Protein 8IBZ (pdb70)

Nearest PDB structures (foldseek):
  8ibz-assembly1_C  TM=1.001E+00  e=0.000E+00  Bombyx mori
  8ibx-assembly1_C  TM=8.774E-01  e=0.000E+00  Bombyx mori
  8gh6-assembly1_A  TM=8.646E-01  e=0.000E+00  Bombyx mori
  8c8j-assembly1_A  TM=5.726E-01  e=3.321E-18  Homo sapiens
  8sxu-assembly1_A  TM=6.542E-01  e=1.489E-16  Homo sapiens

Sequence (817 aa):
SPDAARVLSELLEGAGRRRACRAMTSRQKRRAEYARVQELYKKCRSRAAAEVIDGACGGVGHSLEEMETYWRPILERVSDAPGPTPEALHALGRTQLWKPISVEEIKASRFDWRTSPGPDGIRSGQWRAVPVHLKAEMFNAWMARGEIPEILRQCRTVFVPKVERPGGPGEYRPISIASIPLRHFHSILARRLLACCPPDARQRGFICADGTLENSAVLDAVLGDSRKKLRECHVAVLDFAKAFDTVSHEALVELLRLRGMPEQFCGYIAHLYDTASTTLAVNNEMSSPVKVGRGVRQGDPLSPILFNVVMDLILASLPERVGYRLEMELVSALAYAYDLVLLAGSKVGMQESISAVDCVGRQMGLRLNCRKSAVLSMIPDGHRKKHHYLTERTFNIGGKPLRQVSCVERWRYLGVDFEASGCVTLEHSISSALNNISRAPLKPQQRLEILRAHLIPRFQHGFVLGNISDDRLRMLDVQIRKAVGQWLRLPADVPKAYYHAAVQDGGLAIPSVRATIPDLIVRRFGGLDSSPWSVARAAAKSDKIRKKLRWAWKQLRRFSRVDSTTQRPSVRLFWREHLHASVDGRELRESTRTPTSTKWIRERCAQITGRDFVQFVHTHINALPSRIRGSRGRRGGGESSLTCRAGCKVRETTAHILQQCHRTHGGRILRHNKIVSFVAKAMEENKWTVELEPRLRTSVGLRKPAIIASRDGVGVIVDVQVVSGQRSLDELHREKRNKYGNHGELVELVAGRLGLPKAECVRATSCTISWRGVWSLTSYKELRSIIGLREPTLQIVPILALRGSHMNWTRFNQMTS

Foldseek 3Di:
DVVLVVLVVVLLVVLVVVLCVLVCDPVVLQVVLLVVLVVLCVQPVQVSLVCLLQQQFSFDDQPCPQQCVVCQVLQPDAFPFQFDDVLLVVLLVCECPLDQDDLVVLVVQPDDLSDQAFSSDPGRPSVVVDDSVSLSVVLRVCLVVLHDPLSQQEKEWGWGARDNDDDHSVRTDTAIGGHPSQLSSVSSNLVVLCVPDNFDPLEQAPHPDDRCQLVLLLLAQLVVVCQVVVAKKKKKKWFQDCPARWFFQVNLLVLVVSVPDDPSVSSSSSVSQQSHWYWHQGPNDTDDTGRGGHHQHHPRSCRLVSVSSLVSSLVSQQDDPFADCQPNDGDAWHHFSGMIMGMGRDPVNVLRSLASNLVSCRNRGGDIDLQQMEMWIWHGDPPPSGIDTDQDFDHDRVPHTRGYDHDPQQLQSQDPLDGRRPPDHSPVSLVSSLVSLVPHSDFLLSSLVSQQPPSCVRSLVSQSSYDDDLVVLVVVLVVVVVSNCVSLVFDDPFQSLQQCADLQLHHSNRHRSSQVSLVSLLVSLVCQCVDPDDSSVSSSPGDSSVVSNVVSVVSQVVQFDQDPVPRHTDNNVSSSVSQCPDDLSVLSRLSNLPSLLRCCSRPVPVVAHRVLNSLLSCVLSVSDDKLVNVQVPPPPDDCVSQQDLLRPSGGIGLCCLQPPDPLLPVLQVVLQVVLLVLVQVQLVVVVWAKDAQDFDCDPVHGDTFGMKTDDPAAIETEHEDAHTRPDAQVVVFVVVQCVQQPVPVNLCVSCVVHPHHDSVRYGYAYFYAYLSSRGHPVRVVCCVPVGPGDSVSSSCSNSSSPVSSSVSNVSSVVDND

Structure (mmCIF, N/CA/C/O backbone):
data_8IBZ
#
_entry.id   8IBZ
#
_cell.length_a   1.00
_cell.length_b   1.00
_cell.length_c   1.00
_cell.angle_alpha   90.00
_cell.angle_beta   90.00
_cell.angle_gamma   90.00
#
_symmetry.space_group_name_H-M   'P 1'
#
loop_
_entity.id
_entity.type
_entity.pdbx_description
1 polymer 'Reverse transcriptase-like protein'
2 polymer 5ORF-linker-3UTR
3 non-polymer 'ZINC ION'
#
loop_
_atom_site.group_PDB
_atom_site.id
_atom_site.type_symbol
_atom_site.label_atom_id
_atom_site.label_alt_id
_atom_site.label_comp_id
_atom_site.label_asym_id
_atom_site.label_entity_id
_atom_site.label_seq_id
_atom_site.pdbx_PDB_ins_code
_atom_site.Cartn_x
_atom_site.Cartn_y
_atom_site.Cartn_z
_atom_site.occupancy
_atom_site.B_iso_or_equiv
_atom_site.auth_seq_id
_atom_site.auth_comp_id
_atom_site.auth_asym_id
_atom_site.auth_atom_id
_atom_site.pdbx_PDB_model_num
ATOM 1 N N . SER A 1 260 ? 172.397 155.087 158.906 1.00 29.25 260 SER C N 1
ATOM 2 C CA . SER A 1 260 ? 171.884 155.867 160.025 1.00 29.25 260 SER C CA 1
ATOM 3 C C . SER A 1 260 ? 170.860 155.066 160.824 1.00 29.25 260 SER C C 1
ATOM 4 O O . SER A 1 260 ? 170.093 154.289 160.255 1.00 29.25 260 SER C O 1
ATOM 7 N N . PRO A 1 261 ? 170.858 155.250 162.147 1.00 32.47 261 PRO C N 1
ATOM 8 C CA . PRO A 1 261 ? 169.877 154.535 162.980 1.00 32.47 261 PRO C CA 1
ATOM 9 C C . PRO A 1 261 ? 168.436 154.870 162.642 1.00 32.47 261 PRO C C 1
ATOM 10 O O . PRO A 1 261 ? 167.544 154.057 162.911 1.00 32.47 261 PRO C O 1
ATOM 14 N N . ASP A 1 262 ? 168.176 156.049 162.071 1.00 30.26 262 ASP C N 1
ATOM 15 C CA . ASP A 1 262 ? 166.814 156.393 161.671 1.00 30.26 262 ASP C CA 1
ATOM 16 C C . ASP A 1 262 ? 166.304 155.451 160.588 1.00 30.26 262 ASP C C 1
ATOM 17 O O . ASP A 1 262 ? 165.148 155.010 160.629 1.00 30.26 262 ASP C O 1
ATOM 20 N N . ALA A 1 263 ? 167.151 155.140 159.603 1.00 29.21 263 ALA C N 1
ATOM 21 C CA . ALA A 1 263 ? 166.753 154.212 158.550 1.00 29.21 263 ALA C CA 1
ATOM 22 C C . ALA A 1 263 ? 166.475 152.827 159.115 1.00 29.21 263 ALA C C 1
ATOM 23 O O . ALA A 1 263 ? 165.495 152.178 158.733 1.00 29.21 263 ALA C O 1
ATOM 25 N N . ALA A 1 264 ? 167.325 152.357 160.030 1.00 31.08 264 ALA C N 1
ATOM 26 C CA . ALA A 1 264 ? 167.089 151.060 160.653 1.00 31.08 264 ALA C CA 1
ATOM 27 C C . ALA A 1 264 ? 165.787 151.061 161.441 1.00 31.08 264 ALA C C 1
ATOM 28 O O . ALA A 1 264 ? 165.026 150.089 161.398 1.00 31.08 264 ALA C O 1
ATOM 30 N N . ARG A 1 265 ? 165.513 152.149 162.163 1.00 35.34 265 ARG C N 1
ATOM 31 C CA . ARG A 1 265 ? 164.281 152.234 162.940 1.00 35.34 265 ARG C CA 1
ATOM 32 C C . ARG A 1 265 ? 163.053 152.209 162.038 1.00 35.34 265 ARG C C 1
ATOM 33 O O . ARG A 1 265 ? 162.082 151.500 162.324 1.00 35.34 265 ARG C O 1
ATOM 37 N N . VAL A 1 266 ? 163.076 152.972 160.943 1.00 32.11 266 VAL C N 1
ATOM 38 C CA . VAL A 1 266 ? 161.913 153.005 160.060 1.00 32.11 266 VAL C CA 1
ATOM 39 C C . VAL A 1 266 ? 161.745 151.667 159.344 1.00 32.11 266 VAL C C 1
ATOM 40 O O . VAL A 1 266 ? 160.617 151.209 159.114 1.00 32.11 266 VAL C O 1
ATOM 44 N N . LEU A 1 267 ? 162.854 151.006 158.997 1.00 32.39 267 LEU C N 1
ATOM 45 C CA . LEU A 1 267 ? 162.763 149.681 158.394 1.00 32.39 267 LEU C CA 1
ATOM 46 C C . LEU A 1 267 ? 162.172 148.674 159.371 1.00 32.39 267 LEU C C 1
ATOM 47 O O . LEU A 1 267 ? 161.341 147.842 158.990 1.00 32.39 267 LEU C O 1
ATOM 52 N N . SER A 1 268 ? 162.589 148.734 160.638 1.00 33.84 268 SER C N 1
ATOM 53 C CA . SER A 1 268 ? 162.017 147.849 161.646 1.00 33.84 268 SER C CA 1
ATOM 54 C C . SER A 1 268 ? 160.534 148.130 161.841 1.00 33.84 268 SER C C 1
ATOM 55 O O . SER A 1 268 ? 159.736 147.202 162.011 1.00 33.84 268 SER C O 1
ATOM 58 N N . GLU A 1 269 ? 160.147 149.407 161.820 1.00 30.89 269 GLU C N 1
ATOM 59 C CA . GLU A 1 269 ? 158.737 149.758 161.950 1.00 30.89 269 GLU C CA 1
ATOM 60 C C . GLU A 1 269 ? 157.922 149.205 160.788 1.00 30.89 269 GLU C C 1
ATOM 61 O O . GLU A 1 269 ? 156.822 148.674 160.985 1.00 30.89 269 GLU C O 1
ATOM 65 N N . LEU A 1 270 ? 158.449 149.317 159.566 1.00 28.34 270 LEU C N 1
ATOM 66 C CA . LEU A 1 270 ? 157.735 148.790 158.407 1.00 28.34 270 LEU C CA 1
ATOM 67 C C . LEU A 1 270 ? 157.655 147.268 158.448 1.00 28.34 270 LEU C C 1
ATOM 68 O O . LEU A 1 270 ? 156.630 146.684 158.077 1.00 28.34 270 LEU C O 1
ATOM 73 N N . LEU A 1 271 ? 158.727 146.608 158.893 1.00 29.96 271 LEU C N 1
ATOM 74 C CA . LEU A 1 271 ? 158.693 145.157 159.047 1.00 29.96 271 LEU C CA 1
ATOM 75 C C . LEU A 1 271 ? 157.659 144.740 160.085 1.00 29.96 271 LEU C C 1
ATOM 76 O O . LEU A 1 271 ? 156.940 143.753 159.895 1.00 29.96 271 LEU C O 1
ATOM 81 N N . GLU A 1 272 ? 157.577 145.479 161.194 1.00 32.98 272 GLU C N 1
ATOM 82 C CA . GLU A 1 272 ? 156.572 145.189 162.211 1.00 32.98 272 GLU C CA 1
ATOM 83 C C . GLU A 1 272 ? 155.166 145.386 161.664 1.00 32.98 272 GLU C C 1
ATOM 84 O O . GLU A 1 272 ? 154.263 144.592 161.952 1.00 32.98 272 GLU C O 1
ATOM 88 N N . GLY A 1 273 ? 154.959 146.444 160.878 1.00 27.98 273 GLY C N 1
ATOM 89 C CA . GLY A 1 273 ? 153.659 146.645 160.257 1.00 27.98 273 GLY C CA 1
ATOM 90 C C . GLY A 1 273 ? 153.289 145.522 159.307 1.00 27.98 273 GLY C C 1
ATOM 91 O O . GLY A 1 273 ? 152.148 145.055 159.294 1.00 27.98 273 GLY C O 1
ATOM 92 N N . ALA A 1 274 ? 154.253 145.070 158.502 1.00 26.66 274 ALA C N 1
ATOM 93 C CA . ALA A 1 274 ? 154.003 143.952 157.598 1.00 26.66 274 ALA C CA 1
ATOM 94 C C . ALA A 1 274 ? 153.681 142.676 158.368 1.00 26.66 274 ALA C C 1
ATOM 95 O O . ALA A 1 274 ? 152.782 141.919 157.983 1.00 26.66 274 ALA C O 1
ATOM 97 N N . GLY A 1 275 ? 154.411 142.419 159.455 1.00 26.72 275 GLY C N 1
ATOM 98 C CA . GLY A 1 275 ? 154.118 141.250 160.269 1.00 26.72 275 GLY C CA 1
ATOM 99 C C . GLY A 1 275 ? 152.744 141.315 160.906 1.00 26.72 275 GLY C C 1
ATOM 100 O O . GLY A 1 275 ? 152.028 140.312 160.966 1.00 26.72 275 GLY C O 1
ATOM 101 N N . ARG A 1 276 ? 152.358 142.497 161.392 1.00 28.91 276 ARG C N 1
ATOM 102 C CA . ARG A 1 276 ? 151.023 142.670 161.955 1.00 28.91 276 ARG C CA 1
ATOM 103 C C . ARG A 1 276 ? 149.949 142.452 160.897 1.00 28.91 276 ARG C C 1
ATOM 104 O O . ARG A 1 276 ? 148.914 141.836 161.173 1.00 28.91 276 ARG C O 1
ATOM 108 N N . ARG A 1 277 ? 150.173 142.960 159.682 1.00 28.55 277 ARG C N 1
ATOM 109 C CA . ARG A 1 277 ? 149.214 142.747 158.602 1.00 28.55 277 ARG C CA 1
ATOM 110 C C . ARG A 1 277 ? 149.093 141.267 158.258 1.00 28.55 277 ARG C C 1
ATOM 111 O O . ARG A 1 277 ? 147.987 140.761 158.031 1.00 28.55 277 ARG C O 1
ATOM 115 N N . ARG A 1 278 ? 150.224 140.558 158.215 1.00 30.89 278 ARG C N 1
ATOM 116 C CA . ARG A 1 278 ? 150.191 139.123 157.954 1.00 30.89 278 ARG C CA 1
ATOM 117 C C . ARG A 1 278 ? 149.440 138.379 159.051 1.00 30.89 278 ARG C C 1
ATOM 118 O O . ARG A 1 278 ? 148.656 137.466 158.768 1.00 30.89 278 ARG C O 1
ATOM 122 N N . ALA A 1 279 ? 149.672 138.754 160.312 1.00 37.35 279 ALA C N 1
ATOM 123 C CA . ALA A 1 279 ? 148.966 138.114 161.418 1.00 37.35 279 ALA C CA 1
ATOM 124 C C . ALA A 1 279 ? 147.469 138.384 161.348 1.00 37.35 279 ALA C C 1
ATOM 125 O O . ALA A 1 279 ? 146.656 137.491 161.616 1.00 37.35 279 ALA C O 1
ATOM 127 N N . CYS A 1 280 ? 147.086 139.614 160.998 1.00 37.95 280 CYS C N 1
ATOM 128 C CA . CYS A 1 280 ? 145.671 139.944 160.865 1.00 37.95 280 CYS C CA 1
ATOM 129 C C . CYS A 1 280 ? 145.024 139.149 159.738 1.00 37.95 280 CYS C C 1
ATOM 130 O O . CYS A 1 280 ? 143.895 138.663 159.880 1.00 37.95 280 CYS C O 1
ATOM 133 N N . ARG A 1 281 ? 145.721 139.012 158.607 1.00 38.85 281 ARG C N 1
ATOM 134 C CA . ARG A 1 281 ? 145.184 138.224 157.502 1.00 38.85 281 ARG C CA 1
ATOM 135 C C . ARG A 1 281 ? 145.052 136.754 157.884 1.00 38.85 281 ARG C C 1
ATOM 136 O O . ARG A 1 281 ? 144.045 136.110 157.565 1.00 38.85 281 ARG C O 1
ATOM 140 N N . ALA A 1 282 ? 146.059 136.206 158.566 1.00 42.75 282 ALA C N 1
ATOM 141 C CA . ALA A 1 282 ? 146.004 134.803 158.966 1.00 42.75 282 ALA C CA 1
ATOM 142 C C . ALA A 1 282 ? 144.982 134.580 160.074 1.00 42.75 282 ALA C C 1
ATOM 143 O O . ALA A 1 282 ? 144.218 133.608 160.035 1.00 42.75 282 ALA C O 1
ATOM 145 N N . MET A 1 283 ? 144.950 135.464 161.066 1.00 39.66 283 MET C N 1
ATOM 146 C CA . MET A 1 283 ? 144.021 135.328 162.182 1.00 39.66 283 MET C CA 1
ATOM 147 C C . MET A 1 283 ? 142.758 136.152 161.949 1.00 39.66 283 MET C C 1
ATOM 148 O O . MET A 1 283 ? 141.988 136.404 162.877 1.00 39.66 283 MET C O 1
ATOM 151 N N . THR A 1 305 ? 131.180 128.817 146.649 1.00 14.16 305 THR C N 1
ATOM 152 C CA . THR A 1 305 ? 130.094 128.817 145.678 1.00 14.16 305 THR C CA 1
ATOM 153 C C . THR A 1 305 ? 130.367 129.802 144.551 1.00 14.16 305 THR C C 1
ATOM 154 O O . THR A 1 305 ? 131.217 130.680 144.678 1.00 14.16 305 THR C O 1
ATOM 158 N N . SER A 1 306 ? 129.635 129.645 143.445 1.00 6.11 306 SER C N 1
ATOM 159 C CA . SER A 1 306 ? 129.850 130.492 142.275 1.00 6.11 306 SER C CA 1
ATOM 160 C C . SER A 1 306 ? 129.515 131.950 142.563 1.00 6.11 306 SER C C 1
ATOM 161 O O . SER A 1 306 ? 130.251 132.857 142.154 1.00 6.11 306 SER C O 1
ATOM 164 N N . ARG A 1 307 ? 128.406 132.194 143.261 1.00 14.04 307 ARG C N 1
ATOM 165 C CA . ARG A 1 307 ? 127.964 133.561 143.512 1.00 14.04 307 ARG C CA 1
ATOM 166 C C . ARG A 1 307 ? 128.985 134.333 144.338 1.00 14.04 307 ARG C C 1
ATOM 167 O O . ARG A 1 307 ? 129.329 135.477 144.013 1.00 14.04 307 ARG C O 1
ATOM 175 N N . GLN A 1 308 ? 129.483 133.722 145.414 1.00 14.04 308 GLN C N 1
ATOM 176 C CA . GLN A 1 308 ? 130.374 134.442 146.314 1.00 14.04 308 GLN C CA 1
ATOM 177 C C . GLN A 1 308 ? 131.728 134.697 145.664 1.00 14.04 308 GLN C C 1
ATOM 178 O O . GLN A 1 308 ? 132.326 135.763 145.858 1.00 14.04 308 GLN C O 1
ATOM 184 N N . LYS A 1 309 ? 132.216 133.749 144.862 1.00 14.04 309 LYS C N 1
ATOM 185 C CA . LYS A 1 309 ? 133.479 133.980 144.174 1.00 14.04 309 LYS C CA 1
ATOM 186 C C . LYS A 1 309 ? 133.322 135.010 143.067 1.00 14.04 309 LYS C C 1
ATOM 187 O O . LYS A 1 309 ? 134.243 135.796 142.823 1.00 14.04 309 LYS C O 1
ATOM 193 N N . ARG A 1 310 ? 132.158 135.052 142.415 1.00 14.04 310 ARG C N 1
ATOM 194 C CA . ARG A 1 310 ? 131.901 136.110 141.444 1.00 14.04 310 ARG C CA 1
ATOM 195 C C . ARG A 1 310 ? 131.880 137.477 142.113 1.00 14.04 310 ARG C C 1
ATOM 196 O O . ARG A 1 310 ? 132.423 138.446 141.575 1.00 14.04 310 ARG C O 1
ATOM 204 N N . ARG A 1 311 ? 131.253 137.576 143.287 1.00 14.04 311 ARG C N 1
ATOM 205 C CA . ARG A 1 311 ? 131.220 138.853 143.997 1.00 14.04 311 ARG C CA 1
ATOM 206 C C . ARG A 1 311 ? 132.615 139.282 144.438 1.00 14.04 311 ARG C C 1
ATOM 207 O O . ARG A 1 311 ? 132.975 140.463 144.333 1.00 14.04 311 ARG C O 1
ATOM 215 N N . ALA A 1 312 ? 133.417 138.340 144.937 1.00 14.04 312 ALA C N 1
ATOM 216 C CA . ALA A 1 312 ? 134.787 138.672 145.313 1.00 14.04 312 ALA C CA 1
ATOM 217 C C . ALA A 1 312 ? 135.594 139.123 144.103 1.00 14.04 312 ALA C C 1
ATOM 218 O O . ALA A 1 312 ? 136.380 140.076 144.188 1.00 14.04 312 ALA C O 1
ATOM 220 N N . GLU A 1 313 ? 135.411 138.450 142.965 1.00 14.04 313 GLU C N 1
ATOM 221 C CA . GLU A 1 313 ? 136.098 138.851 141.743 1.00 14.04 313 GLU C CA 1
ATOM 222 C C . GLU A 1 313 ? 135.669 140.243 141.301 1.00 14.04 313 GLU C C 1
ATOM 223 O O . GLU A 1 313 ? 136.498 141.039 140.848 1.00 14.04 313 GLU C O 1
ATOM 229 N N . TYR A 1 314 ? 134.376 140.550 141.415 1.00 14.04 314 TYR C N 1
ATOM 230 C CA . TYR A 1 314 ? 133.898 141.883 141.066 1.00 14.04 314 TYR C CA 1
ATOM 231 C C . TYR A 1 314 ? 134.548 142.941 141.942 1.00 14.04 314 TYR C C 1
ATOM 232 O O . TYR A 1 314 ? 135.009 143.974 141.448 1.00 14.04 314 TYR C O 1
ATOM 241 N N . ALA A 1 315 ? 134.586 142.704 143.254 1.00 14.04 315 ALA C N 1
ATOM 242 C CA . ALA A 1 315 ? 135.201 143.676 144.153 1.00 14.04 315 ALA C CA 1
ATOM 243 C C . ALA A 1 315 ? 136.675 143.876 143.824 1.00 14.04 315 ALA C C 1
ATOM 244 O O . ALA A 1 315 ? 137.163 145.014 143.768 1.00 14.04 315 ALA C O 1
ATOM 246 N N . ARG A 1 316 ? 137.397 142.778 143.587 1.00 14.04 316 ARG C N 1
ATOM 247 C CA . ARG A 1 316 ? 138.820 142.877 143.283 1.00 14.04 316 ARG C CA 1
ATOM 248 C C . ARG A 1 316 ? 139.061 143.625 141.979 1.00 14.04 316 ARG C C 1
ATOM 249 O O . ARG A 1 316 ? 139.930 144.504 141.911 1.00 14.04 316 ARG C O 1
ATOM 257 N N . VAL A 1 317 ? 138.299 143.297 140.933 1.00 14.04 317 VAL C N 1
ATOM 258 C CA . VAL A 1 317 ? 138.515 143.944 139.645 1.00 14.04 317 VAL C CA 1
ATOM 259 C C . VAL A 1 317 ? 138.120 145.411 139.705 1.00 14.04 317 VAL C C 1
ATOM 260 O O . VAL A 1 317 ? 138.760 146.250 139.070 1.00 14.04 317 VAL C O 1
ATOM 264 N N . GLN A 1 318 ? 137.081 145.759 140.469 1.00 14.04 318 GLN C N 1
ATOM 265 C CA . GLN A 1 318 ? 136.711 147.164 140.592 1.00 14.04 318 GLN C CA 1
ATOM 266 C C . GLN A 1 318 ? 137.786 147.957 141.319 1.00 14.04 318 GLN C C 1
ATOM 267 O O . GLN A 1 318 ? 138.144 149.060 140.891 1.00 14.04 318 GLN C O 1
ATOM 273 N N . GLU A 1 319 ? 138.317 147.416 142.417 1.00 14.04 319 GLU C N 1
ATOM 274 C CA . GLU A 1 319 ? 139.398 148.111 143.106 1.00 14.04 319 GLU C CA 1
ATOM 275 C C . GLU A 1 319 ? 140.611 148.268 142.197 1.00 14.04 319 GLU C C 1
ATOM 276 O O . GLU A 1 319 ? 141.226 149.341 142.148 1.00 14.04 319 GLU C O 1
ATOM 282 N N . LEU A 1 320 ? 140.959 147.214 141.453 1.00 14.04 320 LEU C N 1
ATOM 283 C CA . LEU A 1 320 ? 142.109 147.285 140.557 1.00 14.04 320 LEU C CA 1
ATOM 284 C C . LEU A 1 320 ? 141.888 148.305 139.446 1.00 14.04 320 LEU C C 1
ATOM 285 O O . LEU A 1 320 ? 142.795 149.075 139.110 1.00 14.04 320 LEU C O 1
ATOM 290 N N . TYR A 1 321 ? 140.689 148.321 138.860 1.00 14.04 321 TYR C N 1
ATOM 291 C CA . TYR A 1 321 ? 140.381 149.267 137.794 1.00 14.04 321 TYR C CA 1
ATOM 292 C C . TYR A 1 321 ? 140.432 150.702 138.296 1.00 14.04 321 TYR C C 1
ATOM 293 O O . TYR A 1 321 ? 140.974 151.584 137.621 1.00 14.04 321 TYR C O 1
ATOM 302 N N . LYS A 1 322 ? 139.869 150.959 139.476 1.00 14.04 322 LYS C N 1
ATOM 303 C CA . LYS A 1 322 ? 139.930 152.302 140.035 1.00 14.04 322 LYS C CA 1
ATOM 304 C C . LYS A 1 322 ? 141.338 152.674 140.478 1.00 14.04 322 LYS C C 1
ATOM 305 O O . LYS A 1 322 ? 141.634 153.864 140.617 1.00 14.04 322 LYS C O 1
ATOM 311 N N . LYS A 1 323 ? 142.209 151.691 140.704 1.00 17.31 323 LYS C N 1
ATOM 312 C CA . LYS A 1 323 ? 143.581 151.978 141.109 1.00 17.31 323 LYS C CA 1
ATOM 313 C C . LYS A 1 323 ? 144.509 152.100 139.904 1.00 17.31 323 LYS C C 1
ATOM 314 O O . LYS A 1 323 ? 145.125 153.148 139.696 1.00 17.31 323 LYS C O 1
ATOM 320 N N . CYS A 1 324 ? 144.614 151.042 139.099 1.00 15.68 324 CYS C N 1
ATOM 321 C CA . CYS A 1 324 ? 145.471 151.034 137.915 1.00 15.68 324 CYS C CA 1
ATOM 322 C C . CYS A 1 324 ? 144.676 150.479 136.743 1.00 15.68 324 CYS C C 1
ATOM 323 O O . CYS A 1 324 ? 144.339 149.292 136.724 1.00 15.68 324 CYS C O 1
ATOM 326 N N . ARG A 1 325 ? 144.387 151.336 135.764 1.00 14.04 325 ARG C N 1
ATOM 327 C CA . ARG A 1 325 ? 143.503 150.945 134.672 1.00 14.04 325 ARG C CA 1
ATOM 328 C C . ARG A 1 325 ? 144.201 150.024 133.679 1.00 14.04 325 ARG C C 1
ATOM 329 O O . ARG A 1 325 ? 143.594 149.070 133.179 1.00 14.04 325 ARG C O 1
ATOM 337 N N . SER A 1 326 ? 145.472 150.296 133.370 1.00 14.57 326 SER C N 1
ATOM 338 C CA . SER A 1 326 ? 146.172 149.498 132.367 1.00 14.57 326 SER C CA 1
ATOM 339 C C . SER A 1 326 ? 146.351 148.056 132.825 1.00 14.57 326 SER C C 1
ATOM 340 O O . SER A 1 326 ? 146.100 147.117 132.060 1.00 14.57 326 SER C O 1
ATOM 343 N N . ARG A 1 327 ? 146.782 147.859 134.072 1.00 18.02 327 ARG C N 1
ATOM 344 C CA . ARG A 1 327 ? 146.945 146.505 134.587 1.00 18.02 327 ARG C CA 1
ATOM 345 C C . ARG A 1 327 ? 145.610 145.789 134.727 1.00 18.02 327 ARG C C 1
ATOM 346 O O . ARG A 1 327 ? 145.527 144.579 134.495 1.00 18.02 327 ARG C O 1
ATOM 354 N N . ALA A 1 328 ? 144.559 146.511 135.118 1.00 12.81 328 ALA C N 1
ATOM 355 C CA . ALA A 1 328 ? 143.238 145.897 135.187 1.00 12.81 328 ALA C CA 1
ATOM 356 C C . ALA A 1 328 ? 142.778 145.430 133.813 1.00 12.81 328 ALA C C 1
ATOM 357 O O . ALA A 1 328 ? 142.207 144.341 133.677 1.00 12.81 328 ALA C O 1
ATOM 359 N N . ALA A 1 329 ? 143.018 146.242 132.781 1.00 14.04 329 ALA C N 1
ATOM 360 C CA . ALA A 1 329 ? 142.671 145.838 131.424 1.00 14.04 329 ALA C CA 1
ATOM 361 C C . ALA A 1 329 ? 143.483 144.630 130.980 1.00 14.04 329 ALA C C 1
ATOM 362 O O . ALA A 1 329 ? 142.948 143.707 130.354 1.00 14.04 329 ALA C O 1
ATOM 364 N N . ALA A 1 330 ? 144.780 144.618 131.288 1.00 14.04 330 ALA C N 1
ATOM 365 C CA . ALA A 1 330 ? 145.599 143.464 130.933 1.00 14.04 330 ALA C CA 1
ATOM 366 C C . ALA A 1 330 ? 145.094 142.202 131.618 1.00 14.04 330 ALA C C 1
ATOM 367 O O . ALA A 1 330 ? 144.999 141.142 130.992 1.00 14.04 330 ALA C O 1
ATOM 369 N N . GLU A 1 331 ? 144.749 142.301 132.902 1.00 14.12 331 GLU C N 1
ATOM 370 C CA . GLU A 1 331 ? 144.268 141.139 133.639 1.00 14.12 331 GLU C CA 1
ATOM 371 C C . GLU A 1 331 ? 142.929 140.647 133.105 1.00 14.12 331 GLU C C 1
ATOM 372 O O . GLU A 1 331 ? 142.703 139.436 133.014 1.00 14.12 331 GLU C O 1
ATOM 378 N N . VAL A 1 332 ? 142.019 141.562 132.764 1.00 14.04 332 VAL C N 1
ATOM 379 C CA . VAL A 1 332 ? 140.713 141.126 132.277 1.00 14.04 332 VAL C CA 1
ATOM 380 C C . VAL A 1 332 ? 140.830 140.510 130.888 1.00 14.04 332 VAL C C 1
ATOM 381 O O . VAL A 1 332 ? 140.151 139.524 130.578 1.00 14.04 332 VAL C O 1
ATOM 385 N N . ILE A 1 333 ? 141.689 141.065 130.030 1.00 14.04 333 ILE C N 1
ATOM 386 C CA . ILE A 1 333 ? 141.841 140.497 128.693 1.00 14.04 333 ILE C CA 1
ATOM 387 C C . ILE A 1 333 ? 142.544 139.148 128.765 1.00 14.04 333 ILE C C 1
ATOM 388 O O . ILE A 1 333 ? 142.196 138.211 128.036 1.00 14.04 333 ILE C O 1
ATOM 393 N N . ASP A 1 334 ? 143.534 139.020 129.653 1.00 14.68 334 ASP C N 1
ATOM 394 C CA . ASP A 1 334 ? 144.267 137.766 129.796 1.00 14.68 334 ASP C CA 1
ATOM 395 C C . ASP A 1 334 ? 143.386 136.621 130.276 1.00 14.68 334 ASP C C 1
ATOM 396 O O . ASP A 1 334 ? 143.790 135.459 130.168 1.00 14.68 334 ASP C O 1
ATOM 401 N N . GLY A 1 335 ? 142.204 136.914 130.801 1.00 15.27 335 GLY C N 1
ATOM 402 C CA . GLY A 1 335 ? 141.295 135.889 131.260 1.00 15.27 335 GLY C CA 1
ATOM 403 C C . GLY A 1 335 ? 141.280 135.640 132.750 1.00 15.27 335 GLY C C 1
ATOM 404 O O . GLY A 1 335 ? 140.707 134.634 133.180 1.00 15.27 335 GLY C O 1
ATOM 405 N N . ALA A 1 336 ? 141.878 136.522 133.550 1.00 14.04 336 ALA C N 1
ATOM 406 C CA . ALA A 1 336 ? 141.923 136.332 134.994 1.00 14.04 336 ALA C CA 1
ATOM 407 C C . ALA A 1 336 ? 140.619 136.766 135.648 1.00 14.04 336 ALA C C 1
ATOM 408 O O . ALA A 1 336 ? 140.624 137.579 136.576 1.00 14.04 336 ALA C O 1
ATOM 410 N N . CYS A 1 337 ? 139.499 136.230 135.172 1.00 16.60 337 CYS C N 1
ATOM 411 C CA . CYS A 1 337 ? 138.181 136.510 135.726 1.00 16.60 337 CYS C CA 1
ATOM 412 C C . CYS A 1 337 ? 137.515 135.287 136.329 1.00 16.60 337 CYS C C 1
ATOM 413 O O . CYS A 1 337 ? 136.911 135.385 137.398 1.00 16.60 337 CYS C O 1
ATOM 416 N N . GLY A 1 338 ? 137.605 134.135 135.670 1.00 16.50 338 GLY C N 1
ATOM 417 C CA . GLY A 1 338 ? 137.078 132.915 136.245 1.00 16.50 338 GLY C CA 1
ATOM 418 C C . GLY A 1 338 ? 137.902 132.345 137.374 1.00 16.50 338 GLY C C 1
ATOM 419 O O . GLY A 1 338 ? 137.451 131.411 138.042 1.00 16.50 338 GLY C O 1
ATOM 420 N N . GLY A 1 339 ? 139.093 132.893 137.604 1.00 16.05 339 GLY C N 1
ATOM 421 C CA . GLY A 1 339 ? 139.947 132.389 138.665 1.00 16.05 339 GLY C CA 1
ATOM 422 C C . GLY A 1 339 ? 140.296 130.938 138.423 1.00 16.05 339 GLY C C 1
ATOM 423 O O . GLY A 1 339 ? 140.629 130.533 137.305 1.00 16.05 339 GLY C O 1
ATOM 424 N N . VAL A 1 340 ? 140.212 130.137 139.478 1.00 12.75 340 VAL C N 1
ATOM 425 C CA . VAL A 1 340 ? 140.424 128.704 139.387 1.00 12.75 340 VAL C CA 1
ATOM 426 C C . VAL A 1 340 ? 139.110 127.998 139.706 1.00 12.75 340 VAL C C 1
ATOM 427 O O . VAL A 1 340 ? 138.102 128.624 140.033 1.00 12.75 340 VAL C O 1
ATOM 431 N N . GLY A 1 341 ? 139.127 126.673 139.600 1.00 14.44 341 GLY C N 1
ATOM 432 C CA . GLY A 1 341 ? 137.960 125.887 139.939 1.00 14.44 341 GLY C CA 1
ATOM 433 C C . GLY A 1 341 ? 138.303 124.590 140.640 1.00 14.44 341 GLY C C 1
ATOM 434 O O . GLY A 1 341 ? 137.436 123.733 140.830 1.00 14.44 341 GLY C O 1
ATOM 435 N N . HIS A 1 342 ? 139.567 124.433 141.033 1.00 15.65 342 HIS C N 1
ATOM 436 C CA . HIS A 1 342 ? 140.045 123.180 141.597 1.00 15.65 342 HIS C CA 1
ATOM 437 C C . HIS A 1 342 ? 140.474 123.279 143.056 1.00 15.65 342 HIS C C 1
ATOM 438 O O . HIS A 1 342 ? 140.751 122.241 143.667 1.00 15.65 342 HIS C O 1
ATOM 445 N N . SER A 1 343 ? 140.541 124.485 143.625 1.00 15.91 343 SER C N 1
ATOM 446 C CA . SER A 1 343 ? 140.971 124.700 145.006 1.00 15.91 343 SER C CA 1
ATOM 447 C C . SER A 1 343 ? 142.411 124.248 145.223 1.00 15.91 343 SER C C 1
ATOM 448 O O . SER A 1 343 ? 143.107 123.899 144.266 1.00 15.91 343 SER C O 1
ATOM 451 N N . LEU A 1 344 ? 142.867 124.254 146.480 1.00 17.49 344 LEU C N 1
ATOM 452 C CA . LEU A 1 344 ? 144.219 123.791 146.776 1.00 17.49 344 LEU C CA 1
ATOM 453 C C . LEU A 1 344 ? 144.382 122.312 146.463 1.00 17.49 344 LEU C C 1
ATOM 454 O O . LEU A 1 344 ? 145.493 121.858 146.172 1.00 17.49 344 LEU C O 1
ATOM 459 N N . GLU A 1 345 ? 143.298 121.547 146.536 1.00 18.71 345 GLU C N 1
ATOM 460 C CA . GLU A 1 345 ? 143.342 120.147 146.147 1.00 18.71 345 GLU C CA 1
ATOM 461 C C . GLU A 1 345 ? 143.591 120.029 144.650 1.00 18.71 345 GLU C C 1
ATOM 462 O O . GLU A 1 345 ? 143.095 120.835 143.861 1.00 18.71 345 GLU C O 1
ATOM 468 N N . GLU A 1 346 ? 144.403 119.041 144.272 1.00 17.65 346 GLU C N 1
ATOM 469 C CA . GLU A 1 346 ? 144.764 118.735 142.889 1.00 17.65 346 GLU C CA 1
ATOM 470 C C . GLU A 1 346 ? 145.354 119.936 142.153 1.00 17.65 346 GLU C C 1
ATOM 471 O O . GLU A 1 346 ? 145.516 119.898 140.930 1.00 17.65 346 GLU C O 1
ATOM 477 N N . MET A 1 347 ? 145.716 120.988 142.883 1.00 14.04 347 MET C N 1
ATOM 478 C CA . MET A 1 347 ? 146.453 122.106 142.308 1.00 14.04 347 MET C CA 1
ATOM 479 C C . MET A 1 347 ? 147.818 122.277 142.950 1.00 14.04 347 MET C C 1
ATOM 480 O O . MET A 1 347 ? 148.804 122.518 142.244 1.00 14.04 347 MET C O 1
ATOM 485 N N . GLU A 1 348 ? 147.907 122.165 144.276 1.00 14.01 348 GLU C N 1
ATOM 486 C CA . GLU A 1 348 ? 149.218 122.121 144.912 1.00 14.01 348 GLU C CA 1
ATOM 487 C C . GLU A 1 348 ? 149.937 120.820 144.584 1.00 14.01 348 GLU C C 1
ATOM 488 O O . GLU A 1 348 ? 151.151 120.816 144.358 1.00 14.01 348 GLU C O 1
ATOM 494 N N . THR A 1 349 ? 149.203 119.706 144.539 1.00 14.20 349 THR C N 1
ATOM 495 C CA . THR A 1 349 ? 149.820 118.430 144.191 1.00 14.20 349 THR C CA 1
ATOM 496 C C . THR A 1 349 ? 150.302 118.413 142.748 1.00 14.20 349 THR C C 1
ATOM 497 O O . THR A 1 349 ? 151.303 117.759 142.438 1.00 14.20 349 THR C O 1
ATOM 501 N N . TYR A 1 350 ? 149.599 119.105 141.852 1.00 14.04 350 TYR C N 1
ATOM 502 C CA . TYR A 1 350 ? 150.009 119.153 140.454 1.00 14.04 350 TYR C CA 1
ATOM 503 C C . TYR A 1 350 ? 151.218 120.058 140.252 1.00 14.04 350 TYR C C 1
ATOM 504 O O . TYR A 1 350 ? 152.119 119.728 139.474 1.00 14.04 350 TYR C O 1
ATOM 513 N N . TRP A 1 351 ? 151.254 121.200 140.937 1.00 14.04 351 TRP C N 1
ATOM 514 C CA . TRP A 1 351 ? 152.224 122.244 140.636 1.00 14.04 351 TRP C CA 1
ATOM 515 C C . TRP A 1 351 ? 153.461 122.213 141.517 1.00 14.04 351 TRP C C 1
ATOM 516 O O . TRP A 1 351 ? 154.527 122.644 141.070 1.00 14.04 351 TRP C O 1
ATOM 527 N N . ARG A 1 352 ? 153.355 121.726 142.752 1.00 14.04 352 ARG C N 1
ATOM 528 C CA . ARG A 1 352 ? 154.522 121.691 143.632 1.00 14.04 352 ARG C CA 1
ATOM 529 C C . ARG A 1 352 ? 155.658 120.842 143.072 1.00 14.04 352 ARG C C 1
ATOM 530 O O . ARG A 1 352 ? 156.814 121.295 143.124 1.00 14.04 352 ARG C O 1
ATOM 538 N N . PRO A 1 353 ? 155.430 119.628 142.556 1.00 14.04 353 PRO C N 1
ATOM 539 C CA . PRO A 1 353 ? 156.532 118.918 141.887 1.00 14.04 353 PRO C CA 1
ATOM 540 C C . PRO A 1 353 ? 157.081 119.655 140.680 1.00 14.04 353 PRO C C 1
ATOM 541 O O . PRO A 1 353 ? 158.289 119.587 140.424 1.00 14.04 353 PRO C O 1
ATOM 545 N N . ILE A 1 354 ? 156.232 120.352 139.924 1.00 14.04 354 ILE C N 1
ATOM 546 C CA . ILE A 1 354 ? 156.715 121.097 138.765 1.00 14.04 354 ILE C CA 1
ATOM 547 C C . ILE A 1 354 ? 157.609 122.246 139.209 1.00 14.04 354 ILE C C 1
ATOM 548 O O . ILE A 1 354 ? 158.688 122.468 138.649 1.00 14.04 354 ILE C O 1
ATOM 553 N N . LEU A 1 355 ? 157.176 122.992 140.227 1.00 14.04 355 LEU C N 1
ATOM 554 C CA . LEU A 1 355 ? 157.976 124.103 140.725 1.00 14.04 355 LEU C CA 1
ATOM 555 C C . LEU A 1 355 ? 159.191 123.633 141.508 1.00 14.04 355 LEU C C 1
ATOM 556 O O . LEU A 1 355 ? 160.144 124.402 141.665 1.00 14.04 355 LEU C O 1
ATOM 561 N N . GLU A 1 356 ? 159.183 122.398 142.000 1.00 14.04 356 GLU C N 1
ATOM 562 C CA . GLU A 1 356 ? 160.315 121.821 142.717 1.00 14.04 356 GLU C CA 1
ATOM 563 C C . GLU A 1 356 ? 160.963 120.781 141.809 1.00 14.04 356 GLU C C 1
ATOM 564 O O . GLU A 1 356 ? 160.665 119.589 141.885 1.00 14.04 356 GLU C O 1
ATOM 570 N N . ARG A 1 357 ? 161.866 121.241 140.947 1.00 14.04 357 ARG C N 1
ATOM 571 C CA . ARG A 1 357 ? 162.635 120.329 140.105 1.00 14.04 357 ARG C CA 1
ATOM 572 C C . ARG A 1 357 ? 163.885 121.050 139.636 1.00 14.04 357 ARG C C 1
ATOM 573 O O . ARG A 1 357 ? 163.793 121.990 138.843 1.00 14.04 357 ARG C O 1
ATOM 581 N N . VAL A 1 358 ? 165.042 120.610 140.116 1.00 13.57 358 VAL C N 1
ATOM 582 C CA . VAL A 1 358 ? 166.307 121.240 139.761 1.00 13.57 358 VAL C CA 1
ATOM 583 C C . VAL A 1 358 ? 166.736 120.755 138.383 1.00 13.57 358 VAL C C 1
ATOM 584 O O . VAL A 1 358 ? 166.770 119.548 138.118 1.00 13.57 358 VAL C O 1
ATOM 588 N N . SER A 1 359 ? 167.059 121.694 137.501 1.00 14.04 359 SER C N 1
ATOM 589 C CA . SER A 1 359 ? 167.519 121.340 136.167 1.00 14.04 359 SER C CA 1
ATOM 590 C C . SER A 1 359 ? 168.909 120.719 136.226 1.00 14.04 359 SER C C 1
ATOM 591 O O . SER A 1 359 ? 169.795 121.204 136.935 1.00 14.04 359 SER C O 1
ATOM 594 N N . ASP A 1 360 ? 169.096 119.637 135.477 1.00 14.45 360 ASP C N 1
ATOM 595 C CA . ASP A 1 360 ? 170.402 118.992 135.347 1.00 14.45 360 ASP C CA 1
ATOM 596 C C . ASP A 1 360 ? 171.167 119.525 134.140 1.00 14.45 360 ASP C C 1
ATOM 597 O O . ASP A 1 360 ? 171.630 118.773 133.286 1.00 14.45 360 ASP C O 1
ATOM 602 N N . ALA A 1 361 ? 171.301 120.839 134.064 1.00 14.06 361 ALA C N 1
ATOM 603 C CA . ALA A 1 361 ? 172.007 121.449 132.949 1.00 14.06 361 ALA C CA 1
ATOM 604 C C . ALA A 1 361 ? 173.512 121.329 133.156 1.00 14.06 361 ALA C C 1
ATOM 605 O O . ALA A 1 361 ? 174.015 121.692 134.225 1.00 14.06 361 ALA C O 1
ATOM 607 N N . PRO A 1 362 ? 174.259 120.826 132.172 1.00 14.26 362 PRO C N 1
ATOM 608 C CA . PRO A 1 362 ? 175.719 120.723 132.335 1.00 14.26 362 PRO C CA 1
ATOM 609 C C . PRO A 1 362 ? 176.417 122.061 132.504 1.00 14.26 362 PRO C C 1
ATOM 610 O O . PRO A 1 362 ? 177.532 122.093 133.037 1.00 14.26 362 PRO C O 1
ATOM 614 N N . GLY A 1 363 ? 175.806 123.160 132.075 1.00 16.28 363 GLY C N 1
ATOM 615 C CA . GLY A 1 363 ? 176.427 124.458 132.175 1.00 16.28 363 GLY C CA 1
ATOM 616 C C . GLY A 1 363 ? 177.144 124.846 130.899 1.00 16.28 363 GLY C C 1
ATOM 617 O O . GLY A 1 363 ? 177.150 124.101 129.915 1.00 16.28 363 GLY C O 1
ATOM 618 N N . PRO A 1 364 ? 177.746 126.033 130.885 1.00 20.63 364 PRO C N 1
ATOM 619 C CA . PRO A 1 364 ? 178.487 126.470 129.695 1.00 20.63 364 PRO C CA 1
ATOM 620 C C . PRO A 1 364 ? 179.655 125.545 129.380 1.00 20.63 364 PRO C C 1
ATOM 621 O O . PRO A 1 364 ? 180.327 125.031 130.276 1.00 20.63 364 PRO C O 1
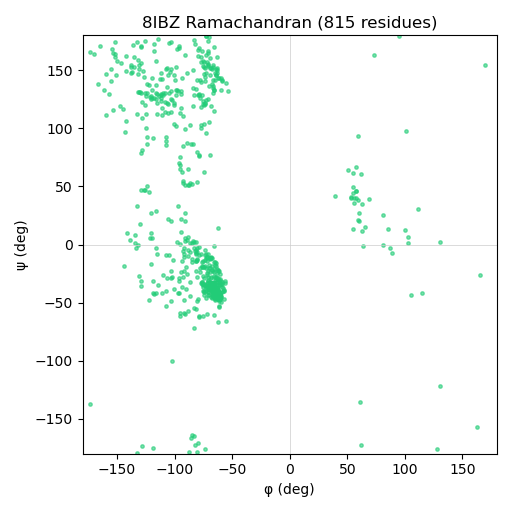ATOM 625 N N . THR A 1 365 ? 179.900 125.342 128.059 1.00 32.19 365 THR C N 1
ATOM 626 C CA . THR A 1 365 ? 180.966 124.571 127.438 1.00 32.19 365 THR C CA 1
ATOM 627 C C . THR A 1 365 ? 181.990 125.508 126.802 1.00 32.19 365 THR C C 1
ATOM 628 O O . THR A 1 365 ? 181.646 126.622 126.393 1.00 32.19 365 THR C O 1
ATOM 632 N N . PRO A 1 366 ? 183.260 125.098 126.716 1.00 38.82 366 PRO C N 1
ATOM 633 C CA . PRO A 1 366 ? 184.281 125.999 126.151 1.00 38.82 366 PRO C CA 1
ATOM 634 C C . PRO A 1 366 ? 183.972 126.491 124.746 1.00 38.82 366 PRO C C 1
ATOM 635 O O . PRO A 1 366 ? 184.344 127.622 124.407 1.00 38.82 366 PRO C O 1
ATOM 639 N N . GLU A 1 367 ? 183.311 125.681 123.914 1.00 43.82 367 GLU C N 1
ATOM 640 C CA . GLU A 1 367 ? 182.936 126.156 122.585 1.00 43.82 367 GLU C CA 1
ATOM 641 C C . GLU A 1 367 ? 181.984 127.342 122.677 1.00 43.82 367 GLU C C 1
ATOM 642 O O . GLU A 1 367 ? 182.147 128.337 121.962 1.00 43.82 367 GLU C O 1
ATOM 648 N N . ALA A 1 368 ? 180.995 127.264 123.570 1.00 33.30 368 ALA C N 1
ATOM 649 C CA . ALA A 1 368 ? 180.100 128.397 123.774 1.00 33.30 368 ALA C CA 1
ATOM 650 C C . ALA A 1 368 ? 180.831 129.583 124.390 1.00 33.30 368 ALA C C 1
ATOM 651 O O . ALA A 1 368 ? 180.489 130.736 124.104 1.00 33.30 368 ALA C O 1
ATOM 653 N N . LEU A 1 369 ? 181.829 129.323 125.239 1.00 34.58 369 LEU C N 1
ATOM 654 C CA . LEU A 1 369 ? 182.618 130.413 125.802 1.00 34.58 369 LEU C CA 1
ATOM 655 C C . LEU A 1 369 ? 183.365 131.167 124.711 1.00 34.58 369 LEU C C 1
ATOM 656 O O . LEU A 1 369 ? 183.402 132.402 124.712 1.00 34.58 369 LEU C O 1
ATOM 661 N N . HIS A 1 370 ? 183.966 130.438 123.770 1.00 35.98 370 HIS C N 1
ATOM 662 C CA . HIS A 1 370 ? 184.649 131.092 122.659 1.00 35.98 370 HIS C CA 1
ATOM 663 C C . HIS A 1 370 ? 183.655 131.778 121.729 1.00 35.98 370 HIS C C 1
ATOM 664 O O . HIS A 1 370 ? 183.957 132.832 121.158 1.00 35.98 370 HIS C O 1
ATOM 671 N N . ALA A 1 371 ? 182.467 131.190 121.562 1.00 32.49 371 ALA C N 1
ATOM 672 C CA . ALA A 1 371 ? 181.437 131.814 120.738 1.00 32.49 371 ALA C CA 1
ATOM 673 C C . ALA A 1 371 ? 180.996 133.151 121.320 1.00 32.49 371 ALA C C 1
ATOM 674 O O . ALA A 1 371 ? 180.782 134.118 120.580 1.00 32.49 371 ALA C O 1
ATOM 676 N N . LEU A 1 372 ? 180.844 133.223 122.645 1.00 28.29 372 LEU C N 1
ATOM 677 C CA . LEU A 1 372 ? 180.483 134.489 123.274 1.00 28.29 372 LEU C CA 1
ATOM 678 C C . LEU A 1 372 ? 181.620 135.499 123.195 1.00 28.29 372 LEU C C 1
ATOM 679 O O . LEU A 1 372 ? 181.369 136.706 123.096 1.00 28.29 372 LEU C O 1
ATOM 684 N N . GLY A 1 373 ? 182.867 135.032 123.234 1.00 30.72 373 GLY C N 1
ATOM 685 C CA . GLY A 1 373 ? 184.009 135.922 123.123 1.00 30.72 373 GLY C CA 1
ATOM 686 C C . GLY A 1 373 ? 184.184 136.551 121.757 1.00 30.72 373 GLY C C 1
ATOM 687 O O . GLY A 1 373 ? 184.988 137.481 121.624 1.00 30.72 373 GLY C O 1
ATOM 688 N N . ARG A 1 374 ? 183.464 136.068 120.750 1.00 33.06 374 ARG C N 1
ATOM 689 C CA . ARG A 1 374 ? 183.531 136.630 119.406 1.00 33.06 374 ARG C CA 1
ATOM 690 C C . ARG A 1 374 ? 183.068 138.083 119.391 1.00 33.06 374 ARG C C 1
ATOM 691 O O . ARG A 1 374 ? 183.881 139.003 119.299 1.00 33.06 374 ARG C O 1
ATOM 699 N N . THR A 1 385 ? 181.694 146.354 134.596 1.00 21.61 385 THR C N 1
ATOM 700 C CA . THR A 1 385 ? 182.760 146.554 135.571 1.00 21.61 385 THR C CA 1
ATOM 701 C C . THR A 1 385 ? 182.375 147.616 136.594 1.00 21.61 385 THR C C 1
ATOM 702 O O . THR A 1 385 ? 182.859 147.607 137.725 1.00 21.61 385 THR C O 1
ATOM 706 N N . GLN A 1 386 ? 181.499 148.531 136.187 1.00 25.08 386 GLN C N 1
ATOM 707 C CA . GLN A 1 386 ? 181.033 149.605 137.053 1.00 25.08 386 GLN C CA 1
ATOM 708 C C . GLN A 1 386 ? 179.805 149.219 137.865 1.00 25.08 386 GLN C C 1
ATOM 709 O O . GLN A 1 386 ? 179.262 150.066 138.580 1.00 25.08 386 GLN C O 1
ATOM 715 N N . LEU A 1 387 ? 179.353 147.972 137.766 1.00 23.84 387 LEU C N 1
ATOM 716 C CA . LEU A 1 387 ? 178.175 147.534 138.493 1.00 23.84 387 LEU C CA 1
ATOM 717 C C . LEU A 1 387 ? 178.480 147.423 139.986 1.00 23.84 387 LEU C C 1
ATOM 718 O O . LEU A 1 387 ? 179.634 147.451 140.422 1.00 23.84 387 LEU C O 1
ATOM 723 N N . TRP A 1 388 ? 177.411 147.307 140.775 1.00 20.63 388 TRP C N 1
ATOM 724 C CA . TRP A 1 388 ? 177.474 147.169 142.229 1.00 20.63 388 TRP C CA 1
ATOM 725 C C . TRP A 1 388 ? 178.150 148.358 142.902 1.00 20.63 388 TRP C C 1
ATOM 726 O O . TRP A 1 388 ? 178.627 148.246 144.035 1.00 20.63 388 TRP C O 1
ATOM 737 N N . LYS A 1 389 ? 178.208 149.498 142.222 1.00 26.02 389 LYS C N 1
ATOM 738 C CA . LYS A 1 389 ? 178.650 150.720 142.865 1.00 26.02 389 LYS C CA 1
ATOM 739 C C . LYS A 1 389 ? 177.580 151.199 143.844 1.00 26.02 389 LYS C C 1
ATOM 740 O O . LYS A 1 389 ? 176.403 150.856 143.700 1.00 26.02 389 LYS C O 1
ATOM 746 N N . PRO A 1 390 ? 177.963 151.973 144.861 1.00 26.97 390 PRO C N 1
ATOM 747 C CA . PRO A 1 390 ? 176.971 152.445 145.834 1.00 26.97 390 PRO C CA 1
ATOM 748 C C . PRO A 1 390 ? 175.870 153.249 145.160 1.00 26.97 390 PRO C C 1
ATOM 749 O O . PRO A 1 390 ? 176.118 154.031 144.241 1.00 26.97 390 PRO C O 1
ATOM 753 N N . ILE A 1 391 ? 174.644 153.042 145.626 1.00 23.25 391 ILE C N 1
ATOM 754 C CA . ILE A 1 391 ? 173.481 153.690 145.031 1.00 23.25 391 ILE C CA 1
ATOM 755 C C . ILE A 1 391 ? 173.435 155.143 145.481 1.00 23.25 391 ILE C C 1
ATOM 756 O O . ILE A 1 391 ? 173.521 155.440 146.678 1.00 23.25 391 ILE C O 1
ATOM 761 N N . SER A 1 392 ? 173.304 156.050 144.522 1.00 25.56 392 SER C N 1
ATOM 762 C CA . SER A 1 392 ? 173.169 157.466 144.815 1.00 25.56 392 SER C CA 1
ATOM 763 C C . SER A 1 392 ? 171.694 157.793 145.039 1.00 25.56 392 SER C C 1
ATOM 764 O O . SER A 1 392 ? 170.824 156.921 144.979 1.00 25.56 392 SER C O 1
ATOM 767 N N . VAL A 1 393 ? 171.396 159.064 145.298 1.00 27.36 393 VAL C N 1
ATOM 768 C CA . VAL A 1 393 ? 170.016 159.499 145.456 1.00 27.36 393 VAL C CA 1
ATOM 769 C C . VAL A 1 393 ? 169.393 159.939 144.136 1.00 27.36 393 VAL C C 1
ATOM 770 O O . VAL A 1 393 ? 168.158 159.989 144.036 1.00 27.36 393 VAL C O 1
ATOM 774 N N . GLU A 1 394 ? 170.205 160.256 143.125 1.00 31.11 394 GLU C N 1
ATOM 775 C CA . GLU A 1 394 ? 169.659 160.728 141.858 1.00 31.11 394 GLU C CA 1
ATOM 776 C C . GLU A 1 394 ? 168.946 159.611 141.105 1.00 31.11 394 GLU C C 1
ATOM 777 O O . GLU A 1 394 ? 167.855 159.821 140.564 1.00 31.11 394 GLU C O 1
ATOM 783 N N . GLU A 1 395 ? 169.541 158.417 141.062 1.00 28.26 395 GLU C N 1
ATOM 784 C CA . GLU A 1 395 ? 168.961 157.339 140.268 1.00 28.26 395 GLU C CA 1
ATOM 785 C C . GLU A 1 395 ? 167.684 156.793 140.891 1.00 28.26 395 GLU C C 1
ATOM 786 O O . GLU A 1 395 ? 166.835 156.249 140.177 1.00 28.26 395 GLU C O 1
ATOM 792 N N . ILE A 1 396 ? 167.529 156.915 142.211 1.00 25.91 396 ILE C N 1
ATOM 793 C CA . ILE A 1 396 ? 166.316 156.424 142.860 1.00 25.91 396 ILE C CA 1
ATOM 794 C C . ILE A 1 396 ? 165.105 157.215 142.388 1.00 25.91 396 ILE C C 1
ATOM 795 O O . ILE A 1 396 ? 164.062 156.644 142.048 1.00 25.91 396 ILE C O 1
ATOM 800 N N . LYS A 1 397 ? 165.221 158.544 142.365 1.00 29.71 397 LYS C N 1
ATOM 801 C CA . LYS A 1 397 ? 164.128 159.357 141.846 1.00 29.71 397 LYS C CA 1
ATOM 802 C C . LYS A 1 397 ? 164.072 159.310 140.326 1.00 29.71 397 LYS C C 1
ATOM 803 O O . LYS A 1 397 ? 162.997 159.484 139.741 1.00 29.71 397 LYS C O 1
ATOM 809 N N . ALA A 1 398 ? 165.211 159.075 139.670 1.00 28.64 398 ALA C N 1
ATOM 810 C CA . ALA A 1 398 ? 165.234 159.008 138.215 1.00 28.64 398 ALA C CA 1
ATOM 811 C C . ALA A 1 398 ? 164.659 157.704 137.683 1.00 28.64 398 ALA C C 1
ATOM 812 O O . ALA A 1 398 ? 164.280 157.643 136.509 1.00 28.64 398 ALA C O 1
ATOM 814 N N . SER A 1 399 ? 164.589 156.664 138.509 1.00 28.99 399 SER C N 1
ATOM 815 C CA . SER A 1 399 ? 164.040 155.393 138.059 1.00 28.99 399 SER C CA 1
ATOM 816 C C . SER A 1 399 ? 162.526 155.491 137.939 1.00 28.99 399 SER C C 1
ATOM 817 O O . SER A 1 399 ? 161.833 155.772 138.921 1.00 28.99 399 SER C O 1
ATOM 820 N N . ARG A 1 400 ? 162.011 155.241 136.738 1.00 34.49 400 ARG C N 1
ATOM 821 C CA . ARG A 1 400 ? 160.577 155.337 136.478 1.00 34.49 400 ARG C CA 1
ATOM 822 C C . ARG A 1 400 ? 159.924 154.057 136.979 1.00 34.49 400 ARG C C 1
ATOM 823 O O . ARG A 1 400 ? 159.615 153.146 136.209 1.00 34.49 400 ARG C O 1
ATOM 831 N N . PHE A 1 401 ? 159.705 153.989 138.287 1.00 29.35 401 PHE C N 1
ATOM 832 C CA . PHE A 1 401 ? 159.065 152.841 138.914 1.00 29.35 401 PHE C CA 1
ATOM 833 C C . PHE A 1 401 ? 157.581 153.160 139.019 1.00 29.35 401 PHE C C 1
ATOM 834 O O . PHE A 1 401 ? 157.197 154.135 139.676 1.00 29.35 401 PHE C O 1
ATOM 842 N N . ASP A 1 402 ? 156.756 152.361 138.350 1.00 33.22 402 ASP C N 1
ATOM 843 C CA . ASP A 1 402 ? 155.315 152.569 138.388 1.00 33.22 402 ASP C CA 1
ATOM 844 C C . ASP A 1 402 ? 154.811 152.324 139.803 1.00 33.22 402 ASP C C 1
ATOM 845 O O . ASP A 1 402 ? 154.886 151.202 140.313 1.00 33.22 402 ASP C O 1
ATOM 850 N N . TRP A 1 403 ? 154.301 153.372 140.440 1.00 33.15 403 TRP C N 1
ATOM 851 C CA . TRP A 1 403 ? 153.758 153.263 141.784 1.00 33.15 403 TRP C CA 1
ATOM 852 C C . TRP A 1 403 ? 152.332 152.736 141.787 1.00 33.15 403 TRP C C 1
ATOM 853 O O . TRP A 1 403 ? 151.770 152.509 142.862 1.00 33.15 403 TRP C O 1
ATOM 864 N N . ARG A 1 404 ? 151.742 152.533 140.612 1.00 34.47 404 ARG C N 1
ATOM 865 C CA . ARG A 1 404 ? 150.354 152.096 140.496 1.00 34.47 404 ARG C CA 1
ATOM 866 C C . ARG A 1 404 ? 150.304 150.573 140.379 1.00 34.47 404 ARG C C 1
ATOM 867 O O . ARG A 1 404 ? 149.840 150.001 139.394 1.00 34.47 404 ARG C O 1
ATOM 875 N N . THR A 1 405 ? 150.785 149.918 141.430 1.00 29.22 405 THR C N 1
ATOM 876 C CA . THR A 1 405 ? 150.886 148.465 141.501 1.00 29.22 405 THR C CA 1
ATOM 877 C C . THR A 1 405 ? 150.036 147.926 142.648 1.00 29.22 405 THR C C 1
ATOM 878 O O . THR A 1 405 ? 149.302 148.661 143.314 1.00 29.22 405 THR C O 1
ATOM 882 N N . SER A 1 406 ? 150.147 146.600 142.871 1.00 25.48 406 SER C N 1
ATOM 883 C CA . SER A 1 406 ? 149.493 145.814 143.902 1.00 25.48 406 SER C CA 1
ATOM 884 C C . SER A 1 406 ? 150.471 145.482 145.025 1.00 25.48 406 SER C C 1
ATOM 885 O O . SER A 1 406 ? 151.679 145.385 144.795 1.00 25.48 406 SER C O 1
ATOM 888 N N . PRO A 1 407 ? 149.981 145.313 146.250 1.00 24.59 407 PRO C N 1
ATOM 889 C CA . PRO A 1 407 ? 150.880 145.029 147.372 1.00 24.59 407 PRO C CA 1
ATOM 890 C C . PRO A 1 407 ? 151.508 143.648 147.273 1.00 24.59 407 PRO C C 1
ATOM 891 O O . PRO A 1 407 ? 150.947 142.711 146.702 1.00 24.59 407 PRO C O 1
ATOM 895 N N . GLY A 1 408 ? 152.702 143.537 147.852 1.00 23.56 408 GLY C N 1
ATOM 896 C CA . GLY A 1 408 ? 153.370 142.266 147.975 1.00 23.56 408 GLY C CA 1
ATOM 897 C C . GLY A 1 408 ? 152.844 141.465 149.146 1.00 23.56 408 GLY C C 1
ATOM 898 O O . GLY A 1 408 ? 151.921 141.872 149.863 1.00 23.56 408 GLY C O 1
ATOM 899 N N . PRO A 1 409 ? 153.435 140.286 149.349 1.00 24.07 409 PRO C N 1
ATOM 900 C CA . PRO A 1 409 ? 152.992 139.429 150.459 1.00 24.07 409 PRO C CA 1
ATOM 901 C C . PRO A 1 409 ? 153.165 140.056 151.831 1.00 24.07 409 PRO C C 1
ATOM 902 O O . PRO A 1 409 ? 152.362 139.768 152.727 1.00 24.07 409 PRO C O 1
ATOM 906 N N . ASP A 1 410 ? 154.188 140.889 152.032 1.00 28.51 410 ASP C N 1
ATOM 907 C CA . ASP A 1 410 ? 154.399 141.496 153.343 1.00 28.51 410 ASP C CA 1
ATOM 908 C C . ASP A 1 410 ? 153.255 142.434 153.710 1.00 28.51 410 ASP C C 1
ATOM 909 O O . ASP A 1 410 ? 152.754 142.403 154.840 1.00 28.51 410 ASP C O 1
ATOM 914 N N . GLY A 1 411 ? 152.824 143.274 152.770 1.00 30.05 411 GLY C N 1
ATOM 915 C CA . GLY A 1 411 ? 151.669 144.117 153.010 1.00 30.05 411 GLY C CA 1
ATOM 916 C C . GLY A 1 411 ? 151.841 145.589 152.690 1.00 30.05 411 GLY C C 1
ATOM 917 O O . GLY A 1 411 ? 150.916 146.377 152.902 1.00 30.05 411 GLY C O 1
ATOM 918 N N . ILE A 1 412 ? 153.010 145.979 152.185 1.00 27.07 412 ILE C N 1
ATOM 919 C CA . ILE A 1 412 ? 153.258 147.367 151.810 1.00 27.07 412 ILE C CA 1
ATOM 920 C C . ILE A 1 412 ? 152.436 147.691 150.571 1.00 27.07 412 ILE C C 1
ATOM 921 O O . ILE A 1 412 ? 152.773 147.255 149.466 1.00 27.07 412 ILE C O 1
ATOM 926 N N . ARG A 1 413 ? 151.345 148.445 150.734 1.00 31.84 413 ARG C N 1
ATOM 927 C CA . ARG A 1 413 ? 150.402 148.586 149.624 1.00 31.84 413 ARG C CA 1
ATOM 928 C C . ARG A 1 413 ? 150.823 149.668 148.632 1.00 31.84 413 ARG C C 1
ATOM 929 O O . ARG A 1 413 ? 151.244 149.366 147.511 1.00 31.84 413 ARG C O 1
ATOM 937 N N . SER A 1 414 ? 150.715 150.938 149.024 1.00 39.46 414 SER C N 1
ATOM 938 C CA . SER A 1 414 ? 151.154 152.024 148.150 1.00 39.46 414 SER C CA 1
ATOM 939 C C . SER A 1 414 ? 151.783 153.209 148.864 1.00 39.46 414 SER C C 1
ATOM 940 O O . SER A 1 414 ? 152.475 153.994 148.206 1.00 39.46 414 SER C O 1
ATOM 943 N N . GLY A 1 415 ? 151.583 153.380 150.167 1.00 30.81 415 GLY C N 1
ATOM 944 C CA . GLY A 1 415 ? 152.005 154.597 150.828 1.00 30.81 415 GLY C CA 1
ATOM 945 C C . GLY A 1 415 ? 153.215 154.435 151.719 1.00 30.81 415 GLY C C 1
ATOM 946 O O . GLY A 1 415 ? 154.094 155.302 151.746 1.00 30.81 415 GLY C O 1
ATOM 947 N N . GLN A 1 416 ? 153.272 153.324 152.455 1.00 28.52 416 GLN C N 1
ATOM 948 C CA . GLN A 1 416 ? 154.354 153.125 153.410 1.00 28.52 416 GLN C CA 1
ATOM 949 C C . GLN A 1 416 ? 155.712 153.029 152.730 1.00 28.52 416 GLN C C 1
ATOM 950 O O . GLN A 1 416 ? 156.738 153.214 153.394 1.00 28.52 416 GLN C O 1
ATOM 956 N N . TRP A 1 417 ? 155.746 152.750 151.427 1.00 24.38 417 TRP C N 1
ATOM 957 C CA . TRP A 1 417 ? 156.978 152.875 150.660 1.00 24.38 417 TRP C CA 1
ATOM 958 C C . TRP A 1 417 ? 157.104 154.223 149.963 1.00 24.38 417 TRP C C 1
ATOM 959 O O . TRP A 1 417 ? 158.225 154.653 149.674 1.00 24.38 417 TRP C O 1
ATOM 970 N N . ARG A 1 418 ? 155.986 154.902 149.702 1.00 30.92 418 ARG C N 1
ATOM 971 C CA . ARG A 1 418 ? 156.046 156.243 149.135 1.00 30.92 418 ARG C CA 1
ATOM 972 C C . ARG A 1 418 ? 156.437 157.283 150.175 1.00 30.92 418 ARG C C 1
ATOM 973 O O . ARG A 1 418 ? 157.095 158.273 149.840 1.00 30.92 418 ARG C O 1
ATOM 981 N N . ALA A 1 419 ? 156.051 157.074 151.434 1.00 27.86 419 ALA C N 1
ATOM 982 C CA . ALA A 1 419 ? 156.351 158.055 152.470 1.00 27.86 419 ALA C CA 1
ATOM 983 C C . ALA A 1 419 ? 157.839 158.106 152.789 1.00 27.86 419 ALA C C 1
ATOM 984 O O . ALA A 1 419 ? 158.327 159.124 153.289 1.00 27.86 419 ALA C O 1
ATOM 986 N N . VAL A 1 420 ? 158.569 157.030 152.514 1.00 22.61 420 VAL C N 1
ATOM 987 C CA . VAL A 1 420 ? 159.993 157.001 152.862 1.00 22.61 420 VAL C CA 1
ATOM 988 C C . VAL A 1 420 ? 160.740 158.024 152.016 1.00 22.61 420 VAL C C 1
ATOM 989 O O . VAL A 1 420 ? 160.561 158.058 150.782 1.00 22.61 420 VAL C O 1
ATOM 993 N N . PRO A 1 421 ? 161.566 158.881 152.609 1.00 21.33 421 PRO C N 1
ATOM 994 C CA . PRO A 1 421 ? 162.374 159.808 151.809 1.00 21.33 421 PRO C CA 1
ATOM 995 C C . PRO A 1 421 ? 163.453 159.067 151.033 1.00 21.33 421 PRO C C 1
ATOM 996 O O . PRO A 1 421 ? 163.833 157.939 151.349 1.00 21.33 421 PRO C O 1
ATOM 1000 N N . VAL A 1 422 ? 163.949 159.740 149.993 1.00 21.29 422 VAL C N 1
ATOM 1001 C CA . VAL A 1 422 ? 164.904 159.119 149.078 1.00 21.29 422 VAL C CA 1
ATOM 1002 C C . VAL A 1 422 ? 166.188 158.743 149.807 1.00 21.29 422 VAL C C 1
ATOM 1003 O O . VAL A 1 422 ? 166.792 157.700 149.531 1.00 21.29 422 VAL C O 1
ATOM 1007 N N . HIS A 1 423 ? 166.627 159.584 150.746 1.00 24.31 423 HIS C N 1
ATOM 1008 C CA . HIS A 1 423 ? 167.877 159.320 151.454 1.00 24.31 423 HIS C CA 1
ATOM 1009 C C . HIS A 1 423 ? 167.793 158.036 152.273 1.00 24.31 423 HIS C C 1
ATOM 1010 O O . HIS A 1 423 ? 168.741 157.240 152.294 1.00 24.31 423 HIS C O 1
ATOM 1017 N N . LEU A 1 424 ? 166.668 157.816 152.957 1.00 23.82 424 LEU C N 1
ATOM 1018 C CA . LEU A 1 424 ? 166.514 156.597 153.747 1.00 23.82 424 LEU C CA 1
ATOM 1019 C C . LEU A 1 424 ? 166.491 155.357 152.861 1.00 23.82 424 LEU C C 1
ATOM 1020 O O . LEU A 1 424 ? 167.103 154.336 153.197 1.00 23.82 424 LEU C O 1
ATOM 1025 N N . LYS A 1 425 ? 165.783 155.423 151.730 1.00 21.32 425 LYS C N 1
ATOM 1026 C CA . LYS A 1 425 ? 165.779 154.300 150.799 1.00 21.32 425 LYS C CA 1
ATOM 1027 C C . LYS A 1 425 ? 167.180 154.025 150.275 1.00 21.32 425 LYS C C 1
ATOM 1028 O O . LYS A 1 425 ? 167.581 152.864 150.142 1.00 21.32 425 LYS C O 1
ATOM 1034 N N . ALA A 1 426 ? 167.939 155.081 149.974 1.00 20.47 426 ALA C N 1
ATOM 1035 C CA . ALA A 1 426 ? 169.312 154.900 149.517 1.00 20.47 426 ALA C CA 1
ATOM 1036 C C . ALA A 1 426 ? 170.161 154.223 150.581 1.00 20.47 426 ALA C C 1
ATOM 1037 O O . ALA A 1 426 ? 170.952 153.324 150.275 1.00 20.47 426 ALA C O 1
ATOM 1039 N N . GLU A 1 427 ? 170.013 154.643 151.839 1.00 22.02 427 GLU C N 1
ATOM 1040 C CA . GLU A 1 427 ? 170.785 154.027 152.913 1.00 22.02 427 GLU C CA 1
ATOM 1041 C C . GLU A 1 427 ? 170.425 152.556 153.080 1.00 22.02 427 GLU C C 1
ATOM 1042 O O . GLU A 1 427 ? 171.311 151.707 153.238 1.00 22.02 427 GLU C O 1
ATOM 1048 N N . MET A 1 428 ? 169.128 152.233 153.041 1.00 21.30 428 MET C N 1
ATOM 1049 C CA . MET A 1 428 ? 168.714 150.840 153.189 1.00 21.30 428 MET C CA 1
ATOM 1050 C C . MET A 1 428 ? 169.199 149.988 152.023 1.00 21.30 428 MET C C 1
ATOM 1051 O O . MET A 1 428 ? 169.660 148.858 152.221 1.00 21.30 428 MET C O 1
ATOM 1056 N N . PHE A 1 429 ? 169.106 150.510 150.798 1.00 18.05 429 PHE C N 1
ATOM 1057 C CA . PHE A 1 429 ? 169.602 149.771 149.643 1.00 18.05 429 PHE C CA 1
ATOM 1058 C C . PHE A 1 429 ? 171.105 149.551 149.739 1.00 18.05 429 PHE C C 1
ATOM 1059 O O . PHE A 1 429 ? 171.599 148.460 149.437 1.00 18.05 429 PHE C O 1
ATOM 1067 N N . ASN A 1 430 ? 171.849 150.577 150.158 1.00 18.79 430 ASN C N 1
ATOM 1068 C CA . ASN A 1 430 ? 173.291 150.431 150.303 1.00 18.79 430 ASN C CA 1
ATOM 1069 C C . ASN A 1 430 ? 173.634 149.388 151.357 1.00 18.79 430 ASN C C 1
ATOM 1070 O O . ASN A 1 430 ? 174.557 148.587 151.171 1.00 18.79 430 ASN C O 1
ATOM 1075 N N . ALA A 1 431 ? 172.902 149.381 152.472 1.00 18.12 431 ALA C N 1
ATOM 1076 C CA . ALA A 1 431 ? 173.126 148.360 153.490 1.00 18.12 431 ALA C CA 1
ATOM 1077 C C . ALA A 1 431 ? 172.817 146.970 152.951 1.00 18.12 431 ALA C C 1
ATOM 1078 O O . ALA A 1 431 ? 173.535 146.007 153.248 1.00 18.12 431 ALA C O 1
ATOM 1080 N N . TRP A 1 432 ? 171.746 146.843 152.164 1.00 19.69 432 TRP C N 1
ATOM 1081 C CA . TRP A 1 432 ? 171.395 145.547 151.593 1.00 19.69 432 TRP C CA 1
ATOM 1082 C C . TRP A 1 432 ? 172.483 145.042 150.653 1.00 19.69 432 TRP C C 1
ATOM 1083 O O . TRP A 1 432 ? 172.840 143.859 150.684 1.00 19.69 432 TRP C O 1
ATOM 1094 N N . MET A 1 433 ? 173.020 145.924 149.806 1.00 17.66 433 MET C N 1
ATOM 1095 C CA . MET A 1 433 ? 174.110 145.516 148.922 1.00 17.66 433 MET C CA 1
ATOM 1096 C C . MET A 1 433 ? 175.373 145.182 149.707 1.00 17.66 433 MET C C 1
ATOM 1097 O O . MET A 1 433 ? 176.089 144.236 149.361 1.00 17.66 433 MET C O 1
ATOM 1102 N N . ALA A 1 434 ? 175.673 145.953 150.755 1.00 18.89 434 ALA C N 1
ATOM 1103 C CA . ALA A 1 434 ? 176.859 145.674 151.557 1.00 18.89 434 ALA C CA 1
ATOM 1104 C C . ALA A 1 434 ? 176.755 144.319 152.240 1.00 18.89 434 ALA C C 1
ATOM 1105 O O . ALA A 1 434 ? 177.731 143.561 152.284 1.00 18.89 434 ALA C O 1
ATOM 1107 N N . ARG A 1 435 ? 175.581 143.998 152.783 1.00 25.18 435 ARG C N 1
ATOM 1108 C CA . ARG A 1 435 ? 175.384 142.689 153.391 1.00 25.18 435 ARG C CA 1
ATOM 1109 C C . ARG A 1 435 ? 175.198 141.603 152.339 1.00 25.18 435 ARG C C 1
ATOM 1110 O O . ARG A 1 435 ? 175.626 140.462 152.547 1.00 25.18 435 ARG C O 1
ATOM 1118 N N . GLY A 1 436 ? 174.594 141.940 151.203 1.00 21.54 436 GLY C N 1
ATOM 1119 C CA . GLY A 1 436 ? 174.343 140.966 150.163 1.00 21.54 436 GLY C CA 1
ATOM 1120 C C . GLY A 1 436 ? 173.073 140.171 150.333 1.00 21.54 436 GLY C C 1
ATOM 1121 O O . GLY A 1 436 ? 172.895 139.162 149.643 1.00 21.54 436 GLY C O 1
ATOM 1122 N N . GLU A 1 437 ? 172.184 140.591 151.228 1.00 27.14 437 GLU C N 1
ATOM 1123 C CA . GLU A 1 437 ? 170.962 139.865 151.530 1.00 27.14 437 GLU C CA 1
ATOM 1124 C C . GLU A 1 437 ? 169.804 140.845 151.647 1.00 27.14 437 GLU C C 1
ATOM 1125 O O . GLU A 1 437 ? 169.993 141.997 152.048 1.00 27.14 437 GLU C O 1
ATOM 1131 N N . ILE A 1 438 ? 168.613 140.388 151.280 1.00 24.14 438 ILE C N 1
ATOM 1132 C CA . ILE A 1 438 ? 167.380 141.141 151.493 1.00 24.14 438 ILE C CA 1
ATOM 1133 C C . ILE A 1 438 ? 166.673 140.495 152.679 1.00 24.14 438 ILE C C 1
ATOM 1134 O O . ILE A 1 438 ? 166.835 139.285 152.895 1.00 24.14 438 ILE C O 1
ATOM 1139 N N . PRO A 1 439 ? 165.929 141.243 153.496 1.00 21.63 439 PRO C N 1
ATOM 1140 C CA . PRO A 1 439 ? 165.190 140.608 154.594 1.00 21.63 439 PRO C CA 1
ATOM 1141 C C . PRO A 1 439 ? 164.269 139.509 154.085 1.00 21.63 439 PRO C C 1
ATOM 1142 O O . PRO A 1 439 ? 163.615 139.650 153.050 1.00 21.63 439 PRO C O 1
ATOM 1146 N N . GLU A 1 440 ? 164.224 138.406 154.837 1.00 20.64 440 GLU C N 1
ATOM 1147 C CA . GLU A 1 440 ? 163.531 137.208 154.373 1.00 20.64 440 GLU C CA 1
ATOM 1148 C C . GLU A 1 440 ? 162.039 137.446 154.185 1.00 20.64 440 GLU C C 1
ATOM 1149 O O . GLU A 1 440 ? 161.393 136.737 153.406 1.00 20.64 440 GLU C O 1
ATOM 1155 N N . ILE A 1 441 ? 161.473 138.425 154.889 1.00 20.63 441 ILE C N 1
ATOM 1156 C CA . ILE A 1 441 ? 160.062 138.746 154.698 1.00 20.63 441 ILE C CA 1
ATOM 1157 C C . ILE A 1 441 ? 159.830 139.299 153.298 1.00 20.63 441 ILE C C 1
ATOM 1158 O O . ILE A 1 441 ? 158.791 139.046 152.678 1.00 20.63 441 ILE C O 1
ATOM 1163 N N . LEU A 1 442 ? 160.798 140.056 152.776 1.00 20.43 442 LEU C N 1
ATOM 1164 C CA . LEU A 1 442 ? 160.642 140.674 151.464 1.00 20.43 442 LEU C CA 1
ATOM 1165 C C . LEU A 1 442 ? 160.802 139.665 150.332 1.00 20.43 442 LEU C C 1
ATOM 1166 O O . LEU A 1 442 ? 160.131 139.784 149.301 1.00 20.43 442 LEU C O 1
ATOM 1171 N N . ARG A 1 443 ? 161.682 138.673 150.497 1.00 21.28 443 ARG C N 1
ATOM 1172 C CA . ARG A 1 443 ? 161.923 137.705 149.433 1.00 21.28 443 ARG C CA 1
ATOM 1173 C C . ARG A 1 443 ? 160.721 136.813 149.162 1.00 21.28 443 ARG C C 1
ATOM 1174 O O . ARG A 1 443 ? 160.631 136.238 148.073 1.00 21.28 443 ARG C O 1
ATOM 1182 N N . GLN A 1 444 ? 159.810 136.674 150.119 1.00 19.33 444 GLN C N 1
ATOM 1183 C CA . GLN A 1 444 ? 158.618 135.871 149.895 1.00 19.33 444 GLN C CA 1
ATOM 1184 C C . GLN A 1 444 ? 157.823 136.443 148.731 1.00 19.33 444 GLN C C 1
ATOM 1185 O O . GLN A 1 444 ? 157.777 137.660 148.534 1.00 19.33 444 GLN C O 1
ATOM 1191 N N . CYS A 1 445 ? 157.233 135.561 147.932 1.00 17.03 445 CYS C N 1
ATOM 1192 C CA . CYS A 1 445 ? 156.385 135.964 146.824 1.00 17.03 445 CYS C CA 1
ATOM 1193 C C . CYS A 1 445 ? 155.157 135.068 146.786 1.00 17.03 445 CYS C C 1
ATOM 1194 O O . CYS A 1 445 ? 155.194 133.922 147.236 1.00 17.03 445 CYS C O 1
ATOM 1197 N N . ARG A 1 446 ? 154.067 135.601 146.248 1.00 14.04 446 ARG C N 1
ATOM 1198 C CA . ARG A 1 446 ? 152.794 134.896 146.209 1.00 14.04 446 ARG C CA 1
ATOM 1199 C C . ARG A 1 446 ? 152.450 134.554 144.769 1.00 14.04 446 ARG C C 1
ATOM 1200 O O . ARG A 1 446 ? 152.463 135.431 143.902 1.00 14.04 446 ARG C O 1
ATOM 1208 N N . THR A 1 447 ? 152.135 133.289 144.519 1.00 14.04 447 THR C N 1
ATOM 1209 C CA . THR A 1 447 ? 151.834 132.804 143.180 1.00 14.04 447 THR C CA 1
ATOM 1210 C C . THR A 1 447 ? 150.354 132.475 143.067 1.00 14.04 447 THR C C 1
ATOM 1211 O O . THR A 1 447 ? 149.810 131.745 143.900 1.00 14.04 447 THR C O 1
ATOM 1215 N N . VAL A 1 448 ? 149.711 133.013 142.034 1.00 14.04 448 VAL C N 1
ATOM 1216 C CA . VAL A 1 448 ? 148.296 132.790 141.767 1.00 14.04 448 VAL C CA 1
ATOM 1217 C C . VAL A 1 448 ? 148.166 132.292 140.335 1.00 14.04 448 VAL C C 1
ATOM 1218 O O . VAL A 1 448 ? 148.931 132.701 139.456 1.00 14.04 448 VAL C O 1
ATOM 1222 N N . PHE A 1 449 ? 147.217 131.394 140.101 1.00 14.04 449 PHE C N 1
ATOM 1223 C CA . PHE A 1 449 ? 147.088 130.721 138.817 1.00 14.04 449 PHE C CA 1
ATOM 1224 C C . PHE A 1 449 ? 145.954 131.330 138.006 1.00 14.04 449 PHE C C 1
ATOM 1225 O O . PHE A 1 449 ? 144.813 131.396 138.472 1.00 14.04 449 PHE C O 1
ATOM 1233 N N . VAL A 1 450 ? 146.273 131.764 136.797 1.00 14.04 450 VAL C N 1
ATOM 1234 C CA . VAL A 1 450 ? 145.310 132.362 135.873 1.00 14.04 450 VAL C CA 1
ATOM 1235 C C . VAL A 1 450 ? 145.049 131.371 134.745 1.00 14.04 450 VAL C C 1
ATOM 1236 O O . VAL A 1 450 ? 146.004 130.832 134.180 1.00 14.04 450 VAL C O 1
ATOM 1240 N N . PRO A 1 451 ? 143.795 131.080 134.411 1.00 14.04 451 PRO C N 1
ATOM 1241 C CA . PRO A 1 451 ? 143.525 130.073 133.380 1.00 14.04 451 PRO C CA 1
ATOM 1242 C C . PRO A 1 451 ? 143.970 130.522 131.998 1.00 14.04 451 PRO C C 1
ATOM 1243 O O . PRO A 1 451 ? 143.998 131.712 131.681 1.00 14.04 451 PRO C O 1
ATOM 1247 N N . LYS A 1 452 ? 144.325 129.538 131.171 1.00 14.04 452 LYS C N 1
ATOM 1248 C CA . LYS A 1 452 ? 144.603 129.776 129.757 1.00 14.04 452 LYS C CA 1
ATOM 1249 C C . LYS A 1 452 ? 143.343 129.578 128.920 1.00 14.04 452 LYS C C 1
ATOM 1250 O O . LYS A 1 452 ? 142.894 130.496 128.227 1.00 14.04 452 LYS C O 1
ATOM 1256 N N . VAL A 1 453 ? 142.771 128.386 128.974 1.00 17.06 453 VAL C N 1
ATOM 1257 C CA . VAL A 1 453 ? 141.505 128.108 128.312 1.00 17.06 453 VAL C CA 1
ATOM 1258 C C . VAL A 1 453 ? 140.379 128.708 129.139 1.00 17.06 453 VAL C C 1
ATOM 1259 O O . VAL A 1 453 ? 140.400 128.655 130.374 1.00 17.06 453 VAL C O 1
ATOM 1263 N N . GLU A 1 454 ? 139.392 129.297 128.461 1.00 19.94 454 GLU C N 1
ATOM 1264 C CA . GLU A 1 454 ? 138.278 129.917 129.167 1.00 19.94 454 GLU C CA 1
ATOM 1265 C C . GLU A 1 454 ? 137.476 128.909 129.979 1.00 19.94 454 GLU C C 1
ATOM 1266 O O . GLU A 1 454 ? 136.783 129.301 130.923 1.00 19.94 454 GLU C O 1
ATOM 1272 N N . ARG A 1 455 ? 137.558 127.624 129.639 1.00 19.40 455 ARG C N 1
ATOM 1273 C CA . ARG A 1 455 ? 136.868 126.557 130.362 1.00 19.40 455 ARG C CA 1
ATOM 1274 C C . ARG A 1 455 ? 137.888 125.478 130.696 1.00 19.40 455 ARG C C 1
ATOM 1275 O O . ARG A 1 455 ? 137.967 124.450 130.010 1.00 19.40 455 ARG C O 1
ATOM 1283 N N . PRO A 1 456 ? 138.701 125.687 131.731 1.00 16.97 456 PRO C N 1
ATOM 1284 C CA . PRO A 1 456 ? 139.731 124.698 132.068 1.00 16.97 456 PRO C CA 1
ATOM 1285 C C . PRO A 1 456 ? 139.119 123.369 132.480 1.00 16.97 456 PRO C C 1
ATOM 1286 O O . PRO A 1 456 ? 138.055 123.311 133.099 1.00 16.97 456 PRO C O 1
ATOM 1290 N N . GLY A 1 457 ? 139.813 122.291 132.128 1.00 16.91 457 GLY C N 1
ATOM 1291 C CA . GLY A 1 457 ? 139.372 120.957 132.480 1.00 16.91 457 GLY C CA 1
ATOM 1292 C C . GLY A 1 457 ? 140.391 120.218 133.320 1.00 16.91 457 GLY C C 1
ATOM 1293 O O . GLY A 1 457 ? 140.263 119.014 133.555 1.00 16.91 457 GLY C O 1
ATOM 1294 N N . GLY A 1 458 ? 141.411 120.937 133.777 1.00 15.11 458 GLY C N 1
ATOM 1295 C CA . GLY A 1 458 ? 142.441 120.359 134.603 1.00 15.11 458 GLY C CA 1
ATOM 1296 C C . GLY A 1 458 ? 143.350 121.415 135.194 1.00 15.11 458 GLY C C 1
ATOM 1297 O O . GLY A 1 458 ? 143.373 122.568 134.756 1.00 15.11 458 GLY C O 1
ATOM 1298 N N . PRO A 1 459 ? 144.114 121.041 136.222 1.00 14.04 459 PRO C N 1
ATOM 1299 C CA . PRO A 1 459 ? 145.076 121.989 136.802 1.00 14.04 459 PRO C CA 1
ATOM 1300 C C . PRO A 1 459 ? 146.197 122.376 135.857 1.00 14.04 459 PRO C C 1
ATOM 1301 O O . PRO A 1 459 ? 146.898 123.358 136.130 1.00 14.04 459 PRO C O 1
ATOM 1305 N N . GLY A 1 460 ? 146.401 121.639 134.765 1.00 14.04 460 GLY C N 1
ATOM 1306 C CA . GLY A 1 460 ? 147.538 121.890 133.899 1.00 14.04 460 GLY C CA 1
ATOM 1307 C C . GLY A 1 460 ? 147.398 123.103 133.006 1.00 14.04 460 GLY C C 1
ATOM 1308 O O . GLY A 1 460 ? 148.409 123.601 132.500 1.00 14.04 460 GLY C O 1
ATOM 1309 N N . GLU A 1 461 ? 146.175 123.589 132.796 1.00 14.04 461 GLU C N 1
ATOM 1310 C CA . GLU A 1 461 ? 145.930 124.729 131.921 1.00 14.04 461 GLU C CA 1
ATOM 1311 C C . GLU A 1 461 ? 145.819 126.040 132.689 1.00 14.04 461 GLU C C 1
ATOM 1312 O O . GLU A 1 461 ? 145.056 126.927 132.299 1.00 14.04 461 GLU C O 1
ATOM 1318 N N . TYR A 1 462 ? 146.565 126.173 133.778 1.00 9.78 462 TYR C N 1
ATOM 1319 C CA . TYR A 1 462 ? 146.681 127.410 134.529 1.00 9.78 462 TYR C CA 1
ATOM 1320 C C . TYR A 1 462 ? 148.119 127.905 134.455 1.00 9.78 462 TYR C C 1
ATOM 1321 O O . TYR A 1 462 ? 149.047 127.142 134.179 1.00 9.78 462 TYR C O 1
ATOM 1330 N N . ARG A 1 463 ? 148.300 129.200 134.687 1.00 14.04 463 ARG C N 1
ATOM 1331 C CA . ARG A 1 463 ? 149.611 129.823 134.604 1.00 14.04 463 ARG C CA 1
ATOM 1332 C C . ARG A 1 463 ? 149.958 130.446 135.948 1.00 14.04 463 ARG C C 1
ATOM 1333 O O . ARG A 1 463 ? 149.145 131.208 136.500 1.00 14.04 463 ARG C O 1
ATOM 1341 N N . PRO A 1 464 ? 151.123 130.132 136.514 1.00 14.04 464 PRO C N 1
ATOM 1342 C CA . PRO A 1 464 ? 151.493 130.653 137.835 1.00 14.04 464 PRO C CA 1
ATOM 1343 C C . PRO A 1 464 ? 152.116 132.041 137.806 1.00 14.04 464 PRO C C 1
ATOM 1344 O O . PRO A 1 464 ? 153.343 132.158 137.757 1.00 14.04 464 PRO C O 1
ATOM 1348 N N . ILE A 1 465 ? 151.309 133.096 137.824 1.00 14.04 465 ILE C N 1
ATOM 1349 C CA . ILE A 1 465 ? 151.861 134.444 137.878 1.00 14.04 465 ILE C CA 1
ATOM 1350 C C . ILE A 1 465 ? 152.218 134.784 139.319 1.00 14.04 465 ILE C C 1
ATOM 1351 O O . ILE A 1 465 ? 151.436 134.545 140.247 1.00 14.04 465 ILE C O 1
ATOM 1356 N N . SER A 1 466 ? 153.412 135.338 139.509 1.00 14.04 466 SER C N 1
ATOM 1357 C CA . SER A 1 466 ? 153.958 135.620 140.827 1.00 14.04 466 SER C CA 1
ATOM 1358 C C . SER A 1 466 ? 153.934 137.115 141.116 1.00 14.04 466 SER C C 1
ATOM 1359 O O . SER A 1 466 ? 153.996 137.946 140.206 1.00 14.04 466 SER C O 1
ATOM 1362 N N . ILE A 1 467 ? 153.837 137.446 142.403 1.00 14.14 467 ILE C N 1
ATOM 1363 C CA . ILE A 1 467 ? 153.863 138.819 142.889 1.00 14.14 467 ILE C CA 1
ATOM 1364 C C . ILE A 1 467 ? 154.902 138.909 143.997 1.00 14.14 467 ILE C C 1
ATOM 1365 O O . ILE A 1 467 ? 154.901 138.087 144.921 1.00 14.14 467 ILE C O 1
ATOM 1370 N N . ALA A 1 468 ? 155.780 139.904 143.906 1.00 14.95 468 ALA C N 1
ATOM 1371 C CA . ALA A 1 468 ? 156.850 140.123 144.868 1.00 14.95 468 ALA C CA 1
ATOM 1372 C C . ALA A 1 468 ? 156.667 141.471 145.555 1.00 14.95 468 ALA C C 1
ATOM 1373 O O . ALA A 1 468 ? 155.809 142.276 145.184 1.00 14.95 468 ALA C O 1
ATOM 1375 N N . SER A 1 469 ? 157.499 141.715 146.564 1.00 17.34 469 SER C N 1
ATOM 1376 C CA . SER A 1 469 ? 157.360 142.907 147.389 1.00 17.34 469 SER C CA 1
ATOM 1377 C C . SER A 1 469 ? 157.787 144.163 146.637 1.00 17.34 469 SER C C 1
ATOM 1378 O O . SER A 1 469 ? 158.690 144.139 145.797 1.00 17.34 469 SER C O 1
ATOM 1381 N N . ILE A 1 470 ? 157.117 145.275 146.956 1.00 15.79 470 ILE C N 1
ATOM 1382 C CA . ILE A 1 470 ? 157.437 146.552 146.312 1.00 15.79 470 ILE C CA 1
ATOM 1383 C C . ILE A 1 470 ? 158.857 147.020 146.612 1.00 15.79 470 ILE C C 1
ATOM 1384 O O . ILE A 1 470 ? 159.534 147.493 145.685 1.00 15.79 470 ILE C O 1
ATOM 1389 N N . PRO A 1 471 ? 159.356 146.969 147.856 1.00 16.43 471 PRO C N 1
ATOM 1390 C CA . PRO A 1 471 ? 160.759 147.363 148.072 1.00 16.43 471 PRO C CA 1
ATOM 1391 C C . PRO A 1 471 ? 161.747 146.559 147.247 1.00 16.43 471 PRO C C 1
ATOM 1392 O O . PRO A 1 471 ? 162.706 147.126 146.709 1.00 16.43 471 PRO C O 1
ATOM 1396 N N . LEU A 1 472 ? 161.528 145.249 147.116 1.00 14.04 472 LEU C N 1
ATOM 1397 C CA . LEU A 1 472 ? 162.415 144.430 146.297 1.00 14.04 472 LEU C CA 1
ATOM 1398 C C . LEU A 1 472 ? 162.334 144.827 144.831 1.00 14.04 472 LEU C C 1
ATOM 1399 O O . LEU A 1 472 ? 163.359 144.915 144.147 1.00 14.04 472 LEU C O 1
ATOM 1404 N N . ARG A 1 473 ? 161.121 145.061 144.329 1.00 15.20 473 ARG C N 1
ATOM 1405 C CA . ARG A 1 473 ? 160.963 145.476 142.940 1.00 15.20 473 ARG C CA 1
ATOM 1406 C C . ARG A 1 473 ? 161.668 146.799 142.682 1.00 15.20 473 ARG C C 1
ATOM 1407 O O . ARG A 1 473 ? 162.332 146.968 141.653 1.00 15.20 473 ARG C O 1
ATOM 1415 N N . HIS A 1 474 ? 161.535 147.749 143.607 1.00 17.82 474 HIS C N 1
ATOM 1416 C CA . HIS A 1 474 ? 162.187 149.042 143.443 1.00 17.82 474 HIS C CA 1
ATOM 1417 C C . HIS A 1 474 ? 163.702 148.910 143.506 1.00 17.82 474 HIS C C 1
ATOM 1418 O O . HIS A 1 474 ? 164.421 149.597 142.772 1.00 17.82 474 HIS C O 1
ATOM 1425 N N . PHE A 1 475 ? 164.207 148.042 144.384 1.00 14.04 475 PHE C N 1
ATOM 1426 C CA . PHE A 1 475 ? 165.646 147.820 144.453 1.00 14.04 475 PHE C CA 1
ATOM 1427 C C . PHE A 1 475 ? 166.170 147.195 143.167 1.00 14.04 475 PHE C C 1
ATOM 1428 O O . PHE A 1 475 ? 167.237 147.576 142.673 1.00 14.04 475 PHE C O 1
ATOM 1436 N N . HIS A 1 476 ? 165.434 146.233 142.611 1.00 14.04 476 HIS C N 1
ATOM 1437 C CA . HIS A 1 476 ? 165.886 145.521 141.424 1.00 14.04 476 HIS C CA 1
ATOM 1438 C C . HIS A 1 476 ? 165.707 146.324 140.145 1.00 14.04 476 HIS C C 1
ATOM 1439 O O . HIS A 1 476 ? 166.410 146.060 139.164 1.00 14.04 476 HIS C O 1
ATOM 1446 N N . SER A 1 477 ? 164.787 147.290 140.126 1.00 14.04 477 SER C N 1
ATOM 1447 C CA . SER A 1 477 ? 164.648 148.145 138.953 1.00 14.04 477 SER C CA 1
ATOM 1448 C C . SER A 1 477 ? 165.917 148.953 138.713 1.00 14.04 477 SER C C 1
ATOM 1449 O O . SER A 1 477 ? 166.347 149.130 137.566 1.00 14.04 477 SER C O 1
ATOM 1452 N N . ILE A 1 478 ? 166.539 149.439 139.789 1.00 14.04 478 ILE C N 1
ATOM 1453 C CA . ILE A 1 478 ? 167.798 150.169 139.669 1.00 14.04 478 ILE C CA 1
ATOM 1454 C C . ILE A 1 478 ? 168.883 149.272 139.089 1.00 14.04 478 ILE C C 1
ATOM 1455 O O . ILE A 1 478 ? 169.656 149.689 138.218 1.00 14.04 478 ILE C O 1
ATOM 1460 N N . LEU A 1 479 ? 168.964 148.029 139.568 1.00 14.04 479 LEU C N 1
ATOM 1461 C CA . LEU A 1 479 ? 169.981 147.110 139.067 1.00 14.04 479 LEU C CA 1
ATOM 1462 C C . LEU A 1 479 ? 169.746 146.765 137.600 1.00 14.04 479 LEU C C 1
ATOM 1463 O O . LEU A 1 479 ? 170.699 146.648 136.825 1.00 14.04 479 LEU C O 1
ATOM 1468 N N . ALA A 1 480 ? 168.483 146.593 137.201 1.00 14.04 480 ALA C N 1
ATOM 1469 C CA . ALA A 1 480 ? 168.181 146.339 135.794 1.00 14.04 480 ALA C CA 1
ATOM 1470 C C . ALA A 1 480 ? 168.568 147.527 134.917 1.00 14.04 480 ALA C C 1
ATOM 1471 O O . ALA A 1 480 ? 169.120 147.353 133.820 1.00 14.04 480 ALA C O 1
ATOM 1473 N N . ARG A 1 481 ? 168.280 148.746 135.380 1.00 18.14 481 ARG C N 1
ATOM 1474 C CA . ARG A 1 481 ? 168.688 149.925 134.624 1.00 18.14 481 ARG C CA 1
ATOM 1475 C C . ARG A 1 481 ? 170.205 150.012 134.524 1.00 18.14 481 ARG C C 1
ATOM 1476 O O . ARG A 1 481 ? 170.745 150.405 133.483 1.00 18.14 481 ARG C O 1
ATOM 1484 N N . ARG A 1 482 ? 170.910 149.657 135.599 1.00 20.50 482 ARG C N 1
ATOM 1485 C CA . ARG A 1 482 ? 172.368 149.622 135.547 1.00 20.50 482 ARG C CA 1
ATOM 1486 C C . ARG A 1 482 ? 172.857 148.580 134.552 1.00 20.50 482 ARG C C 1
ATOM 1487 O O . ARG A 1 482 ? 173.860 148.791 133.862 1.00 20.50 482 ARG C O 1
ATOM 1495 N N . LEU A 1 483 ? 172.176 147.437 134.486 1.00 19.03 483 LEU C N 1
ATOM 1496 C CA . LEU A 1 483 ? 172.528 146.412 133.511 1.00 19.03 483 LEU C CA 1
ATOM 1497 C C . LEU A 1 483 ? 172.400 146.937 132.089 1.00 19.03 483 LEU C C 1
ATOM 1498 O O . LEU A 1 483 ? 173.287 146.722 131.255 1.00 19.03 483 LEU C O 1
ATOM 1503 N N . LEU A 1 484 ? 171.300 147.631 131.795 1.00 20.31 484 LEU C N 1
ATOM 1504 C CA . LEU A 1 484 ? 171.158 148.239 130.474 1.00 20.31 484 LEU C CA 1
ATOM 1505 C C . LEU A 1 484 ? 172.243 149.278 130.215 1.00 20.31 484 LEU C C 1
ATOM 1506 O O . LEU A 1 484 ? 172.835 149.310 129.130 1.00 20.31 484 LEU C O 1
ATOM 1511 N N . ALA A 1 485 ? 172.538 150.123 131.204 1.00 22.69 485 ALA C N 1
ATOM 1512 C CA . ALA A 1 485 ? 173.557 151.148 131.010 1.00 22.69 485 ALA C CA 1
ATOM 1513 C C . ALA A 1 485 ? 174.964 150.569 130.922 1.00 22.69 485 ALA C C 1
ATOM 1514 O O . ALA A 1 485 ? 175.871 151.254 130.438 1.00 22.69 485 ALA C O 1
ATOM 1516 N N . CYS A 1 486 ? 175.170 149.333 131.379 1.00 28.90 486 CYS C N 1
ATOM 1517 C CA . CYS A 1 486 ? 176.506 148.745 131.384 1.00 28.90 486 CYS C CA 1
ATOM 1518 C C . CYS A 1 486 ? 176.899 148.233 130.003 1.00 28.90 486 CYS C C 1
ATOM 1519 O O . CYS A 1 486 ? 177.866 148.713 129.402 1.00 28.90 486 CYS C O 1
ATOM 1522 N N . CYS A 1 487 ? 176.163 147.256 129.487 1.00 42.53 487 CYS C N 1
ATOM 1523 C CA . CYS A 1 487 ? 176.449 146.657 128.183 1.00 42.53 487 CYS C CA 1
ATOM 1524 C C . CYS A 1 487 ? 175.137 146.351 127.475 1.00 42.53 487 CYS C C 1
ATOM 1525 O O . CYS A 1 487 ? 174.443 145.385 127.857 1.00 42.53 487 CYS C O 1
ATOM 1528 N N . PRO A 1 488 ? 174.762 147.118 126.456 1.00 38.82 488 PRO C N 1
ATOM 1529 C CA . PRO A 1 488 ? 173.486 146.881 125.777 1.00 38.82 488 PRO C CA 1
ATOM 1530 C C . PRO A 1 488 ? 173.545 145.617 124.940 1.00 38.82 488 PRO C C 1
ATOM 1531 O O . PRO A 1 488 ? 174.634 145.168 124.553 1.00 38.82 488 PRO C O 1
ATOM 1535 N N . PRO A 1 489 ? 172.394 145.007 124.643 1.00 37.11 489 PRO C N 1
ATOM 1536 C CA . PRO A 1 489 ? 172.399 143.787 123.823 1.00 37.11 489 PRO C CA 1
ATOM 1537 C C . PRO A 1 489 ? 172.761 144.061 122.372 1.00 37.11 489 PRO C C 1
ATOM 1538 O O . PRO A 1 489 ? 172.988 145.211 121.983 1.00 37.11 489 PRO C O 1
ATOM 1542 N N . ASP A 1 490 ? 172.813 143.005 121.564 1.00 28.60 490 ASP C N 1
ATOM 1543 C CA . ASP A 1 490 ? 173.217 143.134 120.174 1.00 28.60 490 ASP C CA 1
ATOM 1544 C C . ASP A 1 490 ? 172.125 143.811 119.348 1.00 28.60 490 ASP C C 1
ATOM 1545 O O . ASP A 1 490 ? 170.966 143.913 119.757 1.00 28.60 490 ASP C O 1
ATOM 1550 N N . ALA A 1 491 ? 172.519 144.283 118.162 1.00 20.27 491 ALA C N 1
ATOM 1551 C CA . ALA A 1 491 ? 171.561 144.909 117.258 1.00 20.27 491 ALA C CA 1
ATOM 1552 C C . ALA A 1 491 ? 170.505 143.919 116.787 1.00 20.27 491 ALA C C 1
ATOM 1553 O O . ALA A 1 491 ? 169.367 144.313 116.508 1.00 20.27 491 ALA C O 1
ATOM 1555 N N . ARG A 1 492 ? 170.863 142.636 116.682 1.00 17.66 492 ARG C N 1
ATOM 1556 C CA . ARG A 1 492 ? 169.874 141.620 116.333 1.00 17.66 492 ARG C CA 1
ATOM 1557 C C . ARG A 1 492 ? 168.786 141.532 117.393 1.00 17.66 492 ARG C C 1
ATOM 1558 O O . ARG A 1 492 ? 167.595 141.455 117.068 1.00 17.66 492 ARG C O 1
ATOM 1566 N N . GLN A 1 493 ? 169.174 141.551 118.665 1.00 19.38 493 GLN C N 1
ATOM 1567 C CA . GLN A 1 493 ? 168.209 141.526 119.759 1.00 19.38 493 GLN C CA 1
ATOM 1568 C C . GLN A 1 493 ? 167.556 142.896 119.874 1.00 19.38 493 GLN C C 1
ATOM 1569 O O . GLN A 1 493 ? 168.163 143.844 120.381 1.00 19.38 493 GLN C O 1
ATOM 1575 N N . ARG A 1 494 ? 166.323 143.002 119.392 1.00 22.29 494 ARG C N 1
ATOM 1576 C CA . ARG A 1 494 ? 165.540 144.230 119.455 1.00 22.29 494 ARG C CA 1
ATOM 1577 C C . ARG A 1 494 ? 164.220 143.959 120.154 1.00 22.29 494 ARG C C 1
ATOM 1578 O O . ARG A 1 494 ? 163.138 144.260 119.650 1.00 22.29 494 ARG C O 1
ATOM 1586 N N . GLY A 1 495 ? 164.306 143.331 121.321 1.00 25.07 495 GLY C N 1
ATOM 1587 C CA . GLY A 1 495 ? 163.167 143.159 122.198 1.00 25.07 495 GLY C CA 1
ATOM 1588 C C . GLY A 1 495 ? 163.241 144.156 123.334 1.00 25.07 495 GLY C C 1
ATOM 1589 O O . GLY A 1 495 ? 162.901 145.331 123.161 1.00 25.07 495 GLY C O 1
ATOM 1590 N N . PHE A 1 496 ? 163.698 143.704 124.502 1.00 30.61 496 PHE C N 1
ATOM 1591 C CA . PHE A 1 496 ? 163.896 144.586 125.652 1.00 30.61 496 PHE C CA 1
ATOM 1592 C C . PHE A 1 496 ? 165.070 145.522 125.363 1.00 30.61 496 PHE C C 1
ATOM 1593 O O . PHE A 1 496 ? 166.193 145.350 125.843 1.00 30.61 496 PHE C O 1
ATOM 1601 N N . ILE A 1 497 ? 164.785 146.531 124.544 1.00 40.46 497 ILE C N 1
ATOM 1602 C CA . ILE A 1 497 ? 165.749 147.541 124.143 1.00 40.46 497 ILE C CA 1
ATOM 1603 C C . ILE A 1 497 ? 165.135 148.917 124.382 1.00 40.46 497 ILE C C 1
ATOM 1604 O O . ILE A 1 497 ? 163.943 149.046 124.661 1.00 40.46 497 ILE C O 1
ATOM 1609 N N . CYS A 1 498 ? 165.968 149.952 124.265 1.00 55.44 498 CYS C N 1
ATOM 1610 C CA . CYS A 1 498 ? 165.537 151.326 124.521 1.00 55.44 498 CYS C CA 1
ATOM 1611 C C . CYS A 1 498 ? 164.944 151.951 123.254 1.00 55.44 498 CYS C C 1
ATOM 1612 O O . CYS A 1 498 ? 165.309 153.048 122.828 1.00 55.44 498 CYS C O 1
ATOM 1615 N N . ALA A 1 499 ? 163.997 151.225 122.665 1.00 50.01 499 ALA C N 1
ATOM 1616 C CA . ALA A 1 499 ? 163.294 151.646 121.459 1.00 50.01 499 ALA C CA 1
ATOM 1617 C C . ALA A 1 499 ? 162.188 150.635 121.192 1.00 50.01 499 ALA C C 1
ATOM 1618 O O . ALA A 1 499 ? 162.169 149.544 121.769 1.00 50.01 499 ALA C O 1
ATOM 1620 N N . ASP A 1 500 ? 161.261 151.015 120.313 1.00 37.38 500 ASP C N 1
ATOM 1621 C CA . ASP A 1 500 ? 160.240 150.077 119.869 1.00 37.38 500 ASP C CA 1
ATOM 1622 C C . ASP A 1 500 ? 160.898 148.878 119.200 1.00 37.38 500 ASP C C 1
ATOM 1623 O O . ASP A 1 500 ? 161.779 149.021 118.348 1.00 37.38 500 ASP C O 1
ATOM 1628 N N . GLY A 1 501 ? 160.459 147.685 119.590 1.00 25.82 501 GLY C N 1
ATOM 1629 C CA . GLY A 1 501 ? 161.136 146.480 119.158 1.00 25.82 501 GLY C CA 1
ATOM 1630 C C . GLY A 1 501 ? 160.668 145.896 117.842 1.00 25.82 501 GLY C C 1
ATOM 1631 O O . GLY A 1 501 ? 161.464 145.739 116.912 1.00 25.82 501 GLY C O 1
ATOM 1632 N N . THR A 1 502 ? 159.379 145.582 117.739 1.00 19.50 502 THR C N 1
ATOM 1633 C CA . THR A 1 502 ? 158.870 144.942 116.534 1.00 19.50 502 THR C CA 1
ATOM 1634 C C . THR A 1 502 ? 158.454 145.994 115.520 1.00 19.50 502 THR C C 1
ATOM 1635 O O . THR A 1 502 ? 157.341 145.951 114.988 1.00 19.50 502 THR C O 1
ATOM 1639 N N . LEU A 1 503 ? 159.350 146.939 115.242 1.00 20.32 503 LEU C N 1
ATOM 1640 C CA . LEU A 1 503 ? 159.102 147.994 114.267 1.00 20.32 503 LEU C CA 1
ATOM 1641 C C . LEU A 1 503 ? 159.662 147.624 112.898 1.00 20.32 503 LEU C C 1
ATOM 1642 O O . LEU A 1 503 ? 158.914 147.494 111.926 1.00 20.32 503 LEU C O 1
ATOM 1647 N N . GLU A 1 504 ? 160.974 147.430 112.814 1.00 14.07 504 GLU C N 1
ATOM 1648 C CA . GLU A 1 504 ? 161.610 147.075 111.559 1.00 14.07 504 GLU C CA 1
ATOM 1649 C C . GLU A 1 504 ? 161.731 145.574 111.355 1.00 14.07 504 GLU C C 1
ATOM 1650 O O . GLU A 1 504 ? 162.072 145.145 110.249 1.00 14.07 504 GLU C O 1
ATOM 1656 N N . ASN A 1 505 ? 161.465 144.767 112.384 1.00 14.04 505 ASN C N 1
ATOM 1657 C CA . ASN A 1 505 ? 161.554 143.320 112.221 1.00 14.04 505 ASN C CA 1
ATOM 1658 C C . ASN A 1 505 ? 160.539 142.816 111.204 1.00 14.04 505 ASN C C 1
ATOM 1659 O O . ASN A 1 505 ? 160.864 141.980 110.351 1.00 14.04 505 ASN C O 1
ATOM 1664 N N . SER A 1 506 ? 159.304 143.318 111.274 1.00 14.04 506 SER C N 1
ATOM 1665 C CA . SER A 1 506 ? 158.286 142.917 110.310 1.00 14.04 506 SER C CA 1
ATOM 1666 C C . SER A 1 506 ? 158.659 143.353 108.900 1.00 14.04 506 SER C C 1
ATOM 1667 O O . SER A 1 506 ? 158.473 142.596 107.939 1.00 14.04 506 SER C O 1
ATOM 1670 N N . ALA A 1 507 ? 159.194 144.568 108.758 1.00 14.04 507 ALA C N 1
ATOM 1671 C CA . ALA A 1 507 ? 159.617 145.045 107.447 1.00 14.04 507 ALA C CA 1
ATOM 1672 C C . ALA A 1 507 ? 160.734 144.182 106.880 1.00 14.04 507 ALA C C 1
ATOM 1673 O O . ALA A 1 507 ? 160.728 143.854 105.690 1.00 14.04 507 ALA C O 1
ATOM 1675 N N . VAL A 1 508 ? 161.703 143.805 107.714 1.00 14.04 508 VAL C N 1
ATOM 1676 C CA . VAL A 1 508 ? 162.815 142.991 107.239 1.00 14.04 508 VAL C CA 1
ATOM 1677 C C . VAL A 1 508 ? 162.337 141.602 106.845 1.00 14.04 508 VAL C C 1
ATOM 1678 O O . VAL A 1 508 ? 162.754 141.059 105.815 1.00 14.04 508 VAL C O 1
ATOM 1682 N N . LEU A 1 509 ? 161.454 141.004 107.647 1.00 14.04 509 LEU C N 1
ATOM 1683 C CA . LEU A 1 509 ? 160.927 139.689 107.293 1.00 14.04 509 LEU C CA 1
ATOM 1684 C C . LEU A 1 509 ? 160.154 139.741 105.984 1.00 14.04 509 LEU C C 1
ATOM 1685 O O . LEU A 1 509 ? 160.320 138.870 105.119 1.00 14.04 509 LEU C O 1
ATOM 1690 N N . ASP A 1 510 ? 159.314 140.763 105.810 1.00 14.04 510 ASP C N 1
ATOM 1691 C CA . ASP A 1 510 ? 158.523 140.860 104.590 1.00 14.04 510 ASP C CA 1
ATOM 1692 C C . ASP A 1 510 ? 159.401 141.151 103.380 1.00 14.04 510 ASP C C 1
ATOM 1693 O O . ASP A 1 510 ? 159.145 140.637 102.288 1.00 14.04 510 ASP C O 1
ATOM 1698 N N . ALA A 1 511 ? 160.443 141.968 103.551 1.00 14.04 511 ALA C N 1
ATOM 1699 C CA . ALA A 1 511 ? 161.372 142.223 102.457 1.00 14.04 511 ALA C CA 1
ATOM 1700 C C . ALA A 1 511 ? 162.115 140.958 102.057 1.00 14.04 511 ALA C C 1
ATOM 1701 O O . ALA A 1 511 ? 162.305 140.694 100.865 1.00 14.04 511 ALA C O 1
ATOM 1703 N N . VAL A 1 512 ? 162.548 140.166 103.038 1.00 14.04 512 VAL C N 1
ATOM 1704 C CA . VAL A 1 512 ? 163.220 138.903 102.740 1.00 14.04 512 VAL C CA 1
ATOM 1705 C C . VAL A 1 512 ? 162.286 137.978 101.970 1.00 14.04 512 VAL C C 1
ATOM 1706 O O . VAL A 1 512 ? 162.665 137.383 100.952 1.00 14.04 512 VAL C O 1
ATOM 1710 N N . LEU A 1 513 ? 161.044 137.856 102.444 1.00 14.04 513 LEU C N 1
ATOM 1711 C CA . LEU A 1 513 ? 160.078 136.980 101.791 1.00 14.04 513 LEU C CA 1
ATOM 1712 C C . LEU A 1 513 ? 159.802 137.433 100.361 1.00 14.04 513 LEU C C 1
ATOM 1713 O O . LEU A 1 513 ? 159.779 136.618 99.431 1.00 14.04 513 LEU C O 1
ATOM 1718 N N . GLY A 1 514 ? 159.608 138.738 100.166 1.00 14.04 514 GLY C N 1
ATOM 1719 C CA . GLY A 1 514 ? 159.339 139.246 98.832 1.00 14.04 514 GLY C CA 1
ATOM 1720 C C . GLY A 1 514 ? 160.514 139.085 97.889 1.00 14.04 514 GLY C C 1
ATOM 1721 O O . GLY A 1 514 ? 160.336 138.721 96.728 1.00 14.04 514 GLY C O 1
ATOM 1722 N N . ASP A 1 515 ? 161.729 139.350 98.371 1.00 14.04 515 ASP C N 1
ATOM 1723 C CA . ASP A 1 515 ? 162.909 139.178 97.531 1.00 14.04 515 ASP C CA 1
ATOM 1724 C C . ASP A 1 515 ? 163.082 137.725 97.110 1.00 14.04 515 ASP C C 1
ATOM 1725 O O . ASP A 1 515 ? 163.340 137.435 95.933 1.00 14.04 515 ASP C O 1
ATOM 1730 N N . SER A 1 516 ? 162.933 136.793 98.058 1.00 14.04 516 SER C N 1
ATOM 1731 C CA . SER A 1 516 ? 163.065 135.380 97.722 1.00 14.04 516 SER C CA 1
ATOM 1732 C C . SER A 1 516 ? 161.988 134.945 96.740 1.00 14.04 516 SER C C 1
ATOM 1733 O O . SER A 1 516 ? 162.263 134.182 95.808 1.00 14.04 516 SER C O 1
ATOM 1736 N N . ARG A 1 517 ? 160.753 135.414 96.933 1.00 14.04 517 ARG C N 1
ATOM 1737 C CA . ARG A 1 517 ? 159.687 135.067 96.001 1.00 14.04 517 ARG C CA 1
ATOM 1738 C C . ARG A 1 517 ? 159.907 135.704 94.634 1.00 14.04 517 ARG C C 1
ATOM 1739 O O . ARG A 1 517 ? 159.463 135.159 93.618 1.00 14.04 517 ARG C O 1
ATOM 1747 N N . LYS A 1 518 ? 160.594 136.843 94.586 1.00 14.04 518 LYS C N 1
ATOM 1748 C CA . LYS A 1 518 ? 160.779 137.549 93.326 1.00 14.04 518 LYS C CA 1
ATOM 1749 C C . LYS A 1 518 ? 161.881 136.915 92.490 1.00 14.04 518 LYS C C 1
ATOM 1750 O O . LYS A 1 518 ? 161.631 136.442 91.376 1.00 14.04 518 LYS C O 1
ATOM 1756 N N . LYS A 1 519 ? 163.109 136.886 93.007 1.00 14.04 519 LYS C N 1
ATOM 1757 C CA . LYS A 1 519 ? 164.223 136.403 92.201 1.00 14.04 519 LYS C CA 1
ATOM 1758 C C . LYS A 1 519 ? 164.460 134.906 92.355 1.00 14.04 519 LYS C C 1
ATOM 1759 O O . LYS A 1 519 ? 165.555 134.428 92.042 1.00 14.04 519 LYS C O 1
ATOM 1765 N N . LEU A 1 520 ? 163.452 134.163 92.814 1.00 14.04 520 LEU C N 1
ATOM 1766 C CA . LEU A 1 520 ? 163.473 132.700 92.825 1.00 14.04 520 LEU C CA 1
ATOM 1767 C C . LEU A 1 520 ? 164.693 132.154 93.567 1.00 14.04 520 LEU C C 1
ATOM 1768 O O . LEU A 1 520 ? 165.417 131.288 93.073 1.00 14.04 520 LEU C O 1
ATOM 1773 N N . ARG A 1 521 ? 164.919 132.675 94.766 1.00 14.04 521 ARG C N 1
ATOM 1774 C CA . ARG A 1 521 ? 165.985 132.192 95.624 1.00 14.04 521 ARG C CA 1
ATOM 1775 C C . ARG A 1 521 ? 165.437 131.181 96.626 1.00 14.04 521 ARG C C 1
ATOM 1776 O O . ARG A 1 521 ? 164.228 130.984 96.755 1.00 14.04 521 ARG C O 1
ATOM 1784 N N . GLU A 1 522 ? 166.348 130.533 97.342 1.00 14.04 522 GLU C N 1
ATOM 1785 C CA . GLU A 1 522 ? 166.002 129.565 98.372 1.00 14.04 522 GLU C CA 1
ATOM 1786 C C . GLU A 1 522 ? 165.976 130.274 99.717 1.00 14.04 522 GLU C C 1
ATOM 1787 O O . GLU A 1 522 ? 166.927 130.982 100.061 1.00 14.04 522 GLU C O 1
ATOM 1793 N N . CYS A 1 523 ? 164.893 130.097 100.474 1.00 14.04 523 CYS C N 1
ATOM 1794 C CA . CYS A 1 523 ? 164.741 130.851 101.716 1.00 14.04 523 CYS C CA 1
ATOM 1795 C C . CYS A 1 523 ? 164.042 130.009 102.767 1.00 14.04 523 CYS C C 1
ATOM 1796 O O . CYS A 1 523 ? 162.878 129.645 102.596 1.00 14.04 523 CYS C O 1
ATOM 1799 N N . HIS A 1 524 ? 164.739 129.727 103.864 1.00 14.04 524 HIS C N 1
ATOM 1800 C CA . HIS A 1 524 ? 164.169 129.024 105.003 1.00 14.04 524 HIS C CA 1
ATOM 1801 C C . HIS A 1 524 ? 164.046 129.997 106.164 1.00 14.04 524 HIS C C 1
ATOM 1802 O O . HIS A 1 524 ? 165.012 130.691 106.499 1.00 14.04 524 HIS C O 1
ATOM 1809 N N . VAL A 1 525 ? 162.865 130.044 106.776 1.00 14.04 525 VAL C N 1
ATOM 1810 C CA . VAL A 1 525 ? 162.571 130.940 107.890 1.00 14.04 525 VAL C CA 1
ATOM 1811 C C . VAL A 1 525 ? 161.991 130.095 109.015 1.00 14.04 525 VAL C C 1
ATOM 1812 O O . VAL A 1 525 ? 160.849 129.633 108.918 1.00 14.04 525 VAL C O 1
ATOM 1816 N N . ALA A 1 526 ? 162.759 129.900 110.083 1.00 14.04 526 ALA C N 1
ATOM 1817 C CA . ALA A 1 526 ? 162.317 129.110 111.225 1.00 14.04 526 ALA C CA 1
ATOM 1818 C C . ALA A 1 526 ? 162.041 130.036 112.395 1.00 14.04 526 ALA C C 1
ATOM 1819 O O . ALA A 1 526 ? 162.929 130.775 112.825 1.00 14.04 526 ALA C O 1
ATOM 1821 N N . VAL A 1 527 ? 160.823 129.986 112.915 1.00 14.04 527 VAL C N 1
ATOM 1822 C CA . VAL A 1 527 ? 160.464 130.697 114.132 1.00 14.04 527 VAL C CA 1
ATOM 1823 C C . VAL A 1 527 ? 160.343 129.678 115.252 1.00 14.04 527 VAL C C 1
ATOM 1824 O O . VAL A 1 527 ? 159.559 128.727 115.156 1.00 14.04 527 VAL C O 1
ATOM 1828 N N . LEU A 1 528 ? 161.138 129.859 116.298 1.00 14.04 528 LEU C N 1
ATOM 1829 C CA . LEU A 1 528 ? 161.067 129.006 117.474 1.00 14.04 528 LEU C CA 1
ATOM 1830 C C . LEU A 1 528 ? 160.872 129.885 118.698 1.00 14.04 528 LEU C C 1
ATOM 1831 O O . LEU A 1 528 ? 161.689 130.769 118.974 1.00 14.04 528 LEU C O 1
ATOM 1836 N N . ASP A 1 529 ? 159.772 129.663 119.406 1.00 14.04 529 ASP C N 1
ATOM 1837 C CA . ASP A 1 529 ? 159.394 130.505 120.528 1.00 14.04 529 ASP C CA 1
ATOM 1838 C C . ASP A 1 529 ? 160.010 129.967 121.806 1.00 14.04 529 ASP C C 1
ATOM 1839 O O . ASP A 1 529 ? 160.194 128.757 121.961 1.00 14.04 529 ASP C O 1
ATOM 1844 N N . PHE A 1 530 ? 160.332 130.874 122.719 1.00 14.04 530 PHE C N 1
ATOM 1845 C CA . PHE A 1 530 ? 160.918 130.481 123.992 1.00 14.04 530 PHE C CA 1
ATOM 1846 C C . PHE A 1 530 ? 159.806 130.377 125.026 1.00 14.04 530 PHE C C 1
ATOM 1847 O O . PHE A 1 530 ? 159.642 131.249 125.881 1.00 14.04 530 PHE C O 1
ATOM 1855 N N . ALA A 1 531 ? 159.029 129.302 124.931 1.00 16.21 531 ALA C N 1
ATOM 1856 C CA . ALA A 1 531 ? 158.116 128.933 126.001 1.00 16.21 531 ALA C CA 1
ATOM 1857 C C . ALA A 1 531 ? 158.902 128.257 127.112 1.00 16.21 531 ALA C C 1
ATOM 1858 O O . ALA A 1 531 ? 159.825 127.480 126.854 1.00 16.21 531 ALA C O 1
ATOM 1860 N N . LYS A 1 532 ? 158.534 128.554 128.350 1.00 19.81 532 LYS C N 1
ATOM 1861 C CA . LYS A 1 532 ? 159.342 128.197 129.509 1.00 19.81 532 LYS C CA 1
ATOM 1862 C C . LYS A 1 532 ? 160.770 128.709 129.351 1.00 19.81 532 LYS C C 1
ATOM 1863 O O . LYS A 1 532 ? 161.749 128.027 129.658 1.00 19.81 532 LYS C O 1
ATOM 1869 N N . ALA A 1 533 ? 160.879 129.933 128.837 1.00 17.32 533 ALA C N 1
ATOM 1870 C CA . ALA A 1 533 ? 162.080 130.717 129.083 1.00 17.32 533 ALA C CA 1
ATOM 1871 C C . ALA A 1 533 ? 162.190 131.069 130.558 1.00 17.32 533 ALA C C 1
ATOM 1872 O O . ALA A 1 533 ? 163.295 131.258 131.077 1.00 17.32 533 ALA C O 1
ATOM 1874 N N . PHE A 1 534 ? 161.052 131.153 131.246 1.00 17.85 534 PHE C N 1
ATOM 1875 C CA . PHE A 1 534 ? 160.993 131.507 132.655 1.00 17.85 534 PHE C CA 1
ATOM 1876 C C . PHE A 1 534 ? 160.877 130.298 133.574 1.00 17.85 534 PHE C C 1
ATOM 1877 O O . PHE A 1 534 ? 160.764 130.479 134.789 1.00 17.85 534 PHE C O 1
ATOM 1885 N N . ASP A 1 535 ? 160.877 129.073 133.040 1.00 15.82 535 ASP C N 1
ATOM 1886 C CA . ASP A 1 535 ? 160.466 127.940 133.860 1.00 15.82 535 ASP C CA 1
ATOM 1887 C C . ASP A 1 535 ? 161.414 126.745 133.815 1.00 15.82 535 ASP C C 1
ATOM 1888 O O . ASP A 1 535 ? 161.147 125.741 134.481 1.00 15.82 535 ASP C O 1
ATOM 1893 N N . THR A 1 536 ? 162.503 126.802 133.050 1.00 14.04 536 THR C N 1
ATOM 1894 C CA . THR A 1 536 ? 163.480 125.719 133.101 1.00 14.04 536 THR C CA 1
ATOM 1895 C C . THR A 1 536 ? 164.927 126.173 133.183 1.00 14.04 536 THR C C 1
ATOM 1896 O O . THR A 1 536 ? 165.806 125.308 133.193 1.00 14.04 536 THR C O 1
ATOM 1900 N N . VAL A 1 537 ? 165.220 127.471 133.224 1.00 14.04 537 VAL C N 1
ATOM 1901 C CA . VAL A 1 537 ? 166.606 127.913 133.306 1.00 14.04 537 VAL C CA 1
ATOM 1902 C C . VAL A 1 537 ? 167.189 127.480 134.642 1.00 14.04 537 VAL C C 1
ATOM 1903 O O . VAL A 1 537 ? 166.568 127.659 135.696 1.00 14.04 537 VAL C O 1
ATOM 1907 N N . SER A 1 538 ? 168.385 126.902 134.604 1.00 14.04 538 SER C N 1
ATOM 1908 C CA . SER A 1 538 ? 169.026 126.417 135.816 1.00 14.04 538 SER C CA 1
ATOM 1909 C C . SER A 1 538 ? 169.766 127.542 136.524 1.00 14.04 538 SER C C 1
ATOM 1910 O O . SER A 1 538 ? 170.485 128.322 135.895 1.00 14.04 538 SER C O 1
ATOM 1913 N N . HIS A 1 539 ? 169.588 127.614 137.846 1.00 14.04 539 HIS C N 1
ATOM 1914 C CA . HIS A 1 539 ? 170.204 128.684 138.625 1.00 14.04 539 HIS C CA 1
ATOM 1915 C C . HIS A 1 539 ? 171.722 128.608 138.560 1.00 14.04 539 HIS C C 1
ATOM 1916 O O . HIS A 1 539 ? 172.397 129.630 138.394 1.00 14.04 539 HIS C O 1
ATOM 1923 N N . GLU A 1 540 ? 172.280 127.406 138.708 1.00 14.20 540 GLU C N 1
ATOM 1924 C CA . GLU A 1 540 ? 173.732 127.275 138.734 1.00 14.20 540 GLU C CA 1
ATOM 1925 C C . GLU A 1 540 ? 174.348 127.660 137.394 1.00 14.20 540 GLU C C 1
ATOM 1926 O O . GLU A 1 540 ? 175.354 128.376 137.353 1.00 14.20 540 GLU C O 1
ATOM 1932 N N . ALA A 1 541 ? 173.750 127.214 136.288 1.00 14.04 541 ALA C N 1
ATOM 1933 C CA . ALA A 1 541 ? 174.285 127.563 134.977 1.00 14.04 541 ALA C CA 1
ATOM 1934 C C . ALA A 1 541 ? 174.113 129.046 134.688 1.00 14.04 541 ALA C C 1
ATOM 1935 O O . ALA A 1 541 ? 174.985 129.666 134.073 1.00 14.04 541 ALA C O 1
ATOM 1937 N N . LEU A 1 542 ? 172.993 129.632 135.115 1.00 14.04 542 LEU C N 1
ATOM 1938 C CA . LEU A 1 542 ? 172.798 131.067 134.934 1.00 14.04 542 LEU C CA 1
ATOM 1939 C C . LEU A 1 542 ? 173.845 131.861 135.703 1.00 14.04 542 LEU C C 1
ATOM 1940 O O . LEU A 1 542 ? 174.429 132.814 135.173 1.00 14.04 542 LEU C O 1
ATOM 1945 N N . VAL A 1 543 ? 174.114 131.466 136.948 1.00 14.04 543 VAL C N 1
ATOM 1946 C CA . VAL A 1 543 ? 175.138 132.138 137.742 1.00 14.04 543 VAL C CA 1
ATOM 1947 C C . VAL A 1 543 ? 176.510 131.964 137.103 1.00 14.04 543 VAL C C 1
ATOM 1948 O O . VAL A 1 543 ? 177.311 132.905 137.054 1.00 14.04 543 VAL C O 1
ATOM 1952 N N . GLU A 1 544 ? 176.805 130.760 136.605 1.00 13.97 544 GLU C N 1
ATOM 1953 C CA . GLU A 1 544 ? 178.100 130.513 135.979 1.00 13.97 544 GLU C CA 1
ATOM 1954 C C . GLU A 1 544 ? 178.268 131.334 134.707 1.00 13.97 544 GLU C C 1
ATOM 1955 O O . GLU A 1 544 ? 179.356 131.853 134.431 1.00 13.97 544 GLU C O 1
ATOM 1961 N N . LEU A 1 545 ? 177.205 131.449 133.910 1.00 14.04 545 LEU C N 1
ATOM 1962 C CA . LEU A 1 545 ? 177.254 132.287 132.718 1.00 14.04 545 LEU C CA 1
ATOM 1963 C C . LEU A 1 545 ? 177.483 133.745 133.086 1.00 14.04 545 LEU C C 1
ATOM 1964 O O . LEU A 1 545 ? 178.305 134.427 132.465 1.00 14.04 545 LEU C O 1
ATOM 1969 N N . LEU A 1 546 ? 176.772 134.239 134.101 1.00 14.04 546 LEU C N 1
ATOM 1970 C CA . LEU A 1 546 ? 176.989 135.610 134.542 1.00 14.04 546 LEU C CA 1
ATOM 1971 C C . LEU A 1 546 ? 178.378 135.811 135.133 1.00 14.04 546 LEU C C 1
ATOM 1972 O O . LEU A 1 546 ? 178.877 136.940 135.141 1.00 14.04 546 LEU C O 1
ATOM 1977 N N . ARG A 1 547 ? 179.010 134.745 135.626 1.00 15.50 547 ARG C N 1
ATOM 1978 C CA . ARG A 1 547 ? 180.344 134.874 136.201 1.00 15.50 547 ARG C CA 1
ATOM 1979 C C . ARG A 1 547 ? 181.394 135.094 135.120 1.00 15.50 547 ARG C C 1
ATOM 1980 O O . ARG A 1 547 ? 182.260 135.967 135.248 1.00 15.50 547 ARG C O 1
ATOM 1988 N N . LEU A 1 548 ? 181.333 134.311 134.041 1.00 16.78 548 LEU C N 1
ATOM 1989 C CA . LEU A 1 548 ? 182.338 134.386 132.988 1.00 16.78 548 LEU C CA 1
ATOM 1990 C C . LEU A 1 548 ? 182.099 135.527 132.012 1.00 16.78 548 LEU C C 1
ATOM 1991 O O . LEU A 1 548 ? 182.959 135.782 131.164 1.00 16.78 548 LEU C O 1
ATOM 1996 N N . ARG A 1 549 ? 180.961 136.215 132.107 1.00 15.72 549 ARG C N 1
ATOM 1997 C CA . ARG A 1 549 ? 180.729 137.392 131.283 1.00 15.72 549 ARG C CA 1
ATOM 1998 C C . ARG A 1 549 ? 181.580 138.578 131.718 1.00 15.72 549 ARG C C 1
ATOM 1999 O O . ARG A 1 549 ? 181.650 139.573 130.990 1.00 15.72 549 ARG C O 1
ATOM 2007 N N . GLY A 1 550 ? 182.235 138.491 132.872 1.00 15.64 550 GLY C N 1
ATOM 2008 C CA . GLY A 1 550 ? 183.062 139.564 133.376 1.00 15.64 550 GLY C CA 1
ATOM 2009 C C . GLY A 1 550 ? 182.447 140.400 134.474 1.00 15.64 550 GLY C C 1
ATOM 2010 O O . GLY A 1 550 ? 183.050 141.403 134.872 1.00 15.64 550 GLY C O 1
ATOM 2011 N N . MET A 1 551 ? 181.279 140.024 134.977 1.00 16.25 551 MET C N 1
ATOM 2012 C CA . MET A 1 551 ? 180.597 140.809 135.989 1.00 16.25 551 MET C CA 1
ATOM 2013 C C . MET A 1 551 ? 181.283 140.657 137.344 1.00 16.25 551 MET C C 1
ATOM 2014 O O . MET A 1 551 ? 181.992 139.677 137.585 1.00 16.25 551 MET C O 1
ATOM 2019 N N . PRO A 1 552 ? 181.099 141.626 138.245 1.00 17.90 552 PRO C N 1
ATOM 2020 C CA . PRO A 1 552 ? 181.767 141.550 139.549 1.00 17.90 552 PRO C CA 1
ATOM 2021 C C . PRO A 1 552 ? 181.310 140.338 140.345 1.00 17.90 552 PRO C C 1
ATOM 2022 O O . PRO A 1 552 ? 180.182 139.860 140.203 1.00 17.90 552 PRO C O 1
ATOM 2026 N N . GLU A 1 553 ? 182.217 139.837 141.185 1.00 20.05 553 GLU C N 1
ATOM 2027 C CA . GLU A 1 553 ? 181.918 138.659 141.991 1.00 20.05 553 GLU C CA 1
ATOM 2028 C C . GLU A 1 553 ? 180.743 138.911 142.927 1.00 20.05 553 GLU C C 1
ATOM 2029 O O . GLU A 1 553 ? 179.947 138.003 143.198 1.00 20.05 553 GLU C O 1
ATOM 2035 N N . GLN A 1 554 ? 180.619 140.141 143.432 1.00 18.85 554 GLN C N 1
ATOM 2036 C CA . GLN A 1 554 ? 179.566 140.446 144.394 1.00 18.85 554 GLN C CA 1
ATOM 2037 C C . GLN A 1 554 ? 178.182 140.315 143.771 1.00 18.85 554 GLN C C 1
ATOM 2038 O O . GLN A 1 554 ? 177.259 139.795 144.405 1.00 18.85 554 GLN C O 1
ATOM 2044 N N . PHE A 1 555 ? 178.014 140.784 142.533 1.00 15.95 555 PHE C N 1
ATOM 2045 C CA . PHE A 1 555 ? 176.711 140.683 141.882 1.00 15.95 555 PHE C CA 1
ATOM 2046 C C . PHE A 1 555 ? 176.328 139.231 141.630 1.00 15.95 555 PHE C C 1
ATOM 2047 O O . PHE A 1 555 ? 175.174 138.839 141.848 1.00 15.95 555 PHE C O 1
ATOM 2055 N N . CYS A 1 556 ? 177.279 138.417 141.168 1.00 16.99 556 CYS C N 1
ATOM 2056 C CA . CYS A 1 556 ? 176.996 137.003 140.950 1.00 16.99 556 CYS C CA 1
ATOM 2057 C C . CYS A 1 556 ? 176.661 136.303 142.260 1.00 16.99 556 CYS C C 1
ATOM 2058 O O . CYS A 1 556 ? 175.741 135.479 142.314 1.00 16.99 556 CYS C O 1
ATOM 2061 N N . GLY A 1 557 ? 177.399 136.617 143.326 1.00 16.08 557 GLY C N 1
ATOM 2062 C CA . GLY A 1 557 ? 177.085 136.039 144.622 1.00 16.08 557 GLY C CA 1
ATOM 2063 C C . GLY A 1 557 ? 175.715 136.450 145.122 1.00 16.08 557 GLY C C 1
ATOM 2064 O O . GLY A 1 557 ? 174.985 135.642 145.701 1.00 16.08 557 GLY C O 1
ATOM 2065 N N . TYR A 1 558 ? 175.345 137.713 144.903 1.00 14.04 558 TYR C N 1
ATOM 2066 C CA . TYR A 1 558 ? 174.018 138.170 145.293 1.00 14.04 558 TYR C CA 1
ATOM 2067 C C . TYR A 1 558 ? 172.937 137.432 144.521 1.00 14.04 558 TYR C C 1
ATOM 2068 O O . TYR A 1 558 ? 171.913 137.047 145.093 1.00 14.04 558 TYR C O 1
ATOM 2077 N N . ILE A 1 559 ? 173.139 137.234 143.217 1.00 14.04 559 ILE C N 1
ATOM 2078 C CA . ILE A 1 559 ? 172.147 136.517 142.418 1.00 14.04 559 ILE C CA 1
ATOM 2079 C C . ILE A 1 559 ? 172.037 135.070 142.882 1.00 14.04 559 ILE C C 1
ATOM 2080 O O . ILE A 1 559 ? 170.934 134.511 142.977 1.00 14.04 559 ILE C O 1
ATOM 2085 N N . ALA A 1 560 ? 173.176 134.441 143.179 1.00 16.58 560 ALA C N 1
ATOM 2086 C CA . ALA A 1 560 ? 173.159 133.065 143.666 1.00 16.58 560 ALA C CA 1
ATOM 2087 C C . ALA A 1 560 ? 172.426 132.958 144.996 1.00 16.58 560 ALA C C 1
ATOM 2088 O O . ALA A 1 560 ? 171.636 132.031 145.204 1.00 16.58 560 ALA C O 1
ATOM 2090 N N . HIS A 1 561 ? 172.675 133.898 145.911 1.00 16.68 561 HIS C N 1
ATOM 2091 C CA . HIS A 1 561 ? 171.962 133.899 147.183 1.00 16.68 561 HIS C CA 1
ATOM 2092 C C . HIS A 1 561 ? 170.474 134.147 146.978 1.00 16.68 561 HIS C C 1
ATOM 2093 O O . HIS A 1 561 ? 169.636 133.544 147.658 1.00 16.68 561 HIS C O 1
ATOM 2100 N N . LEU A 1 562 ? 170.129 135.040 146.051 1.00 14.04 562 LEU C N 1
ATOM 2101 C CA . LEU A 1 562 ? 168.729 135.346 145.790 1.00 14.04 562 LEU C CA 1
ATOM 2102 C C . LEU A 1 562 ? 167.990 134.126 145.266 1.00 14.04 562 LEU C C 1
ATOM 2103 O O . LEU A 1 562 ? 166.836 133.883 145.637 1.00 14.04 562 LEU C O 1
ATOM 2108 N N . TYR A 1 563 ? 168.631 133.353 144.392 1.00 14.04 563 TYR C N 1
ATOM 2109 C CA . TYR A 1 563 ? 167.922 132.248 143.762 1.00 14.04 563 TYR C CA 1
ATOM 2110 C C . TYR A 1 563 ? 167.969 130.975 144.596 1.00 14.04 563 TYR C C 1
ATOM 2111 O O . TYR A 1 563 ? 167.012 130.194 144.573 1.00 14.04 563 TYR C O 1
ATOM 2120 N N . ASP A 1 564 ? 169.056 130.746 145.336 1.00 17.75 564 ASP C N 1
ATOM 2121 C CA . ASP A 1 564 ? 169.112 129.582 146.213 1.00 17.75 564 ASP C CA 1
ATOM 2122 C C . ASP A 1 564 ? 168.135 129.716 147.372 1.00 17.75 564 ASP C C 1
ATOM 2123 O O . ASP A 1 564 ? 167.414 128.766 147.697 1.00 17.75 564 ASP C O 1
ATOM 2128 N N . THR A 1 565 ? 168.094 130.888 148.006 1.00 18.24 565 THR C N 1
ATOM 2129 C CA . THR A 1 565 ? 167.159 131.148 149.099 1.00 18.24 565 THR C CA 1
ATOM 2130 C C . THR A 1 565 ? 165.900 131.771 148.507 1.00 18.24 565 THR C C 1
ATOM 2131 O O . THR A 1 565 ? 165.724 132.989 148.462 1.00 18.24 565 THR C O 1
ATOM 2135 N N . ALA A 1 566 ? 165.009 130.903 148.036 1.00 15.92 566 ALA C N 1
ATOM 2136 C CA . ALA A 1 566 ? 163.773 131.322 147.399 1.00 15.92 566 ALA C CA 1
ATOM 2137 C C . ALA A 1 566 ? 162.615 130.490 147.928 1.00 15.92 566 ALA C C 1
ATOM 2138 O O . ALA A 1 566 ? 162.794 129.349 148.361 1.00 15.92 566 ALA C O 1
ATOM 2140 N N . SER A 1 567 ? 161.421 131.076 147.891 1.00 14.04 567 SER C N 1
ATOM 2141 C CA . SER A 1 567 ? 160.218 130.420 148.376 1.00 14.04 567 SER C CA 1
ATOM 2142 C C . SER A 1 567 ? 159.017 130.959 147.616 1.00 14.04 567 SER C C 1
ATOM 2143 O O . SER A 1 567 ? 159.125 131.892 146.818 1.00 14.04 567 SER C O 1
ATOM 2146 N N . THR A 1 568 ? 157.858 130.359 147.877 1.00 14.04 568 THR C N 1
ATOM 2147 C CA . THR A 1 568 ? 156.629 130.710 147.181 1.00 14.04 568 THR C CA 1
ATOM 2148 C C . THR A 1 568 ? 155.449 130.108 147.929 1.00 14.04 568 THR C C 1
ATOM 2149 O O . THR A 1 568 ? 155.517 128.967 148.389 1.00 14.04 568 THR C O 1
ATOM 2153 N N . THR A 1 569 ? 154.377 130.884 148.052 1.00 14.04 569 THR C N 1
ATOM 2154 C CA . THR A 1 569 ? 153.135 130.428 148.662 1.00 14.04 569 THR C CA 1
ATOM 2155 C C . THR A 1 569 ? 152.066 130.350 147.583 1.00 14.04 569 THR C C 1
ATOM 2156 O O . THR A 1 569 ? 151.828 131.329 146.870 1.00 14.04 569 THR C O 1
ATOM 2160 N N . LEU A 1 570 ? 151.432 129.188 147.458 1.00 14.04 570 LEU C N 1
ATOM 2161 C CA . LEU A 1 570 ? 150.392 128.971 146.455 1.00 14.04 570 LEU C CA 1
ATOM 2162 C C . LEU A 1 570 ? 149.066 129.435 147.041 1.00 14.04 570 LEU C C 1
ATOM 2163 O O . LEU A 1 570 ? 148.457 128.741 147.857 1.00 14.04 570 LEU C O 1
ATOM 2168 N N . ALA A 1 571 ? 148.613 130.613 146.625 1.00 14.04 571 ALA C N 1
ATOM 2169 C CA . ALA A 1 571 ? 147.363 131.181 147.122 1.00 14.04 571 ALA C CA 1
ATOM 2170 C C . ALA A 1 571 ? 146.275 130.942 146.086 1.00 14.04 571 ALA C C 1
ATOM 2171 O O . ALA A 1 571 ? 146.209 131.629 145.066 1.00 14.04 571 ALA C O 1
ATOM 2173 N N . VAL A 1 572 ? 145.413 129.967 146.352 1.00 14.04 572 VAL C N 1
ATOM 2174 C CA . VAL A 1 572 ? 144.262 129.672 145.507 1.00 14.04 572 VAL C CA 1
ATOM 2175 C C . VAL A 1 572 ? 143.012 129.850 146.356 1.00 14.04 572 VAL C C 1
ATOM 2176 O O . VAL A 1 572 ? 142.901 129.257 147.436 1.00 14.04 572 VAL C O 1
ATOM 2180 N N . ASN A 1 573 ? 142.081 130.675 145.872 1.00 15.53 573 ASN C N 1
ATOM 2181 C CA . ASN A 1 573 ? 140.838 130.978 146.584 1.00 15.53 573 ASN C CA 1
ATOM 2182 C C . ASN A 1 573 ? 141.117 131.465 148.003 1.00 15.53 573 ASN C C 1
ATOM 2183 O O . ASN A 1 573 ? 140.416 131.108 148.952 1.00 15.53 573 ASN C O 1
ATOM 2188 N N . ASN A 1 574 ? 142.156 132.288 148.142 1.00 20.02 574 ASN C N 1
ATOM 2189 C CA . ASN A 1 574 ? 142.541 132.891 149.417 1.00 20.02 574 ASN C CA 1
ATOM 2190 C C . ASN A 1 574 ? 142.767 131.829 150.491 1.00 20.02 574 ASN C C 1
ATOM 2191 O O . ASN A 1 574 ? 142.322 131.952 151.634 1.00 20.02 574 ASN C O 1
ATOM 2196 N N . GLU A 1 575 ? 143.471 130.768 150.107 1.00 18.42 575 GLU C N 1
ATOM 2197 C CA . GLU A 1 575 ? 143.907 129.733 151.031 1.00 18.42 575 GLU C CA 1
ATOM 2198 C C . GLU A 1 575 ? 145.425 129.657 151.017 1.00 18.42 575 GLU C C 1
ATOM 2199 O O . GLU A 1 575 ? 146.058 129.837 149.973 1.00 18.42 575 GLU C O 1
ATOM 2205 N N . MET A 1 576 ? 146.003 129.397 152.184 1.00 23.35 576 MET C N 1
ATOM 2206 C CA . MET A 1 576 ? 147.449 129.354 152.319 1.00 23.35 576 MET C CA 1
ATOM 2207 C C . MET A 1 576 ? 148.007 128.032 151.803 1.00 23.35 576 MET C C 1
ATOM 2208 O O . MET A 1 576 ? 147.275 127.083 151.514 1.00 23.35 576 MET C O 1
ATOM 2213 N N . SER A 1 577 ? 149.331 127.988 151.680 1.00 18.21 577 SER C N 1
ATOM 2214 C CA . SER A 1 577 ? 150.035 126.767 151.323 1.00 18.21 577 SER C CA 1
ATOM 2215 C C . SER A 1 577 ? 151.418 126.804 151.952 1.00 18.21 577 SER C C 1
ATOM 2216 O O . SER A 1 577 ? 151.943 127.870 152.282 1.00 18.21 577 SER C O 1
ATOM 2219 N N . SER A 1 578 ? 152.005 125.623 152.115 1.00 16.04 578 SER C N 1
ATOM 2220 C CA . SER A 1 578 ? 153.346 125.534 152.661 1.00 16.04 578 SER C CA 1
ATOM 2221 C C . SER A 1 578 ? 154.351 126.149 151.686 1.00 16.04 578 SER C C 1
ATOM 2222 O O . SER A 1 578 ? 154.106 126.188 150.477 1.00 16.04 578 SER C O 1
ATOM 2225 N N . PRO A 1 579 ? 155.477 126.657 152.188 1.00 15.34 579 PRO C N 1
ATOM 2226 C CA . PRO A 1 579 ? 156.467 127.269 151.294 1.00 15.34 579 PRO C CA 1
ATOM 2227 C C . PRO A 1 579 ? 156.965 126.278 150.253 1.00 15.34 579 PRO C C 1
ATOM 2228 O O . PRO A 1 579 ? 157.164 125.096 150.539 1.00 15.34 579 PRO C O 1
ATOM 2232 N N . VAL A 1 580 ? 157.165 126.774 149.036 1.00 10.91 580 VAL C N 1
ATOM 2233 C CA . VAL A 1 580 ? 157.543 125.953 147.893 1.00 10.91 580 VAL C CA 1
ATOM 2234 C C . VAL A 1 580 ? 158.931 126.375 147.440 1.00 10.91 580 VAL C C 1
ATOM 2235 O O . VAL A 1 580 ? 159.151 127.546 147.109 1.00 10.91 580 VAL C O 1
ATOM 2239 N N . LYS A 1 581 ? 159.861 125.429 147.426 1.00 16.13 581 LYS C N 1
ATOM 2240 C CA . LYS A 1 581 ? 161.167 125.672 146.836 1.00 16.13 581 LYS C CA 1
ATOM 2241 C C . LYS A 1 581 ? 161.038 125.768 145.320 1.00 16.13 581 LYS C C 1
ATOM 2242 O O . LYS A 1 581 ? 160.113 125.219 144.719 1.00 16.13 581 LYS C O 1
ATOM 2248 N N . VAL A 1 582 ? 161.960 126.498 144.698 1.00 14.04 582 VAL C N 1
ATOM 2249 C CA . VAL A 1 582 ? 162.012 126.614 143.246 1.00 14.04 582 VAL C CA 1
ATOM 2250 C C . VAL A 1 582 ? 163.443 126.362 142.792 1.00 14.04 582 VAL C C 1
ATOM 2251 O O . VAL A 1 582 ? 164.386 126.933 143.350 1.00 14.04 582 VAL C O 1
ATOM 2255 N N . GLY A 1 583 ? 163.603 125.501 141.789 1.00 13.83 583 GLY C N 1
ATOM 2256 C CA . GLY A 1 583 ? 164.920 125.160 141.289 1.00 13.83 583 GLY C CA 1
ATOM 2257 C C . GLY A 1 583 ? 165.158 125.569 139.850 1.00 13.83 583 GLY C C 1
ATOM 2258 O O . GLY A 1 583 ? 166.255 125.378 139.318 1.00 13.83 583 GLY C O 1
ATOM 2259 N N . ARG A 1 584 ? 164.138 126.130 139.207 1.00 14.04 584 ARG C N 1
ATOM 2260 C CA . ARG A 1 584 ? 164.223 126.576 137.823 1.00 14.04 584 ARG C CA 1
ATOM 2261 C C . ARG A 1 584 ? 164.002 128.081 137.774 1.00 14.04 584 ARG C C 1
ATOM 2262 O O . ARG A 1 584 ? 162.982 128.579 138.262 1.00 14.04 584 ARG C O 1
ATOM 2270 N N . GLY A 1 585 ? 164.943 128.796 137.161 1.00 14.04 585 GLY C N 1
ATOM 2271 C CA . GLY A 1 585 ? 165.121 130.212 137.401 1.00 14.04 585 GLY C CA 1
ATOM 2272 C C . GLY A 1 585 ? 164.246 131.117 136.562 1.00 14.04 585 GLY C C 1
ATOM 2273 O O . GLY A 1 585 ? 163.278 130.699 135.926 1.00 14.04 585 GLY C O 1
ATOM 2274 N N . VAL A 1 586 ? 164.610 132.401 136.586 1.00 14.04 586 VAL C N 1
ATOM 2275 C CA . VAL A 1 586 ? 163.907 133.485 135.910 1.00 14.04 586 VAL C CA 1
ATOM 2276 C C . VAL A 1 586 ? 162.478 133.570 136.427 1.00 14.04 586 VAL C C 1
ATOM 2277 O O . VAL A 1 586 ? 161.577 132.887 135.930 1.00 14.04 586 VAL C O 1
ATOM 2281 N N . ARG A 1 587 ? 162.269 134.421 137.427 1.00 17.55 587 ARG C N 1
ATOM 2282 C CA . ARG A 1 587 ? 160.978 134.552 138.085 1.00 17.55 587 ARG C CA 1
ATOM 2283 C C . ARG A 1 587 ? 160.042 135.431 137.269 1.00 17.55 587 ARG C C 1
ATOM 2284 O O . ARG A 1 587 ? 160.458 136.437 136.688 1.00 17.55 587 ARG C O 1
ATOM 2292 N N . GLN A 1 588 ? 158.769 135.052 137.234 1.00 18.12 588 GLN C N 1
ATOM 2293 C CA . GLN A 1 588 ? 157.778 135.821 136.494 1.00 18.12 588 GLN C CA 1
ATOM 2294 C C . GLN A 1 588 ? 157.508 137.142 137.204 1.00 18.12 588 GLN C C 1
ATOM 2295 O O . GLN A 1 588 ? 157.175 137.160 138.393 1.00 18.12 588 GLN C O 1
ATOM 2301 N N . GLY A 1 589 ? 157.654 138.248 136.477 1.00 18.82 589 GLY C N 1
ATOM 2302 C CA . GLY A 1 589 ? 157.338 139.558 137.000 1.00 18.82 589 GLY C CA 1
ATOM 2303 C C . GLY A 1 589 ? 158.468 140.272 137.710 1.00 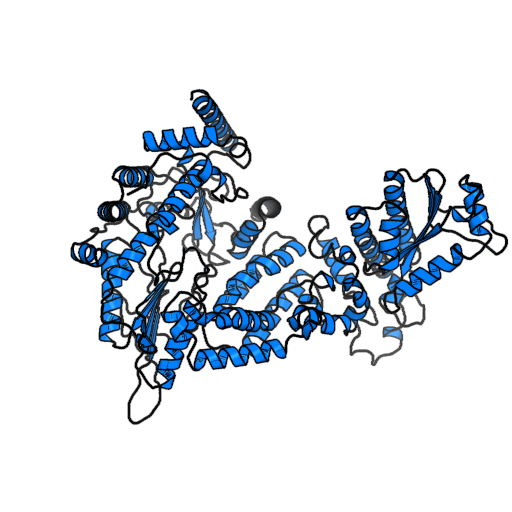18.82 589 GLY C C 1
ATOM 2304 O O . GLY A 1 589 ? 158.309 141.448 138.060 1.00 18.82 589 GLY C O 1
ATOM 2305 N N . ASP A 1 590 ? 159.595 139.612 137.941 1.00 14.51 590 ASP C N 1
ATOM 2306 C CA . ASP A 1 590 ? 160.721 140.288 138.564 1.00 14.51 590 ASP C CA 1
ATOM 2307 C C . ASP A 1 590 ? 161.369 141.244 137.565 1.00 14.51 590 ASP C C 1
ATOM 2308 O O . ASP A 1 590 ? 161.459 140.931 136.375 1.00 14.51 590 ASP C O 1
ATOM 2313 N N . PRO A 1 591 ? 161.800 142.426 138.009 1.00 14.04 591 PRO C N 1
ATOM 2314 C CA . PRO A 1 591 ? 162.463 143.357 137.081 1.00 14.04 591 PRO C CA 1
ATOM 2315 C C . PRO A 1 591 ? 163.726 142.802 136.448 1.00 14.04 591 PRO C C 1
ATOM 2316 O O . PRO A 1 591 ? 164.021 143.132 135.293 1.00 14.04 591 PRO C O 1
ATOM 2320 N N . LEU A 1 592 ? 164.491 141.978 137.166 1.00 14.04 592 LEU C N 1
ATOM 2321 C CA . LEU A 1 592 ? 165.745 141.463 136.628 1.00 14.04 592 LEU C CA 1
ATOM 2322 C C . LEU A 1 592 ? 165.550 140.329 135.631 1.00 14.04 592 LEU C C 1
ATOM 2323 O O . LEU A 1 592 ? 166.460 140.057 134.843 1.00 14.04 592 LEU C O 1
ATOM 2328 N N . SER A 1 593 ? 164.396 139.664 135.645 1.00 14.04 593 SER C N 1
ATOM 2329 C CA . SER A 1 593 ? 164.209 138.489 134.795 1.00 14.04 593 SER C CA 1
ATOM 2330 C C . SER A 1 593 ? 164.333 138.788 133.304 1.00 14.04 593 SER C C 1
ATOM 2331 O O . SER A 1 593 ? 165.145 138.124 132.633 1.00 14.04 593 SER C O 1
ATOM 2334 N N . PRO A 1 594 ? 163.606 139.752 132.722 1.00 14.04 594 PRO C N 1
ATOM 2335 C CA . PRO A 1 594 ? 163.790 140.023 131.289 1.00 14.04 594 PRO C CA 1
ATOM 2336 C C . PRO A 1 594 ? 165.133 140.638 130.970 1.00 14.04 594 PRO C C 1
ATOM 2337 O O . PRO A 1 594 ? 165.498 140.718 129.791 1.00 14.04 594 PRO C O 1
ATOM 2341 N N . ILE A 1 595 ? 165.876 141.070 131.980 1.00 14.04 595 ILE C N 1
ATOM 2342 C CA . ILE A 1 595 ? 167.225 141.570 131.772 1.00 14.04 595 ILE C CA 1
ATOM 2343 C C . ILE A 1 595 ? 168.242 140.441 131.879 1.00 14.04 595 ILE C C 1
ATOM 2344 O O . ILE A 1 595 ? 169.220 140.401 131.129 1.00 14.04 595 ILE C O 1
ATOM 2349 N N . LEU A 1 596 ? 168.020 139.506 132.806 1.00 14.04 596 LEU C N 1
ATOM 2350 C CA . LEU A 1 596 ? 168.889 138.338 132.907 1.00 14.04 596 LEU C CA 1
ATOM 2351 C C . LEU A 1 596 ? 168.781 137.460 131.668 1.00 14.04 596 LEU C C 1
ATOM 2352 O O . LEU A 1 596 ? 169.788 136.927 131.187 1.00 14.04 596 LEU C O 1
ATOM 2357 N N . PHE A 1 597 ? 167.569 137.295 131.131 1.00 14.04 597 PHE C N 1
ATOM 2358 C CA . PHE A 1 597 ? 167.424 136.466 129.941 1.00 14.04 597 PHE C CA 1
ATOM 2359 C C . PHE A 1 597 ? 168.084 137.079 128.714 1.00 14.04 597 PHE C C 1
ATOM 2360 O O . PHE A 1 597 ? 168.330 136.363 127.735 1.00 14.04 597 PHE C O 1
ATOM 2368 N N . ASN A 1 598 ? 168.369 138.381 128.734 1.00 14.78 598 ASN C N 1
ATOM 2369 C CA . ASN A 1 598 ? 169.066 138.988 127.608 1.00 14.78 598 ASN C CA 1
ATOM 2370 C C . ASN A 1 598 ? 170.490 138.470 127.484 1.00 14.78 598 ASN C C 1
ATOM 2371 O O . ASN A 1 598 ? 171.000 138.346 126.369 1.00 14.78 598 ASN C O 1
ATOM 2376 N N . VAL A 1 599 ? 171.142 138.149 128.604 1.00 14.04 599 VAL C N 1
ATOM 2377 C CA . VAL A 1 599 ? 172.476 137.553 128.542 1.00 14.04 599 VAL C CA 1
ATOM 2378 C C . VAL A 1 599 ? 172.417 136.180 127.883 1.00 14.04 599 VAL C C 1
ATOM 2379 O O . VAL A 1 599 ? 173.262 135.836 127.044 1.00 14.04 599 VAL C O 1
ATOM 2383 N N . VAL A 1 600 ? 171.417 135.376 128.249 1.00 14.04 600 VAL C N 1
ATOM 2384 C CA . VAL A 1 600 ? 171.255 134.057 127.647 1.00 14.04 600 VAL C CA 1
ATOM 2385 C C . VAL A 1 600 ? 170.976 134.181 126.155 1.00 14.04 600 VAL C C 1
ATOM 2386 O O . VAL A 1 600 ? 171.528 133.432 125.340 1.00 14.04 600 VAL C O 1
ATOM 2390 N N . MET A 1 601 ? 170.111 135.121 125.770 1.00 14.04 601 MET C N 1
ATOM 2391 C CA . MET A 1 601 ? 169.811 135.291 124.352 1.00 14.04 601 MET C CA 1
ATOM 2392 C C . MET A 1 601 ? 171.021 135.811 123.583 1.00 14.04 601 MET C C 1
ATOM 2393 O O . MET A 1 601 ? 171.228 135.439 122.423 1.00 14.04 601 MET C O 1
ATOM 2398 N N . ASP A 1 602 ? 171.826 136.673 124.203 1.00 14.04 602 ASP C N 1
ATOM 2399 C CA . ASP A 1 602 ? 173.049 137.137 123.560 1.00 14.04 602 ASP C CA 1
ATOM 2400 C C . ASP A 1 602 ? 174.002 135.970 123.338 1.00 14.04 602 ASP C C 1
ATOM 2401 O O . ASP A 1 602 ? 174.616 135.855 122.271 1.00 14.04 602 ASP C O 1
ATOM 2406 N N . LEU A 1 603 ? 174.126 135.084 124.327 1.00 14.04 603 LEU C N 1
ATOM 2407 C CA . LEU A 1 603 ? 174.937 133.884 124.145 1.00 14.04 603 LEU C CA 1
ATOM 2408 C C . LEU A 1 603 ? 174.400 133.023 123.007 1.00 14.04 603 LEU C C 1
ATOM 2409 O O . LEU A 1 603 ? 175.171 132.521 122.177 1.00 14.04 603 LEU C O 1
ATOM 2414 N N . ILE A 1 604 ? 173.077 132.860 122.942 1.00 14.04 604 ILE C N 1
ATOM 2415 C CA . ILE A 1 604 ? 172.467 132.058 121.882 1.00 14.04 604 ILE C CA 1
ATOM 2416 C C . ILE A 1 604 ? 172.797 132.642 120.517 1.00 14.04 604 ILE C C 1
ATOM 2417 O O . ILE A 1 604 ? 173.188 131.923 119.591 1.00 14.04 604 ILE C O 1
ATOM 2422 N N . LEU A 1 605 ? 172.641 133.959 120.374 1.00 14.04 605 LEU C N 1
ATOM 2423 C CA . LEU A 1 605 ? 172.940 134.613 119.106 1.00 14.04 605 LEU C CA 1
ATOM 2424 C C . LEU A 1 605 ? 174.413 134.477 118.748 1.00 14.04 605 LEU C C 1
ATOM 2425 O O . LEU A 1 605 ? 174.756 134.230 117.588 1.00 14.04 605 LEU C O 1
ATOM 2430 N N . ALA A 1 606 ? 175.301 134.638 119.730 1.00 14.04 606 ALA C N 1
ATOM 2431 C CA . ALA A 1 606 ? 176.727 134.521 119.453 1.00 14.04 606 ALA C CA 1
ATOM 2432 C C . ALA A 1 606 ? 177.111 133.098 119.075 1.00 14.04 606 ALA C C 1
ATOM 2433 O O . ALA A 1 606 ? 178.136 132.889 118.416 1.00 14.04 606 ALA C O 1
ATOM 2435 N N . SER A 1 607 ? 176.313 132.111 119.482 1.00 14.04 607 SER C N 1
ATOM 2436 C CA . SER A 1 607 ? 176.601 130.726 119.132 1.00 14.04 607 SER C CA 1
ATOM 2437 C C . SER A 1 607 ? 176.306 130.397 117.673 1.00 14.04 607 SER C C 1
ATOM 2438 O O . SER A 1 607 ? 176.733 129.339 117.202 1.00 14.04 607 SER C O 1
ATOM 2441 N N . LEU A 1 608 ? 175.593 131.261 116.955 1.00 14.04 608 LEU C N 1
ATOM 2442 C CA . LEU A 1 608 ? 175.175 130.942 115.599 1.00 14.04 608 LEU C CA 1
ATOM 2443 C C . LEU A 1 608 ? 176.375 130.898 114.652 1.00 14.04 608 LEU C C 1
ATOM 2444 O O . LEU A 1 608 ? 177.385 131.567 114.884 1.00 14.04 608 LEU C O 1
ATOM 2449 N N . PRO A 1 609 ? 176.292 130.106 113.584 1.00 14.16 609 PRO C N 1
ATOM 2450 C CA . PRO A 1 609 ? 177.388 130.057 112.612 1.00 14.16 609 PRO C CA 1
ATOM 2451 C C . PRO A 1 609 ? 177.534 131.374 111.867 1.00 14.16 609 PRO C C 1
ATOM 2452 O O . PRO A 1 609 ? 176.589 132.151 111.717 1.00 14.16 609 PRO C O 1
ATOM 2456 N N . GLU A 1 610 ? 178.756 131.617 111.391 1.00 18.80 610 GLU C N 1
ATOM 2457 C CA . GLU A 1 610 ? 179.082 132.909 110.796 1.00 18.80 610 GLU C CA 1
ATOM 2458 C C . GLU A 1 610 ? 178.482 133.049 109.402 1.00 18.80 610 GLU C C 1
ATOM 2459 O O . GLU A 1 610 ? 177.661 133.939 109.150 1.00 18.80 610 GLU C O 1
ATOM 2465 N N . ARG A 1 611 ? 178.879 132.175 108.480 1.00 17.42 611 ARG C N 1
ATOM 2466 C CA . ARG A 1 611 ? 178.525 132.322 107.068 1.00 17.42 611 ARG C CA 1
ATOM 2467 C C . ARG A 1 611 ? 177.167 131.680 106.767 1.00 17.42 611 ARG C C 1
ATOM 2468 O O . ARG A 1 611 ? 177.003 130.878 105.849 1.00 17.42 611 ARG C O 1
ATOM 2476 N N . VAL A 1 612 ? 176.170 132.077 107.550 1.00 13.85 612 VAL C N 1
ATOM 2477 C CA . VAL A 1 612 ? 174.805 131.610 107.360 1.00 13.85 612 VAL C CA 1
ATOM 2478 C C . VAL A 1 612 ? 173.879 132.816 107.367 1.00 13.85 612 VAL C C 1
ATOM 2479 O O . VAL A 1 612 ? 174.194 133.861 107.942 1.00 13.85 612 VAL C O 1
ATOM 2483 N N . GLY A 1 613 ? 172.738 132.672 106.705 1.00 14.04 613 GLY C N 1
ATOM 2484 C CA . GLY A 1 613 ? 171.740 133.711 106.634 1.00 14.04 613 GLY C CA 1
ATOM 2485 C C . GLY A 1 613 ? 171.348 133.984 105.205 1.00 14.04 613 GLY C C 1
ATOM 2486 O O . GLY A 1 613 ? 171.799 133.318 104.268 1.00 14.04 613 GLY C O 1
ATOM 2487 N N . TYR A 1 614 ? 170.496 134.989 105.031 1.00 14.04 614 TYR C N 1
ATOM 2488 C CA . TYR A 1 614 ? 169.973 135.375 103.729 1.00 14.04 614 TYR C CA 1
ATOM 2489 C C . TYR A 1 614 ? 170.630 136.676 103.291 1.00 14.04 614 TYR C C 1
ATOM 2490 O O . TYR A 1 614 ? 170.777 137.601 104.095 1.00 14.04 614 TYR C O 1
ATOM 2499 N N . ARG A 1 615 ? 171.039 136.740 102.024 1.00 17.53 615 ARG C N 1
ATOM 2500 C CA . ARG A 1 615 ? 171.689 137.932 101.480 1.00 17.53 615 ARG C CA 1
ATOM 2501 C C . ARG A 1 615 ? 170.618 138.860 100.917 1.00 17.53 615 ARG C C 1
ATOM 2502 O O . ARG A 1 615 ? 170.268 138.822 99.737 1.00 17.53 615 ARG C O 1
ATOM 2510 N N . LEU A 1 616 ? 170.087 139.712 101.790 1.00 17.44 616 LEU C N 1
ATOM 2511 C CA . LEU A 1 616 ? 169.079 140.695 101.401 1.00 17.44 616 LEU C CA 1
ATOM 2512 C C . LEU A 1 616 ? 169.793 141.979 100.999 1.00 17.44 616 LEU C C 1
ATOM 2513 O O . LEU A 1 616 ? 170.189 142.775 101.852 1.00 17.44 616 LEU C O 1
ATOM 2518 N N . GLU A 1 617 ? 169.958 142.177 99.692 1.00 18.37 617 GLU C N 1
ATOM 2519 C CA . GLU A 1 617 ? 170.581 143.375 99.132 1.00 18.37 617 GLU C CA 1
ATOM 2520 C C . GLU A 1 617 ? 171.965 143.609 99.736 1.00 18.37 617 GLU C C 1
ATOM 2521 O O . GLU A 1 617 ? 172.232 144.619 100.389 1.00 18.37 617 GLU C O 1
ATOM 2527 N N . MET A 1 618 ? 172.845 142.634 99.514 1.00 22.60 618 MET C N 1
ATOM 2528 C CA . MET A 1 618 ? 174.231 142.666 99.977 1.00 22.60 618 MET C CA 1
ATOM 2529 C C . MET A 1 618 ? 174.339 142.783 101.495 1.00 22.60 618 MET C C 1
ATOM 2530 O O . MET A 1 618 ? 175.378 143.198 102.016 1.00 22.60 618 MET C O 1
ATOM 2535 N N . GLU A 1 619 ? 173.284 142.417 102.218 1.00 19.60 619 GLU C N 1
ATOM 2536 C CA . GLU A 1 619 ? 173.275 142.439 103.673 1.00 19.60 619 GLU C CA 1
ATOM 2537 C C . GLU A 1 619 ? 172.914 141.053 104.184 1.00 19.60 619 GLU C C 1
ATOM 2538 O O . GLU A 1 619 ? 171.926 140.462 103.737 1.00 19.60 619 GLU C O 1
ATOM 2544 N N . LEU A 1 620 ? 173.711 140.541 105.116 1.00 17.40 620 LEU C N 1
ATOM 2545 C CA . LEU A 1 620 ? 173.515 139.201 105.661 1.00 17.40 620 LEU C CA 1
ATOM 2546 C C . LEU A 1 620 ? 172.657 139.301 106.916 1.00 17.40 620 LEU C C 1
ATOM 2547 O O . LEU A 1 620 ? 173.108 139.812 107.945 1.00 17.40 620 LEU C O 1
ATOM 2552 N N . VAL A 1 621 ? 171.424 138.809 106.835 1.00 14.39 621 VAL C N 1
ATOM 2553 C CA . VAL A 1 621 ? 170.508 138.792 107.969 1.00 14.39 621 VAL C CA 1
ATOM 2554 C C . VAL A 1 621 ? 170.465 137.370 108.513 1.00 14.39 621 VAL C C 1
ATOM 2555 O O . VAL A 1 621 ? 170.002 136.447 107.833 1.00 14.39 621 VAL C O 1
ATOM 2559 N N . SER A 1 622 ? 170.965 137.191 109.735 1.00 12.57 622 SER C N 1
ATOM 2560 C CA . SER A 1 622 ? 171.067 135.872 110.349 1.00 12.57 622 SER C CA 1
ATOM 2561 C C . SER A 1 622 ? 169.870 135.557 111.240 1.00 12.57 622 SER C C 1
ATOM 2562 O O . SER A 1 622 ? 169.163 134.574 111.007 1.00 12.57 622 SER C O 1
ATOM 2565 N N . ALA A 1 623 ? 169.626 136.381 112.257 1.00 14.04 623 ALA C N 1
ATOM 2566 C CA . ALA A 1 623 ? 168.582 136.107 113.231 1.00 14.04 623 ALA C CA 1
ATOM 2567 C C . ALA A 1 623 ? 167.882 137.394 113.637 1.00 14.04 623 ALA C C 1
ATOM 2568 O O . ALA A 1 623 ? 168.488 138.468 113.649 1.00 14.04 623 ALA C O 1
ATOM 2570 N N . LEU A 1 624 ? 166.602 137.269 113.971 1.00 14.04 624 LEU C N 1
ATOM 2571 C CA . LEU A 1 624 ? 165.765 138.355 114.472 1.00 14.04 624 LEU C CA 1
ATOM 2572 C C . LEU A 1 624 ? 165.193 137.878 115.800 1.00 14.04 624 LEU C C 1
ATOM 2573 O O . LEU A 1 624 ? 164.385 136.947 115.841 1.00 14.04 624 LEU C O 1
ATOM 2578 N N . ALA A 1 625 ? 165.622 138.507 116.887 1.00 14.04 625 ALA C N 1
ATOM 2579 C CA . ALA A 1 625 ? 165.152 138.127 118.211 1.00 14.04 625 ALA C CA 1
ATOM 2580 C C . ALA A 1 625 ? 163.992 139.024 118.613 1.00 14.04 625 ALA C C 1
ATOM 2581 O O . ALA A 1 625 ? 164.172 140.229 118.814 1.00 14.04 625 ALA C O 1
ATOM 2583 N N . TYR A 1 626 ? 162.803 138.444 118.718 1.00 14.04 626 TYR C N 1
ATOM 2584 C CA . TYR A 1 626 ? 161.656 139.165 119.245 1.00 14.04 626 TYR C CA 1
ATOM 2585 C C . TYR A 1 626 ? 161.710 139.093 120.767 1.00 14.04 626 TYR C C 1
ATOM 2586 O O . TYR A 1 626 ? 162.744 138.768 121.357 1.00 14.04 626 TYR C O 1
ATOM 2595 N N . ALA A 1 627 ? 160.596 139.410 121.427 1.00 15.41 627 ALA C N 1
ATOM 2596 C CA . ALA A 1 627 ? 160.559 139.340 122.883 1.00 15.41 627 ALA C CA 1
ATOM 2597 C C . ALA A 1 627 ? 160.966 137.956 123.369 1.00 15.41 627 ALA C C 1
ATOM 2598 O O . ALA A 1 627 ? 162.023 137.784 123.985 1.00 15.41 627 ALA C O 1
ATOM 2600 N N . TYR A 1 628 ? 160.158 136.947 123.057 1.00 14.04 628 TYR C N 1
ATOM 2601 C CA . TYR A 1 628 ? 160.370 135.565 123.473 1.00 14.04 628 TYR C CA 1
ATOM 2602 C C . TYR A 1 628 ? 160.287 134.639 122.269 1.00 14.04 628 TYR C C 1
ATOM 2603 O O . TYR A 1 628 ? 159.622 133.602 122.288 1.00 14.04 628 TYR C O 1
ATOM 2612 N N . ASP A 1 629 ? 160.969 135.020 121.190 1.00 14.04 629 ASP C N 1
ATOM 2613 C CA . ASP A 1 629 ? 160.955 134.270 119.945 1.00 14.04 629 ASP C CA 1
ATOM 2614 C C . ASP A 1 629 ? 162.269 134.494 119.215 1.00 14.04 629 ASP C C 1
ATOM 2615 O O . ASP A 1 629 ? 162.840 135.586 119.266 1.00 14.04 629 ASP C O 1
ATOM 2620 N N . LEU A 1 630 ? 162.736 133.461 118.522 1.00 14.04 630 LEU C N 1
ATOM 2621 C CA . LEU A 1 630 ? 163.876 133.571 117.625 1.00 14.04 630 LEU C CA 1
ATOM 2622 C C . LEU A 1 630 ? 163.405 133.277 116.213 1.00 14.04 630 LEU C C 1
ATOM 2623 O O . LEU A 1 630 ? 162.736 132.266 115.980 1.00 14.04 630 LEU C O 1
ATOM 2628 N N . VAL A 1 631 ? 163.745 134.153 115.272 1.00 14.04 631 VAL C N 1
ATOM 2629 C CA . VAL A 1 631 ? 163.459 133.935 113.861 1.00 14.04 631 VAL C CA 1
ATOM 2630 C C . VAL A 1 631 ? 164.797 133.814 113.149 1.00 14.04 631 VAL C C 1
ATOM 2631 O O . VAL A 1 631 ? 165.549 134.788 113.056 1.00 14.04 631 VAL C O 1
ATOM 2635 N N . LEU A 1 632 ? 165.102 132.626 112.646 1.00 14.04 632 LEU C N 1
ATOM 2636 C CA . LEU A 1 632 ? 166.349 132.366 111.945 1.00 14.04 632 LEU C CA 1
ATOM 2637 C C . LEU A 1 632 ? 166.070 132.270 110.453 1.00 14.04 632 LEU C C 1
ATOM 2638 O O . LEU A 1 632 ? 165.153 131.556 110.033 1.00 14.04 632 LEU C O 1
ATOM 2643 N N . LEU A 1 633 ? 166.851 132.998 109.661 1.00 14.04 633 LEU C N 1
ATOM 2644 C CA . LEU A 1 633 ? 166.752 132.976 108.210 1.00 14.04 633 LEU C CA 1
ATOM 2645 C C . LEU A 1 633 ? 167.992 132.311 107.634 1.00 14.04 633 LEU C C 1
ATOM 2646 O O . LEU A 1 633 ? 169.099 132.495 108.148 1.00 14.04 633 LEU C O 1
ATOM 2651 N N . ALA A 1 634 ? 167.805 131.530 106.575 1.00 14.04 634 ALA C N 1
ATOM 2652 C CA . ALA A 1 634 ? 168.933 130.869 105.938 1.00 14.04 634 ALA C CA 1
ATOM 2653 C C . ALA A 1 634 ? 168.626 130.638 104.468 1.00 14.04 634 ALA C C 1
ATOM 2654 O O . ALA A 1 634 ? 167.469 130.664 104.040 1.00 14.04 634 ALA C O 1
ATOM 2656 N N . GLY A 1 635 ? 169.685 130.415 103.697 1.00 14.20 635 GLY C N 1
ATOM 2657 C CA . GLY A 1 635 ? 169.543 130.128 102.284 1.00 14.20 635 GLY C CA 1
ATOM 2658 C C . GLY A 1 635 ? 169.666 128.652 101.974 1.00 14.20 635 GLY C C 1
ATOM 2659 O O . GLY A 1 635 ? 168.941 128.124 101.126 1.00 14.20 635 GLY C O 1
ATOM 2660 N N . SER A 1 636 ? 170.576 127.973 102.663 1.00 14.06 636 SER C N 1
ATOM 2661 C CA . SER A 1 636 ? 170.827 126.558 102.447 1.00 14.06 636 SER C CA 1
ATOM 2662 C C . SER A 1 636 ? 170.144 125.723 103.522 1.00 14.06 636 SER C C 1
ATOM 2663 O O . SER A 1 636 ? 170.036 126.137 104.678 1.00 14.06 636 SER C O 1
ATOM 2666 N N . LYS A 1 637 ? 169.683 124.534 103.130 1.00 14.04 637 LYS C N 1
ATOM 2667 C CA . LYS A 1 637 ? 169.115 123.613 104.108 1.00 14.04 637 LYS C CA 1
ATOM 2668 C C . LYS A 1 637 ? 170.149 123.225 105.154 1.00 14.04 637 LYS C C 1
ATOM 2669 O O . LYS A 1 637 ? 169.835 123.135 106.347 1.00 14.04 637 LYS C O 1
ATOM 2675 N N . VAL A 1 638 ? 171.390 122.987 104.726 1.00 15.35 638 VAL C N 1
ATOM 2676 C CA . VAL A 1 638 ? 172.444 122.643 105.672 1.00 15.35 638 VAL C CA 1
ATOM 2677 C C . VAL A 1 638 ? 172.729 123.813 106.606 1.00 15.35 638 VAL C C 1
ATOM 2678 O O . VAL A 1 638 ? 172.982 123.619 107.800 1.00 15.35 638 VAL C O 1
ATOM 2682 N N . GLY A 1 639 ? 172.680 125.042 106.089 1.00 12.82 639 GLY C N 1
ATOM 2683 C CA . GLY A 1 639 ? 172.887 126.199 106.945 1.00 12.82 639 GLY C CA 1
ATOM 2684 C C . GLY A 1 639 ? 171.793 126.361 107.982 1.00 12.82 639 GLY C C 1
ATOM 2685 O O . GLY A 1 639 ? 172.065 126.690 109.141 1.00 12.82 639 GLY C O 1
ATOM 2686 N N . MET A 1 640 ? 170.541 126.131 107.585 1.00 14.04 640 MET C N 1
ATOM 2687 C CA . MET A 1 640 ? 169.445 126.225 108.541 1.00 14.04 640 MET C CA 1
ATOM 2688 C C . MET A 1 640 ? 169.527 125.125 109.589 1.00 14.04 640 MET C C 1
ATOM 2689 O O . MET A 1 640 ? 169.292 125.373 110.779 1.00 14.04 640 MET C O 1
ATOM 2694 N N . GLN A 1 641 ? 169.868 123.905 109.171 1.00 14.04 641 GLN C N 1
ATOM 2695 C CA . GLN A 1 641 ? 170.058 122.836 110.144 1.00 14.04 641 GLN C CA 1
ATOM 2696 C C . GLN A 1 641 ? 171.194 123.164 111.099 1.00 14.04 641 GLN C C 1
ATOM 2697 O O . GLN A 1 641 ? 171.099 122.895 112.298 1.00 14.04 641 GLN C O 1
ATOM 2703 N N . GLU A 1 642 ? 172.275 123.757 110.588 1.00 14.04 642 GLU C N 1
ATOM 2704 C CA . GLU A 1 642 ? 173.392 124.135 111.445 1.00 14.04 642 GLU C CA 1
ATOM 2705 C C . GLU A 1 642 ? 172.979 125.183 112.470 1.00 14.04 642 GLU C C 1
ATOM 2706 O O . GLU A 1 642 ? 173.328 125.077 113.652 1.00 14.04 642 GLU C O 1
ATOM 2712 N N . SER A 1 643 ? 172.240 126.207 112.038 1.00 14.04 643 SER C N 1
ATOM 2713 C CA . SER A 1 643 ? 171.803 127.241 112.972 1.00 14.04 643 SER C CA 1
ATOM 2714 C C . SER A 1 643 ? 170.874 126.669 114.037 1.00 14.04 643 SER C C 1
ATOM 2715 O O . SER A 1 643 ? 171.024 126.965 115.232 1.00 14.04 643 SER C O 1
ATOM 2718 N N . ILE A 1 644 ? 169.915 125.837 113.625 1.00 14.04 644 ILE C N 1
ATOM 2719 C CA . ILE A 1 644 ? 168.997 125.232 114.585 1.00 14.04 644 ILE C CA 1
ATOM 2720 C C . ILE A 1 644 ? 169.755 124.328 115.550 1.00 14.04 644 ILE C C 1
ATOM 2721 O O . ILE A 1 644 ? 169.460 124.294 116.749 1.00 14.04 644 ILE C O 1
ATOM 2726 N N . SER A 1 645 ? 170.744 123.585 115.047 1.00 14.04 645 SER C N 1
ATOM 2727 C CA . SER A 1 645 ? 171.522 122.700 115.904 1.00 14.04 645 SER C CA 1
ATOM 2728 C C . SER A 1 645 ? 172.326 123.484 116.929 1.00 14.04 645 SER C C 1
ATOM 2729 O O . SER A 1 645 ? 172.420 123.078 118.092 1.00 14.04 645 SER C O 1
ATOM 2732 N N . ALA A 1 646 ? 172.928 124.601 116.518 1.00 14.04 646 ALA C N 1
ATOM 2733 C CA . ALA A 1 646 ? 173.664 125.425 117.472 1.00 14.04 646 ALA C CA 1
ATOM 2734 C C . ALA A 1 646 ? 172.737 125.978 118.546 1.00 14.04 646 ALA C C 1
ATOM 2735 O O . ALA A 1 646 ? 173.063 125.945 119.744 1.00 14.04 646 ALA C O 1
ATOM 2737 N N . VAL A 1 647 ? 171.566 126.477 118.136 1.00 14.04 647 VAL C N 1
ATOM 2738 C CA . VAL A 1 647 ? 170.607 126.995 119.108 1.00 14.04 647 VAL C CA 1
ATOM 2739 C C . VAL A 1 647 ? 170.196 125.900 120.082 1.00 14.04 647 VAL C C 1
ATOM 2740 O O . VAL A 1 647 ? 170.147 126.116 121.299 1.00 14.04 647 VAL C O 1
ATOM 2744 N N . ASP A 1 648 ? 169.911 124.705 119.563 1.00 14.04 648 ASP C N 1
ATOM 2745 C CA . ASP A 1 648 ? 169.475 123.605 120.414 1.00 14.04 648 ASP C CA 1
ATOM 2746 C C . ASP A 1 648 ? 170.570 123.174 121.377 1.00 14.04 648 ASP C C 1
ATOM 2747 O O . ASP A 1 648 ? 170.291 122.883 122.543 1.00 14.04 648 ASP C O 1
ATOM 2752 N N . CYS A 1 649 ? 171.818 123.111 120.912 1.00 14.04 649 CYS C N 1
ATOM 2753 C CA . CYS A 1 649 ? 172.902 122.691 121.792 1.00 14.04 649 CYS C CA 1
ATOM 2754 C C . CYS A 1 649 ? 173.107 123.692 122.920 1.00 14.04 649 CYS C C 1
ATOM 2755 O O . CYS A 1 649 ? 173.289 123.301 124.082 1.00 14.04 649 CYS C O 1
ATOM 2758 N N . VAL A 1 650 ? 173.073 124.990 122.604 1.00 14.04 650 VAL C N 1
ATOM 2759 C CA . VAL A 1 650 ? 173.236 125.986 123.659 1.00 14.04 650 VAL C CA 1
ATOM 2760 C C . VAL A 1 650 ? 172.060 125.938 124.628 1.00 14.04 650 VAL C C 1
ATOM 2761 O O . VAL A 1 650 ? 172.243 126.022 125.848 1.00 14.04 650 VAL C O 1
ATOM 2765 N N . GLY A 1 651 ? 170.841 125.787 124.111 1.00 14.04 651 GLY C N 1
ATOM 2766 C CA . GLY A 1 651 ? 169.690 125.677 124.991 1.00 14.04 651 GLY C CA 1
ATOM 2767 C C . GLY A 1 651 ? 169.747 124.452 125.881 1.00 14.04 651 GLY C C 1
ATOM 2768 O O . GLY A 1 651 ? 169.290 124.481 127.025 1.00 14.04 651 GLY C O 1
ATOM 2769 N N . ARG A 1 652 ? 170.300 123.354 125.367 1.00 14.04 652 ARG C N 1
ATOM 2770 C CA . ARG A 1 652 ? 170.421 122.138 126.160 1.00 14.04 652 ARG C CA 1
ATOM 2771 C C . ARG A 1 652 ? 171.502 122.250 127.222 1.00 14.04 652 ARG C C 1
ATOM 2772 O O . ARG A 1 652 ? 171.347 121.695 128.314 1.00 14.04 652 ARG C O 1
ATOM 2780 N N . GLN A 1 653 ? 172.592 122.955 126.935 1.00 14.04 653 GLN C N 1
ATOM 2781 C CA . GLN A 1 653 ? 173.657 123.077 127.922 1.00 14.04 653 GLN C CA 1
ATOM 2782 C C . GLN A 1 653 ? 173.348 124.098 129.008 1.00 14.04 653 GLN C C 1
ATOM 2783 O O . GLN A 1 653 ? 174.154 124.258 129.931 1.00 14.04 653 GLN C O 1
ATOM 2789 N N . MET A 1 654 ? 172.211 124.790 128.928 1.00 14.04 654 MET C N 1
ATOM 2790 C CA . MET A 1 654 ? 171.810 125.733 129.964 1.00 14.04 654 MET C CA 1
ATOM 2791 C C . MET A 1 654 ? 170.375 125.494 130.421 1.00 14.04 654 MET C C 1
ATOM 2792 O O . MET A 1 654 ? 169.765 126.379 131.023 1.00 14.04 654 MET C O 1
ATOM 2797 N N . GLY A 1 655 ? 169.819 124.323 130.134 1.00 14.04 655 GLY C N 1
ATOM 2798 C CA . GLY A 1 655 ? 168.557 123.924 130.712 1.00 14.04 655 GLY C CA 1
ATOM 2799 C C . GLY A 1 655 ? 167.319 124.487 130.057 1.00 14.04 655 GLY C C 1
ATOM 2800 O O . GLY A 1 655 ? 166.211 124.174 130.506 1.00 14.04 655 GLY C O 1
ATOM 2801 N N . LEU A 1 656 ? 167.456 125.304 129.019 1.00 14.04 656 LEU C N 1
ATOM 2802 C CA . LEU A 1 656 ? 166.282 125.854 128.357 1.00 14.04 656 LEU C CA 1
ATOM 2803 C C . LEU A 1 656 ? 165.541 124.758 127.604 1.00 14.04 656 LEU C C 1
ATOM 2804 O O . LEU A 1 656 ? 166.150 123.829 127.069 1.00 14.04 656 LEU C O 1
ATOM 2809 N N . ARG A 1 657 ? 164.219 124.868 127.565 1.00 16.92 657 ARG C N 1
ATOM 2810 C CA . ARG A 1 657 ? 163.397 124.000 126.738 1.00 16.92 657 ARG C CA 1
ATOM 2811 C C . ARG A 1 657 ? 162.763 124.824 125.626 1.00 16.92 657 ARG C C 1
ATOM 2812 O O . ARG A 1 657 ? 162.400 125.987 125.829 1.00 16.92 657 ARG C O 1
ATOM 2820 N N . LEU A 1 658 ? 162.662 124.229 124.443 1.00 14.04 658 LEU C N 1
ATOM 2821 C CA . LEU A 1 658 ? 162.128 124.901 123.268 1.00 14.04 658 LEU C CA 1
ATOM 2822 C C . LEU A 1 658 ? 160.856 124.193 122.830 1.00 14.04 658 LEU C C 1
ATOM 2823 O O . LEU A 1 658 ? 160.868 122.981 122.590 1.00 14.04 658 LEU C O 1
ATOM 2828 N N . ASN A 1 659 ? 159.769 124.948 122.716 1.00 14.04 659 ASN C N 1
ATOM 2829 C CA . ASN A 1 659 ? 158.462 124.372 122.411 1.00 14.04 659 ASN C CA 1
ATOM 2830 C C . ASN A 1 659 ? 158.398 124.028 120.930 1.00 14.04 659 ASN C C 1
ATOM 2831 O O . ASN A 1 659 ? 158.163 124.895 120.086 1.00 14.04 659 ASN C O 1
ATOM 2836 N N . CYS A 1 660 ? 158.597 122.750 120.610 1.00 14.17 660 CYS C N 1
ATOM 2837 C CA . CYS A 1 660 ? 158.394 122.291 119.244 1.00 14.17 660 CYS C CA 1
ATOM 2838 C C . CYS A 1 660 ? 156.929 122.308 118.839 1.00 14.17 660 CYS C C 1
ATOM 2839 O O . CYS A 1 660 ? 156.632 122.153 117.651 1.00 14.17 660 CYS C O 1
ATOM 2842 N N . ARG A 1 661 ? 156.012 122.476 119.792 1.00 20.78 661 ARG C N 1
ATOM 2843 C CA . ARG A 1 661 ? 154.601 122.590 119.453 1.00 20.78 661 ARG C CA 1
ATOM 2844 C C . ARG A 1 661 ? 154.214 124.018 119.093 1.00 20.78 661 ARG C C 1
ATOM 2845 O O . ARG A 1 661 ? 153.141 124.236 118.522 1.00 20.78 661 ARG C O 1
ATOM 2853 N N . LYS A 1 662 ? 155.061 124.996 119.424 1.00 14.04 662 LYS C N 1
ATOM 2854 C CA . LYS A 1 662 ? 154.827 126.394 119.083 1.00 14.04 662 LYS C CA 1
ATOM 2855 C C . LYS A 1 662 ? 155.935 126.970 118.211 1.00 14.04 662 LYS C C 1
ATOM 2856 O O . LYS A 1 662 ? 156.181 128.179 118.244 1.00 14.04 662 LYS C O 1
ATOM 2862 N N . SER A 1 663 ? 156.610 126.132 117.435 1.00 14.04 663 SER C N 1
ATOM 2863 C CA . SER A 1 663 ? 157.629 126.575 116.501 1.00 14.04 663 SER C CA 1
ATOM 2864 C C . SER A 1 663 ? 157.339 125.980 115.133 1.00 14.04 663 SER C C 1
ATOM 2865 O O . SER A 1 663 ? 156.658 124.959 115.016 1.00 14.04 663 SER C O 1
ATOM 2868 N N . ALA A 1 664 ? 157.848 126.636 114.094 1.00 14.04 664 ALA C N 1
ATOM 2869 C CA . ALA A 1 664 ? 157.584 126.201 112.733 1.00 14.04 664 ALA C CA 1
ATOM 2870 C C . ALA A 1 664 ? 158.722 126.649 111.833 1.00 14.04 664 ALA C C 1
ATOM 2871 O O . ALA A 1 664 ? 159.546 127.483 112.209 1.00 14.04 664 ALA C O 1
ATOM 2873 N N . VAL A 1 665 ? 158.774 126.053 110.645 1.00 14.04 665 VAL C N 1
ATOM 2874 C CA . VAL A 1 665 ? 159.702 126.451 109.595 1.00 14.04 665 VAL C CA 1
ATOM 2875 C C . VAL A 1 665 ? 158.911 126.616 108.307 1.00 14.04 665 VAL C C 1
ATOM 2876 O O . VAL A 1 665 ? 158.107 125.747 107.954 1.00 14.04 665 VAL C O 1
ATOM 2880 N N . LEU A 1 666 ? 159.120 127.735 107.623 1.00 14.04 666 LEU C N 1
ATOM 2881 C CA . LEU A 1 666 ? 158.569 127.978 106.297 1.00 14.04 666 LEU C CA 1
ATOM 2882 C C . LEU A 1 666 ? 159.728 127.981 105.313 1.00 14.04 666 LEU C C 1
ATOM 2883 O O . LEU A 1 666 ? 160.629 128.819 105.415 1.00 14.04 666 LEU C O 1
ATOM 2888 N N . SER A 1 667 ? 159.714 127.043 104.373 1.00 14.04 667 SER C N 1
ATOM 2889 C CA . SER A 1 667 ? 160.829 126.850 103.460 1.00 14.04 667 SER C CA 1
ATOM 2890 C C . SER A 1 667 ? 160.354 127.029 102.027 1.00 14.04 667 SER C C 1
ATOM 2891 O O . SER A 1 667 ? 159.401 126.372 101.596 1.00 14.04 667 SER C O 1
ATOM 2894 N N . MET A 1 668 ? 161.019 127.920 101.298 1.00 14.04 668 MET C N 1
ATOM 2895 C CA . MET A 1 668 ? 160.760 128.164 99.887 1.00 14.04 668 MET C CA 1
ATOM 2896 C C . MET A 1 668 ? 161.923 127.599 99.089 1.00 14.04 668 MET C C 1
ATOM 2897 O O . MET A 1 668 ? 163.054 128.097 99.195 1.00 14.04 668 MET C O 1
ATOM 2902 N N . ILE A 1 669 ? 161.637 126.566 98.302 1.00 14.04 669 ILE C N 1
ATOM 2903 C CA . ILE A 1 669 ? 162.610 125.898 97.444 1.00 14.04 669 ILE C CA 1
ATOM 2904 C C . ILE A 1 669 ? 162.268 126.197 95.990 1.00 14.04 669 ILE C C 1
ATOM 2905 O O . ILE A 1 669 ? 161.230 125.734 95.494 1.00 14.04 669 ILE C O 1
ATOM 2910 N N . PRO A 1 670 ? 163.084 126.961 95.275 1.00 19.13 670 PRO C N 1
ATOM 2911 C CA . PRO A 1 670 ? 162.857 127.143 93.842 1.00 19.13 670 PRO C CA 1
ATOM 2912 C C . PRO A 1 670 ? 163.372 125.953 93.050 1.00 19.13 670 PRO C C 1
ATOM 2913 O O . PRO A 1 670 ? 164.170 125.146 93.528 1.00 19.13 670 PRO C O 1
ATOM 2917 N N . ASP A 1 671 ? 162.888 125.850 91.817 1.00 33.52 671 ASP C N 1
ATOM 2918 C CA . ASP A 1 671 ? 163.380 124.860 90.873 1.00 33.52 671 ASP C CA 1
ATOM 2919 C C . ASP A 1 671 ? 163.528 125.501 89.502 1.00 33.52 671 ASP C C 1
ATOM 2920 O O . ASP A 1 671 ? 162.773 126.406 89.136 1.00 33.52 671 ASP C O 1
ATOM 2925 N N . GLY A 1 672 ? 164.515 125.026 88.748 1.00 41.32 672 GLY C N 1
ATOM 2926 C CA . GLY A 1 672 ? 164.762 125.557 87.427 1.00 41.32 672 GLY C CA 1
ATOM 2927 C C . GLY A 1 672 ? 163.767 125.060 86.397 1.00 41.32 672 GLY C C 1
ATOM 2928 O O . GLY A 1 672 ? 163.002 124.122 86.623 1.00 41.32 672 GLY C O 1
ATOM 2929 N N . HIS A 1 673 ? 163.782 125.726 85.245 1.00 61.56 673 HIS C N 1
ATOM 2930 C CA . HIS A 1 673 ? 162.972 125.396 84.075 1.00 61.56 673 HIS C CA 1
ATOM 2931 C C . HIS A 1 673 ? 161.474 125.511 84.330 1.00 61.56 673 HIS C C 1
ATOM 2932 O O . HIS A 1 673 ? 160.675 125.062 83.499 1.00 61.56 673 HIS C O 1
ATOM 2939 N N . ARG A 1 674 ? 161.065 126.097 85.454 1.00 39.36 674 ARG C N 1
ATOM 2940 C CA . ARG A 1 674 ? 159.654 126.352 85.715 1.00 39.36 674 ARG C CA 1
ATOM 2941 C C . ARG A 1 674 ? 159.356 127.771 86.171 1.00 39.36 674 ARG C C 1
ATOM 2942 O O . ARG A 1 674 ? 158.241 128.248 85.925 1.00 39.36 674 ARG C O 1
ATOM 2950 N N . LYS A 1 675 ? 160.305 128.462 86.805 1.00 37.02 675 LYS C N 1
ATOM 2951 C CA . LYS A 1 675 ? 160.130 129.847 87.243 1.00 37.02 675 LYS C CA 1
ATOM 2952 C C . LYS A 1 675 ? 158.937 129.992 88.189 1.00 37.02 675 LYS C C 1
ATOM 2953 O O . LYS A 1 675 ? 158.108 130.892 88.049 1.00 37.02 675 LYS C O 1
ATOM 2959 N N . LYS A 1 676 ? 158.851 129.084 89.161 1.00 31.75 676 LYS C N 1
ATOM 2960 C CA . LYS A 1 676 ? 157.835 129.154 90.200 1.00 31.75 676 LYS C CA 1
ATOM 2961 C C . LYS A 1 676 ? 158.480 128.852 91.545 1.00 31.75 676 LYS C C 1
ATOM 2962 O O . LYS A 1 676 ? 159.645 128.453 91.626 1.00 31.75 676 LYS C O 1
ATOM 2968 N N . HIS A 1 677 ? 157.709 129.056 92.609 1.00 18.99 677 HIS C N 1
ATOM 2969 C CA . HIS A 1 677 ? 158.141 128.774 93.970 1.00 18.99 677 HIS C CA 1
ATOM 2970 C C . HIS A 1 677 ? 157.271 127.673 94.557 1.00 18.99 677 HIS C C 1
ATOM 2971 O O . HIS A 1 677 ? 156.048 127.681 94.392 1.00 18.99 677 HIS C O 1
ATOM 2978 N N . HIS A 1 678 ? 157.905 126.729 95.247 1.00 15.68 678 HIS C N 1
ATOM 2979 C CA . HIS A 1 678 ? 157.215 125.583 95.820 1.00 15.68 678 HIS C CA 1
ATOM 2980 C C . HIS A 1 678 ? 157.493 125.514 97.313 1.00 15.68 678 HIS C C 1
ATOM 2981 O O . HIS A 1 678 ? 158.629 125.717 97.753 1.00 15.68 678 HIS C O 1
ATOM 2988 N N . TYR A 1 679 ? 156.453 125.221 98.087 1.00 14.04 679 TYR C N 1
ATOM 2989 C CA . TYR A 1 679 ? 156.542 125.151 99.539 1.00 14.04 679 TYR C CA 1
ATOM 2990 C C . TYR A 1 679 ? 156.799 123.716 99.971 1.00 14.04 679 TYR C C 1
ATOM 2991 O O . TYR A 1 679 ? 156.121 122.794 99.506 1.00 14.04 679 TYR C O 1
ATOM 3000 N N . LEU A 1 680 ? 157.769 123.529 100.862 1.00 14.04 680 LEU C N 1
ATOM 3001 C CA . LEU A 1 680 ? 157.973 122.219 101.460 1.00 14.04 680 LEU C CA 1
ATOM 3002 C C . LEU A 1 680 ? 156.784 121.852 102.336 1.00 14.04 680 LEU C C 1
ATOM 3003 O O . LEU A 1 680 ? 156.273 122.677 103.096 1.00 14.04 680 LEU C O 1
ATOM 3008 N N . THR A 1 681 ? 156.339 120.604 102.224 1.00 13.17 681 THR C N 1
ATOM 3009 C CA . THR A 1 681 ? 155.228 120.097 103.019 1.00 13.17 681 THR C CA 1
ATOM 3010 C C . THR A 1 681 ? 155.654 119.065 104.049 1.00 13.17 681 THR C C 1
ATOM 3011 O O . THR A 1 681 ? 155.171 119.097 105.183 1.00 13.17 681 THR C O 1
ATOM 3015 N N . GLU A 1 682 ? 156.546 118.149 103.688 1.00 16.25 682 GLU C N 1
ATOM 3016 C CA . GLU A 1 682 ? 157.046 117.180 104.649 1.00 16.25 682 GLU C CA 1
ATOM 3017 C C . GLU A 1 682 ? 158.037 117.839 105.600 1.00 16.25 682 GLU C C 1
ATOM 3018 O O . GLU A 1 682 ? 158.687 118.834 105.268 1.00 16.25 682 GLU C O 1
ATOM 3024 N N . ARG A 1 683 ? 158.144 117.274 106.799 1.00 13.17 683 ARG C N 1
ATOM 3025 C CA . ARG A 1 683 ? 159.012 117.830 107.828 1.00 13.17 683 ARG C CA 1
ATOM 3026 C C . ARG A 1 683 ? 160.459 117.436 107.564 1.00 13.17 683 ARG C C 1
ATOM 3027 O O . ARG A 1 683 ? 160.763 116.258 107.358 1.00 13.17 683 ARG C O 1
ATOM 3035 N N . THR A 1 684 ? 161.351 118.423 107.569 1.00 14.04 684 THR C N 1
ATOM 3036 C CA . THR A 1 684 ? 162.759 118.193 107.264 1.00 14.04 684 THR C CA 1
ATOM 3037 C C . THR A 1 684 ? 163.694 118.544 108.408 1.00 14.04 684 THR C C 1
ATOM 3038 O O . THR A 1 684 ? 164.650 117.807 108.661 1.00 14.04 684 THR C O 1
ATOM 3042 N N . PHE A 1 685 ? 163.457 119.652 109.103 1.00 14.04 685 PHE C N 1
ATOM 3043 C CA . PHE A 1 685 ? 164.313 120.068 110.204 1.00 14.04 685 PHE C CA 1
ATOM 3044 C C . PHE A 1 685 ? 163.804 119.498 111.523 1.00 14.04 685 PHE C C 1
ATOM 3045 O O . PHE A 1 685 ? 162.657 119.063 111.640 1.00 14.04 685 PHE C O 1
ATOM 3053 N N . ASN A 1 686 ? 164.681 119.505 112.525 1.00 14.04 686 ASN C N 1
ATOM 3054 C CA . ASN A 1 686 ? 164.341 118.958 113.828 1.00 14.04 686 ASN C CA 1
ATOM 3055 C C . ASN A 1 686 ? 165.208 119.605 114.898 1.00 14.04 686 ASN C C 1
ATOM 3056 O O . ASN A 1 686 ? 166.341 120.019 114.641 1.00 14.04 686 ASN C O 1
ATOM 3061 N N . ILE A 1 687 ? 164.658 119.685 116.109 1.00 14.04 687 ILE C N 1
ATOM 3062 C CA . ILE A 1 687 ? 165.401 120.183 117.260 1.00 14.04 687 ILE C CA 1
ATOM 3063 C C . ILE A 1 687 ? 165.723 119.014 118.178 1.00 14.04 687 ILE C C 1
ATOM 3064 O O . ILE A 1 687 ? 164.923 118.657 119.050 1.00 14.04 687 ILE C O 1
ATOM 3069 N N . GLY A 1 688 ? 166.895 118.415 117.994 1.00 16.39 688 GLY C N 1
ATOM 3070 C CA . GLY A 1 688 ? 167.293 117.287 118.820 1.00 16.39 688 GLY C CA 1
ATOM 3071 C C . GLY A 1 688 ? 166.397 116.076 118.686 1.00 16.39 688 GLY C C 1
ATOM 3072 O O . GLY A 1 688 ? 166.174 115.360 119.670 1.00 16.39 688 GLY C O 1
ATOM 3073 N N . GLY A 1 689 ? 165.873 115.829 117.488 1.00 20.60 689 GLY C N 1
ATOM 3074 C CA . GLY A 1 689 ? 165.059 114.654 117.252 1.00 20.60 689 GLY C CA 1
ATOM 3075 C C . GLY A 1 689 ? 163.615 114.952 116.907 1.00 20.60 689 GLY C C 1
ATOM 3076 O O . GLY A 1 689 ? 163.041 114.314 116.020 1.00 20.60 689 GLY C O 1
ATOM 3077 N N . LYS A 1 690 ? 163.017 115.914 117.594 1.00 20.51 690 LYS C N 1
ATOM 3078 C CA . LYS A 1 690 ? 161.616 116.245 117.362 1.00 20.51 690 LYS C CA 1
ATOM 3079 C C . LYS A 1 690 ? 161.463 116.983 116.038 1.00 20.51 690 LYS C C 1
ATOM 3080 O O . LYS A 1 690 ? 162.068 118.047 115.860 1.00 20.51 690 LYS C O 1
ATOM 3086 N N . PRO A 1 691 ? 160.665 116.476 115.096 1.00 15.78 691 PRO C N 1
ATOM 3087 C CA . PRO A 1 691 ? 160.554 117.114 113.775 1.00 15.78 691 PRO C CA 1
ATOM 3088 C C . PRO A 1 691 ? 159.713 118.381 113.843 1.00 15.78 691 PRO C C 1
ATOM 3089 O O . PRO A 1 691 ? 158.541 118.343 114.221 1.00 15.78 691 PRO C O 1
ATOM 3093 N N . LEU A 1 692 ? 160.317 119.506 113.465 1.00 14.04 692 LEU C N 1
ATOM 3094 C CA . LEU A 1 692 ? 159.594 120.768 113.400 1.00 14.04 692 LEU C CA 1
ATOM 3095 C C . LEU A 1 692 ? 158.549 120.726 112.296 1.00 14.04 692 LEU C C 1
ATOM 3096 O O . LEU A 1 692 ? 158.802 120.220 111.200 1.00 14.04 692 LEU C O 1
ATOM 3101 N N . ARG A 1 693 ? 157.370 121.268 112.584 1.00 11.96 693 ARG C N 1
ATOM 3102 C CA . ARG A 1 693 ? 156.311 121.293 111.587 1.00 11.96 693 ARG C CA 1
ATOM 3103 C C . ARG A 1 693 ? 156.620 122.323 110.511 1.00 11.96 693 ARG C C 1
ATOM 3104 O O . ARG A 1 693 ? 157.191 123.381 110.783 1.00 11.96 693 ARG C O 1
ATOM 3112 N N . GLN A 1 694 ? 156.251 122.002 109.277 1.00 14.04 694 GLN C N 1
ATOM 3113 C CA . GLN A 1 694 ? 156.475 122.880 108.138 1.00 14.04 694 GLN C CA 1
ATOM 3114 C C . GLN A 1 694 ? 155.175 123.600 107.809 1.00 14.04 694 GLN C C 1
ATOM 3115 O O . GLN A 1 694 ? 154.165 122.957 107.504 1.00 14.04 694 GLN C O 1
ATOM 3121 N N . VAL A 1 695 ? 155.203 124.922 107.868 1.00 14.04 695 VAL C N 1
ATOM 3122 C CA . VAL A 1 695 ? 154.050 125.741 107.526 1.00 14.04 695 VAL C CA 1
ATOM 3123 C C . VAL A 1 695 ? 154.301 126.388 106.173 1.00 14.04 695 VAL C C 1
ATOM 3124 O O . VAL A 1 695 ? 155.438 126.712 105.812 1.00 14.04 695 VAL C O 1
ATOM 3128 N N . SER A 1 696 ? 153.232 126.548 105.397 1.00 14.64 696 SER C N 1
ATOM 3129 C CA . SER A 1 696 ? 153.328 127.074 104.042 1.00 14.64 696 SER C CA 1
ATOM 3130 C C . SER A 1 696 ? 153.060 128.568 103.962 1.00 14.64 696 SER C C 1
ATOM 3131 O O . SER A 1 696 ? 153.618 129.245 103.096 1.00 14.64 696 SER C O 1
ATOM 3134 N N . CYS A 1 697 ? 152.215 129.096 104.837 1.00 14.04 697 CYS C N 1
ATOM 3135 C CA . CYS A 1 697 ? 151.885 130.512 104.855 1.00 14.04 697 CYS C CA 1
ATOM 3136 C C . CYS A 1 697 ? 152.577 131.205 106.019 1.00 14.04 697 CYS C C 1
ATOM 3137 O O . CYS A 1 697 ? 153.202 130.576 106.874 1.00 14.04 697 CYS C O 1
ATOM 3140 N N . VAL A 1 698 ? 152.456 132.528 106.045 1.00 14.04 698 VAL C N 1
ATOM 3141 C CA . VAL A 1 698 ? 152.919 133.292 107.193 1.00 14.04 698 VAL C CA 1
ATOM 3142 C C . VAL A 1 698 ? 151.685 133.779 107.935 1.00 14.04 698 VAL C C 1
ATOM 3143 O O . VAL A 1 698 ? 151.165 134.867 107.667 1.00 14.04 698 VAL C O 1
ATOM 3147 N N . GLU A 1 699 ? 151.204 132.959 108.865 1.00 14.04 699 GLU C N 1
ATOM 3148 C CA . GLU A 1 699 ? 150.129 133.336 109.761 1.00 14.04 699 GLU C CA 1
ATOM 3149 C C . GLU A 1 699 ? 150.579 133.285 111.205 1.00 14.04 699 GLU C C 1
ATOM 3150 O O . GLU A 1 699 ? 149.753 133.460 112.107 1.00 14.04 699 GLU C O 1
ATOM 3156 N N . ARG A 1 700 ? 151.860 133.035 111.446 1.00 14.04 700 ARG C N 1
ATOM 3157 C CA . ARG A 1 700 ? 152.448 133.177 112.770 1.00 14.04 700 ARG C CA 1
ATOM 3158 C C . ARG A 1 700 ? 153.033 134.581 112.923 1.00 14.04 700 ARG C C 1
ATOM 3159 O O . ARG A 1 700 ? 154.209 134.773 113.215 1.00 14.04 700 ARG C O 1
ATOM 3167 N N . TRP A 1 701 ? 152.180 135.577 112.674 1.00 14.04 701 TRP C N 1
ATOM 3168 C CA . TRP A 1 701 ? 152.466 136.953 113.065 1.00 14.04 701 TRP C CA 1
ATOM 3169 C C . TRP A 1 701 ? 151.957 137.162 114.488 1.00 14.04 701 TRP C C 1
ATOM 3170 O O . TRP A 1 701 ? 151.048 137.947 114.750 1.00 14.04 701 TRP C O 1
ATOM 3181 N N . ARG A 1 702 ? 152.568 136.440 115.425 1.00 18.55 702 ARG C N 1
ATOM 3182 C CA . ARG A 1 702 ? 152.290 136.630 116.841 1.00 18.55 702 ARG C CA 1
ATOM 3183 C C . ARG A 1 702 ? 153.525 137.117 117.586 1.00 18.55 702 ARG C C 1
ATOM 3184 O O . ARG A 1 702 ? 153.679 136.823 118.774 1.00 18.55 702 ARG C O 1
ATOM 3192 N N . TYR A 1 703 ? 154.416 137.841 116.910 1.00 14.04 703 TYR C N 1
ATOM 3193 C CA . TYR A 1 703 ? 155.589 138.413 117.566 1.00 14.04 703 TYR C CA 1
ATOM 3194 C C . TYR A 1 703 ? 155.275 139.819 118.080 1.00 14.04 703 TYR C C 1
ATOM 3195 O O . TYR A 1 703 ? 155.998 140.784 117.839 1.00 14.04 703 TYR C O 1
ATOM 3204 N N . LEU A 1 704 ? 154.171 139.918 118.814 1.00 14.04 704 LEU C N 1
ATOM 3205 C CA . LEU A 1 704 ? 153.700 141.213 119.285 1.00 14.04 704 LEU C CA 1
ATOM 3206 C C . LEU A 1 704 ? 153.639 141.251 120.804 1.00 14.04 704 LEU C C 1
ATOM 3207 O O . LEU A 1 704 ? 153.573 142.329 121.403 1.00 14.04 704 LEU C O 1
ATOM 3212 N N . GLY A 1 705 ? 153.664 140.083 121.435 1.00 21.42 705 GLY C N 1
ATOM 3213 C CA . GLY A 1 705 ? 153.612 140.031 122.881 1.00 21.42 705 GLY C CA 1
ATOM 3214 C C . GLY A 1 705 ? 152.565 139.068 123.391 1.00 21.42 705 GLY C C 1
ATOM 3215 O O . GLY A 1 705 ? 152.607 137.875 123.081 1.00 21.42 705 GLY C O 1
ATOM 3216 N N . VAL A 1 706 ? 151.620 139.574 124.181 1.00 21.69 706 VAL C N 1
ATOM 3217 C CA . VAL A 1 706 ? 150.581 138.730 124.754 1.00 21.69 706 VAL C CA 1
ATOM 3218 C C . VAL A 1 706 ? 149.625 138.360 123.626 1.00 21.69 706 VAL C C 1
ATOM 3219 O O . VAL A 1 706 ? 149.831 138.775 122.482 1.00 21.69 706 VAL C O 1
ATOM 3223 N N . ASP A 1 707 ? 148.593 137.568 123.926 1.00 22.52 707 ASP C N 1
ATOM 3224 C CA . ASP A 1 707 ? 147.823 136.844 122.914 1.00 22.52 707 ASP C CA 1
ATOM 3225 C C . ASP A 1 707 ? 148.751 135.874 122.184 1.00 22.52 707 ASP C C 1
ATOM 3226 O O . ASP A 1 707 ? 148.959 135.954 120.974 1.00 22.52 707 ASP C O 1
ATOM 3231 N N . PHE A 1 708 ? 149.318 134.954 122.962 1.00 29.82 708 PHE C N 1
ATOM 3232 C CA . PHE A 1 708 ? 150.481 134.184 122.541 1.00 29.82 708 PHE C CA 1
ATOM 3233 C C . PHE A 1 708 ? 150.106 133.170 121.460 1.00 29.82 708 PHE C C 1
ATOM 3234 O O . PHE A 1 708 ? 148.936 132.971 121.123 1.00 29.82 708 PHE C O 1
ATOM 3242 N N . GLU A 1 709 ? 151.122 132.488 120.939 1.00 17.98 709 GLU C N 1
ATOM 3243 C CA . GLU A 1 709 ? 151.094 131.913 119.602 1.00 17.98 709 GLU C CA 1
ATOM 3244 C C . GLU A 1 709 ? 150.426 130.545 119.582 1.00 17.98 709 GLU C C 1
ATOM 3245 O O . GLU A 1 709 ? 150.467 129.810 120.573 1.00 17.98 709 GLU C O 1
ATOM 3251 N N . ALA A 1 710 ? 149.803 130.217 118.449 1.00 20.06 710 ALA C N 1
ATOM 3252 C CA . ALA A 1 710 ? 149.115 128.949 118.250 1.00 20.06 710 ALA C CA 1
ATOM 3253 C C . ALA A 1 710 ? 149.852 128.002 117.311 1.00 20.06 710 ALA C C 1
ATOM 3254 O O . ALA A 1 710 ? 149.452 126.838 117.197 1.00 20.06 710 ALA C O 1
ATOM 3256 N N . SER A 1 711 ? 150.908 128.471 116.642 1.00 18.50 711 SER C N 1
ATOM 3257 C CA . SER A 1 711 ? 151.745 127.669 115.741 1.00 18.50 711 SER C CA 1
ATOM 3258 C C . SER A 1 711 ? 150.930 127.025 114.617 1.00 18.50 711 SER C C 1
ATOM 3259 O O . SER A 1 711 ? 150.783 125.805 114.533 1.00 18.50 711 SER C O 1
ATOM 3262 N N . GLY A 1 712 ? 150.398 127.878 113.748 1.00 27.29 712 GLY C N 1
ATOM 3263 C CA . GLY A 1 712 ? 149.754 127.404 112.536 1.00 27.29 712 GLY C CA 1
ATOM 3264 C C . GLY A 1 712 ? 148.499 126.598 112.769 1.00 27.29 712 GLY C C 1
ATOM 3265 O O . GLY A 1 712 ? 148.026 125.919 111.851 1.00 27.29 712 GLY C O 1
ATOM 3266 N N . CYS A 1 713 ? 147.939 126.655 113.973 1.00 27.69 713 CYS C N 1
ATOM 3267 C CA . CYS A 1 713 ? 146.674 125.998 114.263 1.00 27.69 713 CYS C CA 1
ATOM 3268 C C . CYS A 1 713 ? 145.489 126.923 114.044 1.00 27.69 713 CYS C C 1
ATOM 3269 O O . CYS A 1 713 ? 144.516 126.540 113.388 1.00 27.69 713 CYS C O 1
ATOM 3272 N N . VAL A 1 714 ? 145.550 128.143 114.574 1.00 20.57 714 VAL C N 1
ATOM 3273 C CA . VAL A 1 714 ? 144.544 129.161 114.318 1.00 20.57 714 VAL C CA 1
ATOM 3274 C C . VAL A 1 714 ? 145.251 130.477 114.030 1.00 20.57 714 VAL C C 1
ATOM 3275 O O . VAL A 1 714 ? 146.426 130.665 114.355 1.00 20.57 714 VAL C O 1
ATOM 3279 N N . THR A 1 715 ? 144.518 131.391 113.403 1.00 14.04 715 THR C N 1
ATOM 3280 C CA . THR A 1 715 ? 145.080 132.660 112.963 1.00 14.04 715 THR C CA 1
ATOM 3281 C C . THR A 1 715 ? 145.167 133.624 114.145 1.00 14.04 715 THR C C 1
ATOM 3282 O O . THR A 1 715 ? 144.970 133.246 115.302 1.00 14.04 715 THR C O 1
ATOM 3286 N N . LEU A 1 716 ? 145.492 134.889 113.866 1.00 14.04 716 LEU C N 1
ATOM 3287 C CA . LEU A 1 716 ? 145.480 135.897 114.920 1.00 14.04 716 LEU C CA 1
ATOM 3288 C C . LEU A 1 716 ? 144.065 136.154 115.417 1.00 14.04 716 LEU C C 1
ATOM 3289 O O . LEU A 1 716 ? 143.868 136.448 116.600 1.00 14.04 716 LEU C O 1
ATOM 3294 N N . GLU A 1 717 ? 143.073 136.051 114.538 1.00 14.04 717 GLU C N 1
ATOM 3295 C CA . GLU A 1 717 ? 141.699 135.963 114.995 1.00 14.04 717 GLU C CA 1
ATOM 3296 C C . GLU A 1 717 ? 141.502 134.657 115.761 1.00 14.04 717 GLU C C 1
ATOM 3297 O O . GLU A 1 717 ? 142.370 133.782 115.781 1.00 14.04 717 GLU C O 1
ATOM 3303 N N . HIS A 1 718 ? 140.351 134.538 116.416 1.00 14.04 718 HIS C N 1
ATOM 3304 C CA . HIS A 1 718 ? 140.071 133.495 117.401 1.00 14.04 718 HIS C CA 1
ATOM 3305 C C . HIS A 1 718 ? 140.979 133.607 118.617 1.00 14.04 718 HIS C C 1
ATOM 3306 O O . HIS A 1 718 ? 140.862 132.809 119.553 1.00 14.04 718 HIS C O 1
ATOM 3313 N N . SER A 1 719 ? 141.887 134.574 118.615 1.00 14.04 719 SER C N 1
ATOM 3314 C CA . SER A 1 719 ? 142.520 135.100 119.809 1.00 14.04 719 SER C CA 1
ATOM 3315 C C . SER A 1 719 ? 142.007 136.483 120.158 1.00 14.04 719 SER C C 1
ATOM 3316 O O . SER A 1 719 ? 142.007 136.853 121.331 1.00 14.04 719 SER C O 1
ATOM 3319 N N . ILE A 1 720 ? 141.584 137.257 119.159 1.00 14.04 720 ILE C N 1
ATOM 3320 C CA . ILE A 1 720 ? 140.806 138.465 119.397 1.00 14.04 720 ILE C CA 1
ATOM 3321 C C . ILE A 1 720 ? 139.401 138.111 119.861 1.00 14.04 720 ILE C C 1
ATOM 3322 O O . ILE A 1 720 ? 138.853 138.754 120.761 1.00 14.04 720 ILE C O 1
ATOM 3327 N N . SER A 1 721 ? 138.795 137.086 119.257 1.00 14.04 721 SER C N 1
ATOM 3328 C CA . SER A 1 721 ? 137.478 136.639 119.697 1.00 14.04 721 SER C CA 1
ATOM 3329 C C . SER A 1 721 ? 137.519 136.163 121.142 1.00 14.04 721 SER C C 1
ATOM 3330 O O . SER A 1 721 ? 136.597 136.432 121.921 1.00 14.04 721 SER C O 1
ATOM 3333 N N . SER A 1 722 ? 138.580 135.447 121.514 1.00 14.04 722 SER C N 1
ATOM 3334 C CA . SER A 1 722 ? 138.744 135.031 122.900 1.00 14.04 722 SER C CA 1
ATOM 3335 C C . SER A 1 722 ? 138.889 136.232 123.823 1.00 14.04 722 SER C C 1
ATOM 3336 O O . SER A 1 722 ? 138.316 136.253 124.916 1.00 14.04 722 SER C O 1
ATOM 3339 N N . ALA A 1 723 ? 139.654 137.243 123.405 1.00 14.04 723 ALA C N 1
ATOM 3340 C CA . ALA A 1 723 ? 139.789 138.448 124.216 1.00 14.04 723 ALA C CA 1
ATOM 3341 C C . ALA A 1 723 ? 138.462 139.187 124.331 1.00 14.04 723 ALA C C 1
ATOM 3342 O O . ALA A 1 723 ? 138.125 139.718 125.397 1.00 14.04 723 ALA C O 1
ATOM 3344 N N . LEU A 1 724 ? 137.696 139.240 123.241 1.00 14.04 724 LEU C N 1
ATOM 3345 C CA . LEU A 1 724 ? 136.384 139.870 123.299 1.00 14.04 724 LEU C CA 1
ATOM 3346 C C . LEU A 1 724 ? 135.473 139.137 124.272 1.00 14.04 724 LEU C C 1
ATOM 3347 O O . LEU A 1 724 ? 134.728 139.767 125.027 1.00 14.04 724 LEU C O 1
ATOM 3352 N N . ASN A 1 725 ? 135.519 137.803 124.272 1.00 14.04 725 ASN C N 1
ATOM 3353 C CA . ASN A 1 725 ? 134.729 137.043 125.236 1.00 14.04 725 ASN C CA 1
ATOM 3354 C C . ASN A 1 725 ? 135.209 137.289 126.660 1.00 14.04 725 ASN C C 1
ATOM 3355 O O . ASN A 1 725 ? 134.399 137.376 127.587 1.00 14.04 725 ASN C O 1
ATOM 3360 N N . ASN A 1 726 ? 136.523 137.398 126.854 1.00 14.04 726 ASN C N 1
ATOM 3361 C CA . ASN A 1 726 ? 137.046 137.691 128.183 1.00 14.04 726 ASN C CA 1
ATOM 3362 C C . ASN A 1 726 ? 136.523 139.026 128.691 1.00 14.04 726 ASN C C 1
ATOM 3363 O O . ASN A 1 726 ? 136.145 139.148 129.860 1.00 14.04 726 ASN C O 1
ATOM 3368 N N . ILE A 1 727 ? 136.497 140.039 127.825 1.00 14.04 727 ILE C N 1
ATOM 3369 C CA . ILE A 1 727 ? 135.950 141.335 128.217 1.00 14.04 727 ILE C CA 1
ATOM 3370 C C . ILE A 1 727 ? 134.445 141.238 128.447 1.00 14.04 727 ILE C C 1
ATOM 3371 O O . ILE A 1 727 ? 133.895 141.902 129.332 1.00 14.04 727 ILE C O 1
ATOM 3376 N N . SER A 1 728 ? 133.757 140.414 127.659 1.00 14.04 728 SER C N 1
ATOM 3377 C CA . SER A 1 728 ? 132.303 140.347 127.741 1.00 14.04 728 SER C CA 1
ATOM 3378 C C . SER A 1 728 ? 131.835 139.644 129.009 1.00 14.04 728 SER C C 1
ATOM 3379 O O . SER A 1 728 ? 130.791 139.997 129.568 1.00 14.04 728 SER C O 1
ATOM 3382 N N . ARG A 1 729 ? 132.573 138.637 129.468 1.00 14.04 729 ARG C N 1
ATOM 3383 C CA . ARG A 1 729 ? 132.154 137.841 130.616 1.00 14.04 729 ARG C CA 1
ATOM 3384 C C . ARG A 1 729 ? 132.686 138.361 131.943 1.00 14.04 729 ARG C C 1
ATOM 3385 O O . ARG A 1 729 ? 132.349 137.797 132.987 1.00 14.04 729 ARG C O 1
ATOM 3393 N N . ALA A 1 730 ? 133.497 139.407 131.937 1.00 14.04 730 ALA C N 1
ATOM 3394 C CA . ALA A 1 730 ? 134.087 139.903 133.165 1.00 14.04 730 ALA C CA 1
ATOM 3395 C C . ALA A 1 730 ? 133.079 140.707 133.978 1.00 14.04 730 ALA C C 1
ATOM 3396 O O . ALA A 1 730 ? 132.098 141.221 133.438 1.00 14.04 730 ALA C O 1
ATOM 3398 N N . PRO A 1 731 ? 133.297 140.827 135.291 1.00 14.04 731 PRO C N 1
ATOM 3399 C CA . PRO A 1 731 ? 132.425 141.679 136.123 1.00 14.04 731 PRO C CA 1
ATOM 3400 C C . PRO A 1 731 ? 132.774 143.156 135.988 1.00 14.04 731 PRO C C 1
ATOM 3401 O O . PRO A 1 731 ? 133.392 143.778 136.858 1.00 14.04 731 PRO C O 1
ATOM 3405 N N . LEU A 1 732 ? 132.371 143.742 134.866 1.00 14.04 732 LEU C N 1
ATOM 3406 C CA . LEU A 1 732 ? 132.652 145.132 134.546 1.00 14.04 732 LEU C CA 1
ATOM 3407 C C . LEU A 1 732 ? 131.354 145.861 134.230 1.00 14.04 732 LEU C C 1
ATOM 3408 O O . LEU A 1 732 ? 130.277 145.265 134.170 1.00 14.04 732 LEU C O 1
ATOM 3413 N N . LYS A 1 733 ? 131.473 147.170 134.025 1.00 14.04 733 LYS C N 1
ATOM 3414 C CA . LYS A 1 733 ? 130.433 148.073 133.559 1.00 14.04 733 LYS C CA 1
ATOM 3415 C C . LYS A 1 733 ? 130.589 148.316 132.063 1.00 14.04 733 LYS C C 1
ATOM 3416 O O . LYS A 1 733 ? 131.697 148.218 131.531 1.00 14.04 733 LYS C O 1
ATOM 3422 N N . PRO A 1 734 ? 129.502 148.633 131.352 1.00 14.04 734 PRO C N 1
ATOM 3423 C CA . PRO A 1 734 ? 129.616 148.820 129.894 1.00 14.04 734 PRO C CA 1
ATOM 3424 C C . PRO A 1 734 ? 130.628 149.874 129.481 1.00 14.04 734 PRO C C 1
ATOM 3425 O O . PRO A 1 734 ? 131.354 149.680 128.497 1.00 14.04 734 PRO C O 1
ATOM 3429 N N . GLN A 1 735 ? 130.711 150.984 130.215 1.00 14.04 735 GLN C N 1
ATOM 3430 C CA . GLN A 1 735 ? 131.721 151.990 129.910 1.00 14.04 735 GLN C CA 1
ATOM 3431 C C . GLN A 1 735 ? 133.124 151.461 130.172 1.00 14.04 735 GLN C C 1
ATOM 3432 O O . GLN A 1 735 ? 134.068 151.805 129.453 1.00 14.04 735 GLN C O 1
ATOM 3438 N N . GLN A 1 736 ? 133.280 150.623 131.197 1.00 14.04 736 GLN C N 1
ATOM 3439 C CA . GLN A 1 736 ? 134.578 150.016 131.465 1.00 14.04 736 GLN C CA 1
ATOM 3440 C C . GLN A 1 736 ? 135.001 149.098 130.328 1.00 14.04 736 GLN C C 1
ATOM 3441 O O . GLN A 1 736 ? 136.167 149.103 129.917 1.00 14.04 736 GLN C O 1
ATOM 3447 N N . ARG A 1 737 ? 134.067 148.302 129.807 1.00 14.04 737 ARG C N 1
ATOM 3448 C CA . ARG A 1 737 ? 134.366 147.462 128.654 1.00 14.04 737 ARG C CA 1
ATOM 3449 C C . ARG A 1 737 ? 134.750 148.303 127.447 1.00 14.04 737 ARG C C 1
ATOM 3450 O O . ARG A 1 737 ? 135.718 147.989 126.742 1.00 14.04 737 ARG C O 1
ATOM 3458 N N . LEU A 1 738 ? 133.994 149.374 127.189 1.00 14.04 738 LEU C N 1
ATOM 3459 C CA . LEU A 1 738 ? 134.323 150.259 126.078 1.00 14.04 738 LEU C CA 1
ATOM 3460 C C . LEU A 1 738 ? 135.734 150.808 126.220 1.00 14.04 738 LEU C C 1
ATOM 3461 O O . LEU A 1 738 ? 136.507 150.809 125.261 1.00 14.04 738 LEU C O 1
ATOM 3466 N N . GLU A 1 739 ? 136.088 151.282 127.416 1.00 14.04 739 GLU C N 1
ATOM 3467 C CA . GLU A 1 739 ? 137.409 151.868 127.615 1.00 14.04 739 GLU C CA 1
ATOM 3468 C C . GLU A 1 739 ? 138.512 150.831 127.458 1.00 14.04 739 GLU C C 1
ATOM 3469 O O . GLU A 1 739 ? 139.559 151.116 126.860 1.00 14.04 739 GLU C O 1
ATOM 3475 N N . ILE A 1 740 ? 138.304 149.627 127.994 1.00 14.04 740 ILE C N 1
ATOM 3476 C CA . ILE A 1 740 ? 139.321 148.583 127.892 1.00 14.04 740 ILE C CA 1
ATOM 3477 C C . ILE A 1 740 ? 139.563 148.228 126.433 1.00 14.04 740 ILE C C 1
ATOM 3478 O O . ILE A 1 740 ? 140.710 148.160 125.974 1.00 14.04 740 ILE C O 1
ATOM 3483 N N . LEU A 1 741 ? 138.485 148.027 125.673 1.00 14.04 741 LEU C N 1
ATOM 3484 C CA . LEU A 1 741 ? 138.636 147.712 124.257 1.00 14.04 741 LEU C CA 1
ATOM 3485 C C . LEU A 1 741 ? 139.265 148.872 123.492 1.00 14.04 741 LEU C C 1
ATOM 3486 O O . LEU A 1 741 ? 140.102 148.660 122.608 1.00 14.04 741 LEU C O 1
ATOM 3491 N N . ARG A 1 742 ? 138.882 150.106 123.823 1.00 14.04 742 ARG C N 1
ATOM 3492 C CA . ARG A 1 742 ? 139.424 151.275 123.139 1.00 14.04 742 ARG C CA 1
ATOM 3493 C C . ARG A 1 742 ? 140.930 151.374 123.315 1.00 14.04 742 ARG C C 1
ATOM 3494 O O . ARG A 1 742 ? 141.674 151.496 122.337 1.00 14.04 742 ARG C O 1
ATOM 3502 N N . ALA A 1 743 ? 141.399 151.325 124.558 1.00 14.04 743 ALA C N 1
ATOM 3503 C CA . ALA A 1 743 ? 142.756 151.751 124.853 1.00 14.04 743 ALA C CA 1
ATOM 3504 C C . ALA A 1 743 ? 143.730 150.611 125.110 1.00 14.04 743 ALA C C 1
ATOM 3505 O O . ALA A 1 743 ? 144.934 150.868 125.202 1.00 14.04 743 ALA C O 1
ATOM 3507 N N . HIS A 1 744 ? 143.266 149.367 125.226 1.00 12.69 744 HIS C N 1
ATOM 3508 C CA . HIS A 1 744 ? 144.195 148.314 125.610 1.00 12.69 744 HIS C CA 1
ATOM 3509 C C . HIS A 1 744 ? 144.144 147.101 124.690 1.00 12.69 744 HIS C C 1
ATOM 3510 O O . HIS A 1 744 ? 145.165 146.438 124.488 1.00 12.69 744 HIS C O 1
ATOM 3517 N N . LEU A 1 745 ? 142.981 146.800 124.120 1.00 14.04 745 LEU C N 1
ATOM 3518 C CA . LEU A 1 745 ? 142.873 145.639 123.243 1.00 14.04 745 LEU C CA 1
ATOM 3519 C C . LEU A 1 745 ? 143.373 145.947 121.834 1.00 14.04 745 LEU C C 1
ATOM 3520 O O . LEU A 1 745 ? 144.261 145.258 121.323 1.00 14.04 745 LEU C O 1
ATOM 3525 N N . ILE A 1 746 ? 142.813 146.979 121.197 1.00 14.04 746 ILE C N 1
ATOM 3526 C CA . ILE A 1 746 ? 143.183 147.288 119.813 1.00 14.04 746 ILE C CA 1
ATOM 3527 C C . ILE A 1 746 ? 144.670 147.599 119.662 1.00 14.04 746 ILE C C 1
ATOM 3528 O O . ILE A 1 746 ? 145.307 147.026 118.763 1.00 14.04 746 ILE C O 1
ATOM 3533 N N . PRO A 1 747 ? 145.281 148.473 120.471 1.00 14.04 747 PRO C N 1
ATOM 3534 C CA . PRO A 1 747 ? 146.704 148.785 120.265 1.00 14.04 747 PRO C CA 1
ATOM 3535 C C . PRO A 1 747 ? 147.651 147.624 120.519 1.00 14.04 747 PRO C C 1
ATOM 3536 O O . PRO A 1 747 ? 148.863 147.791 120.342 1.00 14.04 747 PRO C O 1
ATOM 3540 N N . ARG A 1 748 ? 147.152 146.456 120.915 1.00 14.04 748 ARG C N 1
ATOM 3541 C CA . ARG A 1 748 ? 148.004 145.348 121.315 1.00 14.04 748 ARG C CA 1
ATOM 3542 C C . ARG A 1 748 ? 148.004 144.183 120.338 1.00 14.04 748 ARG C C 1
ATOM 3543 O O . ARG A 1 748 ? 149.006 143.465 120.265 1.00 14.04 748 ARG C O 1
ATOM 3551 N N . PHE A 1 749 ? 146.935 143.993 119.564 1.00 14.13 749 PHE C N 1
ATOM 3552 C CA . PHE A 1 749 ? 146.951 143.020 118.482 1.00 14.13 749 PHE C CA 1
ATOM 3553 C C . PHE A 1 749 ? 147.148 143.641 117.109 1.00 14.13 749 PHE C C 1
ATOM 3554 O O . PHE A 1 749 ? 147.417 142.907 116.154 1.00 14.13 749 PHE C O 1
ATOM 3562 N N . GLN A 1 750 ? 147.008 144.959 116.977 1.00 14.04 750 GLN C N 1
ATOM 3563 C CA . GLN A 1 750 ? 147.008 145.581 115.659 1.00 14.04 750 GLN C CA 1
ATOM 3564 C C . GLN A 1 750 ? 148.344 145.467 114.942 1.00 14.04 750 GLN C C 1
ATOM 3565 O O . GLN A 1 750 ? 148.384 145.598 113.714 1.00 14.04 750 GLN C O 1
ATOM 3571 N N . HIS A 1 751 ? 149.433 145.232 115.672 1.00 14.77 751 HIS C N 1
ATOM 3572 C CA . HIS A 1 751 ? 150.737 145.123 115.030 1.00 14.77 751 HIS C CA 1
ATOM 3573 C C . HIS A 1 751 ? 150.816 143.896 114.136 1.00 14.77 751 HIS C C 1
ATOM 3574 O O . HIS A 1 751 ? 151.336 143.973 113.022 1.00 14.77 751 HIS C O 1
ATOM 3581 N N . GLY A 1 752 ? 150.274 142.766 114.595 1.00 14.04 752 GLY C N 1
ATOM 3582 C CA . GLY A 1 752 ? 150.444 141.511 113.883 1.00 14.04 752 GLY C CA 1
ATOM 3583 C C . GLY A 1 752 ? 149.883 141.523 112.478 1.00 14.04 752 GLY C C 1
ATOM 3584 O O . GLY A 1 752 ? 150.389 140.823 111.600 1.00 14.04 752 GLY C O 1
ATOM 3585 N N . PHE A 1 753 ? 148.846 142.321 112.237 1.00 14.04 753 PHE C N 1
ATOM 3586 C CA . PHE A 1 753 ? 148.244 142.374 110.912 1.00 14.04 753 PHE C CA 1
ATOM 3587 C C . PHE A 1 753 ? 149.106 143.116 109.900 1.00 14.04 753 PHE C C 1
ATOM 3588 O O . PHE A 1 753 ? 148.753 143.155 108.718 1.00 14.04 753 PHE C O 1
ATOM 3596 N N . VAL A 1 754 ? 150.220 143.697 110.337 1.00 14.04 754 VAL C N 1
ATOM 3597 C CA . VAL A 1 754 ? 151.184 144.311 109.433 1.00 14.04 754 VAL C CA 1
ATOM 3598 C C . VAL A 1 754 ? 152.288 143.333 109.013 1.00 14.04 754 VAL C C 1
ATOM 3599 O O . VAL A 1 754 ? 152.838 143.459 107.914 1.00 14.04 754 VAL C O 1
ATOM 3603 N N . LEU A 1 755 ? 152.609 142.340 109.850 1.00 14.04 755 LEU C N 1
ATOM 3604 C CA . LEU A 1 755 ? 153.709 141.406 109.591 1.00 14.04 755 LEU C CA 1
ATOM 3605 C C . LEU A 1 755 ? 153.331 140.397 108.502 1.00 14.04 755 LEU C C 1
ATOM 3606 O O . LEU A 1 755 ? 153.287 139.189 108.727 1.00 14.04 755 LEU C O 1
ATOM 3611 N N . GLY A 1 756 ? 153.069 140.912 107.305 1.00 14.33 756 GLY C N 1
ATOM 3612 C CA . GLY A 1 756 ? 152.795 140.053 106.165 1.00 14.33 756 GLY C CA 1
ATOM 3613 C C . GLY A 1 756 ? 152.116 140.829 105.048 1.00 14.33 756 GLY C C 1
ATOM 3614 O O . GLY A 1 756 ? 152.246 142.048 104.949 1.00 14.33 756 GLY C O 1
ATOM 3615 N N . ASN A 1 757 ? 151.418 140.082 104.202 1.00 14.04 757 ASN C N 1
ATOM 3616 C CA . ASN A 1 757 ? 150.597 140.641 103.139 1.00 14.04 757 ASN C CA 1
ATOM 3617 C C . ASN A 1 757 ? 149.143 140.555 103.578 1.00 14.04 757 ASN C C 1
ATOM 3618 O O . ASN A 1 757 ? 148.661 139.471 103.918 1.00 14.04 757 ASN C O 1
ATOM 3623 N N . ILE A 1 758 ? 148.448 141.690 103.574 1.00 14.38 758 ILE C N 1
ATOM 3624 C CA . ILE A 1 758 ? 147.094 141.751 104.100 1.00 14.38 758 ILE C CA 1
ATOM 3625 C C . ILE A 1 758 ? 146.179 142.468 103.117 1.00 14.38 758 ILE C C 1
ATOM 3626 O O . ILE A 1 758 ? 146.619 143.237 102.261 1.00 14.38 758 ILE C O 1
ATOM 3631 N N . SER A 1 759 ? 144.886 142.198 103.262 1.00 14.04 759 SER C N 1
ATOM 3632 C CA . SER A 1 759 ? 143.840 142.699 102.391 1.00 14.04 759 SER C CA 1
ATOM 3633 C C . SER A 1 759 ? 142.877 143.561 103.193 1.00 14.04 759 SER C C 1
ATOM 3634 O O . SER A 1 759 ? 142.885 143.561 104.424 1.00 14.04 759 SER C O 1
ATOM 3637 N N . ASP A 1 760 ? 142.036 144.302 102.473 1.00 14.04 760 ASP C N 1
ATOM 3638 C CA . ASP A 1 760 ? 141.052 145.157 103.124 1.00 14.04 760 ASP C CA 1
ATOM 3639 C C . ASP A 1 760 ? 139.894 144.359 103.705 1.00 14.04 760 ASP C C 1
ATOM 3640 O O . ASP A 1 760 ? 139.287 144.788 104.691 1.00 14.04 760 ASP C O 1
ATOM 3645 N N . ASP A 1 761 ? 139.573 143.209 103.110 1.00 13.86 761 ASP C N 1
ATOM 3646 C CA . ASP A 1 761 ? 138.426 142.428 103.562 1.00 13.86 761 ASP C CA 1
ATOM 3647 C C . ASP A 1 761 ? 138.648 141.856 104.955 1.00 13.86 761 ASP C C 1
ATOM 3648 O O . ASP A 1 761 ? 137.718 141.808 105.765 1.00 13.86 761 ASP C O 1
ATOM 3653 N N . ARG A 1 762 ? 139.867 141.408 105.250 1.00 14.04 762 ARG C N 1
ATOM 3654 C CA . ARG A 1 762 ? 140.154 140.892 106.582 1.00 14.04 762 ARG C CA 1
ATOM 3655 C C . ARG A 1 762 ? 139.986 141.976 107.639 1.00 14.04 762 ARG C C 1
ATOM 3656 O O . ARG A 1 762 ? 139.391 141.739 108.699 1.00 14.04 762 ARG C O 1
ATOM 3664 N N . LEU A 1 763 ? 140.496 143.178 107.362 1.00 14.04 763 LEU C N 1
ATOM 3665 C CA . LEU A 1 763 ? 140.358 144.285 108.301 1.00 14.04 763 LEU C CA 1
ATOM 3666 C C . LEU A 1 763 ? 138.901 144.691 108.466 1.00 14.04 763 LEU C C 1
ATOM 3667 O O . LEU A 1 763 ? 138.452 144.992 109.579 1.00 14.04 763 LEU C O 1
ATOM 3672 N N . ARG A 1 764 ? 138.146 144.710 107.369 1.00 14.04 764 ARG C N 1
ATOM 3673 C CA . ARG A 1 764 ? 136.734 145.054 107.461 1.00 14.04 764 ARG C CA 1
ATOM 3674 C C . ARG A 1 764 ? 135.965 144.017 108.267 1.00 14.04 764 ARG C C 1
ATOM 3675 O O . ARG A 1 764 ? 135.050 144.364 109.021 1.00 14.04 764 ARG C O 1
ATOM 3683 N N . MET A 1 765 ? 136.321 142.740 108.129 1.00 14.04 765 MET C N 1
ATOM 3684 C CA . MET A 1 765 ? 135.657 141.701 108.909 1.00 14.04 765 MET C CA 1
ATOM 3685 C C . MET A 1 765 ? 136.006 141.810 110.388 1.00 14.04 765 MET C C 1
ATOM 3686 O O . MET A 1 765 ? 135.147 141.599 111.255 1.00 14.04 765 MET C O 1
ATOM 3691 N N . LEU A 1 766 ? 137.261 142.140 110.698 1.00 14.04 766 LEU C N 1
ATOM 3692 C CA . LEU A 1 766 ? 137.629 142.393 112.087 1.00 14.04 766 LEU C CA 1
ATOM 3693 C C . LEU A 1 766 ? 136.829 143.555 112.661 1.00 14.04 766 LEU C C 1
ATOM 3694 O O . LEU A 1 766 ? 136.348 143.488 113.800 1.00 14.04 766 LEU C O 1
ATOM 3699 N N . ASP A 1 767 ? 136.675 144.628 111.882 1.00 14.04 767 ASP C N 1
ATOM 3700 C CA . ASP A 1 767 ? 135.853 145.755 112.315 1.00 14.04 767 ASP C CA 1
ATOM 3701 C C . ASP A 1 767 ? 134.414 145.332 112.561 1.00 14.04 767 ASP C C 1
ATOM 3702 O O . ASP A 1 767 ? 133.792 145.760 113.538 1.00 14.04 767 ASP C O 1
ATOM 3707 N N . VAL A 1 768 ? 133.862 144.507 111.672 1.00 14.04 768 VAL C N 1
ATOM 3708 C CA . VAL A 1 768 ? 132.488 144.043 111.835 1.00 14.04 768 VAL C CA 1
ATOM 3709 C C . VAL A 1 768 ? 132.342 143.273 113.139 1.00 14.04 768 VAL C C 1
ATOM 3710 O O . VAL A 1 768 ? 131.395 143.486 113.904 1.00 14.04 768 VAL C O 1
ATOM 3714 N N . GLN A 1 769 ? 133.287 142.371 113.416 1.00 14.04 769 GLN C N 1
ATOM 3715 C CA . GLN A 1 769 ? 133.215 141.576 114.640 1.00 14.04 769 GLN C CA 1
ATOM 3716 C C . GLN A 1 769 ? 133.317 142.454 115.883 1.00 14.04 769 GLN C C 1
ATOM 3717 O O . GLN A 1 769 ? 132.556 142.279 116.847 1.00 14.04 769 GLN C O 1
ATOM 3723 N N . ILE A 1 770 ? 134.247 143.410 115.878 1.00 14.04 770 ILE C N 1
ATOM 3724 C CA . ILE A 1 770 ? 134.410 144.297 117.027 1.00 14.04 770 ILE C CA 1
ATOM 3725 C C . ILE A 1 770 ? 133.154 145.132 117.246 1.00 14.04 770 ILE C C 1
ATOM 3726 O O . ILE A 1 770 ? 132.703 145.317 118.383 1.00 14.04 770 ILE C O 1
ATOM 3731 N N . ARG A 1 771 ? 132.571 145.652 116.166 1.00 14.04 771 ARG C N 1
ATOM 3732 C CA . ARG A 1 771 ? 131.357 146.447 116.292 1.00 14.04 771 ARG C CA 1
ATOM 3733 C C . ARG A 1 771 ? 130.192 145.608 116.800 1.00 14.04 771 ARG C C 1
ATOM 3734 O O . ARG A 1 771 ? 129.350 146.104 117.554 1.00 14.04 771 ARG C O 1
ATOM 3742 N N . LYS A 1 772 ? 130.111 144.343 116.384 1.00 14.04 772 LYS C N 1
ATOM 3743 C CA . LYS A 1 772 ? 129.073 143.467 116.919 1.00 14.04 772 LYS C CA 1
ATOM 3744 C C . LYS A 1 772 ? 129.256 143.256 118.415 1.00 14.04 772 LYS C C 1
ATOM 3745 O O . LYS A 1 772 ? 128.280 143.256 119.174 1.00 14.04 772 LYS C O 1
ATOM 3751 N N . ALA A 1 773 ? 130.503 143.082 118.860 1.00 14.04 773 ALA C N 1
ATOM 3752 C CA . ALA A 1 773 ? 130.754 142.956 120.295 1.00 14.04 773 ALA C CA 1
ATOM 3753 C C . ALA A 1 773 ? 130.330 144.213 121.048 1.00 14.04 773 ALA C C 1
ATOM 3754 O O . ALA A 1 773 ? 129.705 144.130 122.112 1.00 14.04 773 ALA C O 1
ATOM 3756 N N . VAL A 1 774 ? 130.659 145.387 120.507 1.00 14.04 774 VAL C N 1
ATOM 3757 C CA . VAL A 1 774 ? 130.299 146.641 121.169 1.00 14.04 774 VAL C CA 1
ATOM 3758 C C . VAL A 1 774 ? 128.786 146.807 121.227 1.00 14.04 774 VAL C C 1
ATOM 3759 O O . VAL A 1 774 ? 128.230 147.221 122.252 1.00 14.04 774 VAL C O 1
ATOM 3763 N N . GLY A 1 775 ? 128.096 146.504 120.128 1.00 14.04 775 GLY C N 1
ATOM 3764 C CA . GLY A 1 775 ? 126.647 146.572 120.131 1.00 14.04 775 GLY C CA 1
ATOM 3765 C C . GLY A 1 775 ? 126.015 145.591 121.095 1.00 14.04 775 GLY C C 1
ATOM 3766 O O . GLY A 1 775 ? 124.945 145.857 121.644 1.00 14.04 775 GLY C O 1
ATOM 3767 N N . GLN A 1 776 ? 126.650 144.435 121.292 1.00 14.04 776 GLN C N 1
ATOM 3768 C CA . GLN A 1 776 ? 126.200 143.507 122.323 1.00 14.04 776 GLN C CA 1
ATOM 3769 C C . GLN A 1 776 ? 126.364 144.106 123.715 1.00 14.04 776 GLN C C 1
ATOM 3770 O O . GLN A 1 776 ? 125.474 143.973 124.562 1.00 14.04 776 GLN C O 1
ATOM 3776 N N . TRP A 1 777 ? 127.497 144.764 123.969 1.00 14.04 777 TRP C N 1
ATOM 3777 C CA . TRP A 1 777 ? 127.724 145.363 125.283 1.00 14.04 777 TRP C CA 1
ATOM 3778 C C . TRP A 1 777 ? 126.731 146.482 125.569 1.00 14.04 777 TRP C C 1
ATOM 3779 O O . TRP A 1 777 ? 126.210 146.586 126.685 1.00 14.04 777 TRP C O 1
ATOM 3790 N N . LEU A 1 778 ? 126.463 147.334 124.581 1.00 14.04 778 LEU C N 1
ATOM 3791 C CA . LEU A 1 778 ? 125.626 148.512 124.773 1.00 14.04 778 LEU C CA 1
ATOM 3792 C C . LEU A 1 778 ? 124.171 148.295 124.386 1.00 14.04 778 LEU C C 1
ATOM 3793 O O . LEU A 1 778 ? 123.377 149.234 124.486 1.00 14.04 778 LEU C O 1
ATOM 3798 N N . ARG A 1 779 ? 123.806 147.093 123.939 1.00 14.04 779 ARG C N 1
ATOM 3799 C CA . ARG A 1 779 ? 122.437 146.769 123.529 1.00 14.04 779 ARG C CA 1
ATOM 3800 C C . ARG A 1 779 ? 121.963 147.641 122.371 1.00 14.04 779 ARG C C 1
ATOM 3801 O O . ARG A 1 779 ? 120.764 147.875 122.209 1.00 14.04 779 ARG C O 1
ATOM 3809 N N . LEU A 1 780 ? 122.896 148.122 121.555 1.00 14.04 780 LEU C N 1
ATOM 3810 C CA . LEU A 1 780 ? 122.532 148.949 120.419 1.00 14.04 780 LEU C CA 1
ATOM 3811 C C . LEU A 1 780 ? 121.922 148.092 119.311 1.00 14.04 780 LEU C C 1
ATOM 3812 O O . LEU A 1 780 ? 122.302 146.934 119.129 1.00 14.04 780 LEU C O 1
ATOM 3817 N N . PRO A 1 781 ? 120.971 148.638 118.555 1.00 14.04 781 PRO C N 1
ATOM 3818 C CA . PRO A 1 781 ? 120.412 147.888 117.424 1.00 14.04 781 PRO C CA 1
ATOM 3819 C C . PRO A 1 781 ? 121.387 147.782 116.263 1.00 14.04 781 PRO C C 1
ATOM 3820 O O . PRO A 1 781 ? 122.505 148.302 116.328 1.00 14.04 781 PRO C O 1
ATOM 3824 N N . ALA A 1 782 ? 120.973 147.100 115.193 1.00 14.06 782 ALA C N 1
ATOM 3825 C CA . ALA A 1 782 ? 121.859 146.913 114.050 1.00 14.06 782 ALA C CA 1
ATOM 3826 C C . ALA A 1 782 ? 121.998 148.190 113.232 1.00 14.06 782 ALA C C 1
ATOM 3827 O O . ALA A 1 782 ? 123.099 148.529 112.785 1.00 14.06 782 ALA C O 1
ATOM 3829 N N . ASP A 1 783 ? 120.898 148.912 113.026 1.00 14.04 783 ASP C N 1
ATOM 3830 C CA . ASP A 1 783 ? 120.912 150.079 112.152 1.00 14.04 783 ASP C CA 1
ATOM 3831 C C . ASP A 1 783 ? 121.364 151.339 112.879 1.00 14.04 783 ASP C C 1
ATOM 3832 O O . ASP A 1 783 ? 120.689 152.372 112.825 1.00 14.04 783 ASP C O 1
ATOM 3837 N N . VAL A 1 784 ? 122.510 151.268 113.545 1.00 14.04 784 VAL C N 1
ATOM 3838 C CA . VAL A 1 784 ? 123.140 152.432 114.160 1.00 14.04 784 VAL C CA 1
ATOM 3839 C C . VAL A 1 784 ? 124.236 152.880 113.203 1.00 14.04 784 VAL C C 1
ATOM 3840 O O . VAL A 1 784 ? 124.881 152.025 112.580 1.00 14.04 784 VAL C O 1
ATOM 3844 N N . PRO A 1 785 ? 124.460 154.181 113.022 1.00 14.04 785 PRO C N 1
ATOM 3845 C CA . PRO A 1 785 ? 125.512 154.626 112.102 1.00 14.04 785 PRO C CA 1
ATOM 3846 C C . PRO A 1 785 ? 126.856 153.990 112.421 1.00 14.04 785 PRO C C 1
ATOM 3847 O O . PRO A 1 785 ? 127.292 153.954 113.572 1.00 14.04 785 PRO C O 1
ATOM 3851 N N . LYS A 1 786 ? 127.509 153.477 111.380 1.00 14.04 786 LYS C N 1
ATOM 3852 C CA . LYS A 1 786 ? 128.814 152.852 111.550 1.00 14.04 786 LYS C CA 1
ATOM 3853 C C . LYS A 1 786 ? 129.859 153.860 112.005 1.00 14.04 786 LYS C C 1
ATOM 3854 O O . LYS A 1 786 ? 130.822 153.490 112.683 1.00 14.04 786 LYS C O 1
ATOM 3860 N N . ALA A 1 787 ? 129.688 155.133 111.647 1.00 14.04 787 ALA C N 1
ATOM 3861 C CA . ALA A 1 787 ? 130.633 156.158 112.069 1.00 14.04 787 ALA C CA 1
ATOM 3862 C C . ALA A 1 787 ? 130.482 156.514 113.538 1.00 14.04 787 ALA C C 1
ATOM 3863 O O . ALA A 1 787 ? 131.410 157.082 114.120 1.00 14.04 787 ALA C O 1
ATOM 3865 N N . TYR A 1 788 ? 129.339 156.195 114.150 1.00 14.04 788 TYR C N 1
ATOM 3866 C CA . TYR A 1 788 ? 129.138 156.526 115.556 1.00 14.04 788 TYR C CA 1
ATOM 3867 C C . TYR A 1 788 ? 130.109 155.767 116.445 1.00 14.04 788 TYR C C 1
ATOM 3868 O O . TYR A 1 788 ? 130.585 156.300 117.451 1.00 14.04 788 TYR C O 1
ATOM 3877 N N . TYR A 1 789 ? 130.405 154.515 116.097 1.00 14.04 789 TYR C N 1
ATOM 3878 C CA . TYR A 1 789 ? 131.340 153.729 116.891 1.00 14.04 789 TYR C CA 1
ATOM 3879 C C . TYR A 1 789 ? 132.749 154.296 116.812 1.00 14.04 789 TYR C C 1
ATOM 3880 O O . TYR A 1 789 ? 133.501 154.238 117.789 1.00 14.04 789 TYR C O 1
ATOM 3889 N N . HIS A 1 790 ? 133.132 154.837 115.655 1.00 14.04 790 HIS C N 1
ATOM 3890 C CA . HIS A 1 790 ? 134.521 155.193 115.405 1.00 14.04 790 HIS C CA 1
ATOM 3891 C C . HIS A 1 790 ? 134.812 156.682 115.519 1.00 14.04 790 HIS C C 1
ATOM 3892 O O . HIS A 1 790 ? 135.971 157.047 115.740 1.00 14.04 790 HIS C O 1
ATOM 3899 N N . ALA A 1 791 ? 133.810 157.543 115.366 1.00 14.04 791 ALA C N 1
ATOM 3900 C CA . ALA A 1 791 ? 134.052 158.979 115.411 1.00 14.04 791 ALA C CA 1
ATOM 3901 C C . ALA A 1 791 ? 134.578 159.387 116.779 1.00 14.04 791 ALA C C 1
ATOM 3902 O O . ALA A 1 791 ? 134.232 158.794 117.803 1.00 14.04 791 ALA C O 1
ATOM 3904 N N . ALA A 1 792 ? 135.426 160.412 116.790 1.00 14.04 792 ALA C N 1
ATOM 3905 C CA . ALA A 1 792 ? 136.093 160.820 118.017 1.00 14.04 792 ALA C CA 1
ATOM 3906 C C . ALA A 1 792 ? 135.081 161.292 119.055 1.00 14.04 792 ALA C C 1
ATOM 3907 O O . ALA A 1 792 ? 133.932 161.610 118.745 1.00 14.04 792 ALA C O 1
ATOM 3909 N N . VAL A 1 793 ? 135.526 161.320 120.312 1.00 14.04 793 VAL C N 1
ATOM 3910 C CA . VAL A 1 793 ? 134.639 161.713 121.403 1.00 14.04 793 VAL C CA 1
ATOM 3911 C C . VAL A 1 793 ? 134.219 163.167 121.254 1.00 14.04 793 VAL C C 1
ATOM 3912 O O . VAL A 1 793 ? 133.080 163.530 121.564 1.00 14.04 793 VAL C O 1
ATOM 3916 N N . GLN A 1 794 ? 135.128 164.022 120.782 1.00 14.04 794 GLN C N 1
ATOM 3917 C CA . GLN A 1 794 ? 134.810 165.438 120.637 1.00 14.04 794 GLN C CA 1
ATOM 3918 C C . GLN A 1 794 ? 133.647 165.652 119.677 1.00 14.04 794 GLN C C 1
ATOM 3919 O O . GLN A 1 794 ? 132.745 166.448 119.955 1.00 14.04 794 GLN C O 1
ATOM 3925 N N . ASP A 1 795 ? 133.649 164.955 118.541 1.00 14.04 795 ASP C N 1
ATOM 3926 C CA . ASP A 1 795 ? 132.557 165.064 117.583 1.00 14.04 795 ASP C CA 1
ATOM 3927 C C . ASP A 1 795 ? 131.306 164.328 118.032 1.00 14.04 795 ASP C C 1
ATOM 3928 O O . ASP A 1 795 ? 130.239 164.539 117.447 1.00 14.04 795 ASP C O 1
ATOM 3933 N N . GLY A 1 796 ? 131.418 163.465 119.034 1.00 14.04 796 GLY C N 1
ATOM 3934 C CA . GLY A 1 796 ? 130.299 162.689 119.521 1.00 14.04 796 GLY C CA 1
ATOM 3935 C C . GLY A 1 796 ? 130.359 161.287 118.967 1.00 14.04 796 GLY C C 1
ATOM 3936 O O . GLY A 1 796 ? 129.907 161.038 117.852 1.00 14.04 796 GLY C O 1
ATOM 3937 N N . GLY A 1 797 ? 130.888 160.355 119.743 1.00 14.04 797 GLY C N 1
ATOM 3938 C CA . GLY A 1 797 ? 131.092 159.013 119.251 1.00 14.04 797 GLY C CA 1
ATOM 3939 C C . GLY A 1 797 ? 131.937 158.212 120.212 1.00 14.04 797 GLY C C 1
ATOM 3940 O O . GLY A 1 797 ? 132.715 158.782 120.979 1.00 14.04 797 GLY C O 1
ATOM 3941 N N . LEU A 1 798 ? 131.792 156.891 120.186 1.00 14.04 798 LEU C N 1
ATOM 3942 C CA . LEU A 1 798 ? 132.486 156.057 121.153 1.00 14.04 798 LEU C CA 1
ATOM 3943 C C . LEU A 1 798 ? 133.983 155.977 120.896 1.00 14.04 798 LEU C C 1
ATOM 3944 O O . LEU A 1 798 ? 134.710 155.486 121.762 1.00 14.04 798 LEU C O 1
ATOM 3949 N N . ALA A 1 799 ? 134.454 156.453 119.745 1.00 14.04 799 ALA C N 1
ATOM 3950 C CA . ALA A 1 799 ? 135.882 156.519 119.435 1.00 14.04 799 ALA C CA 1
ATOM 3951 C C . ALA A 1 799 ? 136.552 155.150 119.518 1.00 14.04 799 ALA C C 1
ATOM 3952 O O . ALA A 1 799 ? 137.679 155.021 119.998 1.00 14.04 799 ALA C O 1
ATOM 3954 N N . ILE A 1 800 ? 135.856 154.121 119.046 1.00 14.04 800 ILE C N 1
ATOM 3955 C CA . ILE A 1 800 ? 136.454 152.797 118.904 1.00 14.04 800 ILE C CA 1
ATOM 3956 C C . ILE A 1 800 ? 137.327 152.834 117.657 1.00 14.04 800 ILE C C 1
ATOM 3957 O O . ILE A 1 800 ? 136.810 153.063 116.554 1.00 14.04 800 ILE C O 1
ATOM 3962 N N . PRO A 1 801 ? 138.638 152.629 117.770 1.00 14.04 801 PRO C N 1
ATOM 3963 C CA . PRO A 1 801 ? 139.489 152.698 116.579 1.00 14.04 801 PRO C CA 1
ATOM 3964 C C . PRO A 1 801 ? 139.138 151.600 115.589 1.00 14.04 801 PRO C C 1
ATOM 3965 O O . PRO A 1 801 ? 138.755 150.490 115.962 1.00 14.04 801 PRO C O 1
ATOM 3969 N N . SER A 1 802 ? 139.273 151.923 114.310 1.00 14.04 802 SER C N 1
ATOM 3970 C CA . SER A 1 802 ? 138.956 151.008 113.222 1.00 14.04 802 SER C CA 1
ATOM 3971 C C . SER A 1 802 ? 140.270 150.512 112.637 1.00 14.04 802 SER C C 1
ATOM 3972 O O . SER A 1 802 ? 141.018 151.290 112.040 1.00 14.04 802 SER C O 1
ATOM 3975 N N . VAL A 1 803 ? 140.553 149.217 112.806 1.00 14.04 803 VAL C N 1
ATOM 3976 C CA . VAL A 1 803 ? 141.810 148.666 112.311 1.00 14.04 803 VAL C CA 1
ATOM 3977 C C . VAL A 1 803 ? 141.896 148.811 110.805 1.00 14.04 803 VAL C C 1
ATOM 3978 O O . VAL A 1 803 ? 142.991 148.961 110.248 1.00 14.04 803 VAL C O 1
ATOM 3982 N N . ARG A 1 804 ? 140.747 148.778 110.128 1.00 14.04 804 ARG C N 1
ATOM 3983 C CA . ARG A 1 804 ? 140.707 149.015 108.691 1.00 14.04 804 ARG C CA 1
ATOM 3984 C C . ARG A 1 804 ? 141.326 150.356 108.327 1.00 14.04 804 ARG C C 1
ATOM 3985 O O . ARG A 1 804 ? 141.908 150.499 107.247 1.00 14.04 804 ARG C O 1
ATOM 3993 N N . ALA A 1 805 ? 141.228 151.343 109.213 1.00 14.04 805 ALA C N 1
ATOM 3994 C CA . ALA A 1 805 ? 141.771 152.664 108.937 1.00 14.04 805 ALA C CA 1
ATOM 3995 C C . ALA A 1 805 ? 143.083 152.944 109.649 1.00 14.04 805 ALA C C 1
ATOM 3996 O O . ALA A 1 805 ? 143.888 153.730 109.142 1.00 14.04 805 ALA C O 1
ATOM 3998 N N . THR A 1 806 ? 143.326 152.337 110.806 1.00 14.04 806 THR C N 1
ATOM 3999 C CA . THR A 1 806 ? 144.559 152.598 111.534 1.00 14.04 806 THR C CA 1
ATOM 4000 C C . THR A 1 806 ? 145.684 151.637 111.193 1.00 14.04 806 THR C C 1
ATOM 4001 O O . THR A 1 806 ? 146.809 151.846 111.655 1.00 14.04 806 THR C O 1
ATOM 4005 N N . ILE A 1 807 ? 145.421 150.589 110.420 1.00 14.04 807 ILE C N 1
ATOM 4006 C CA . ILE A 1 807 ? 146.504 149.728 109.956 1.00 14.04 807 ILE C CA 1
ATOM 4007 C C . ILE A 1 807 ? 147.201 150.383 108.765 1.00 14.04 807 ILE C C 1
ATOM 4008 O O . ILE A 1 807 ? 148.440 150.422 108.744 1.00 14.04 807 ILE C O 1
ATOM 4013 N N . PRO A 1 808 ? 146.486 150.906 107.757 1.00 12.31 808 PRO C N 1
ATOM 4014 C CA . PRO A 1 808 ? 147.194 151.697 106.735 1.00 12.31 808 PRO C CA 1
ATOM 4015 C C . PRO A 1 808 ? 147.938 152.891 107.306 1.00 12.31 808 PRO C C 1
ATOM 4016 O O . PRO A 1 808 ? 149.059 153.185 106.872 1.00 12.31 808 PRO C O 1
ATOM 4020 N N . ASP A 1 809 ? 147.346 153.583 108.281 1.00 28.75 809 ASP C N 1
ATOM 4021 C CA . ASP A 1 809 ? 148.020 154.715 108.905 1.00 28.75 809 ASP C CA 1
ATOM 4022 C C . ASP A 1 809 ? 149.272 154.258 109.640 1.00 28.75 809 ASP C C 1
ATOM 4023 O O . ASP A 1 809 ? 150.311 154.928 109.592 1.00 28.75 809 ASP C O 1
ATOM 4028 N N . LEU A 1 810 ? 149.188 153.118 110.329 1.00 14.04 810 LEU C N 1
ATOM 4029 C CA . LEU A 1 810 ? 150.353 152.568 111.009 1.00 14.04 810 LEU C CA 1
ATOM 4030 C C . LEU A 1 810 ? 151.458 152.233 110.019 1.00 14.04 810 LEU C C 1
ATOM 4031 O O . LEU A 1 810 ? 152.630 152.530 110.265 1.00 14.04 810 LEU C O 1
ATOM 4036 N N . ILE A 1 811 ? 151.101 151.612 108.893 1.00 14.04 811 ILE C N 1
ATOM 4037 C CA . ILE A 1 811 ? 152.096 151.274 107.878 1.00 14.04 811 ILE C CA 1
ATOM 4038 C C . ILE A 1 811 ? 152.758 152.534 107.339 1.00 14.04 811 ILE C C 1
ATOM 4039 O O . ILE A 1 811 ? 153.985 152.597 107.193 1.00 14.04 811 ILE C O 1
ATOM 4044 N N . VAL A 1 812 ? 151.956 153.559 107.041 1.00 14.04 812 VAL C N 1
ATOM 4045 C CA . VAL A 1 812 ? 152.498 154.796 106.482 1.00 14.04 812 VAL C CA 1
ATOM 4046 C C . VAL A 1 812 ? 153.451 155.455 107.470 1.00 14.04 812 VAL C C 1
ATOM 4047 O O . VAL A 1 812 ? 154.552 155.885 107.107 1.00 14.04 812 VAL C O 1
ATOM 4051 N N . ARG A 1 813 ? 153.048 155.535 108.738 1.00 14.04 813 ARG C N 1
ATOM 4052 C CA . ARG A 1 813 ? 153.875 156.210 109.730 1.00 14.04 813 ARG C CA 1
ATOM 4053 C C . ARG A 1 813 ? 155.125 155.407 110.070 1.00 14.04 813 ARG C C 1
ATOM 4054 O O . ARG A 1 813 ? 156.173 155.992 110.365 1.00 14.04 813 ARG C O 1
ATOM 4062 N N . ARG A 1 814 ? 155.046 154.079 110.008 1.00 14.04 814 ARG C N 1
ATOM 4063 C CA . ARG A 1 814 ? 156.124 153.206 110.453 1.00 14.04 814 ARG C CA 1
ATOM 4064 C C . ARG A 1 814 ? 157.166 152.948 109.372 1.00 14.04 814 ARG C C 1
ATOM 4065 O O . ARG A 1 814 ? 158.368 152.991 109.653 1.00 14.04 814 ARG C O 1
ATOM 4073 N N . PHE A 1 815 ? 156.738 152.679 108.139 1.00 14.04 815 PHE C N 1
ATOM 4074 C CA . PHE A 1 815 ? 157.664 152.391 107.053 1.00 14.04 815 PHE C CA 1
ATOM 4075 C C . PHE A 1 815 ? 158.135 153.637 106.318 1.00 14.04 815 PHE C C 1
ATOM 4076 O O . PHE A 1 815 ? 159.049 153.539 105.494 1.00 14.04 815 PHE C O 1
ATOM 4084 N N . GLY A 1 816 ? 157.538 154.797 106.586 1.00 15.30 816 GLY C N 1
ATOM 4085 C CA . GLY A 1 816 ? 158.016 156.018 105.960 1.00 15.30 816 GLY C CA 1
ATOM 4086 C C . GLY A 1 816 ? 159.407 156.398 106.427 1.00 15.30 816 GLY C C 1
ATOM 4087 O O . GLY A 1 816 ? 160.246 156.823 105.629 1.00 15.30 816 GLY C O 1
ATOM 4088 N N . GLY A 1 817 ? 159.673 156.244 107.721 1.00 18.09 817 GLY C N 1
ATOM 4089 C CA . GLY A 1 817 ? 160.966 156.577 108.283 1.00 18.09 817 GLY C CA 1
ATOM 4090 C C . GLY A 1 817 ? 161.881 155.375 108.354 1.00 18.09 817 GLY C C 1
ATOM 4091 O O . GLY A 1 817 ? 162.828 155.343 109.145 1.00 18.09 817 GLY C O 1
ATOM 4092 N N . LEU A 1 818 ? 161.593 154.369 107.527 1.00 17.41 818 LEU C N 1
ATOM 4093 C CA . LEU A 1 818 ? 162.376 153.139 107.553 1.00 17.41 818 LEU C CA 1
ATOM 4094 C C . LEU A 1 818 ? 163.834 153.400 107.198 1.00 17.41 818 LEU C C 1
ATOM 4095 O O . LEU A 1 818 ? 164.742 152.855 107.836 1.00 17.41 818 LEU C O 1
ATOM 4100 N N . ASP A 1 819 ? 164.079 154.238 106.192 1.00 19.68 819 ASP C N 1
ATOM 4101 C CA . ASP A 1 819 ? 165.443 154.541 105.775 1.00 19.68 819 ASP C CA 1
ATOM 4102 C C . ASP A 1 819 ? 166.155 155.517 106.701 1.00 19.68 819 ASP C C 1
ATOM 4103 O O . ASP A 1 819 ? 167.361 155.725 106.536 1.00 19.68 819 ASP C O 1
ATOM 4108 N N . SER A 1 820 ? 165.454 156.116 107.661 1.00 20.70 820 SER C N 1
ATOM 4109 C CA . SER A 1 820 ? 166.062 157.010 108.636 1.00 20.70 820 SER C CA 1
ATOM 4110 C C . SER A 1 820 ? 166.480 156.296 109.911 1.00 20.70 820 SER C C 1
ATOM 4111 O O . SER A 1 820 ? 167.120 156.913 110.768 1.00 20.70 820 SER C O 1
ATOM 4114 N N . SER A 1 821 ? 166.152 155.014 110.053 1.00 22.47 821 SER C N 1
ATOM 4115 C CA . SER A 1 821 ? 166.506 154.284 111.262 1.00 22.47 821 SER C CA 1
ATOM 4116 C C . SER A 1 821 ? 168.015 154.041 111.314 1.00 22.47 821 SER C C 1
ATOM 4117 O O . SER A 1 821 ? 168.681 154.000 110.273 1.00 22.47 821 SER C O 1
ATOM 4120 N N . PRO A 1 822 ? 168.587 153.865 112.516 1.00 26.58 822 PRO C N 1
ATOM 4121 C CA . PRO A 1 822 ? 170.027 153.633 112.585 1.00 26.58 822 PRO C CA 1
ATOM 4122 C C . PRO A 1 822 ? 170.410 152.172 112.468 1.00 26.58 822 PRO C C 1
ATOM 4123 O O . PRO A 1 822 ? 171.590 151.846 112.635 1.00 26.58 822 PRO C O 1
ATOM 4127 N N . TRP A 1 823 ? 169.455 151.291 112.190 1.00 18.69 823 TRP C N 1
ATOM 4128 C CA . TRP A 1 823 ? 169.766 149.934 111.783 1.00 18.69 823 TRP C CA 1
ATOM 4129 C C . TRP A 1 823 ? 170.273 149.928 110.347 1.00 18.69 823 TRP C C 1
ATOM 4130 O O . TRP A 1 823 ? 169.936 150.794 109.540 1.00 18.69 823 TRP C O 1
ATOM 4141 N N . SER A 1 824 ? 171.093 148.931 110.033 1.00 17.68 824 SER C N 1
ATOM 4142 C CA . SER A 1 824 ? 171.613 148.781 108.685 1.00 17.68 824 SER C CA 1
ATOM 4143 C C . SER A 1 824 ? 170.774 147.851 107.829 1.00 17.68 824 SER C C 1
ATOM 4144 O O . SER A 1 824 ? 170.607 148.108 106.632 1.00 17.68 824 SER C O 1
ATOM 4147 N N . VAL A 1 825 ? 170.238 146.782 108.417 1.00 15.20 825 VAL C N 1
ATOM 4148 C CA . VAL A 1 825 ? 169.395 145.859 107.665 1.00 15.20 825 VAL C CA 1
ATOM 4149 C C . VAL A 1 825 ? 168.051 146.504 107.350 1.00 15.20 825 VAL C C 1
ATOM 4150 O O . VAL A 1 825 ? 167.485 146.297 106.270 1.00 15.20 825 VAL C O 1
ATOM 4154 N N . ALA A 1 826 ? 167.520 147.298 108.283 1.00 14.04 826 ALA C N 1
ATOM 4155 C CA . ALA A 1 826 ? 166.244 147.967 108.053 1.00 14.04 826 ALA C CA 1
ATOM 4156 C C . ALA A 1 826 ? 166.340 148.965 106.909 1.00 14.04 826 ALA C C 1
ATOM 4157 O O . ALA A 1 826 ? 165.410 149.089 106.104 1.00 14.04 826 ALA C O 1
ATOM 4159 N N . ARG A 1 827 ? 167.453 149.695 106.826 1.00 16.25 827 ARG C N 1
ATOM 4160 C CA . ARG A 1 827 ? 167.645 150.618 105.714 1.00 16.25 827 ARG C CA 1
ATOM 4161 C C . ARG A 1 827 ? 167.689 149.873 104.388 1.00 16.25 827 ARG C C 1
ATOM 4162 O O . ARG A 1 827 ? 167.151 150.348 103.382 1.00 16.25 827 ARG C O 1
ATOM 4170 N N . ALA A 1 828 ? 168.331 148.703 104.365 1.00 13.45 828 ALA C N 1
ATOM 4171 C CA . ALA A 1 828 ? 168.331 147.883 103.159 1.00 13.45 828 ALA C CA 1
ATOM 4172 C C . ALA A 1 828 ? 166.923 147.421 102.807 1.00 13.45 828 ALA C C 1
ATOM 4173 O O . ALA A 1 828 ? 166.540 147.411 101.633 1.00 13.45 828 ALA C O 1
ATOM 4175 N N . ALA A 1 829 ? 166.139 147.030 103.813 1.00 14.04 829 ALA C N 1
ATOM 4176 C CA . ALA A 1 829 ? 164.766 146.608 103.567 1.00 14.04 829 ALA C CA 1
ATOM 4177 C C . ALA A 1 829 ? 163.876 147.764 103.138 1.00 14.04 829 ALA C C 1
ATOM 4178 O O . ALA A 1 829 ? 162.811 147.527 102.559 1.00 14.04 829 ALA C O 1
ATOM 4180 N N . ALA A 1 830 ? 164.280 149.003 103.426 1.00 13.34 830 ALA C N 1
ATOM 4181 C CA . ALA A 1 830 ? 163.485 150.157 103.016 1.00 13.34 830 ALA C CA 1
ATOM 4182 C C . ALA A 1 830 ? 163.427 150.282 101.500 1.00 13.34 830 ALA C C 1
ATOM 4183 O O . ALA A 1 830 ? 162.369 150.583 100.937 1.00 13.34 830 ALA C O 1
ATOM 4185 N N . LYS A 1 831 ? 164.553 150.053 100.824 1.00 16.53 831 LYS C N 1
ATOM 4186 C CA . LYS A 1 831 ? 164.637 150.203 99.372 1.00 16.53 831 LYS C CA 1
ATOM 4187 C C . LYS A 1 831 ? 164.446 148.840 98.710 1.00 16.53 831 LYS C C 1
ATOM 4188 O O . LYS A 1 831 ? 165.358 148.253 98.127 1.00 16.53 831 LYS C O 1
ATOM 4194 N N . SER A 1 832 ? 163.217 148.338 98.787 1.00 15.10 832 SER C N 1
ATOM 4195 C CA . SER A 1 832 ? 162.880 147.053 98.192 1.00 15.10 832 SER C CA 1
ATOM 4196 C C . SER A 1 832 ? 161.650 147.245 97.314 1.00 15.10 832 SER C C 1
ATOM 4197 O O . SER A 1 832 ? 161.187 148.368 97.098 1.00 15.10 832 SER C O 1
ATOM 4200 N N . ASP A 1 833 ? 161.117 146.141 96.798 1.00 16.77 833 ASP C N 1
ATOM 4201 C CA . ASP A 1 833 ? 159.953 146.180 95.923 1.00 16.77 833 ASP C CA 1
ATOM 4202 C C . ASP A 1 833 ? 158.654 145.907 96.668 1.00 16.77 833 ASP C C 1
ATOM 4203 O O . ASP A 1 833 ? 157.645 146.567 96.413 1.00 16.77 833 ASP C O 1
ATOM 4208 N N . LYS A 1 834 ? 158.656 144.935 97.580 1.00 14.04 834 LYS C N 1
ATOM 4209 C CA . LYS A 1 834 ? 157.446 144.634 98.336 1.00 14.04 834 LYS C CA 1
ATOM 4210 C C . LYS A 1 834 ? 157.134 145.737 99.338 1.00 14.04 834 LYS C C 1
ATOM 4211 O O . LYS A 1 834 ? 155.966 146.085 99.543 1.00 14.04 834 LYS C O 1
ATOM 4217 N N . ILE A 1 835 ? 158.165 146.300 99.971 1.00 14.04 835 ILE C N 1
ATOM 4218 C CA . ILE A 1 835 ? 157.947 147.365 100.947 1.00 14.04 835 ILE C CA 1
ATOM 4219 C C . ILE A 1 835 ? 157.359 148.595 100.270 1.00 14.04 835 ILE C C 1
ATOM 4220 O O . ILE A 1 835 ? 156.424 149.216 100.786 1.00 14.04 835 ILE C O 1
ATOM 4225 N N . ARG A 1 836 ? 157.889 148.963 99.102 1.00 14.04 836 ARG C N 1
ATOM 4226 C CA . ARG A 1 836 ? 157.363 150.120 98.383 1.00 14.04 836 ARG C CA 1
ATOM 4227 C C . ARG A 1 836 ? 155.931 149.888 97.916 1.00 14.04 836 ARG C C 1
ATOM 4228 O O . ARG A 1 836 ? 155.099 150.799 97.978 1.00 14.04 836 ARG C O 1
ATOM 4236 N N . LYS A 1 837 ? 155.625 148.684 97.433 1.00 14.04 837 LYS C N 1
ATOM 4237 C CA . LYS A 1 837 ? 154.262 148.394 97.003 1.00 14.04 837 LYS C CA 1
ATOM 4238 C C . LYS A 1 837 ? 153.293 148.436 98.175 1.00 14.04 837 LYS C C 1
ATOM 4239 O O . LYS A 1 837 ? 152.177 148.956 98.051 1.00 14.04 837 LYS C O 1
ATOM 4245 N N . LYS A 1 838 ? 153.699 147.896 99.325 1.00 14.04 838 LYS C N 1
ATOM 4246 C CA . LYS A 1 838 ? 152.839 147.961 100.501 1.00 14.04 838 LYS C CA 1
ATOM 4247 C C . LYS A 1 838 ? 152.668 149.396 100.973 1.00 14.04 838 LYS C C 1
ATOM 4248 O O . LYS A 1 838 ? 151.589 149.777 101.434 1.00 14.04 838 LYS C O 1
ATOM 4254 N N . LEU A 1 839 ? 153.721 150.208 100.865 1.00 14.04 839 LEU C N 1
ATOM 4255 C CA . LEU A 1 839 ? 153.611 151.617 101.225 1.00 14.04 839 LEU C CA 1
ATOM 4256 C C . LEU A 1 839 ? 152.642 152.348 100.305 1.00 14.04 839 LEU C C 1
ATOM 4257 O O . LEU A 1 839 ? 151.857 153.186 100.759 1.00 14.04 839 LEU C O 1
ATOM 4262 N N . ARG A 1 840 ? 152.687 152.049 99.005 1.00 14.04 840 ARG C N 1
ATOM 4263 C CA . ARG A 1 840 ? 151.736 152.646 98.073 1.00 14.04 840 ARG C CA 1
ATOM 4264 C C . ARG A 1 840 ? 150.310 152.224 98.394 1.00 14.04 840 ARG C C 1
ATOM 4265 O O . ARG A 1 840 ? 149.388 153.047 98.363 1.00 14.04 840 ARG C O 1
ATOM 4273 N N . TRP A 1 841 ? 150.108 150.942 98.698 1.00 14.04 841 TRP C N 1
ATOM 4274 C CA . TRP A 1 841 ? 148.779 150.477 99.084 1.00 14.04 841 TRP C CA 1
ATOM 4275 C C . TRP A 1 841 ? 148.303 151.174 100.351 1.00 14.04 841 TRP C C 1
ATOM 4276 O O . TRP A 1 841 ? 147.130 151.551 100.461 1.00 14.04 841 TRP C O 1
ATOM 4287 N N . ALA A 1 842 ? 149.201 151.349 101.323 1.00 14.04 842 ALA C N 1
ATOM 4288 C CA . ALA A 1 842 ? 148.838 152.016 102.567 1.00 14.04 842 ALA C CA 1
ATOM 4289 C C . ALA A 1 842 ? 148.476 153.473 102.328 1.00 14.04 842 ALA C C 1
ATOM 4290 O O . ALA A 1 842 ? 147.516 153.983 102.914 1.00 14.04 842 ALA C O 1
ATOM 4292 N N . TRP A 1 843 ? 149.238 154.163 101.479 1.00 14.04 843 TRP C N 1
ATOM 4293 C CA . TRP A 1 843 ? 148.916 155.550 101.162 1.00 14.04 843 TRP C CA 1
ATOM 4294 C C . TRP A 1 843 ? 147.571 155.654 100.462 1.00 14.04 843 TRP C C 1
ATOM 4295 O O . TRP A 1 843 ? 146.782 156.557 100.751 1.00 14.04 843 TRP C O 1
ATOM 4306 N N . LYS A 1 844 ? 147.291 154.735 99.537 1.00 14.04 844 LYS C N 1
ATOM 4307 C CA . LYS A 1 844 ? 146.000 154.740 98.860 1.00 14.04 844 LYS C CA 1
ATOM 4308 C C . LYS A 1 844 ? 144.857 154.503 99.840 1.00 14.04 844 LYS C C 1
ATOM 4309 O O . LYS A 1 844 ? 143.829 155.190 99.788 1.00 14.04 844 LYS C O 1
ATOM 4315 N N . GLN A 1 845 ? 145.020 153.540 100.750 1.00 14.04 845 GLN C N 1
ATOM 4316 C CA . GLN A 1 845 ? 143.970 153.259 101.724 1.00 14.04 845 GLN C CA 1
ATOM 4317 C C . GLN A 1 845 ? 143.768 154.430 102.677 1.00 14.04 845 GLN C C 1
ATOM 4318 O O . GLN A 1 845 ? 142.633 154.760 103.035 1.00 14.04 845 GLN C O 1
ATOM 4324 N N . LEU A 1 846 ? 144.858 155.068 103.104 1.00 14.04 846 LEU C N 1
ATOM 4325 C CA . LEU A 1 846 ? 144.734 156.233 103.970 1.00 14.04 846 LEU C CA 1
ATOM 4326 C C . LEU A 1 846 ? 144.036 157.378 103.251 1.00 14.04 846 LEU C C 1
ATOM 4327 O O . LEU A 1 846 ? 143.144 158.018 103.814 1.00 14.04 846 LEU C O 1
ATOM 4332 N N . ARG A 1 847 ? 144.412 157.641 101.998 1.00 14.04 847 ARG C N 1
ATOM 4333 C CA . ARG A 1 847 ? 143.777 158.720 101.253 1.00 14.04 847 ARG C CA 1
ATOM 4334 C C . ARG A 1 847 ? 142.305 158.438 101.002 1.00 14.04 847 ARG C C 1
ATOM 4335 O O . ARG A 1 847 ? 141.503 159.373 100.917 1.00 14.04 847 ARG C O 1
ATOM 4343 N N . ARG A 1 848 ? 141.927 157.168 100.872 1.00 14.04 848 ARG C N 1
ATOM 4344 C CA . ARG A 1 848 ? 140.517 156.850 100.693 1.00 14.04 848 ARG C CA 1
ATOM 4345 C C . ARG A 1 848 ? 139.760 156.743 102.010 1.00 14.04 848 ARG C C 1
ATOM 4346 O O . ARG A 1 848 ? 138.526 156.708 101.994 1.00 14.04 848 ARG C O 1
ATOM 4354 N N . PHE A 1 849 ? 140.460 156.696 103.140 1.00 14.04 849 PHE C N 1
ATOM 4355 C CA . PHE A 1 849 ? 139.848 156.602 104.461 1.00 14.04 849 PHE C CA 1
ATOM 4356 C C . PHE A 1 849 ? 140.279 157.761 105.348 1.00 14.04 849 PHE C C 1
ATOM 4357 O O . PHE A 1 849 ? 140.624 157.577 106.515 1.00 14.04 849 PHE C O 1
ATOM 4365 N N . SER A 1 850 ? 140.265 158.971 104.799 1.00 14.04 850 SER C N 1
ATOM 4366 C CA . SER A 1 850 ? 140.670 160.154 105.543 1.00 14.04 850 SER C CA 1
ATOM 4367 C C . SER A 1 850 ? 140.188 161.392 104.803 1.00 14.04 850 SER C C 1
ATOM 4368 O O . SER A 1 850 ? 139.695 161.319 103.676 1.00 14.04 850 SER C O 1
ATOM 4371 N N . ARG A 1 851 ? 140.325 162.535 105.469 1.00 13.39 851 ARG C N 1
ATOM 4372 C CA . ARG A 1 851 ? 140.133 163.840 104.862 1.00 13.39 851 ARG C CA 1
ATOM 4373 C C . ARG A 1 851 ? 141.319 164.714 105.235 1.00 13.39 851 ARG C C 1
ATOM 4374 O O . ARG A 1 851 ? 141.886 164.582 106.322 1.00 13.39 851 ARG C O 1
ATOM 4382 N N . VAL A 1 852 ? 141.698 165.602 104.326 1.00 19.89 852 VAL C N 1
ATOM 4383 C CA . VAL A 1 852 ? 142.890 166.416 104.525 1.00 19.89 852 VAL C CA 1
ATOM 4384 C C . VAL A 1 852 ? 142.589 167.503 105.546 1.00 19.89 852 VAL C C 1
ATOM 4385 O O . VAL A 1 852 ? 141.657 168.297 105.372 1.00 19.89 852 VAL C O 1
ATOM 4389 N N . ASP A 1 853 ? 143.380 167.540 106.614 1.00 26.14 853 ASP C N 1
ATOM 4390 C CA . ASP A 1 853 ? 143.194 168.546 107.649 1.00 26.14 853 ASP C CA 1
ATOM 4391 C C . ASP A 1 853 ? 143.658 169.902 107.137 1.00 26.14 853 ASP C C 1
ATOM 4392 O O . ASP A 1 853 ? 144.804 170.056 106.705 1.00 26.14 853 ASP C O 1
ATOM 4397 N N . SER A 1 854 ? 142.763 170.890 10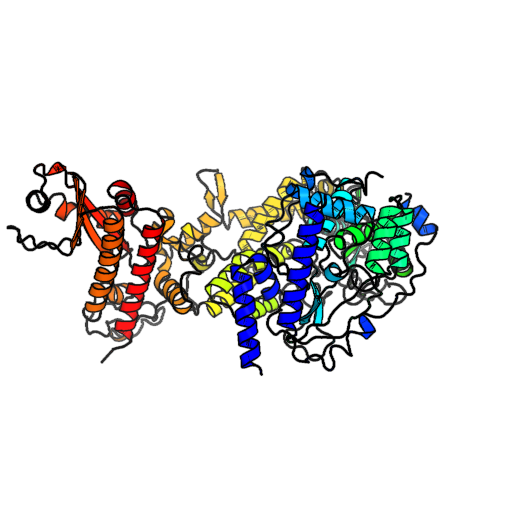7.189 1.00 31.79 854 SER C N 1
ATOM 4398 C CA . SER A 1 854 ? 143.074 172.201 106.627 1.00 31.79 854 SER C CA 1
ATOM 4399 C C . SER A 1 854 ? 144.221 172.872 107.370 1.00 31.79 854 SER C C 1
ATOM 4400 O O . SER A 1 854 ? 145.073 173.521 106.752 1.00 31.79 854 SER C O 1
ATOM 4403 N N . THR A 1 855 ? 144.262 172.728 108.694 1.00 33.47 855 THR C N 1
ATOM 4404 C CA . THR A 1 855 ? 145.242 173.447 109.498 1.00 33.47 855 THR C CA 1
ATOM 4405 C C . THR A 1 855 ? 146.652 172.888 109.372 1.00 33.47 855 THR C C 1
ATOM 4406 O O . THR A 1 855 ? 147.611 173.592 109.705 1.00 33.47 855 THR C O 1
ATOM 4410 N N . THR A 1 856 ? 146.809 171.649 108.903 1.00 33.22 856 THR C N 1
ATOM 4411 C CA . THR A 1 856 ? 148.128 171.043 108.797 1.00 33.22 856 THR C CA 1
ATOM 4412 C C . THR A 1 856 ? 148.391 170.359 107.462 1.00 33.22 856 THR C C 1
ATOM 4413 O O . THR A 1 856 ? 149.508 169.871 107.252 1.00 33.22 856 THR C O 1
ATOM 4417 N N . GLN A 1 857 ? 147.409 170.313 106.560 1.00 32.74 857 GLN C N 1
ATOM 4418 C CA . GLN A 1 857 ? 147.569 169.695 105.241 1.00 32.74 857 GLN C CA 1
ATOM 4419 C C . GLN A 1 857 ? 148.033 168.245 105.356 1.00 32.74 857 GLN C C 1
ATOM 4420 O O . GLN A 1 857 ? 148.865 167.775 104.577 1.00 32.74 857 GLN C O 1
ATOM 4426 N N . ARG A 1 858 ? 147.489 167.530 106.334 1.00 26.18 858 ARG C N 1
ATOM 4427 C CA . ARG A 1 858 ? 147.807 166.133 106.564 1.00 26.18 858 ARG C CA 1
ATOM 4428 C C . ARG A 1 858 ? 146.524 165.321 106.621 1.00 26.18 858 ARG C C 1
ATOM 4429 O O . ARG A 1 858 ? 145.479 165.832 107.033 1.00 26.18 858 ARG C O 1
ATOM 4437 N N . PRO A 1 859 ? 146.570 164.058 106.202 1.00 18.28 859 PRO C N 1
ATOM 4438 C CA . PRO A 1 859 ? 145.373 163.217 106.287 1.00 18.28 859 PRO C CA 1
ATOM 4439 C C . PRO A 1 859 ? 144.972 162.981 107.734 1.00 18.28 859 PRO C C 1
ATOM 4440 O O . PRO A 1 859 ? 145.813 162.917 108.632 1.00 18.28 859 PRO C O 1
ATOM 4444 N N . SER A 1 860 ? 143.667 162.851 107.954 1.00 14.04 860 SER C N 1
ATOM 4445 C CA . SER A 1 860 ? 143.142 162.634 109.297 1.00 14.04 860 SER C CA 1
ATOM 4446 C C . SER A 1 860 ? 141.897 161.767 109.210 1.00 14.04 860 SER C C 1
ATOM 4447 O O . SER A 1 860 ? 140.915 162.154 108.571 1.00 14.04 860 SER C O 1
ATOM 4450 N N . VAL A 1 861 ? 141.945 160.597 109.849 1.00 14.04 861 VAL C N 1
ATOM 4451 C CA . VAL A 1 861 ? 140.787 159.711 109.883 1.00 14.04 861 VAL C CA 1
ATOM 4452 C C . VAL A 1 861 ? 139.670 160.314 110.719 1.00 14.04 861 VAL C C 1
ATOM 4453 O O . VAL A 1 861 ? 138.484 160.042 110.480 1.00 14.04 861 VAL C O 1
ATOM 4457 N N . ARG A 1 862 ? 140.026 161.128 111.716 1.00 14.04 862 ARG C N 1
ATOM 4458 C CA . ARG A 1 862 ? 139.021 161.734 112.580 1.00 14.04 862 ARG C CA 1
ATOM 4459 C C . ARG A 1 862 ? 138.072 162.612 111.781 1.00 14.04 862 ARG C C 1
ATOM 4460 O O . ARG A 1 862 ? 136.856 162.579 111.997 1.00 14.04 862 ARG C O 1
ATOM 4468 N N . LEU A 1 863 ? 138.608 163.398 110.846 1.00 14.04 863 LEU C N 1
ATOM 4469 C CA . LEU A 1 863 ? 137.761 164.234 110.003 1.00 14.04 863 LEU C CA 1
ATOM 4470 C C . LEU A 1 863 ? 136.874 163.390 109.100 1.00 14.04 863 LEU C C 1
ATOM 4471 O O . LEU A 1 863 ? 135.720 163.748 108.847 1.00 14.04 863 LEU C O 1
ATOM 4476 N N . PHE A 1 864 ? 137.394 162.268 108.598 1.00 14.04 864 PHE C N 1
ATOM 4477 C CA . PHE A 1 864 ? 136.581 161.377 107.776 1.00 14.04 864 PHE C CA 1
ATOM 4478 C C . PHE A 1 864 ? 135.388 160.848 108.561 1.00 14.04 864 PHE C C 1
ATOM 4479 O O . PHE A 1 864 ? 134.244 160.896 108.091 1.00 14.04 864 PHE C O 1
ATOM 4487 N N . TRP A 1 865 ? 135.638 160.355 109.776 1.00 14.04 865 TRP C N 1
ATOM 4488 C CA . TRP A 1 865 ? 134.548 159.823 110.588 1.00 14.04 865 TRP C CA 1
ATOM 4489 C C . TRP A 1 865 ? 133.582 160.922 111.010 1.00 14.04 865 TRP C C 1
ATOM 4490 O O . TRP A 1 865 ? 132.368 160.699 111.065 1.00 14.04 865 TRP C O 1
ATOM 4501 N N . ARG A 1 866 ? 134.100 162.115 111.311 1.00 14.04 866 ARG C N 1
ATOM 4502 C CA . ARG A 1 866 ? 133.234 163.233 111.665 1.00 14.04 866 ARG C CA 1
ATOM 4503 C C . ARG A 1 866 ? 132.324 163.614 110.508 1.00 14.04 866 ARG C C 1
ATOM 4504 O O . ARG A 1 866 ? 131.124 163.835 110.701 1.00 14.04 866 ARG C O 1
ATOM 4512 N N . GLU A 1 867 ? 132.876 163.695 109.297 1.00 14.04 867 GLU C N 1
ATOM 4513 C CA . GLU A 1 867 ? 132.065 164.030 108.133 1.00 14.04 867 GLU C CA 1
ATOM 4514 C C . GLU A 1 867 ? 131.027 162.954 107.861 1.00 14.04 867 GLU C C 1
ATOM 4515 O O . GLU A 1 867 ? 129.890 163.261 107.489 1.00 14.04 867 GLU C O 1
ATOM 4521 N N . HIS A 1 868 ? 131.398 161.685 108.036 1.00 14.04 868 HIS C N 1
ATOM 4522 C CA . HIS A 1 868 ? 130.445 160.611 107.781 1.00 14.04 868 HIS C CA 1
ATOM 4523 C C . HIS A 1 868 ? 129.345 160.562 108.830 1.00 14.04 868 HIS C C 1
ATOM 4524 O O . HIS A 1 868 ? 128.205 160.209 108.510 1.00 14.04 868 HIS C O 1
ATOM 4531 N N . LEU A 1 869 ? 129.658 160.915 110.076 1.00 14.04 869 LEU C N 1
ATOM 4532 C CA . LEU A 1 869 ? 128.667 160.843 111.142 1.00 14.04 869 LEU C CA 1
ATOM 4533 C C . LEU A 1 869 ? 127.740 162.051 111.134 1.00 14.04 869 LEU C C 1
ATOM 4534 O O . LEU A 1 869 ? 126.517 161.902 111.202 1.00 14.04 869 LEU C O 1
ATOM 4539 N N . HIS A 1 870 ? 128.307 163.258 111.058 1.00 14.04 870 HIS C N 1
ATOM 4540 C CA . HIS A 1 870 ? 127.497 164.469 111.053 1.00 14.04 870 HIS C CA 1
ATOM 4541 C C . HIS A 1 870 ? 126.576 164.544 109.845 1.00 14.04 870 HIS C C 1
ATOM 4542 O O . HIS A 1 870 ? 125.566 165.251 109.897 1.00 14.04 870 HIS C O 1
ATOM 4549 N N . ALA A 1 871 ? 126.900 163.843 108.763 1.00 14.04 871 ALA C N 1
ATOM 4550 C CA . ALA A 1 871 ? 126.040 163.798 107.591 1.00 14.04 871 ALA C CA 1
ATOM 4551 C C . ALA A 1 871 ? 125.011 162.681 107.656 1.00 14.04 871 ALA C C 1
ATOM 4552 O O . ALA A 1 871 ? 124.161 162.590 106.766 1.00 14.04 871 ALA C O 1
ATOM 4554 N N . SER A 1 872 ? 125.061 161.840 108.684 1.00 14.04 872 SER C N 1
ATOM 4555 C CA . SER A 1 872 ? 124.121 160.741 108.809 1.00 14.04 872 SER C CA 1
ATOM 455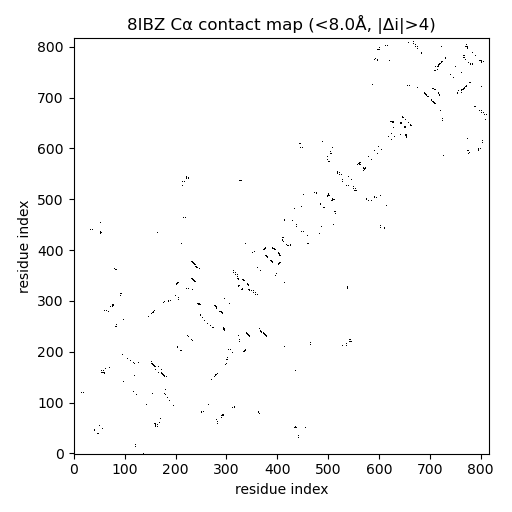6 C C . SER A 1 872 ? 122.746 161.271 109.205 1.00 14.04 872 SER C C 1
ATOM 4557 O O . SER A 1 872 ? 122.517 162.478 109.307 1.00 14.04 872 SER C O 1
ATOM 4560 N N . VAL A 1 873 ? 121.812 160.349 109.427 1.00 14.04 873 VAL C N 1
ATOM 4561 C CA . VAL A 1 873 ? 120.477 160.744 109.860 1.00 14.04 873 VAL C CA 1
ATOM 4562 C C . VAL A 1 873 ? 120.446 160.966 111.366 1.00 14.04 873 VAL C C 1
ATOM 4563 O O . VAL A 1 873 ? 120.057 162.037 111.843 1.00 14.04 873 VAL C O 1
ATOM 4567 N N . ASP A 1 874 ? 120.861 159.959 112.136 1.00 14.04 874 ASP C N 1
ATOM 4568 C CA . ASP A 1 874 ? 120.844 160.071 113.590 1.00 14.04 874 ASP C CA 1
ATOM 4569 C C . ASP A 1 874 ? 121.992 160.918 114.119 1.00 14.04 874 ASP C C 1
ATOM 4570 O O . ASP A 1 874 ? 121.832 161.601 115.135 1.00 14.04 874 ASP C O 1
ATOM 4575 N N . GLY A 1 875 ? 123.145 160.883 113.465 1.00 14.04 875 GLY C N 1
ATOM 4576 C CA . GLY A 1 875 ? 124.281 161.667 113.885 1.00 14.04 875 GLY C CA 1
ATOM 4577 C C . GLY A 1 875 ? 124.287 163.094 113.404 1.00 14.04 875 GLY C C 1
ATOM 4578 O O . GLY A 1 875 ? 125.249 163.822 113.661 1.00 14.04 875 GLY C O 1
ATOM 4579 N N . ARG A 1 876 ? 123.244 163.519 112.694 1.00 14.04 876 ARG C N 1
ATOM 4580 C CA . ARG A 1 876 ? 123.198 164.886 112.189 1.00 14.04 876 ARG C CA 1
ATOM 4581 C C . ARG A 1 876 ? 123.076 165.888 113.327 1.00 14.04 876 ARG C C 1
ATOM 4582 O O . ARG A 1 876 ? 123.799 166.889 113.368 1.00 14.04 876 ARG C O 1
ATOM 4590 N N . GLU A 1 877 ? 122.174 165.623 114.274 1.00 14.04 877 GLU C N 1
ATOM 4591 C CA . GLU A 1 877 ? 121.910 166.552 115.364 1.00 14.04 877 GLU C CA 1
ATOM 4592 C C . GLU A 1 877 ? 123.081 166.692 116.323 1.00 14.04 877 GLU C C 1
ATOM 4593 O O . GLU A 1 877 ? 123.069 167.604 117.154 1.00 14.04 877 GLU C O 1
ATOM 4599 N N . LEU A 1 878 ? 124.081 165.823 116.231 1.00 14.04 878 LEU C N 1
ATOM 4600 C CA . LEU A 1 878 ? 125.299 165.952 117.014 1.00 14.04 878 LEU C CA 1
ATOM 4601 C C . LEU A 1 878 ? 126.335 166.841 116.345 1.00 14.04 878 LEU C C 1
ATOM 4602 O O . LEU A 1 878 ? 127.424 167.019 116.899 1.00 14.04 878 LEU C O 1
ATOM 4607 N N . ARG A 1 879 ? 126.019 167.405 115.176 1.00 14.04 879 ARG C N 1
ATOM 4608 C CA . ARG A 1 879 ? 127.004 168.136 114.388 1.00 14.04 879 ARG C CA 1
ATOM 4609 C C . ARG A 1 879 ? 127.571 169.344 115.120 1.00 14.04 879 ARG C C 1
ATOM 4610 O O . ARG A 1 879 ? 128.668 169.800 114.780 1.00 14.04 879 ARG C O 1
ATOM 4618 N N . GLU A 1 880 ? 126.855 169.876 116.106 1.00 14.04 880 GLU C N 1
ATOM 4619 C CA . GLU A 1 880 ? 127.332 171.035 116.844 1.00 14.04 880 GLU C CA 1
ATOM 4620 C C . GLU A 1 880 ? 128.235 170.664 118.009 1.00 14.04 880 GLU C C 1
ATOM 4621 O O . GLU A 1 880 ? 128.809 171.560 118.633 1.00 14.04 880 GLU C O 1
ATOM 4627 N N . SER A 1 881 ? 128.382 169.375 118.315 1.00 14.04 881 SER C N 1
ATOM 4628 C CA . SER A 1 881 ? 129.163 168.967 119.473 1.00 14.04 881 SER C CA 1
ATOM 4629 C C . SER A 1 881 ? 130.659 169.139 119.271 1.00 14.04 881 SER C C 1
ATOM 4630 O O . SER A 1 881 ? 131.417 168.960 120.228 1.00 14.04 881 SER C O 1
ATOM 4633 N N . THR A 1 882 ? 131.102 169.466 118.057 1.00 14.04 882 THR C N 1
ATOM 4634 C CA . THR A 1 882 ? 132.531 169.622 117.811 1.00 14.04 882 THR C CA 1
ATOM 4635 C C . THR A 1 882 ? 133.079 170.877 118.478 1.00 14.04 882 THR C C 1
ATOM 4636 O O . THR A 1 882 ? 134.182 170.860 119.036 1.00 14.04 882 THR C O 1
ATOM 4640 N N . ARG A 1 883 ? 132.327 171.975 118.431 1.00 14.04 883 ARG C N 1
ATOM 4641 C CA . ARG A 1 883 ? 132.813 173.253 118.932 1.00 14.04 883 ARG C CA 1
ATOM 4642 C C . ARG A 1 883 ? 132.694 173.395 120.442 1.00 14.04 883 ARG C C 1
ATOM 4643 O O . ARG A 1 883 ? 133.311 174.302 121.010 1.00 14.04 883 ARG C O 1
ATOM 4651 N N . THR A 1 884 ? 131.928 172.529 121.106 1.00 14.04 884 THR C N 1
ATOM 4652 C CA . THR A 1 884 ? 131.788 172.541 122.561 1.00 14.04 884 THR C CA 1
ATOM 4653 C C . THR A 1 884 ? 132.291 171.205 123.090 1.00 14.04 884 THR C C 1
ATOM 4654 O O . THR A 1 884 ? 131.524 170.236 123.192 1.00 14.04 884 THR C O 1
ATOM 4658 N N . PRO A 1 885 ? 133.576 171.109 123.437 1.00 14.04 885 PRO C N 1
ATOM 4659 C CA . PRO A 1 885 ? 134.114 169.827 123.918 1.00 14.04 885 PRO C CA 1
ATOM 4660 C C . PRO A 1 885 ? 133.518 169.363 125.233 1.00 14.04 885 PRO C C 1
ATOM 4661 O O . PRO A 1 885 ? 133.656 168.182 125.570 1.00 14.04 885 PRO C O 1
ATOM 4665 N N . THR A 1 886 ? 132.871 170.247 125.994 1.00 14.04 886 THR C N 1
ATOM 4666 C CA . THR A 1 886 ? 132.280 169.860 127.267 1.00 14.04 886 THR C CA 1
ATOM 4667 C C . THR A 1 886 ? 130.919 169.194 127.119 1.00 14.04 886 THR C C 1
ATOM 4668 O O . THR A 1 886 ? 130.380 168.704 128.115 1.00 14.04 886 THR C O 1
ATOM 4672 N N . SER A 1 887 ? 130.348 169.167 125.919 1.00 14.04 887 SER C N 1
ATOM 4673 C CA . SER A 1 887 ? 129.078 168.486 125.718 1.00 14.04 887 SER C CA 1
ATOM 4674 C C . SER A 1 887 ? 129.236 166.983 125.554 1.00 14.04 887 SER C C 1
ATOM 4675 O O . SER A 1 887 ? 128.227 166.273 125.508 1.00 14.04 887 SER C O 1
ATOM 4678 N N . THR A 1 888 ? 130.466 166.485 125.474 1.00 14.04 888 THR C N 1
ATOM 4679 C CA . THR A 1 888 ? 130.754 165.069 125.287 1.00 14.04 888 THR C CA 1
ATOM 4680 C C . THR A 1 888 ? 131.820 164.607 126.267 1.00 14.04 888 THR C C 1
ATOM 4681 O O . THR A 1 888 ? 132.635 163.733 125.965 1.00 14.04 888 THR C O 1
ATOM 4685 N N . LYS A 1 889 ? 131.834 165.196 127.461 1.00 14.04 889 LYS C N 1
ATOM 4686 C CA . LYS A 1 889 ? 132.761 164.781 128.503 1.00 14.04 889 LYS C CA 1
ATOM 4687 C C . LYS A 1 889 ? 132.280 163.556 129.263 1.00 14.04 889 LYS C C 1
ATOM 4688 O O . LYS A 1 889 ? 133.074 162.943 129.980 1.00 14.04 889 LYS C O 1
ATOM 4694 N N . TRP A 1 890 ? 131.012 163.184 129.126 1.00 14.04 890 TRP C N 1
ATOM 4695 C CA . TRP A 1 890 ? 130.494 162.005 129.802 1.00 14.04 890 TRP C CA 1
ATOM 4696 C C . TRP A 1 890 ? 130.816 160.710 129.078 1.00 14.04 890 TRP C C 1
ATOM 4697 O O . TRP A 1 890 ? 130.831 159.652 129.714 1.00 14.04 890 TRP C O 1
ATOM 4708 N N . ILE A 1 891 ? 131.072 160.766 127.771 1.00 14.04 891 ILE C N 1
ATOM 4709 C CA . ILE A 1 891 ? 131.275 159.545 127.001 1.00 14.04 891 ILE C CA 1
ATOM 4710 C C . ILE A 1 891 ? 132.547 158.835 127.439 1.00 14.04 891 ILE C C 1
ATOM 4711 O O . ILE A 1 891 ? 132.595 157.602 127.491 1.00 14.04 891 ILE C O 1
ATOM 4716 N N . ARG A 1 892 ? 133.605 159.587 127.723 1.00 14.04 892 ARG C N 1
ATOM 4717 C CA . ARG A 1 892 ? 134.860 158.991 128.156 1.00 14.04 892 ARG C CA 1
ATOM 4718 C C . ARG A 1 892 ? 135.334 159.502 129.507 1.00 14.04 892 ARG C C 1
ATOM 4719 O O . ARG A 1 892 ? 135.711 158.699 130.367 1.00 14.04 892 ARG C O 1
ATOM 4727 N N . GLU A 1 893 ? 135.333 160.819 129.722 1.00 14.04 893 GLU C N 1
ATOM 4728 C CA . GLU A 1 893 ? 135.968 161.377 130.912 1.00 14.04 893 GLU C CA 1
ATOM 4729 C C . GLU A 1 893 ? 135.160 161.077 132.168 1.00 14.04 893 GLU C C 1
ATOM 4730 O O . GLU A 1 893 ? 135.653 160.432 133.100 1.00 14.04 893 GLU C O 1
ATOM 4736 N N . ARG A 1 894 ? 133.916 161.542 132.216 1.00 14.04 894 ARG C N 1
ATOM 4737 C CA . ARG A 1 894 ? 133.072 161.366 133.395 1.00 14.04 894 ARG C CA 1
ATOM 4738 C C . ARG A 1 894 ? 132.186 160.134 133.221 1.00 14.04 894 ARG C C 1
ATOM 4739 O O . ARG A 1 894 ? 130.961 160.205 133.159 1.00 14.04 894 ARG C O 1
ATOM 4747 N N . CYS A 1 895 ? 132.845 158.981 133.151 1.00 14.04 895 CYS C N 1
ATOM 4748 C CA . CYS A 1 895 ? 132.170 157.693 133.047 1.00 14.04 895 CYS C CA 1
ATOM 4749 C C . CYS A 1 895 ? 132.011 156.993 134.387 1.00 14.04 895 CYS C C 1
ATOM 4750 O O . CYS A 1 895 ? 130.951 156.425 134.661 1.00 14.04 895 CYS C O 1
ATOM 4753 N N . ALA A 1 896 ? 133.045 157.023 135.229 1.00 13.77 896 ALA C N 1
ATOM 4754 C CA . ALA A 1 896 ? 132.974 156.399 136.542 1.00 13.77 896 ALA C CA 1
ATOM 4755 C C . ALA A 1 896 ? 131.956 157.066 137.454 1.00 13.77 896 ALA C C 1
ATOM 4756 O O . ALA A 1 896 ? 131.601 156.487 138.485 1.00 13.77 896 ALA C O 1
ATOM 4758 N N . GLN A 1 897 ? 131.488 158.259 137.106 1.00 14.04 897 GLN C N 1
ATOM 4759 C CA . GLN A 1 897 ? 130.494 158.976 137.887 1.00 14.04 897 GLN C CA 1
ATOM 4760 C C . GLN A 1 897 ? 129.069 158.670 137.451 1.00 14.04 897 GLN C C 1
ATOM 4761 O O . GLN A 1 897 ? 128.132 159.259 137.997 1.00 14.04 897 GLN C O 1
ATOM 4767 N N . ILE A 1 898 ? 128.882 157.772 136.489 1.00 12.56 898 ILE C N 1
ATOM 4768 C CA . ILE A 1 898 ? 127.570 157.445 135.944 1.00 12.56 898 ILE C CA 1
ATOM 4769 C C . ILE A 1 898 ? 127.329 155.953 136.117 1.00 12.56 898 ILE C C 1
ATOM 4770 O O . ILE A 1 898 ? 128.231 155.141 135.891 1.00 12.56 898 ILE C O 1
ATOM 4775 N N . THR A 1 899 ? 126.114 155.592 136.520 1.00 14.04 899 THR C N 1
ATOM 4776 C CA . THR A 1 899 ? 125.792 154.185 136.689 1.00 14.04 899 THR C CA 1
ATOM 4777 C C . THR A 1 899 ? 125.690 153.498 135.330 1.00 14.04 899 THR C C 1
ATOM 4778 O O . THR A 1 899 ? 125.598 154.144 134.285 1.00 14.04 899 THR C O 1
ATOM 4782 N N . GLY A 1 900 ? 125.722 152.166 135.355 1.00 14.04 900 GLY C N 1
ATOM 4783 C CA . GLY A 1 900 ? 125.761 151.415 134.111 1.00 14.04 900 GLY C CA 1
ATOM 4784 C C . GLY A 1 900 ? 124.512 151.596 133.273 1.00 14.04 900 GLY C C 1
ATOM 4785 O O . GLY A 1 900 ? 124.587 151.823 132.062 1.00 14.04 900 GLY C O 1
ATOM 4786 N N . ARG A 1 901 ? 123.342 151.497 133.905 1.00 14.04 901 ARG C N 1
ATOM 4787 C CA . ARG A 1 901 ? 122.102 151.703 133.167 1.00 14.04 901 ARG C CA 1
ATOM 4788 C C . ARG A 1 901 ? 121.971 153.153 132.726 1.00 14.04 901 ARG C C 1
ATOM 4789 O O . ARG A 1 901 ? 121.455 153.432 131.637 1.00 14.04 901 ARG C O 1
ATOM 4797 N N . ASP A 1 902 ? 122.453 154.087 133.547 1.00 14.04 902 ASP C N 1
ATOM 4798 C CA . ASP A 1 902 ? 122.448 155.486 133.146 1.00 14.04 902 ASP C CA 1
ATOM 4799 C C . ASP A 1 902 ? 123.320 155.706 131.920 1.00 14.04 902 ASP C C 1
ATOM 4800 O O . ASP A 1 902 ? 122.898 156.367 130.970 1.00 14.04 902 ASP C O 1
ATOM 4805 N N . PHE A 1 903 ? 124.529 155.141 131.908 1.00 14.04 903 PHE C N 1
ATOM 4806 C CA . PHE A 1 903 ? 125.402 155.303 130.748 1.00 14.04 903 PHE C CA 1
ATOM 4807 C C . PHE A 1 903 ? 124.795 154.670 129.505 1.00 14.04 903 PHE C C 1
ATOM 4808 O O . PHE A 1 903 ? 124.844 155.253 128.415 1.00 14.04 903 PHE C O 1
ATOM 4816 N N . VAL A 1 904 ? 124.223 153.472 129.641 1.00 14.04 904 VAL C N 1
ATOM 4817 C CA . VAL A 1 904 ? 123.651 152.804 128.476 1.00 14.04 904 VAL C CA 1
ATOM 4818 C C . VAL A 1 904 ? 122.472 153.596 127.925 1.00 14.04 904 VAL C C 1
ATOM 4819 O O . VAL A 1 904 ? 122.340 153.771 126.709 1.00 14.04 904 VAL C O 1
ATOM 4823 N N . GLN A 1 905 ? 121.600 154.096 128.803 1.00 14.04 905 GLN C N 1
ATOM 4824 C CA . GLN A 1 905 ? 120.462 154.878 128.333 1.00 14.04 905 GLN C CA 1
ATOM 4825 C C . GLN A 1 905 ? 120.898 156.225 127.767 1.00 14.04 905 GLN C C 1
ATOM 4826 O O . GLN A 1 905 ? 120.268 156.736 126.834 1.00 14.04 905 GLN C O 1
ATOM 4832 N N . PHE A 1 906 ? 121.972 156.807 128.304 1.00 14.04 906 PHE C N 1
ATOM 4833 C CA . PHE A 1 906 ? 122.526 158.025 127.726 1.00 14.04 906 PHE C CA 1
ATOM 4834 C C . PHE A 1 906 ? 123.017 157.777 126.311 1.00 14.04 906 PHE C C 1
ATOM 4835 O O . PHE A 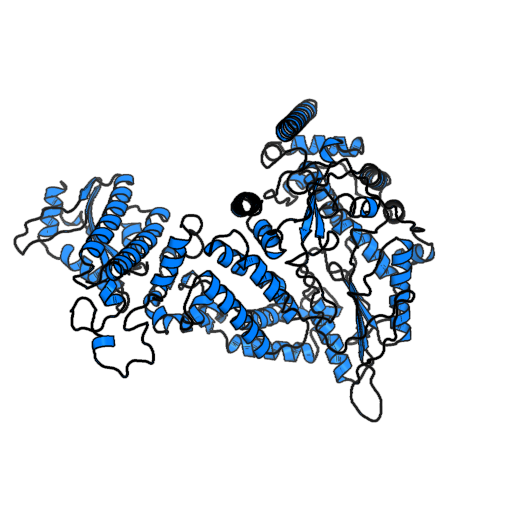1 906 ? 122.780 158.589 125.413 1.00 14.04 906 PHE C O 1
ATOM 4843 N N . VAL A 1 907 ? 123.710 156.658 126.094 1.00 14.04 907 VAL C N 1
ATOM 4844 C CA . VAL A 1 907 ? 124.173 156.324 124.749 1.00 14.04 907 VAL C CA 1
ATOM 4845 C C . VAL A 1 907 ? 122.989 156.066 123.826 1.00 14.04 907 VAL C C 1
ATOM 4846 O O . VAL A 1 907 ? 122.996 156.466 122.657 1.00 14.04 907 VAL C O 1
ATOM 4850 N N . HIS A 1 908 ? 121.950 155.403 124.337 1.00 14.04 908 HIS C N 1
ATOM 4851 C CA . HIS A 1 908 ? 120.774 155.118 123.519 1.00 14.04 908 HIS C CA 1
ATOM 4852 C C . HIS A 1 908 ? 120.071 156.395 123.083 1.00 14.04 908 HIS C C 1
ATOM 4853 O O . HIS A 1 908 ? 119.647 156.513 121.929 1.00 14.04 908 HIS C O 1
ATOM 4860 N N . THR A 1 909 ? 119.917 157.356 123.995 1.00 14.04 909 THR C N 1
ATOM 4861 C CA . THR A 1 909 ? 119.251 158.606 123.640 1.00 14.04 909 THR C CA 1
ATOM 4862 C C . THR A 1 909 ? 120.144 159.497 122.788 1.00 14.04 909 THR C C 1
ATOM 4863 O O . THR A 1 909 ? 119.649 160.210 121.910 1.00 14.04 909 THR C O 1
ATOM 4867 N N . HIS A 1 910 ? 121.455 159.459 123.027 1.00 14.04 910 HIS C N 1
ATOM 4868 C CA . HIS A 1 910 ? 122.386 160.317 122.305 1.00 14.04 910 HIS C CA 1
ATOM 4869 C C . HIS A 1 910 ? 122.375 160.021 120.813 1.00 14.04 910 HIS C C 1
ATOM 4870 O O . HIS A 1 910 ? 122.323 160.940 119.990 1.00 14.04 910 HIS C O 1
ATOM 4877 N N . ILE A 1 911 ? 122.419 158.739 120.440 1.00 14.04 911 ILE C N 1
ATOM 4878 C CA . ILE A 1 911 ? 122.387 158.359 119.033 1.00 14.04 911 ILE C CA 1
ATOM 4879 C C . ILE A 1 911 ? 120.971 158.115 118.540 1.00 14.04 911 ILE C C 1
ATOM 4880 O O . ILE A 1 911 ? 120.786 157.706 117.386 1.00 14.04 911 ILE C O 1
ATOM 4885 N N . ASN A 1 912 ? 119.965 158.379 119.370 1.00 14.04 912 ASN C N 1
ATOM 4886 C CA . ASN A 1 912 ? 118.562 158.192 119.009 1.00 14.04 912 ASN C CA 1
ATOM 4887 C C . ASN A 1 912 ? 118.291 156.750 118.592 1.00 14.04 912 ASN C C 1
ATOM 4888 O O . ASN A 1 912 ? 117.637 156.480 117.586 1.00 14.04 912 ASN C O 1
ATOM 4893 N N . ALA A 1 913 ? 118.805 155.814 119.380 1.00 14.04 913 ALA C N 1
ATOM 4894 C CA . ALA A 1 913 ? 118.503 154.405 119.192 1.00 14.04 913 ALA C CA 1
ATOM 4895 C C . ALA A 1 913 ? 117.205 154.001 119.871 1.00 14.04 913 ALA C C 1
ATOM 4896 O O . ALA A 1 913 ? 116.855 152.818 119.856 1.00 14.04 913 ALA C O 1
ATOM 4898 N N . LEU A 1 914 ? 116.498 154.951 120.466 1.00 14.04 914 LEU C N 1
ATOM 4899 C CA . LEU A 1 914 ? 115.253 154.645 121.156 1.00 14.04 914 LEU C CA 1
ATOM 4900 C C . LEU A 1 914 ? 114.208 154.164 120.158 1.00 14.04 914 LEU C C 1
ATOM 4901 O O . LEU A 1 914 ? 114.022 154.793 119.110 1.00 14.04 914 LEU C O 1
ATOM 4906 N N . PRO A 1 915 ? 113.504 153.070 120.442 1.00 13.57 915 PRO C N 1
ATOM 4907 C CA . PRO A 1 915 ? 112.513 152.559 119.486 1.00 13.57 915 PRO C CA 1
ATOM 4908 C C . PRO A 1 915 ? 111.269 153.432 119.488 1.00 13.57 915 PRO C C 1
ATOM 4909 O O . PRO A 1 915 ? 110.600 153.584 120.512 1.00 13.57 915 PRO C O 1
ATOM 4913 N N . SER A 1 916 ? 110.967 154.007 118.331 1.00 16.78 916 SER C N 1
ATOM 4914 C CA . SER A 1 916 ? 109.771 154.803 118.124 1.00 16.78 916 SER C CA 1
ATOM 4915 C C . SER A 1 916 ? 109.069 154.298 116.874 1.00 16.78 916 SER C C 1
ATOM 4916 O O . SER A 1 916 ? 109.600 153.472 116.128 1.00 16.78 916 SER C O 1
ATOM 4919 N N . ARG A 1 917 ? 107.857 154.800 116.643 1.00 18.38 917 ARG C N 1
ATOM 4920 C CA . ARG A 1 917 ? 107.115 154.381 115.463 1.00 18.38 917 ARG C CA 1
ATOM 4921 C C . ARG A 1 917 ? 107.737 154.883 114.169 1.00 18.38 917 ARG C C 1
ATOM 4922 O O . ARG A 1 917 ? 107.326 154.438 113.093 1.00 18.38 917 ARG C O 1
ATOM 4930 N N . ILE A 1 918 ? 108.702 155.793 114.242 1.00 17.27 918 ILE C N 1
ATOM 4931 C CA . ILE A 1 918 ? 109.425 156.265 113.069 1.00 17.27 918 ILE C CA 1
ATOM 4932 C C . ILE A 1 918 ? 110.808 155.633 112.976 1.00 17.27 918 ILE C C 1
ATOM 4933 O O . ILE A 1 918 ? 111.194 155.122 111.926 1.00 17.27 918 ILE C O 1
ATOM 4938 N N . ARG A 1 919 ? 111.570 155.649 114.072 1.00 14.77 919 ARG C N 1
ATOM 4939 C CA . ARG A 1 919 ? 112.890 155.032 114.033 1.00 14.77 919 ARG C CA 1
ATOM 4940 C C . ARG A 1 919 ? 112.809 153.514 114.013 1.00 14.77 919 ARG C C 1
ATOM 4941 O O . ARG A 1 919 ? 113.635 152.860 113.369 1.00 14.77 919 ARG C O 1
ATOM 4949 N N . GLY A 1 920 ? 111.841 152.936 114.712 1.00 16.39 920 GLY C N 1
ATOM 4950 C CA . GLY A 1 920 ? 111.707 151.497 114.740 1.00 16.39 920 GLY C CA 1
ATOM 4951 C C . GLY A 1 920 ? 111.005 150.897 113.549 1.00 16.39 920 GLY C C 1
ATOM 4952 O O . GLY A 1 920 ? 110.813 149.679 113.500 1.00 16.39 920 GLY C O 1
ATOM 4953 N N . SER A 1 921 ? 110.615 151.719 112.580 1.00 21.41 921 SER C N 1
ATOM 4954 C CA . SER A 1 921 ? 109.858 151.281 111.414 1.00 21.41 921 SER C CA 1
ATOM 4955 C C . SER A 1 921 ? 110.560 151.712 110.134 1.00 21.41 921 SER C C 1
ATOM 4956 O O . SER A 1 921 ? 109.950 152.253 109.210 1.00 21.41 921 SER C O 1
ATOM 4959 N N . ARG A 1 922 ? 111.867 151.474 110.064 1.00 19.70 922 ARG C N 1
ATOM 4960 C CA . ARG A 1 922 ? 112.633 151.800 108.868 1.00 19.70 922 ARG C CA 1
ATOM 4961 C C . ARG A 1 922 ? 112.506 150.666 107.857 1.00 19.70 922 ARG C C 1
ATOM 4962 O O . ARG A 1 922 ? 112.899 149.528 108.136 1.00 19.70 922 ARG C O 1
ATOM 4970 N N . GLY A 1 923 ? 111.960 150.978 106.683 1.00 24.99 923 GLY C N 1
ATOM 4971 C CA . GLY A 1 923 ? 111.715 149.987 105.658 1.00 24.99 923 GLY C CA 1
ATOM 4972 C C . GLY A 1 923 ? 110.384 149.274 105.757 1.00 24.99 923 GLY C C 1
ATOM 4973 O O . GLY A 1 923 ? 110.076 148.451 104.886 1.00 24.99 923 GLY C O 1
ATOM 4974 N N . ARG A 1 924 ? 109.586 149.562 106.782 1.00 30.50 924 ARG C N 1
ATOM 4975 C CA . ARG A 1 924 ? 108.291 148.925 107.002 1.00 30.50 924 ARG C CA 1
ATOM 4976 C C . ARG A 1 924 ? 107.205 149.980 107.152 1.00 30.50 924 ARG C C 1
ATOM 4977 O O . ARG A 1 924 ? 106.369 149.932 108.058 1.00 30.50 924 ARG C O 1
ATOM 4985 N N . ARG A 1 925 ? 107.210 150.962 106.251 1.00 32.76 925 ARG C N 1
ATOM 4986 C CA . ARG A 1 925 ? 106.247 152.054 106.269 1.00 32.76 925 ARG C CA 1
ATOM 4987 C C . ARG A 1 925 ? 105.161 151.892 105.212 1.00 32.76 925 ARG C C 1
ATOM 4988 O O . ARG A 1 925 ? 104.512 152.876 104.842 1.00 32.76 925 ARG C O 1
ATOM 4996 N N . GLY A 1 926 ? 104.949 150.674 104.722 1.00 32.05 926 GLY C N 1
ATOM 4997 C CA . GLY A 1 926 ? 103.908 150.410 103.753 1.00 32.05 926 GLY C CA 1
ATOM 4998 C C . GLY A 1 926 ? 102.518 150.264 104.323 1.00 32.05 926 GLY C C 1
ATOM 4999 O O . GLY A 1 926 ? 101.561 150.095 103.563 1.00 32.05 926 GLY C O 1
ATOM 5000 N N . GLY A 1 927 ? 102.376 150.324 105.642 1.00 27.90 927 GLY C N 1
ATOM 5001 C CA . GLY A 1 927 ? 101.088 150.214 106.293 1.00 27.90 927 GLY C CA 1
ATOM 5002 C C . GLY A 1 927 ? 100.365 151.542 106.361 1.00 27.90 927 GLY C C 1
ATOM 5003 O O . GLY A 1 927 ? 100.700 152.504 105.665 1.00 27.90 927 GLY C O 1
ATOM 5004 N N . GLY A 1 928 ? 99.353 151.589 107.220 1.00 31.11 928 GLY C N 1
ATOM 5005 C CA . GLY A 1 928 ? 98.558 152.784 107.397 1.00 31.11 928 GLY C CA 1
ATOM 5006 C C . GLY A 1 928 ? 99.215 153.776 108.338 1.00 31.11 928 GLY C C 1
ATOM 5007 O O . GLY A 1 928 ? 100.359 153.622 108.768 1.00 31.11 928 GLY C O 1
ATOM 5008 N N . GLU A 1 929 ? 98.457 154.823 108.660 1.00 38.95 929 GLU C N 1
ATOM 5009 C CA . GLU A 1 929 ? 98.945 155.861 109.557 1.00 38.95 929 GLU C CA 1
ATOM 5010 C C . GLU A 1 929 ? 99.017 155.405 111.007 1.00 38.95 929 GLU C C 1
ATOM 5011 O O . GLU A 1 929 ? 99.614 156.108 111.829 1.00 38.95 929 GLU C O 1
ATOM 5017 N N . SER A 1 930 ? 98.427 154.254 111.340 1.00 40.74 930 SER C N 1
ATOM 5018 C CA . SER A 1 930 ? 98.509 153.744 112.702 1.00 40.74 930 SER C CA 1
ATOM 5019 C C . SER A 1 930 ? 99.943 153.442 113.114 1.00 40.74 930 SER C C 1
ATOM 5020 O O . SER A 1 930 ? 100.267 153.531 114.303 1.00 40.74 930 SER C O 1
ATOM 5023 N N . SER A 1 931 ? 100.806 153.098 112.161 1.00 35.95 931 SER C N 1
ATOM 5024 C CA . SER A 1 931 ? 102.208 152.837 112.449 1.00 35.95 931 SER C CA 1
ATOM 5025 C C . SER A 1 931 ? 103.041 154.107 112.533 1.00 35.95 931 SER C C 1
ATOM 5026 O O . SER A 1 931 ? 104.226 154.030 112.870 1.00 35.95 931 SER C O 1
ATOM 5029 N N . LEU A 1 932 ? 102.458 155.265 112.233 1.00 28.67 932 LEU C N 1
ATOM 5030 C CA . LEU A 1 932 ? 103.153 156.542 112.312 1.00 28.67 932 LEU C CA 1
ATOM 5031 C C . LEU A 1 932 ? 102.526 157.516 113.296 1.00 28.67 932 LEU C C 1
ATOM 5032 O O . LEU A 1 932 ? 103.247 158.323 113.885 1.00 28.67 932 LEU C O 1
ATOM 5037 N N . THR A 1 933 ? 101.210 157.463 113.486 1.00 25.55 933 THR C N 1
ATOM 5038 C CA . THR A 1 933 ? 100.532 158.365 114.406 1.00 25.55 933 THR C CA 1
ATOM 5039 C C . THR A 1 933 ? 100.976 158.101 115.840 1.00 25.55 933 THR C C 1
ATOM 5040 O O . THR A 1 933 ? 101.190 156.954 116.240 1.00 25.55 933 THR C O 1
ATOM 5044 N N . CYS A 1 934 ? 101.130 159.178 116.611 1.00 19.77 934 CYS C N 1
ATOM 5045 C CA . CYS A 1 934 ? 101.542 159.055 118.002 1.00 19.77 934 CYS C CA 1
ATOM 5046 C C . CYS A 1 934 ? 100.508 158.278 118.804 1.00 19.77 934 CYS C C 1
ATOM 5047 O O . CYS A 1 934 ? 99.301 158.405 118.586 1.00 19.77 934 CYS C O 1
ATOM 5050 N N . ARG A 1 935 ? 100.993 157.462 119.741 1.00 16.68 935 ARG C N 1
ATOM 5051 C CA . ARG A 1 935 ? 100.111 156.670 120.588 1.00 16.68 935 ARG C CA 1
ATOM 5052 C C . ARG A 1 935 ? 99.318 157.521 121.568 1.00 16.68 935 ARG C C 1
ATOM 5053 O O . ARG A 1 935 ? 98.383 157.009 122.192 1.00 16.68 935 ARG C O 1
ATOM 5061 N N . ALA A 1 936 ? 99.665 158.797 121.718 1.00 19.06 936 ALA C N 1
ATOM 5062 C CA . ALA A 1 936 ? 98.921 159.709 122.574 1.00 19.06 936 ALA C CA 1
ATOM 5063 C C . ALA A 1 936 ? 97.728 160.335 121.867 1.00 19.06 936 ALA C C 1
ATOM 5064 O O . ALA A 1 936 ? 97.026 161.151 122.475 1.00 19.06 936 ALA C O 1
ATOM 5066 N N . GLY A 1 937 ? 97.483 159.979 120.609 1.00 23.10 937 GLY C N 1
ATOM 5067 C CA . GLY A 1 937 ? 96.401 160.579 119.860 1.00 23.10 937 GLY C CA 1
ATOM 5068 C C . GLY A 1 937 ? 96.711 161.933 119.271 1.00 23.10 937 GLY C C 1
ATOM 5069 O O . GLY A 1 937 ? 95.790 162.722 119.045 1.00 23.10 937 GLY C O 1
ATOM 5070 N N . CYS A 1 938 ? 97.985 162.236 119.022 1.00 27.76 938 CYS C N 1
ATOM 5071 C CA . CYS A 1 938 ? 98.349 163.523 118.445 1.00 27.76 938 CYS C CA 1
ATOM 5072 C C . CYS A 1 938 ? 98.061 163.602 116.953 1.00 27.76 938 CYS C C 1
ATOM 5073 O O . CYS A 1 938 ? 98.050 164.707 116.398 1.00 27.76 938 CYS C O 1
ATOM 5076 N N . LYS A 1 939 ? 97.827 162.462 116.299 1.00 24.52 939 LYS C N 1
ATOM 5077 C CA . LYS A 1 939 ? 97.551 162.408 114.862 1.00 24.52 939 LYS C CA 1
ATOM 5078 C C . LYS A 1 939 ? 98.664 163.072 114.055 1.00 24.52 939 LYS C C 1
ATOM 5079 O O . LYS A 1 939 ? 98.418 163.707 113.028 1.00 24.52 939 LYS C O 1
ATOM 5085 N N . VAL A 1 940 ? 99.902 162.926 114.524 1.00 20.25 940 VAL C N 1
ATOM 5086 C CA . VAL A 1 940 ? 101.076 163.453 113.852 1.00 20.25 940 VAL C CA 1
ATOM 5087 C C . VAL A 1 940 ? 102.134 162.356 113.791 1.00 20.25 940 VAL C C 1
ATOM 5088 O O . VAL A 1 940 ? 101.970 161.276 114.355 1.00 20.25 940 VAL C O 1
ATOM 5092 N N . ARG A 1 941 ? 103.228 162.651 113.096 1.00 16.69 941 ARG C N 1
ATOM 5093 C CA . ARG A 1 941 ? 104.322 161.699 112.961 1.00 16.69 941 ARG C CA 1
ATOM 5094 C C . ARG A 1 941 ? 105.014 161.517 114.306 1.00 16.69 941 ARG C C 1
ATOM 5095 O O . ARG A 1 941 ? 105.559 162.474 114.865 1.00 16.69 941 ARG C O 1
ATOM 5103 N N . GLU A 1 942 ? 104.999 160.289 114.822 1.00 18.75 942 GLU C N 1
ATOM 5104 C CA . GLU A 1 942 ? 105.578 159.988 116.131 1.00 18.75 942 GLU C CA 1
ATOM 5105 C C . GLU A 1 942 ? 107.065 159.718 115.957 1.00 18.75 942 GLU C C 1
ATOM 5106 O O . GLU A 1 942 ? 107.501 158.579 115.795 1.00 18.75 942 GLU C O 1
ATOM 5112 N N . THR A 1 943 ? 107.854 160.782 115.984 1.00 13.71 943 THR C N 1
ATOM 5113 C CA . THR A 1 943 ? 109.300 160.672 116.048 1.00 13.71 943 THR C CA 1
ATOM 5114 C C . THR A 1 943 ? 109.747 160.794 117.498 1.00 13.71 943 THR C C 1
ATOM 5115 O O . THR A 1 943 ? 108.969 161.145 118.386 1.00 13.71 943 THR C O 1
ATOM 5119 N N . THR A 1 944 ? 111.023 160.486 117.735 1.00 14.04 944 THR C N 1
ATOM 5120 C CA . THR A 1 944 ? 111.576 160.637 119.077 1.00 14.04 944 THR C CA 1
ATOM 5121 C C . THR A 1 944 ? 111.548 162.093 119.524 1.00 14.04 944 THR C C 1
ATOM 5122 O O . THR A 1 944 ? 111.378 162.378 120.715 1.00 14.04 944 THR C O 1
ATOM 5126 N N . ALA A 1 945 ? 111.694 163.026 118.582 1.00 14.04 945 ALA C N 1
ATOM 5127 C CA . ALA A 1 945 ? 111.597 164.440 118.920 1.00 14.04 945 ALA C CA 1
ATOM 5128 C C . ALA A 1 945 ? 110.208 164.790 119.432 1.00 14.04 945 ALA C C 1
ATOM 5129 O O . ALA A 1 945 ? 110.068 165.592 120.360 1.00 14.04 945 ALA C O 1
ATOM 5131 N N . HIS A 1 946 ? 109.165 164.211 118.835 1.00 14.04 946 HIS C N 1
ATOM 5132 C CA . HIS A 1 946 ? 107.814 164.460 119.325 1.00 14.04 946 HIS C CA 1
ATOM 5133 C C . HIS A 1 946 ? 107.635 163.924 120.737 1.00 14.04 946 HIS C C 1
ATOM 5134 O O . HIS A 1 946 ? 107.038 164.587 121.592 1.00 14.04 946 HIS C O 1
ATOM 5141 N N . ILE A 1 947 ? 108.144 162.721 120.999 1.00 14.04 947 ILE C N 1
ATOM 5142 C CA . ILE A 1 947 ? 108.014 162.128 122.325 1.00 14.04 947 ILE C CA 1
ATOM 5143 C C . ILE A 1 947 ? 108.738 162.974 123.360 1.00 14.04 947 ILE C C 1
ATOM 5144 O O . ILE A 1 947 ? 108.224 163.218 124.457 1.00 14.04 947 ILE C O 1
ATOM 5149 N N . LEU A 1 948 ? 109.935 163.447 123.023 1.00 14.04 948 LEU C N 1
ATOM 5150 C CA . LEU A 1 948 ? 110.829 164.045 124.001 1.00 14.04 948 LEU C CA 1
ATOM 5151 C C . LEU A 1 948 ? 110.704 165.557 124.118 1.00 14.04 948 LEU C C 1
ATOM 5152 O O . LEU A 1 948 ? 111.213 166.123 125.089 1.00 14.04 948 LEU C O 1
ATOM 5157 N N . GLN A 1 949 ? 110.057 166.223 123.172 1.00 14.04 949 GLN C N 1
ATOM 5158 C CA . GLN A 1 949 ? 110.077 167.682 123.166 1.00 14.04 949 GLN C CA 1
ATOM 5159 C C . GLN A 1 949 ? 108.702 168.322 123.064 1.00 14.04 949 GLN C C 1
ATOM 5160 O O . GLN A 1 949 ? 108.489 169.386 123.647 1.00 14.04 949 GLN C O 1
ATOM 5166 N N . GLN A 1 950 ? 107.770 167.723 122.322 1.00 13.72 950 GLN C N 1
ATOM 5167 C CA . GLN A 1 950 ? 106.419 168.283 122.210 1.00 13.72 950 GLN C CA 1
ATOM 5168 C C . GLN A 1 950 ? 105.409 167.137 122.159 1.00 13.72 950 GLN C C 1
ATOM 5169 O O . GLN A 1 950 ? 105.168 166.532 121.114 1.00 13.72 950 GLN C O 1
ATOM 5175 N N . CYS A 1 951 ? 104.834 166.834 123.319 1.00 14.04 951 CYS C N 1
ATOM 5176 C CA . CYS A 1 951 ? 103.776 165.841 123.444 1.00 14.04 951 CYS C CA 1
ATOM 5177 C C . CYS A 1 951 ? 103.062 166.097 124.759 1.00 14.04 951 CYS C C 1
ATOM 5178 O O . CYS A 1 951 ? 103.717 166.284 125.788 1.00 14.04 951 CYS C O 1
ATOM 5181 N N . HIS A 1 952 ? 101.728 166.115 124.725 1.00 15.35 952 HIS C N 1
ATOM 5182 C CA . HIS A 1 952 ? 100.972 166.355 125.949 1.00 15.35 952 HIS C CA 1
ATOM 5183 C C . HIS A 1 952 ? 101.213 165.259 126.977 1.00 15.35 952 HIS C C 1
ATOM 5184 O O . HIS A 1 952 ? 101.127 165.510 128.184 1.00 15.35 952 HIS C O 1
ATOM 5191 N N . ARG A 1 953 ? 101.518 164.043 126.522 1.00 16.37 953 ARG C N 1
ATOM 5192 C CA . ARG A 1 953 ? 101.744 162.937 127.444 1.00 16.37 953 ARG C CA 1
ATOM 5193 C C . ARG A 1 953 ? 102.986 163.157 128.298 1.00 16.37 953 ARG C C 1
ATOM 5194 O O . ARG A 1 953 ? 103.006 162.763 129.469 1.00 16.37 953 ARG C O 1
ATOM 5202 N N . THR A 1 954 ? 104.024 163.781 127.742 1.00 14.04 954 THR C N 1
ATOM 5203 C CA . THR A 1 954 ? 105.284 163.975 128.446 1.00 14.04 954 THR C CA 1
ATOM 5204 C C . THR A 1 954 ? 105.484 165.418 128.897 1.00 14.04 954 THR C C 1
ATOM 5205 O O . THR A 1 954 ? 106.623 165.843 129.114 1.00 14.04 954 THR C O 1
ATOM 5209 N N . HIS A 1 955 ? 104.399 166.183 129.032 1.00 13.36 955 HIS C N 1
ATOM 5210 C CA . HIS A 1 955 ? 104.516 167.567 129.481 1.00 13.36 955 HIS C CA 1
ATOM 5211 C C . HIS A 1 955 ? 105.086 167.644 130.892 1.00 13.36 955 HIS C C 1
ATOM 5212 O O . HIS A 1 955 ? 105.977 168.458 131.170 1.00 13.36 955 HIS C O 1
ATOM 5219 N N . GLY A 1 956 ? 104.592 166.795 131.793 1.00 15.61 956 GLY C N 1
ATOM 5220 C CA . GLY A 1 956 ? 105.102 166.795 133.153 1.00 15.61 956 GLY C CA 1
ATOM 5221 C C . GLY A 1 956 ? 106.569 166.420 133.224 1.00 15.61 956 GLY C C 1
ATOM 5222 O O . GLY A 1 956 ? 107.319 166.962 134.038 1.00 15.61 956 GLY C O 1
ATOM 5223 N N . GLY A 1 957 ? 106.997 165.486 132.375 1.00 14.04 957 GLY C N 1
ATOM 5224 C CA . GLY A 1 957 ? 108.407 165.145 132.326 1.00 14.04 957 GLY C CA 1
ATOM 5225 C C . GLY A 1 957 ? 109.269 166.307 131.876 1.00 14.04 957 GLY C C 1
ATOM 5226 O O . GLY A 1 957 ? 110.370 166.515 132.394 1.00 14.04 957 GLY C O 1
ATOM 5227 N N . ARG A 1 958 ? 108.786 167.075 130.897 1.00 14.04 958 ARG C N 1
ATOM 5228 C CA . ARG A 1 958 ? 109.513 168.262 130.464 1.00 14.04 958 ARG C CA 1
ATOM 5229 C C . ARG A 1 958 ? 109.598 169.288 131.583 1.00 14.04 958 ARG C C 1
ATOM 5230 O O . ARG A 1 958 ? 110.653 169.896 131.801 1.00 14.04 958 ARG C O 1
ATOM 5238 N N . ILE A 1 959 ? 108.498 169.484 132.314 1.00 14.04 959 ILE C N 1
ATOM 5239 C CA . ILE A 1 959 ? 108.522 170.401 133.451 1.00 14.04 959 ILE C CA 1
ATOM 5240 C C . ILE A 1 959 ? 109.539 169.938 134.485 1.00 14.04 959 ILE C C 1
ATOM 5241 O O . ILE A 1 959 ? 110.300 170.744 135.032 1.00 14.04 959 ILE C O 1
ATOM 5246 N N . LEU A 1 960 ? 109.569 168.634 134.768 1.00 14.04 960 LEU C N 1
ATOM 5247 C CA . LEU A 1 960 ? 110.476 168.107 135.784 1.00 14.04 960 LEU C CA 1
ATOM 5248 C C . LEU A 1 960 ? 111.934 168.262 135.363 1.00 14.04 960 LEU C C 1
ATOM 5249 O O . LEU A 1 960 ? 112.786 168.647 136.174 1.00 14.04 960 LEU C O 1
ATOM 5254 N N . ARG A 1 961 ? 112.243 167.961 134.100 1.00 14.04 961 ARG C N 1
ATOM 5255 C CA . ARG A 1 961 ? 113.607 168.132 133.607 1.00 14.04 961 ARG C CA 1
ATOM 5256 C C . ARG A 1 961 ? 114.029 169.596 133.657 1.00 14.04 961 ARG C C 1
ATOM 5257 O O . ARG A 1 961 ? 115.156 169.918 134.065 1.00 14.04 961 ARG C O 1
ATOM 5265 N N . HIS A 1 962 ? 113.130 170.497 133.254 1.00 14.04 962 HIS C N 1
ATOM 5266 C CA . HIS A 1 962 ? 113.426 171.921 133.326 1.00 14.04 962 HIS C CA 1
ATOM 5267 C C . HIS A 1 962 ? 113.696 172.353 134.760 1.00 14.04 962 HIS C C 1
ATOM 5268 O O . HIS A 1 962 ? 114.654 173.089 135.022 1.00 14.04 962 HIS C O 1
ATOM 5275 N N . ASN A 1 963 ? 112.867 171.898 135.701 1.00 14.04 963 ASN C N 1
ATOM 5276 C CA . ASN A 1 963 ? 113.058 172.267 137.099 1.00 14.04 963 ASN C CA 1
ATOM 5277 C C . ASN A 1 963 ? 114.379 171.737 137.632 1.00 14.04 963 ASN C C 1
ATOM 5278 O O . ASN A 1 963 ? 115.061 172.419 138.403 1.00 14.04 963 ASN C O 1
ATOM 5283 N N . LYS A 1 964 ? 114.755 170.520 137.237 1.00 14.04 964 LYS C N 1
ATOM 5284 C CA . LYS A 1 964 ? 116.024 169.956 137.686 1.00 14.04 964 LYS C CA 1
ATOM 5285 C C . LYS A 1 964 ? 117.199 170.792 137.195 1.00 14.04 964 LYS C C 1
ATOM 5286 O O . LYS A 1 964 ? 118.102 171.136 137.970 1.00 14.04 964 LYS C O 1
ATOM 5292 N N . ILE A 1 965 ? 117.192 171.147 135.908 1.00 14.04 965 ILE C N 1
ATOM 5293 C CA . ILE A 1 965 ? 118.291 171.942 135.361 1.00 14.04 965 ILE C CA 1
ATOM 5294 C C . ILE A 1 965 ? 118.332 173.318 136.015 1.00 14.04 965 ILE C C 1
ATOM 5295 O O . ILE A 1 965 ? 119.408 173.835 136.351 1.00 14.04 965 ILE C O 1
ATOM 5300 N N . VAL A 1 966 ? 117.160 173.929 136.210 1.00 14.04 966 VAL C N 1
ATOM 5301 C CA . VAL A 1 966 ? 117.089 175.256 136.813 1.00 14.04 966 VAL C CA 1
ATOM 5302 C C . VAL A 1 966 ? 117.615 175.227 138.240 1.00 14.04 966 VAL C C 1
ATOM 5303 O O . VAL A 1 966 ? 118.377 176.108 138.650 1.00 14.04 966 VAL C O 1
ATOM 5307 N N . SER A 1 967 ? 117.213 174.225 139.023 1.00 13.25 967 SER C N 1
ATOM 5308 C CA . SER A 1 967 ? 117.691 174.134 140.397 1.00 13.25 967 SER C CA 1
ATOM 5309 C C . SER A 1 967 ? 119.196 173.926 140.438 1.00 13.25 967 SER C C 1
ATOM 5310 O O . SER A 1 967 ? 119.891 174.542 141.256 1.00 13.25 967 SER C O 1
ATOM 5313 N N . PHE A 1 968 ? 119.720 173.066 139.561 1.00 14.04 968 PHE C N 1
ATOM 5314 C CA . PHE A 1 968 ? 121.158 172.818 139.552 1.00 14.04 968 PHE C CA 1
ATOM 5315 C C . PHE A 1 968 ? 121.934 174.091 139.233 1.00 14.04 968 PHE C C 1
ATOM 5316 O O . PHE A 1 968 ? 122.907 174.427 139.921 1.00 14.04 968 PHE C O 1
ATOM 5324 N N . VAL A 1 969 ? 121.507 174.828 138.203 1.00 13.90 969 VAL C N 1
ATOM 5325 C CA . VAL A 1 969 ? 122.243 176.037 137.838 1.00 13.90 969 VAL C CA 1
ATOM 5326 C C . VAL A 1 969 ? 122.073 177.118 138.902 1.00 13.90 969 VAL C C 1
ATOM 5327 O O . VAL A 1 969 ? 123.008 177.876 139.183 1.00 13.90 969 VAL C O 1
ATOM 5331 N N . ALA A 1 970 ? 120.886 177.213 139.509 1.00 16.94 970 ALA C N 1
ATOM 5332 C CA . ALA A 1 970 ? 120.673 178.204 140.558 1.00 16.94 970 ALA C CA 1
ATOM 5333 C C . ALA A 1 970 ? 121.565 177.932 141.760 1.00 16.94 970 ALA C C 1
ATOM 5334 O O . ALA A 1 970 ? 122.166 178.858 142.314 1.00 16.94 970 ALA C O 1
ATOM 5336 N N . LYS A 1 971 ? 121.666 176.668 142.173 1.00 15.27 971 LYS C N 1
ATOM 5337 C CA . LYS A 1 971 ? 122.563 176.316 143.268 1.00 15.27 971 LYS C CA 1
ATOM 5338 C C . LYS A 1 971 ? 124.015 176.591 142.898 1.00 15.27 971 LYS C C 1
ATOM 5339 O O . LYS A 1 971 ? 124.794 177.088 143.724 1.00 15.27 971 LYS C O 1
ATOM 5345 N N . ALA A 1 972 ? 124.397 176.292 141.653 1.00 15.70 972 ALA C N 1
ATOM 5346 C CA . ALA A 1 972 ? 125.760 176.579 141.222 1.00 15.70 972 ALA C CA 1
ATOM 5347 C C . ALA A 1 972 ? 126.055 178.071 141.290 1.00 15.70 972 ALA C C 1
ATOM 5348 O O . ALA A 1 972 ? 127.148 178.477 141.700 1.00 15.70 972 ALA C O 1
ATOM 5350 N N . MET A 1 973 ? 125.091 178.902 140.894 1.00 14.65 973 MET C N 1
ATOM 5351 C CA . MET A 1 973 ? 125.316 180.344 140.902 1.00 14.65 973 MET C CA 1
ATOM 5352 C C . MET A 1 973 ? 125.330 180.897 142.324 1.00 14.65 973 MET C C 1
ATOM 5353 O O . MET A 1 973 ? 126.146 181.767 142.645 1.00 14.65 973 MET C O 1
ATOM 5358 N N . GLU A 1 974 ? 124.435 180.407 143.187 1.00 15.32 974 GLU C N 1
ATOM 5359 C CA . GLU A 1 974 ? 124.465 180.772 144.599 1.00 15.32 974 GLU C CA 1
ATOM 5360 C C . GLU A 1 974 ? 125.782 180.402 145.259 1.00 15.32 974 GLU C C 1
ATOM 5361 O O . GLU A 1 974 ? 126.212 181.092 146.189 1.00 15.32 974 GLU C O 1
ATOM 5367 N N . GLU A 1 975 ? 126.423 179.319 144.814 1.00 15.77 975 GLU C N 1
ATOM 5368 C CA . GLU A 1 975 ? 127.777 179.031 145.278 1.00 15.77 975 GLU C CA 1
ATOM 5369 C C . GLU A 1 975 ? 128.720 180.176 144.925 1.00 15.77 975 GLU C C 1
ATOM 5370 O O . GLU A 1 975 ? 129.653 180.467 145.681 1.00 15.77 975 GLU C O 1
ATOM 5376 N N . ASN A 1 976 ? 128.466 180.870 143.810 1.00 16.88 976 ASN C N 1
ATOM 5377 C CA . ASN A 1 976 ? 129.286 181.998 143.378 1.00 16.88 976 ASN C CA 1
ATOM 5378 C C . ASN A 1 976 ? 128.785 183.336 143.915 1.00 16.88 976 ASN C C 1
ATOM 5379 O O . ASN A 1 976 ? 129.012 184.375 143.281 1.00 16.88 976 ASN C O 1
ATOM 5384 N N . LYS A 1 977 ? 128.106 183.336 145.065 1.00 15.41 977 LYS C N 1
ATOM 5385 C CA . LYS A 1 977 ? 127.666 184.564 145.732 1.00 15.41 977 LYS C CA 1
ATOM 5386 C C . LYS A 1 977 ? 126.739 185.391 144.843 1.00 15.41 977 LYS C C 1
ATOM 5387 O O . LYS A 1 977 ? 126.798 186.621 144.832 1.00 15.41 977 LYS C O 1
ATOM 5393 N N . TRP A 1 978 ? 125.876 184.713 144.095 1.00 18.21 978 TRP C N 1
ATOM 5394 C CA . TRP A 1 978 ? 124.858 185.368 143.285 1.00 18.21 978 TRP C CA 1
ATOM 5395 C C . TRP A 1 978 ? 123.528 185.289 144.025 1.00 18.21 978 TRP C C 1
ATOM 5396 O O . TRP A 1 978 ? 123.058 184.193 144.344 1.00 18.21 978 TRP C O 1
ATOM 5407 N N . THR A 1 979 ? 122.929 186.444 144.302 1.00 18.60 979 THR C N 1
ATOM 5408 C CA . THR A 1 979 ? 121.631 186.493 144.973 1.00 18.60 979 THR C CA 1
ATOM 5409 C C . THR A 1 979 ? 120.565 186.037 143.986 1.00 18.60 979 THR C C 1
ATOM 5410 O O . THR A 1 979 ? 120.059 186.825 143.186 1.00 18.60 979 THR C O 1
ATOM 5414 N N . VAL A 1 980 ? 120.215 184.757 144.045 1.00 18.33 980 VAL C N 1
ATOM 5415 C CA . VAL A 1 980 ? 119.423 184.106 143.011 1.00 18.33 980 VAL C CA 1
ATOM 5416 C C . VAL A 1 980 ? 117.966 184.068 143.447 1.00 18.33 980 VAL C C 1
ATOM 5417 O O . VAL A 1 980 ? 117.660 183.710 144.590 1.00 18.33 980 VAL C O 1
ATOM 5421 N N . GLU A 1 981 ? 117.070 184.448 142.541 1.00 20.14 981 GLU C N 1
ATOM 5422 C CA . GLU A 1 981 ? 115.636 184.289 142.716 1.00 20.14 981 GLU C CA 1
ATOM 5423 C C . GLU A 1 981 ? 115.122 183.256 141.720 1.00 20.14 981 GLU C C 1
ATOM 5424 O O . GLU A 1 981 ? 115.651 183.124 140.613 1.00 20.14 981 GLU C O 1
ATOM 5430 N N . LEU A 1 982 ? 114.096 182.513 142.123 1.00 21.62 982 LEU C N 1
ATOM 5431 C CA . LEU A 1 982 ? 113.544 181.428 141.321 1.00 21.62 982 LEU C CA 1
ATOM 5432 C C . LEU A 1 982 ? 112.146 181.792 140.844 1.00 21.62 982 LEU C C 1
ATOM 5433 O O . LEU A 1 982 ? 111.297 182.188 141.650 1.00 21.62 982 LEU C O 1
ATOM 5438 N N . GLU A 1 983 ? 111.911 181.642 139.536 1.00 22.94 983 GLU C N 1
ATOM 5439 C CA . GLU A 1 983 ? 110.622 181.885 138.895 1.00 22.94 983 GLU C CA 1
ATOM 5440 C C . GLU A 1 983 ? 110.059 183.248 139.277 1.00 22.94 983 GLU C C 1
ATOM 5441 O O . GLU A 1 983 ? 109.003 183.321 139.919 1.00 22.94 983 GLU C O 1
ATOM 5447 N N . PRO A 1 984 ? 110.721 184.343 138.904 1.00 23.53 984 PRO C N 1
ATOM 5448 C CA . PRO A 1 984 ? 110.295 185.660 139.388 1.00 23.53 984 PRO C CA 1
ATOM 5449 C C . PRO A 1 984 ? 108.903 186.024 138.897 1.00 23.53 984 PRO C C 1
ATOM 5450 O O . PRO A 1 984 ? 108.459 185.593 137.832 1.00 23.53 984 PRO C O 1
ATOM 5454 N N . ARG A 1 985 ? 108.211 186.824 139.703 1.00 32.78 985 ARG C N 1
ATOM 5455 C CA . ARG A 1 985 ? 106.858 187.281 139.401 1.00 32.78 985 ARG C CA 1
ATOM 5456 C C . ARG A 1 985 ? 106.951 188.686 138.815 1.00 32.78 985 ARG C C 1
ATOM 5457 O O . ARG A 1 985 ? 107.125 189.664 139.546 1.00 32.78 985 ARG C O 1
ATOM 5465 N N . LEU A 1 986 ? 106.831 188.787 137.493 1.00 27.47 986 LEU C N 1
ATOM 5466 C CA . LEU A 1 986 ? 106.841 190.071 136.795 1.00 27.47 986 LEU C CA 1
ATOM 5467 C C . LEU A 1 986 ? 105.557 190.181 135.980 1.00 27.47 986 LEU C C 1
ATOM 5468 O O . LEU A 1 986 ? 105.505 189.741 134.827 1.00 27.47 986 LEU C O 1
ATOM 5473 N N . ARG A 1 987 ? 104.524 190.775 136.579 1.00 26.71 987 ARG C N 1
ATOM 5474 C CA . ARG A 1 987 ? 103.248 190.992 135.899 1.00 26.71 987 ARG C CA 1
ATOM 5475 C C . ARG A 1 987 ? 103.399 192.205 134.988 1.00 26.71 987 ARG C C 1
ATOM 5476 O O . ARG A 1 987 ? 102.946 193.314 135.280 1.00 26.71 987 ARG C O 1
ATOM 5484 N N . THR A 1 988 ? 104.062 191.980 133.857 1.00 25.91 988 THR C N 1
ATOM 5485 C CA . THR A 1 988 ? 104.355 193.062 132.934 1.00 25.91 988 THR C CA 1
ATOM 5486 C C . THR A 1 988 ? 103.103 193.466 132.158 1.00 25.91 988 THR C C 1
ATOM 5487 O O . THR A 1 988 ? 102.137 192.707 132.038 1.00 25.91 988 THR C O 1
ATOM 5491 N N . SER A 1 989 ? 103.127 194.697 131.643 1.00 24.75 989 SER C N 1
ATOM 5492 C CA . SER A 1 989 ? 101.973 195.226 130.924 1.00 24.75 989 SER C CA 1
ATOM 5493 C C . SER A 1 989 ? 101.699 194.438 129.648 1.00 24.75 989 SER C C 1
ATOM 5494 O O . SER A 1 989 ? 100.538 194.169 129.317 1.00 24.75 989 SER C O 1
ATOM 5497 N N . VAL A 1 990 ? 102.752 194.063 128.920 1.00 26.71 990 VAL C N 1
ATOM 5498 C CA . VAL A 1 990 ? 102.574 193.350 127.658 1.00 26.71 990 VAL C CA 1
ATOM 5499 C C . VAL A 1 990 ? 101.894 192.007 127.890 1.00 26.71 990 VAL C C 1
ATOM 5500 O O . VAL A 1 990 ? 100.974 191.623 127.159 1.00 26.71 990 VAL C O 1
ATOM 5504 N N . GLY A 1 991 ? 102.333 191.275 128.910 1.00 26.92 991 GLY C N 1
ATOM 5505 C CA . GLY A 1 991 ? 101.778 189.964 129.177 1.00 26.92 991 GLY C CA 1
ATOM 5506 C C . GLY A 1 991 ? 102.276 189.327 130.457 1.00 26.92 991 GLY C C 1
ATOM 5507 O O . GLY A 1 991 ? 102.384 189.988 131.493 1.00 26.92 991 GLY C O 1
ATOM 5508 N N . LEU A 1 992 ? 102.586 188.035 130.389 1.00 26.29 992 LEU C N 1
ATOM 5509 C CA . LEU A 1 992 ? 102.986 187.244 131.551 1.00 26.29 992 LEU C CA 1
ATOM 5510 C C . LEU A 1 992 ? 104.332 186.597 131.234 1.00 26.29 992 LEU C C 1
ATOM 5511 O O . LEU A 1 992 ? 104.390 185.580 130.537 1.00 26.29 992 LEU C O 1
ATOM 5516 N N . ARG A 1 993 ? 105.410 187.185 131.748 1.00 24.98 993 ARG C N 1
ATOM 5517 C CA . ARG A 1 993 ? 106.762 186.701 131.501 1.00 24.98 993 ARG C CA 1
ATOM 5518 C C . ARG A 1 993 ? 107.273 185.943 132.717 1.00 24.98 993 ARG C C 1
ATOM 5519 O O . ARG A 1 993 ? 107.160 186.424 133.848 1.00 24.98 993 ARG C O 1
ATOM 5527 N N . LYS A 1 994 ? 107.839 184.761 132.479 1.00 22.21 994 LYS C N 1
ATOM 5528 C CA . LYS A 1 994 ? 108.367 183.897 133.534 1.00 22.21 994 LYS C CA 1
ATOM 5529 C C . LYS A 1 994 ? 109.798 183.511 133.192 1.00 22.21 994 LYS C C 1
ATOM 5530 O O . LYS A 1 994 ? 110.051 182.419 132.665 1.00 22.21 994 LYS C O 1
ATOM 5536 N N . PRO A 1 995 ? 110.761 184.385 133.471 1.00 17.54 995 PRO C N 1
ATOM 5537 C CA . PRO A 1 995 ? 112.165 183.995 133.321 1.00 17.54 995 PRO C CA 1
ATOM 5538 C C . PRO A 1 995 ? 112.500 182.865 134.279 1.00 17.54 995 PRO C C 1
ATOM 5539 O O . PRO A 1 995 ? 111.887 182.719 135.338 1.00 17.54 995 PRO C O 1
ATOM 5543 N N . ALA A 1 996 ? 113.474 182.045 133.885 1.00 14.04 996 ALA C N 1
ATOM 5544 C CA . ALA A 1 996 ? 113.881 180.937 134.741 1.00 14.04 996 ALA C CA 1
ATOM 5545 C C . ALA A 1 996 ? 114.425 181.447 136.067 1.00 14.04 996 ALA C C 1
ATOM 5546 O O . ALA A 1 996 ? 113.819 181.232 137.121 1.00 14.04 996 ALA C O 1
ATOM 5548 N N . ILE A 1 997 ? 115.564 182.138 136.036 1.00 14.04 997 ILE C N 1
ATOM 5549 C CA . ILE A 1 997 ? 116.164 182.674 137.252 1.00 14.04 997 ILE C CA 1
ATOM 5550 C C . ILE A 1 997 ? 116.677 184.078 136.967 1.00 14.04 997 ILE C C 1
ATOM 5551 O O . ILE A 1 997 ? 116.979 184.433 135.825 1.00 14.04 997 ILE C O 1
ATOM 5556 N N . ILE A 1 998 ? 116.761 184.885 138.021 1.00 14.04 998 ILE C N 1
ATOM 5557 C CA . ILE A 1 998 ? 117.382 186.201 137.970 1.00 14.04 998 ILE C CA 1
ATOM 5558 C C . ILE A 1 998 ? 118.351 186.305 139.137 1.00 14.04 998 ILE C C 1
ATOM 5559 O O . ILE A 1 998 ? 118.161 185.676 140.182 1.00 14.04 998 ILE C O 1
ATOM 5564 N N . ALA A 1 999 ? 119.401 187.103 138.958 1.00 15.63 999 ALA C N 1
ATOM 5565 C CA . ALA A 1 999 ? 120.443 187.178 139.971 1.00 15.63 999 ALA C CA 1
ATOM 5566 C C . ALA A 1 999 ? 121.113 188.541 139.931 1.00 15.63 999 ALA C C 1
ATOM 5567 O O . ALA A 1 999 ? 120.979 189.292 138.963 1.00 15.63 999 ALA C O 1
ATOM 5569 N N . SER A 1 1000 ? 121.842 188.848 141.002 1.00 19.27 1000 SER C N 1
ATOM 5570 C CA . SER A 1 1000 ? 122.549 190.114 141.111 1.00 19.27 1000 SER C CA 1
ATOM 5571 C C . SER A 1 1000 ? 123.845 189.910 141.881 1.00 19.27 1000 SER C C 1
ATOM 5572 O O . SER A 1 1000 ? 123.979 188.976 142.676 1.00 19.27 1000 SER C O 1
ATOM 5575 N N . ARG A 1 1001 ? 124.799 190.807 141.636 1.00 19.92 1001 ARG C N 1
ATOM 5576 C CA . ARG A 1 1001 ? 126.088 190.794 142.325 1.00 19.92 1001 ARG C CA 1
ATOM 5577 C C . ARG A 1 1001 ? 126.646 192.206 142.331 1.00 19.92 1001 ARG C C 1
ATOM 5578 O O . ARG A 1 1001 ? 126.932 192.754 141.264 1.00 19.92 1001 ARG C O 1
ATOM 5586 N N . ASP A 1 1002 ? 126.787 192.788 143.524 1.00 25.92 1002 ASP C N 1
ATOM 5587 C CA . ASP A 1 1002 ? 127.440 194.076 143.755 1.00 25.92 1002 ASP C CA 1
ATOM 5588 C C . ASP A 1 1002 ? 127.140 195.121 142.685 1.00 25.92 1002 ASP C C 1
ATOM 5589 O O . ASP A 1 1002 ? 128.036 195.862 142.268 1.00 25.92 1002 ASP C O 1
ATOM 5594 N N . GLY A 1 1003 ? 125.887 195.199 142.241 1.00 21.82 1003 GLY C N 1
ATOM 5595 C CA . GLY A 1 1003 ? 125.462 196.248 141.340 1.00 21.82 1003 GLY C CA 1
ATOM 5596 C C . GLY A 1 1003 ? 125.300 195.864 139.885 1.00 21.82 1003 GLY C C 1
ATOM 5597 O O . GLY A 1 1003 ? 124.976 196.739 139.072 1.00 21.82 1003 GLY C O 1
ATOM 5598 N N . VAL A 1 1004 ? 125.517 194.603 139.521 1.00 20.30 1004 VAL C N 1
ATOM 5599 C CA . VAL A 1 1004 ? 125.261 194.124 138.166 1.00 20.30 1004 VAL C CA 1
ATOM 5600 C C . VAL A 1 1004 ? 124.325 192.926 138.250 1.00 20.30 1004 VAL C C 1
ATOM 5601 O O . VAL A 1 1004 ? 124.578 191.984 139.009 1.00 20.30 1004 VAL C O 1
ATOM 5605 N N . GLY A 1 1005 ? 123.234 192.974 137.483 1.00 17.92 1005 GLY C N 1
ATOM 5606 C CA . GLY A 1 1005 ? 122.253 191.913 137.469 1.00 17.92 1005 GLY C CA 1
ATOM 5607 C C . GLY A 1 1005 ? 122.369 191.038 136.230 1.00 17.92 1005 GLY C C 1
ATOM 5608 O O . GLY A 1 1005 ? 123.146 191.301 135.317 1.00 17.92 1005 GLY C O 1
ATOM 5609 N N . VAL A 1 1006 ? 121.569 189.975 136.219 1.00 14.04 1006 VAL C N 1
ATOM 5610 C CA . VAL A 1 1006 ? 121.579 189.028 135.109 1.00 14.04 1006 VAL C CA 1
ATOM 5611 C C . VAL A 1 1006 ? 120.273 188.245 135.124 1.00 14.04 1006 VAL C C 1
ATOM 5612 O O . VAL A 1 1006 ? 119.699 187.980 136.184 1.00 14.04 1006 VAL C O 1
ATOM 5616 N N . ILE A 1 1007 ? 119.799 187.896 133.929 1.00 14.04 1007 ILE C N 1
ATOM 5617 C CA . ILE A 1 1007 ? 118.658 187.010 133.732 1.00 14.04 1007 ILE C CA 1
ATOM 5618 C C . ILE A 1 1007 ? 119.166 185.758 133.040 1.00 14.04 1007 ILE C C 1
ATOM 5619 O O . ILE A 1 1007 ? 119.861 185.849 132.022 1.00 14.04 1007 ILE C O 1
ATOM 5624 N N . VAL A 1 1008 ? 118.827 184.592 133.578 1.00 14.04 1008 VAL C N 1
ATOM 5625 C CA . VAL A 1 1008 ? 119.206 183.325 132.972 1.00 14.04 1008 VAL C CA 1
ATOM 5626 C C . VAL A 1 1008 ? 117.935 182.546 132.680 1.00 14.04 1008 VAL C C 1
ATOM 5627 O O . VAL A 1 1008 ? 117.098 182.357 133.570 1.00 14.04 1008 VAL C O 1
ATOM 5631 N N . ASP A 1 1009 ? 117.787 182.111 131.435 1.00 13.44 1009 ASP C N 1
ATOM 5632 C CA . ASP A 1 1009 ? 116.661 181.297 131.007 1.00 13.44 1009 ASP C CA 1
ATOM 5633 C C . ASP A 1 1009 ? 117.166 179.916 130.619 1.00 13.44 1009 ASP C C 1
ATOM 5634 O O . ASP A 1 1009 ? 118.089 179.793 129.808 1.00 13.44 1009 ASP C O 1
ATOM 5639 N N . VAL A 1 1010 ? 116.558 178.887 131.194 1.00 14.04 1010 VAL C N 1
ATOM 5640 C CA . VAL A 1 1010 ? 116.895 177.503 130.898 1.00 14.04 1010 VAL C CA 1
ATOM 5641 C C . VAL A 1 1010 ? 115.884 176.975 129.894 1.00 14.04 1010 VAL C C 1
ATOM 5642 O O . VAL A 1 1010 ? 114.674 177.177 130.055 1.00 14.04 1010 VAL C O 1
ATOM 5646 N N . GLN A 1 1011 ? 116.375 176.315 128.849 1.00 14.04 1011 GLN C N 1
ATOM 5647 C CA . GLN A 1 1011 ? 115.505 175.828 127.789 1.00 14.04 1011 GLN C CA 1
ATOM 5648 C C . GLN A 1 1011 ? 116.202 174.684 127.070 1.00 14.04 1011 GLN C C 1
ATOM 5649 O O . GLN A 1 1011 ? 117.363 174.817 126.673 1.00 14.04 1011 GLN C O 1
ATOM 5655 N N . VAL A 1 1012 ? 115.499 173.564 126.923 1.00 14.04 1012 VAL C N 1
ATOM 5656 C CA . VAL A 1 1012 ? 116.010 172.379 126.243 1.00 14.04 1012 VAL C CA 1
ATOM 5657 C C . VAL A 1 1012 ? 115.223 172.215 124.950 1.00 14.04 1012 VAL C C 1
ATOM 5658 O O . VAL A 1 1012 ? 113.990 172.117 124.973 1.00 14.04 1012 VAL C O 1
ATOM 5662 N N . VAL A 1 1013 ? 115.935 172.180 123.825 1.00 14.04 1013 VAL C N 1
ATOM 5663 C CA . VAL A 1 1013 ? 115.337 172.264 122.504 1.00 14.04 1013 VAL C CA 1
ATOM 5664 C C . VAL A 1 1013 ? 115.914 171.168 121.615 1.00 14.04 1013 VAL C C 1
ATOM 5665 O O . VAL A 1 1013 ? 116.745 170.366 122.038 1.00 14.04 1013 VAL C O 1
ATOM 5669 N N . SER A 1 1014 ? 115.452 171.146 120.367 1.00 14.04 1014 SER C N 1
ATOM 5670 C CA . SER A 1 1014 ? 115.892 170.169 119.384 1.00 14.04 1014 SER C CA 1
ATOM 5671 C C . SER A 1 1014 ? 117.200 170.621 118.740 1.00 14.04 1014 SER C C 1
ATOM 5672 O O . SER A 1 1014 ? 117.710 171.713 118.998 1.00 14.04 1014 SER C O 1
ATOM 5675 N N . GLY A 1 1015 ? 117.752 169.767 117.884 1.00 15.06 1015 GLY C N 1
ATOM 5676 C CA . GLY A 1 1015 ? 119.029 170.052 117.261 1.00 15.06 1015 GLY C CA 1
ATOM 5677 C C . GLY A 1 1015 ? 118.993 170.079 115.746 1.00 15.06 1015 GLY C C 1
ATOM 5678 O O . GLY A 1 1015 ? 120.037 170.209 115.102 1.00 15.06 1015 GLY C O 1
ATOM 5679 N N . GLN A 1 1016 ? 117.800 169.951 115.162 1.00 15.27 1016 GLN C N 1
ATOM 5680 C CA . GLN A 1 1016 ? 117.683 170.020 113.710 1.00 15.27 1016 GLN C CA 1
ATOM 5681 C C . GLN A 1 1016 ? 117.989 171.423 113.201 1.00 15.27 1016 GLN C C 1
ATOM 5682 O O . GLN A 1 1016 ? 118.523 171.589 112.098 1.00 15.27 1016 GLN C O 1
ATOM 5688 N N . ARG A 1 1017 ? 117.651 172.442 113.982 1.00 14.38 1017 ARG C N 1
ATOM 5689 C CA . ARG A 1 1017 ? 118.010 173.812 113.665 1.00 14.38 1017 ARG C CA 1
ATOM 5690 C C . ARG A 1 1017 ? 119.258 174.214 114.442 1.00 14.38 1017 ARG C C 1
ATOM 5691 O O . ARG A 1 1017 ? 119.702 173.519 115.357 1.00 14.38 1017 ARG C O 1
ATOM 5699 N N . SER A 1 1018 ? 119.836 175.347 114.061 1.00 14.04 1018 SER C N 1
ATOM 5700 C CA . SER A 1 1018 ? 121.029 175.828 114.741 1.00 14.04 1018 SER C CA 1
ATOM 5701 C C . SER A 1 1018 ? 120.698 176.217 116.175 1.00 14.04 1018 SER C C 1
ATOM 5702 O O . SER A 1 1018 ? 119.693 176.879 116.440 1.00 14.04 1018 SER C O 1
ATOM 5705 N N . LEU A 1 1019 ? 121.550 175.789 117.107 1.00 14.04 1019 LEU C N 1
ATOM 5706 C CA . LEU A 1 1019 ? 121.325 176.112 118.510 1.00 14.04 1019 LEU C CA 1
ATOM 5707 C C . LEU A 1 1019 ? 121.566 177.587 118.790 1.00 14.04 1019 LEU C C 1
ATOM 5708 O O . LEU A 1 1019 ? 120.930 178.157 119.682 1.00 14.04 1019 LEU C O 1
ATOM 5713 N N . ASP A 1 1020 ? 122.477 178.218 118.048 1.00 12.71 1020 ASP C N 1
ATOM 5714 C CA . ASP A 1 1020 ? 122.772 179.626 118.289 1.00 12.71 1020 ASP C CA 1
ATOM 5715 C C . ASP A 1 1020 ? 121.589 180.513 117.925 1.00 12.71 1020 ASP C C 1
ATOM 5716 O O . ASP A 1 1020 ? 121.337 181.521 118.593 1.00 12.71 1020 ASP C O 1
ATOM 5721 N N . GLU A 1 1021 ? 120.849 180.161 116.872 1.00 15.69 1021 GLU C N 1
ATOM 5722 C CA . GLU A 1 1021 ? 119.664 180.941 116.535 1.00 15.69 1021 GLU C CA 1
ATOM 5723 C C . GLU A 1 1021 ? 118.602 180.823 117.623 1.00 15.69 1021 GLU C C 1
ATOM 5724 O O . GLU A 1 1021 ? 117.928 181.807 117.944 1.00 15.69 1021 GLU C O 1
ATOM 5730 N N . LEU A 1 1022 ? 118.455 179.636 118.220 1.00 14.04 1022 LEU C N 1
ATOM 5731 C CA . LEU A 1 1022 ? 117.518 179.477 119.328 1.00 14.04 1022 LEU C CA 1
ATOM 5732 C C . LEU A 1 1022 ? 117.975 180.258 120.552 1.00 14.04 1022 LEU C C 1
ATOM 5733 O O . LEU A 1 1022 ? 117.157 180.874 121.245 1.00 14.04 1022 LEU C O 1
ATOM 5738 N N . HIS A 1 1023 ? 119.279 180.254 120.827 1.00 14.04 1023 HIS C N 1
ATOM 5739 C CA . HIS A 1 1023 ? 119.803 181.047 121.932 1.00 14.04 1023 HIS C CA 1
ATOM 5740 C C . HIS A 1 1023 ? 119.514 182.527 121.723 1.00 14.04 1023 HIS C C 1
ATOM 5741 O O . HIS A 1 1023 ? 119.065 183.220 122.643 1.00 14.04 1023 HIS C O 1
ATOM 5748 N N . ARG A 1 1024 ? 119.755 183.028 120.512 1.00 14.89 1024 ARG C N 1
ATOM 5749 C CA . ARG A 1 1024 ? 119.515 184.442 120.243 1.00 14.89 1024 ARG C CA 1
ATOM 5750 C C . ARG A 1 1024 ? 118.029 184.775 120.303 1.00 14.89 1024 ARG C C 1
ATOM 5751 O O . ARG A 1 1024 ? 117.649 185.840 120.801 1.00 14.89 1024 ARG C O 1
ATOM 5759 N N . GLU A 1 1025 ? 117.173 183.879 119.807 1.00 15.56 1025 GLU C N 1
ATOM 5760 C CA . GLU A 1 1025 ? 115.742 184.156 119.828 1.00 15.56 1025 GLU C CA 1
ATOM 5761 C C . GLU A 1 1025 ? 115.178 184.097 121.240 1.00 15.56 1025 GLU C C 1
ATOM 5762 O O . GLU A 1 1025 ? 114.180 184.763 121.533 1.00 15.56 1025 GLU C O 1
ATOM 5768 N N . LYS A 1 1026 ? 115.786 183.305 122.125 1.00 15.39 1026 LYS C N 1
ATOM 5769 C CA . LYS A 1 1026 ? 115.355 183.311 123.518 1.00 15.39 1026 LYS C CA 1
ATOM 5770 C C . LYS A 1 1026 ? 115.946 184.483 124.288 1.00 15.39 1026 LYS C C 1
ATOM 5771 O O . LYS A 1 1026 ? 115.347 184.943 125.265 1.00 15.39 1026 LYS C O 1
ATOM 5777 N N . ARG A 1 1027 ? 117.113 184.970 123.870 1.00 16.70 1027 ARG C N 1
ATOM 5778 C CA . ARG A 1 1027 ? 117.728 186.113 124.531 1.00 16.70 1027 ARG C CA 1
ATOM 5779 C C . ARG A 1 1027 ? 117.040 187.421 124.158 1.00 16.70 1027 ARG C C 1
ATOM 5780 O O . ARG A 1 1027 ? 116.911 188.314 125.002 1.00 16.70 1027 ARG C O 1
ATOM 5788 N N . ASN A 1 1028 ? 116.594 187.554 122.905 1.00 19.08 1028 ASN C N 1
ATOM 5789 C CA . ASN A 1 1028 ? 116.066 188.838 122.453 1.00 19.08 1028 ASN C CA 1
ATOM 5790 C C . ASN A 1 1028 ? 114.742 189.183 123.125 1.00 19.08 1028 ASN C C 1
ATOM 5791 O O . ASN A 1 1028 ? 114.461 190.363 123.362 1.00 19.08 1028 ASN C O 1
ATOM 5796 N N . LYS A 1 1029 ? 113.917 188.181 123.435 1.00 19.19 1029 LYS C N 1
ATOM 5797 C CA . LYS A 1 1029 ? 112.618 188.446 124.040 1.00 19.19 1029 LYS C CA 1
ATOM 5798 C C . LYS A 1 1029 ? 112.725 188.979 125.462 1.00 19.19 1029 LYS C C 1
ATOM 5799 O O . LYS A 1 1029 ? 111.716 189.435 126.010 1.00 19.19 1029 LYS C O 1
ATOM 5805 N N . TYR A 1 1030 ? 113.906 188.929 126.069 1.00 20.48 1030 TYR C N 1
ATOM 5806 C CA . TYR A 1 1030 ? 114.136 189.488 127.395 1.00 20.48 1030 TYR C CA 1
ATOM 5807 C C . TYR A 1 1030 ? 115.094 190.667 127.388 1.00 20.48 1030 TYR C C 1
ATOM 5808 O O . TYR A 1 1030 ? 114.917 191.603 128.169 1.00 20.48 1030 TYR C O 1
ATOM 5817 N N . GLY A 1 1031 ? 116.103 190.649 126.523 1.00 25.42 1031 GLY C N 1
ATOM 5818 C CA . GLY A 1 1031 ? 117.043 191.744 126.434 1.00 25.42 1031 GLY C CA 1
ATOM 5819 C C . GLY A 1 1031 ? 116.597 192.911 125.590 1.00 25.42 1031 GLY C C 1
ATOM 5820 O O . GLY A 1 1031 ? 117.314 193.911 125.502 1.00 25.42 1031 GLY C O 1
ATOM 5821 N N . ASN A 1 1032 ? 115.426 192.813 124.959 1.00 31.49 1032 ASN C N 1
ATOM 5822 C CA . ASN A 1 1032 ? 114.904 193.884 124.122 1.00 31.49 1032 ASN C CA 1
ATOM 5823 C C . ASN A 1 1032 ? 113.431 194.168 124.387 1.00 31.49 1032 ASN C C 1
ATOM 5824 O O . ASN A 1 1032 ? 112.819 194.938 123.637 1.00 31.49 1032 ASN C O 1
ATOM 5829 N N . HIS A 1 1033 ? 112.844 193.567 125.425 1.00 29.19 1033 HIS C N 1
ATOM 5830 C CA . HIS A 1 1033 ? 111.447 193.846 125.741 1.00 29.19 1033 HIS C CA 1
ATOM 5831 C C . HIS A 1 1033 ? 111.264 195.298 126.163 1.00 29.19 1033 HIS C C 1
ATOM 5832 O O . HIS A 1 1033 ? 110.266 195.936 125.808 1.00 29.19 1033 HIS C O 1
ATOM 5839 N N . GLY A 1 1034 ? 112.213 195.835 126.925 1.00 27.58 1034 GLY C N 1
ATOM 5840 C CA . GLY A 1 1034 ? 112.233 197.250 127.236 1.00 27.58 1034 GLY C CA 1
ATOM 5841 C C . GLY A 1 1034 ? 111.797 197.593 128.644 1.00 27.58 1034 GLY C C 1
ATOM 5842 O O . GLY A 1 1034 ? 112.426 198.424 129.305 1.00 27.58 1034 GLY C O 1
ATOM 5843 N N . GLU A 1 1035 ? 110.729 196.958 129.121 1.00 28.90 1035 GLU C N 1
ATOM 5844 C CA . GLU A 1 1035 ? 110.241 197.209 130.470 1.00 28.90 1035 GLU C CA 1
ATOM 5845 C C . GLU A 1 1035 ? 110.624 196.117 131.456 1.00 28.90 1035 GLU C C 1
ATOM 5846 O O . GLU A 1 1035 ? 110.760 196.402 132.650 1.00 28.90 1035 GLU C O 1
ATOM 5852 N N . LEU A 1 1036 ? 110.805 194.880 130.987 1.00 28.12 1036 LEU C N 1
ATOM 5853 C CA . LEU A 1 1036 ? 111.264 193.813 131.870 1.00 28.12 1036 LEU C CA 1
ATOM 5854 C C . LEU A 1 1036 ? 112.612 194.155 132.483 1.00 28.12 1036 LEU C C 1
ATOM 5855 O O . LEU A 1 1036 ? 112.873 193.837 133.649 1.00 28.12 1036 LEU C O 1
ATOM 5860 N N . VAL A 1 1037 ? 113.482 194.804 131.709 1.00 28.42 1037 VAL C N 1
ATOM 5861 C CA . VAL A 1 1037 ? 114.789 195.198 132.223 1.00 28.42 1037 VAL C CA 1
ATOM 5862 C C . VAL A 1 1037 ? 114.628 196.156 133.397 1.00 28.42 1037 VAL C C 1
ATOM 5863 O O . VAL A 1 1037 ? 115.282 196.009 134.436 1.00 28.42 1037 VAL C O 1
ATOM 5867 N N . GLU A 1 1038 ? 113.739 197.142 133.254 1.00 29.48 1038 GLU C N 1
ATOM 5868 C CA . GLU A 1 1038 ? 113.499 198.087 134.340 1.00 29.48 1038 GLU C CA 1
ATOM 5869 C C . GLU A 1 1038 ? 112.893 197.396 135.555 1.00 29.48 1038 GLU C C 1
ATOM 5870 O O . GLU A 1 1038 ? 113.249 197.710 136.697 1.00 29.48 1038 GLU C O 1
ATOM 5876 N N . LEU A 1 1039 ? 111.964 196.462 135.331 1.00 26.30 1039 LEU C N 1
ATOM 5877 C CA . LEU A 1 1039 ? 111.354 195.751 136.450 1.00 26.30 1039 LEU C CA 1
ATOM 5878 C C . LEU A 1 1039 ? 112.389 194.946 137.223 1.00 26.30 1039 LEU C C 1
ATOM 5879 O O . LEU A 1 1039 ? 112.402 194.961 138.460 1.00 26.30 1039 LEU C O 1
ATOM 5884 N N . VAL A 1 1040 ? 113.271 194.240 136.513 1.00 21.95 1040 VAL C N 1
ATOM 5885 C CA . VAL A 1 1040 ? 114.301 193.467 137.197 1.00 21.95 1040 VAL C CA 1
ATOM 5886 C C . VAL A 1 1040 ? 115.290 194.392 137.893 1.00 21.95 1040 VAL C C 1
ATOM 5887 O O . VAL A 1 1040 ? 115.777 194.087 138.985 1.00 21.95 1040 VAL C O 1
ATOM 5891 N N . ALA A 1 1041 ? 115.607 195.532 137.277 1.00 23.37 1041 ALA C N 1
ATOM 5892 C CA . ALA A 1 1041 ? 116.506 196.481 137.922 1.00 23.37 1041 ALA C CA 1
ATOM 5893 C C . ALA A 1 1041 ? 115.915 196.993 139.228 1.00 23.37 1041 ALA C C 1
ATOM 5894 O O . ALA A 1 1041 ? 116.621 197.112 140.236 1.00 23.37 1041 ALA C O 1
ATOM 5896 N N . GLY A 1 1042 ? 114.618 197.301 139.228 1.00 22.13 1042 GLY C N 1
ATOM 5897 C CA . GLY A 1 1042 ? 113.974 197.741 140.454 1.00 22.13 1042 GLY C CA 1
ATOM 5898 C C . GLY A 1 1042 ? 113.905 196.650 141.506 1.00 22.13 1042 GLY C C 1
ATOM 5899 O O . GLY A 1 1042 ? 114.173 196.897 142.685 1.00 22.13 1042 GLY C O 1
ATOM 5900 N N . ARG A 1 1043 ? 113.545 195.432 141.097 1.00 22.40 1043 ARG C N 1
ATOM 5901 C CA . ARG A 1 1043 ? 113.435 194.327 142.046 1.00 22.40 1043 ARG C CA 1
ATOM 5902 C C . ARG A 1 1043 ? 114.785 193.990 142.665 1.00 22.40 1043 ARG C C 1
ATOM 5903 O O . ARG A 1 1043 ? 114.889 193.770 143.877 1.00 22.40 1043 ARG C O 1
ATOM 5911 N N . LEU A 1 1044 ? 115.832 193.936 141.841 1.00 21.69 1044 LEU C N 1
ATOM 5912 C CA . LEU A 1 1044 ? 117.153 193.555 142.324 1.00 21.69 1044 LEU C CA 1
ATOM 5913 C C . LEU A 1 1044 ? 117.732 194.615 143.253 1.00 21.69 1044 LEU C C 1
ATOM 5914 O O . LEU A 1 1044 ? 118.381 194.285 144.252 1.00 21.69 1044 LEU C O 1
ATOM 5919 N N . GLY A 1 1045 ? 117.514 195.889 142.938 1.00 26.74 1045 GLY C N 1
ATOM 5920 C CA . GLY A 1 1045 ? 118.020 196.966 143.765 1.00 26.74 1045 GLY C CA 1
ATOM 5921 C C . GLY A 1 1045 ? 119.126 197.763 143.106 1.00 26.74 1045 GLY C C 1
ATOM 5922 O O . GLY A 1 1045 ? 120.016 198.283 143.785 1.00 26.74 1045 GLY C O 1
ATOM 5923 N N . LEU A 1 1046 ? 119.082 197.864 141.780 1.00 30.97 1046 LEU C N 1
ATOM 5924 C CA . LEU A 1 1046 ? 120.051 198.630 141.019 1.00 30.97 1046 LEU C CA 1
ATOM 5925 C C . LEU A 1 1046 ? 119.331 199.564 140.055 1.00 30.97 1046 LEU C C 1
ATOM 5926 O O . LEU A 1 1046 ? 118.413 199.129 139.345 1.00 30.97 1046 LEU C O 1
ATOM 5931 N N . PRO A 1 1047 ? 119.692 200.849 140.016 1.00 35.81 1047 PRO C N 1
ATOM 5932 C CA . PRO A 1 1047 ? 118.899 201.796 139.214 1.00 35.81 1047 PRO C CA 1
ATOM 5933 C C . PRO A 1 1047 ? 119.119 201.672 137.718 1.00 35.81 1047 PRO C C 1
ATOM 5934 O O . PRO A 1 1047 ? 118.149 201.712 136.951 1.00 35.81 1047 PRO C O 1
ATOM 5938 N N . LYS A 1 1048 ? 120.364 201.523 137.275 1.00 36.44 1048 LYS C N 1
ATOM 5939 C CA . LYS A 1 1048 ? 120.674 201.585 135.853 1.00 36.44 1048 LYS C CA 1
ATOM 5940 C C . LYS A 1 1048 ? 120.293 200.281 135.165 1.00 36.44 1048 LYS C C 1
ATOM 5941 O O . LYS A 1 1048 ? 120.734 199.201 135.570 1.00 36.44 1048 LYS C O 1
ATOM 5947 N N . ALA A 1 1049 ? 119.483 200.389 134.110 1.00 28.96 1049 ALA C N 1
ATOM 5948 C CA . ALA A 1 1049 ? 118.993 199.212 133.406 1.00 28.96 1049 ALA C CA 1
ATOM 5949 C C . ALA A 1 1049 ? 120.075 198.511 132.597 1.00 28.96 1049 ALA C C 1
ATOM 5950 O O . ALA A 1 1049 ? 119.937 197.318 132.311 1.00 28.96 1049 ALA C O 1
ATOM 5952 N N . GLU A 1 1050 ? 121.145 199.215 132.224 1.00 31.93 1050 GLU C N 1
ATOM 5953 C CA . GLU A 1 1050 ? 122.232 198.575 131.493 1.00 31.93 1050 GLU C CA 1
ATOM 5954 C C . GLU A 1 1050 ? 123.058 197.645 132.368 1.00 31.93 1050 GLU C C 1
ATOM 5955 O O . GLU A 1 1050 ? 123.835 196.846 131.834 1.00 31.93 1050 GLU C O 1
ATOM 5961 N N . CYS A 1 1051 ? 122.916 197.733 133.692 1.00 27.23 1051 CYS C N 1
ATOM 5962 C CA . CYS A 1 1051 ? 123.648 196.829 134.573 1.00 27.23 1051 CYS C CA 1
ATOM 5963 C C . CYS A 1 1051 ? 123.206 195.385 134.375 1.00 27.23 1051 CYS C C 1
ATOM 5964 O O . CYS A 1 1051 ? 124.041 194.478 134.293 1.00 27.23 1051 CYS C O 1
ATOM 5967 N N . VAL A 1 1052 ? 121.901 195.152 134.288 1.00 22.99 1052 VAL C N 1
ATOM 5968 C CA . VAL A 1 1052 ? 121.379 193.800 134.125 1.00 22.99 1052 VAL C CA 1
ATOM 5969 C C . VAL A 1 1052 ? 121.420 193.415 132.652 1.00 22.99 1052 VAL C C 1
ATOM 5970 O O . VAL A 1 1052 ? 120.945 194.158 131.785 1.00 22.99 1052 VAL C O 1
ATOM 5974 N N . ARG A 1 1053 ? 122.006 192.255 132.365 1.00 20.41 1053 ARG C N 1
ATOM 5975 C CA . ARG A 1 1053 ? 122.151 191.750 131.007 1.00 20.41 1053 ARG C CA 1
ATOM 5976 C C . ARG A 1 1053 ? 121.425 190.420 130.884 1.00 20.41 1053 ARG C C 1
ATOM 5977 O O . ARG A 1 1053 ? 121.584 189.541 131.737 1.00 20.41 1053 ARG C O 1
ATOM 5985 N N . ALA A 1 1054 ? 120.631 190.275 129.828 1.00 16.85 1054 ALA C N 1
ATOM 5986 C CA . ALA A 1 1054 ? 119.922 189.028 129.595 1.00 16.85 1054 ALA C CA 1
ATOM 5987 C C . ALA A 1 1054 ? 120.881 187.945 129.112 1.00 16.85 1054 ALA C C 1
ATOM 5988 O O . ALA A 1 1054 ? 121.915 188.223 128.500 1.00 16.85 1054 ALA C O 1
ATOM 5990 N N . THR A 1 1055 ? 120.528 186.696 129.406 1.00 14.04 1055 THR C N 1
ATOM 5991 C CA . THR A 1 1055 ? 121.338 185.545 129.039 1.00 14.04 1055 THR C CA 1
ATOM 5992 C C . THR A 1 1055 ? 120.414 184.340 128.937 1.00 14.04 1055 THR C C 1
ATOM 5993 O O . THR A 1 1055 ? 119.250 184.395 129.339 1.00 14.04 1055 THR C O 1
ATOM 5997 N N . SER A 1 1056 ? 120.934 183.255 128.373 1.00 14.04 1056 SER C N 1
ATOM 5998 C CA . SER A 1 1056 ? 120.191 182.008 128.296 1.00 14.04 1056 SER C CA 1
ATOM 5999 C C . SER A 1 1056 ? 121.143 180.844 128.524 1.00 14.04 1056 SER C C 1
ATOM 6000 O O . SER A 1 1056 ? 122.364 180.980 128.426 1.00 14.04 1056 SER C O 1
ATOM 6003 N N . CYS A 1 1057 ? 120.562 179.695 128.851 1.00 14.04 1057 CYS C N 1
ATOM 6004 C CA . CYS A 1 1057 ? 121.287 178.439 129.018 1.00 14.04 1057 CYS C CA 1
ATOM 6005 C C . CYS A 1 1057 ? 120.639 177.441 128.064 1.00 14.04 1057 CYS C C 1
ATOM 6006 O O . CYS A 1 1057 ? 119.728 176.702 128.443 1.00 14.04 1057 CYS C O 1
ATOM 6009 N N . THR A 1 1058 ? 121.106 177.429 126.819 1.00 14.04 1058 THR C N 1
ATOM 6010 C CA . THR A 1 1058 ? 120.519 176.609 125.769 1.00 14.04 1058 THR C CA 1
ATOM 6011 C C . THR A 1 1058 ? 121.307 175.317 125.623 1.00 14.04 1058 THR C C 1
ATOM 6012 O O . THR A 1 1058 ? 122.540 175.338 125.571 1.00 14.04 1058 THR C O 1
ATOM 6016 N N . ILE A 1 1059 ? 120.592 174.199 125.571 1.00 14.04 1059 ILE C N 1
ATOM 6017 C CA . ILE A 1 1059 ? 121.205 172.890 125.396 1.00 14.04 1059 ILE C CA 1
ATOM 6018 C C . ILE A 1 1059 ? 120.158 171.974 124.784 1.00 14.04 1059 ILE C C 1
ATOM 6019 O O . ILE A 1 1059 ? 118.976 172.049 125.125 1.00 14.04 1059 ILE C O 1
ATOM 6024 N N . SER A 1 1060 ? 120.590 171.131 123.853 1.00 14.04 1060 SER C N 1
ATOM 6025 C CA . SER A 1 1060 ? 119.664 170.226 123.197 1.00 14.04 1060 SER C CA 1
ATOM 6026 C C . SER A 1 1060 ? 119.378 169.021 124.087 1.00 14.04 1060 SER C C 1
ATOM 6027 O O . SER A 1 1060 ? 120.064 168.769 125.080 1.00 14.04 1060 SER C O 1
ATOM 6030 N N . TRP A 1 1061 ? 118.348 168.261 123.718 1.00 14.04 1061 TRP C N 1
ATOM 6031 C CA . TRP A 1 1061 ? 117.980 167.105 124.523 1.00 14.04 1061 TRP C CA 1
ATOM 6032 C C . TRP A 1 1061 ? 118.993 165.975 124.425 1.00 14.04 1061 TRP C C 1
ATOM 6033 O O . TRP A 1 1061 ? 118.874 164.996 125.166 1.00 14.04 1061 TRP C O 1
ATOM 6044 N N . ARG A 1 1062 ? 119.966 166.076 123.528 1.00 14.04 1062 ARG C N 1
ATOM 6045 C CA . ARG A 1 1062 ? 121.057 165.121 123.442 1.00 14.04 1062 ARG C CA 1
ATOM 6046 C C . ARG A 1 1062 ? 122.281 165.574 124.218 1.00 14.04 1062 ARG C C 1
ATOM 6047 O O . ARG A 1 1062 ? 123.350 164.975 124.075 1.00 14.04 1062 ARG C O 1
ATOM 6055 N N . GLY A 1 1063 ? 122.149 166.612 125.033 1.00 14.04 1063 GLY C N 1
ATOM 6056 C CA . GLY A 1 1063 ? 123.290 167.127 125.762 1.00 14.04 1063 GLY C CA 1
ATOM 6057 C C . GLY A 1 1063 ? 124.326 167.790 124.885 1.00 14.04 1063 GLY C C 1
ATOM 6058 O O . GLY A 1 1063 ? 125.528 167.621 125.117 1.00 14.04 1063 GLY C O 1
ATOM 6059 N N . VAL A 1 1064 ? 123.890 168.542 123.879 1.00 14.04 1064 VAL C N 1
ATOM 6060 C CA . VAL A 1 1064 ? 124.778 169.320 123.026 1.00 14.04 1064 VAL C CA 1
ATOM 6061 C C . VAL A 1 1064 ? 124.607 170.781 123.405 1.00 14.04 1064 VAL C C 1
ATOM 6062 O O . VAL A 1 1064 ? 123.495 171.319 123.347 1.00 14.04 1064 VAL C O 1
ATOM 6066 N N . TRP A 1 1065 ? 125.703 171.417 123.801 1.00 14.56 1065 TRP C N 1
ATOM 6067 C CA . TRP A 1 1065 ? 125.669 172.804 124.224 1.00 14.56 1065 TRP C CA 1
ATOM 6068 C C . TRP A 1 1065 ? 125.571 173.732 123.021 1.00 14.56 1065 TRP C C 1
ATOM 6069 O O . TRP A 1 1065 ? 125.857 173.355 121.884 1.00 14.56 1065 TRP C O 1
ATOM 6080 N N . SER A 1 1066 ? 125.158 174.964 123.290 1.00 14.04 1066 SER C N 1
ATOM 6081 C CA . SER A 1 1066 ? 125.258 176.054 122.332 1.00 14.04 1066 SER C CA 1
ATOM 6082 C C . SER A 1 1066 ? 126.499 176.867 122.669 1.00 14.04 1066 SER C C 1
ATOM 6083 O O . SER A 1 1066 ? 126.688 177.264 123.822 1.00 14.04 1066 SER C O 1
ATOM 6086 N N . LEU A 1 1067 ? 127.350 177.099 121.668 1.00 14.04 1067 LEU C N 1
ATOM 6087 C CA . LEU A 1 1067 ? 128.641 177.725 121.934 1.00 14.04 1067 LEU C CA 1
ATOM 6088 C C . LEU A 1 1067 ? 128.476 179.130 122.498 1.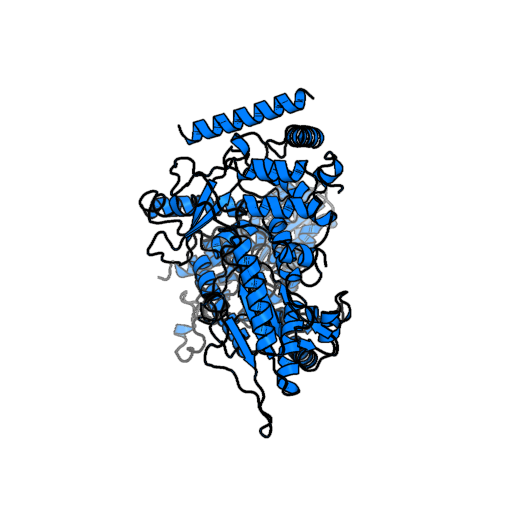00 14.04 1067 LEU C C 1
ATOM 6089 O O . LEU A 1 1067 ? 129.190 179.519 123.428 1.00 14.04 1067 LEU C O 1
ATOM 6094 N N . THR A 1 1068 ? 127.545 179.909 121.946 1.00 14.04 1068 THR C N 1
ATOM 6095 C CA . THR A 1 1068 ? 127.307 181.247 122.476 1.00 14.04 1068 THR C CA 1
ATOM 6096 C C . THR A 1 1068 ? 126.790 181.186 123.907 1.00 14.04 1068 THR C C 1
ATOM 6097 O O . THR A 1 1068 ? 127.243 181.945 124.771 1.00 14.04 1068 THR C O 1
ATOM 6101 N N . SER A 1 1069 ? 125.850 180.278 124.179 1.00 14.04 1069 SER C N 1
ATOM 6102 C CA . SER A 1 1069 ? 125.321 180.135 125.532 1.00 14.04 1069 SER C CA 1
ATOM 6103 C C . SER A 1 1069 ? 126.392 179.655 126.501 1.00 14.04 1069 SER C C 1
ATOM 6104 O O . SER A 1 1069 ? 126.468 180.136 127.635 1.00 14.04 1069 SER C O 1
ATOM 6107 N N . TYR A 1 1070 ? 127.221 178.702 126.076 1.00 13.22 1070 TYR C N 1
ATOM 6108 C CA . TYR A 1 1070 ? 128.302 178.223 126.931 1.00 13.22 1070 TYR C CA 1
ATOM 6109 C C . TYR A 1 1070 ? 129.295 179.336 127.240 1.00 13.22 1070 TYR C C 1
ATOM 6110 O O . TYR A 1 1070 ? 129.714 179.505 128.392 1.00 13.22 1070 TYR C O 1
ATOM 6119 N N . LYS A 1 1071 ? 129.675 180.116 126.227 1.00 14.04 1071 LYS C N 1
ATOM 6120 C CA . LYS A 1 1071 ? 130.609 181.213 126.452 1.00 14.04 1071 LYS C CA 1
ATOM 6121 C C . LYS A 1 1071 ? 130.005 182.271 127.364 1.00 14.04 1071 LYS C C 1
ATOM 6122 O O . LYS A 1 1071 ? 130.694 182.825 128.227 1.00 14.04 1071 LYS C O 1
ATOM 6128 N N . GLU A 1 1072 ? 128.716 182.568 127.188 1.00 14.04 1072 GLU C N 1
ATOM 6129 C CA . GLU A 1 1072 ? 128.076 183.576 128.024 1.00 14.04 1072 GLU C CA 1
ATOM 6130 C C . GLU A 1 1072 ? 127.940 183.096 129.463 1.00 14.04 1072 GLU C C 1
ATOM 6131 O O . GLU A 1 1072 ? 128.080 183.887 130.402 1.00 14.04 1072 GLU C O 1
ATOM 6137 N N . LEU A 1 1073 ? 127.668 181.804 129.657 1.00 14.04 1073 LEU C N 1
ATOM 6138 C CA . LEU A 1 1073 ? 127.626 181.254 131.007 1.00 14.04 1073 LEU C CA 1
ATOM 6139 C C . LEU A 1 1073 ? 129.004 181.281 131.650 1.00 14.04 1073 LEU C C 1
ATOM 6140 O O . LEU A 1 1073 ? 129.126 181.491 132.859 1.00 14.04 1073 LEU C O 1
ATOM 6145 N N . ARG A 1 1074 ? 130.054 181.058 130.865 1.00 14.04 1074 ARG C N 1
ATOM 6146 C CA . ARG A 1 1074 ? 131.404 181.085 131.407 1.00 14.04 1074 ARG C CA 1
ATOM 6147 C C . ARG A 1 1074 ? 131.964 182.493 131.566 1.00 14.04 1074 ARG C C 1
ATOM 6148 O O . ARG A 1 1074 ? 132.988 182.658 132.236 1.00 14.04 1074 ARG C O 1
ATOM 6156 N N . SER A 1 1075 ? 131.334 183.506 130.972 1.00 14.07 1075 SER C N 1
ATOM 6157 C CA . SER A 1 1075 ? 131.864 184.864 130.993 1.00 14.07 1075 SER C CA 1
ATOM 6158 C C . SER A 1 1075 ? 131.086 185.803 131.902 1.00 14.07 1075 SER C C 1
ATOM 6159 O O . SER A 1 1075 ? 131.682 186.464 132.757 1.00 14.07 1075 SER C O 1
ATOM 6162 N N . ILE A 1 1076 ? 129.765 185.890 131.736 1.00 15.18 1076 ILE C N 1
ATOM 6163 C CA . ILE A 1 1076 ? 128.972 186.801 132.558 1.00 15.18 1076 ILE C CA 1
ATOM 6164 C C . ILE A 1 1076 ? 128.993 186.352 134.013 1.00 15.18 1076 ILE C C 1
ATOM 6165 O O . ILE A 1 1076 ? 129.440 187.083 134.903 1.00 15.18 1076 ILE C O 1
ATOM 6170 N N . ILE A 1 1077 ? 128.511 185.154 134.270 1.00 14.04 1077 ILE C N 1
ATOM 6171 C CA . ILE A 1 1077 ? 128.558 184.566 135.601 1.00 14.04 1077 ILE C CA 1
ATOM 6172 C C . ILE A 1 1077 ? 129.811 183.714 135.701 1.00 14.04 1077 ILE C C 1
ATOM 6173 O O . ILE A 1 1077 ? 130.221 183.075 134.728 1.00 14.04 1077 ILE C O 1
ATOM 6178 N N . GLY A 1 1078 ? 130.435 183.708 136.870 1.00 14.70 1078 GLY C N 1
ATOM 6179 C CA . GLY A 1 1078 ? 131.592 182.856 137.028 1.00 14.70 1078 GLY C CA 1
ATOM 6180 C C . GLY A 1 1078 ? 131.159 181.422 137.224 1.00 14.70 1078 GLY C C 1
ATOM 6181 O O . GLY A 1 1078 ? 130.726 181.038 138.313 1.00 14.70 1078 GLY C O 1
ATOM 6182 N N . LEU 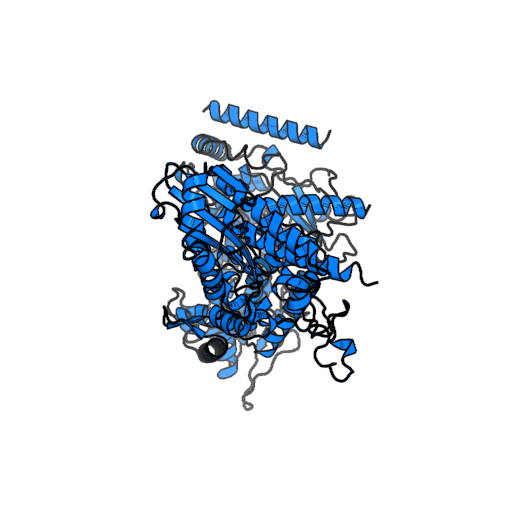A 1 1079 ? 131.275 180.617 136.174 1.00 14.04 1079 LEU C N 1
ATOM 6183 C CA . LEU A 1 1079 ? 130.893 179.214 136.218 1.00 14.04 1079 LEU C CA 1
ATOM 6184 C C . LEU A 1 1079 ? 132.055 178.389 135.694 1.00 14.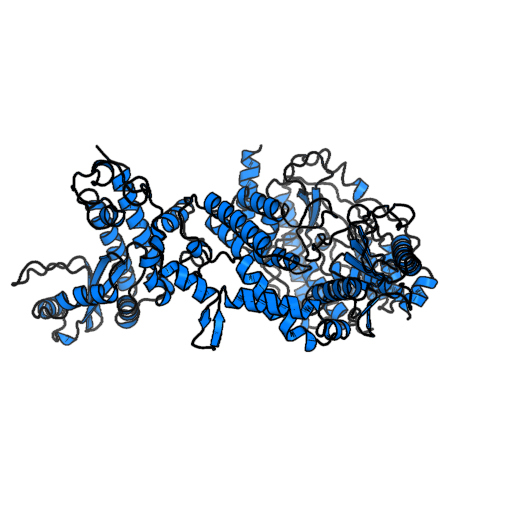04 1079 LEU C C 1
ATOM 6185 O O . LEU A 1 1079 ? 132.506 178.595 134.564 1.00 14.04 1079 LEU C O 1
ATOM 6190 N N . ARG A 1 1080 ? 132.541 177.467 136.514 1.00 17.10 1080 ARG C N 1
ATOM 6191 C CA . ARG A 1 1080 ? 133.703 176.673 136.158 1.00 17.10 1080 ARG C CA 1
ATOM 6192 C C . ARG A 1 1080 ? 133.300 175.502 135.268 1.00 17.10 1080 ARG C C 1
ATOM 6193 O O . ARG A 1 1080 ? 132.121 175.240 135.029 1.00 17.10 1080 ARG C O 1
ATOM 6201 N N . GLU A 1 1081 ? 134.311 174.800 134.761 1.00 18.17 1081 GLU C N 1
ATOM 6202 C CA . GLU A 1 1081 ? 134.057 173.645 133.902 1.00 18.17 1081 GLU C CA 1
ATOM 6203 C C . GLU A 1 1081 ? 133.264 172.542 134.593 1.00 18.17 1081 GLU C C 1
ATOM 6204 O O . GLU A 1 1081 ? 132.305 172.037 133.986 1.00 18.17 1081 GLU C O 1
ATOM 6210 N N . PRO A 1 1082 ? 133.589 172.115 135.824 1.00 11.19 1082 PRO C N 1
ATOM 6211 C CA . PRO A 1 1082 ? 132.868 170.962 136.396 1.00 11.19 1082 PRO C CA 1
ATOM 6212 C C . PRO A 1 1082 ? 131.366 171.153 136.505 1.00 11.19 1082 PRO C C 1
ATOM 6213 O O . PRO A 1 1082 ? 130.617 170.182 136.352 1.00 11.19 1082 PRO C O 1
ATOM 6217 N N . THR A 1 1083 ? 130.895 172.368 136.775 1.00 14.04 1083 THR C N 1
ATOM 6218 C CA . THR A 1 1083 ? 129.457 172.581 136.860 1.00 14.04 1083 THR C CA 1
ATOM 6219 C C . THR A 1 1083 ? 128.798 172.737 135.498 1.00 14.04 1083 THR C C 1
ATOM 6220 O O . THR A 1 1083 ? 127.566 172.690 135.420 1.00 14.04 1083 THR C O 1
ATOM 6224 N N . LEU A 1 1084 ? 129.577 172.921 134.433 1.00 14.04 1084 LEU C N 1
ATOM 6225 C CA . LEU A 1 1084 ? 129.027 172.991 133.086 1.00 14.04 1084 LEU C CA 1
ATOM 6226 C C . LEU A 1 1084 ? 128.926 171.629 132.418 1.00 14.04 1084 LEU C C 1
ATOM 6227 O O . LEU A 1 1084 ? 128.091 171.453 131.524 1.00 14.04 1084 LEU C O 1
ATOM 6232 N N . GLN A 1 1085 ? 129.751 170.667 132.830 1.00 14.04 1085 GLN C N 1
ATOM 6233 C CA . GLN A 1 1085 ? 129.759 169.339 132.233 1.00 14.04 1085 GLN C CA 1
ATOM 6234 C C . GLN A 1 1085 ? 128.631 168.449 132.734 1.00 14.04 1085 GLN C C 1
ATOM 6235 O O . GLN A 1 1085 ? 128.433 167.364 132.181 1.00 14.04 1085 GLN C O 1
ATOM 6241 N N . ILE A 1 1086 ? 127.893 168.870 133.760 1.00 14.04 1086 ILE C N 1
ATOM 6242 C CA . ILE A 1 1086 ? 126.786 168.067 134.262 1.00 14.04 1086 ILE C CA 1
ATOM 6243 C C . ILE A 1 1086 ? 125.463 168.415 133.595 1.00 14.04 1086 ILE C C 1
ATOM 6244 O O . ILE A 1 1086 ? 124.550 167.580 133.584 1.00 14.04 1086 ILE C O 1
ATOM 6249 N N . VAL A 1 1087 ? 125.327 169.622 133.043 1.00 14.04 1087 VAL C N 1
ATOM 6250 C CA . VAL A 1 1087 ? 124.085 169.980 132.353 1.00 14.04 1087 VAL C CA 1
ATOM 6251 C C . VAL A 1 1087 ? 123.782 169.036 131.199 1.00 14.04 1087 VAL C C 1
ATOM 6252 O O . VAL A 1 1087 ? 122.606 168.694 131.005 1.00 14.04 1087 VAL C O 1
ATOM 6256 N N . PRO A 1 1088 ? 124.750 168.597 130.380 1.00 14.04 1088 PRO C N 1
ATOM 6257 C CA . PRO A 1 1088 ? 124.436 167.517 129.430 1.00 14.04 1088 PRO C CA 1
ATOM 6258 C C . PRO A 1 1088 ? 123.925 166.258 130.106 1.00 14.04 1088 PRO C C 1
ATOM 6259 O O . PRO A 1 1088 ? 123.029 165.595 129.570 1.00 14.04 1088 PRO C O 1
ATOM 6263 N N . ILE A 1 1089 ? 124.469 165.913 131.277 1.00 14.04 1089 ILE C N 1
ATOM 6264 C CA . ILE A 1 1089 ? 123.995 164.740 132.010 1.00 14.04 1089 ILE C CA 1
ATOM 6265 C C . ILE A 1 1089 ? 122.540 164.920 132.412 1.00 14.04 1089 ILE C C 1
ATOM 6266 O O . ILE A 1 1089 ? 121.718 164.011 132.258 1.00 14.04 1089 ILE C O 1
ATOM 6271 N N . LEU A 1 1090 ? 122.205 166.093 132.951 1.00 14.04 1090 LEU C N 1
ATOM 6272 C CA . LEU A 1 1090 ? 120.830 166.348 133.360 1.00 14.04 1090 LEU C CA 1
ATOM 6273 C C . LEU A 1 1090 ? 119.890 166.328 132.165 1.00 14.04 1090 LEU C C 1
ATOM 6274 O O . LEU A 1 1090 ? 118.786 165.781 132.247 1.00 14.04 1090 LEU C O 1
ATOM 6279 N N . ALA A 1 1091 ? 120.313 166.912 131.042 1.00 14.04 1091 ALA C N 1
ATOM 6280 C CA . ALA A 1 1091 ? 119.473 166.921 129.848 1.00 14.04 1091 ALA C CA 1
ATOM 6281 C C . ALA A 1 1091 ? 119.227 165.508 129.333 1.00 14.04 1091 ALA C C 1
ATOM 6282 O O . ALA A 1 1091 ? 118.094 165.145 129.003 1.00 14.04 1091 ALA C O 1
ATOM 6284 N N . LEU A 1 1092 ? 120.280 164.686 129.276 1.00 14.04 1092 LEU C N 1
ATOM 6285 C CA . LEU A 1 1092 ? 120.128 163.308 128.817 1.00 14.04 1092 LEU C CA 1
ATOM 6286 C C . LEU A 1 1092 ? 119.262 162.489 129.767 1.00 14.04 1092 LEU C C 1
ATOM 6287 O O . LEU A 1 1092 ? 118.401 161.715 129.324 1.00 14.04 1092 LEU C O 1
ATOM 6292 N N . ARG A 1 1093 ? 119.483 162.634 131.075 1.00 14.04 1093 ARG C N 1
ATOM 6293 C CA . ARG A 1 1093 ? 118.706 161.875 132.046 1.00 14.04 1093 ARG C CA 1
ATOM 6294 C C . ARG A 1 1093 ? 117.239 162.275 132.008 1.00 14.04 1093 ARG C C 1
ATOM 6295 O O . ARG A 1 1093 ? 116.358 161.412 132.035 1.00 14.04 1093 ARG C O 1
ATOM 6303 N N . GLY A 1 1094 ? 116.954 163.576 131.929 1.00 14.04 1094 GLY C N 1
ATOM 6304 C CA . GLY A 1 1094 ? 115.577 164.013 131.797 1.00 14.04 1094 GLY C CA 1
ATOM 6305 C C . GLY A 1 1094 ? 114.940 163.579 130.494 1.00 14.04 1094 GLY C C 1
ATOM 6306 O O . GLY A 1 1094 ? 113.745 163.284 130.453 1.00 14.04 1094 GLY C O 1
ATOM 6307 N N . SER A 1 1095 ? 115.721 163.535 129.414 1.00 14.04 1095 SER C N 1
ATOM 6308 C CA . SER A 1 1095 ? 115.194 163.096 128.129 1.00 14.04 1095 SER C CA 1
ATOM 6309 C C . SER A 1 1095 ? 114.782 161.631 128.177 1.00 14.04 1095 SER C C 1
ATOM 6310 O O . SER A 1 1095 ? 113.684 161.261 127.737 1.00 14.04 1095 SER C O 1
ATOM 6313 N N . HIS A 1 1096 ? 115.652 160.776 128.718 1.00 14.04 1096 HIS C N 1
ATOM 6314 C CA . HIS A 1 1096 ? 115.273 159.377 128.872 1.00 14.04 1096 HIS C CA 1
ATOM 6315 C C . HIS A 1 1096 ? 114.137 159.212 129.874 1.00 14.04 1096 HIS C C 1
ATOM 6316 O O . HIS A 1 1096 ? 113.297 158.321 129.713 1.00 14.04 1096 HIS C O 1
ATOM 6323 N N . MET A 1 1097 ? 114.095 160.057 130.905 1.00 13.37 1097 MET C N 1
ATOM 6324 C CA . MET A 1 1097 ? 112.983 160.040 131.846 1.00 13.37 1097 MET C CA 1
ATOM 6325 C C . MET A 1 1097 ? 111.668 160.309 131.127 1.00 13.37 1097 MET C C 1
ATOM 6326 O O . MET A 1 1097 ? 110.674 159.611 131.351 1.00 13.37 1097 MET C O 1
ATOM 6331 N N . ASN A 1 1098 ? 111.652 161.311 130.245 1.00 14.04 1098 ASN C N 1
ATOM 6332 C CA . ASN A 1 1098 ? 110.450 161.614 129.474 1.00 14.04 1098 ASN C CA 1
ATOM 6333 C C . ASN A 1 1098 ? 110.075 160.452 128.570 1.00 14.04 1098 ASN C C 1
ATOM 6334 O O . ASN A 1 1098 ? 108.897 160.095 128.453 1.00 14.04 1098 ASN C O 1
ATOM 6339 N N . TRP A 1 1099 ? 111.067 159.858 127.902 1.00 14.04 1099 TRP C N 1
ATOM 6340 C CA . TRP A 1 1099 ? 110.758 158.763 126.988 1.00 14.04 1099 TRP C CA 1
ATOM 6341 C C . TRP A 1 1099 ? 110.174 157.568 127.730 1.00 14.04 1099 TRP C C 1
ATOM 6342 O O . TRP A 1 1099 ? 109.196 156.962 127.276 1.00 14.04 1099 TRP C O 1
ATOM 6353 N N . THR A 1 1100 ? 110.748 157.217 128.881 1.00 14.20 1100 THR C N 1
ATOM 6354 C CA . THR A 1 1100 ? 110.233 156.079 129.628 1.00 14.20 1100 THR C CA 1
ATOM 6355 C C . THR A 1 1100 ? 108.948 156.399 130.380 1.00 14.20 1100 THR C C 1
ATOM 6356 O O . THR A 1 1100 ? 108.213 155.474 130.732 1.00 14.20 1100 THR C O 1
ATOM 6360 N N . ARG A 1 1101 ? 108.646 157.678 130.622 1.00 14.04 1101 ARG C N 1
ATOM 6361 C CA . ARG A 1 1101 ? 107.315 158.029 131.109 1.00 14.04 1101 ARG C CA 1
ATOM 6362 C C . ARG A 1 1101 ? 106.280 157.901 130.002 1.00 14.04 1101 ARG C C 1
ATOM 6363 O O . ARG A 1 1101 ? 105.141 157.488 130.251 1.00 14.04 1101 ARG C O 1
ATOM 6371 N N . PHE A 1 1102 ? 106.657 158.263 128.776 1.00 14.04 1102 PHE C N 1
ATOM 6372 C CA . PHE A 1 1102 ? 105.784 158.040 127.629 1.00 14.04 1102 PHE C CA 1
ATOM 6373 C C . PHE A 1 1102 ? 105.535 156.554 127.420 1.00 14.04 1102 PHE C C 1
ATOM 6374 O O . PHE A 1 1102 ? 104.410 156.137 127.125 1.00 14.04 1102 PHE C O 1
ATOM 6382 N N . ASN A 1 1103 ? 106.579 155.740 127.569 1.00 16.07 1103 ASN C N 1
ATOM 6383 C CA . ASN A 1 1103 ? 106.459 154.308 127.326 1.00 16.07 1103 ASN C CA 1
ATOM 6384 C C . ASN A 1 1103 ? 105.753 153.576 128.460 1.00 16.07 1103 ASN C C 1
ATOM 6385 O O . ASN A 1 1103 ? 105.032 152.605 128.206 1.00 16.07 1103 ASN C O 1
ATOM 6390 N N . GLN A 1 1104 ? 105.943 154.017 129.706 1.00 20.53 1104 GLN C N 1
ATOM 6391 C CA . GLN A 1 1104 ? 105.481 153.233 130.845 1.00 20.53 1104 GLN C CA 1
ATOM 6392 C C . GLN A 1 1104 ? 103.964 153.246 130.976 1.00 20.53 1104 GLN C C 1
ATOM 6393 O O . GLN A 1 1104 ? 103.390 152.315 131.551 1.00 20.53 1104 GLN C O 1
ATOM 6399 N N . MET A 1 1105 ? 103.299 154.273 130.455 1.00 20.81 1105 MET C N 1
ATOM 6400 C CA . MET A 1 1105 ? 101.845 154.330 130.442 1.00 20.81 1105 MET C CA 1
ATOM 6401 C C . MET A 1 1105 ? 101.375 154.558 129.012 1.00 20.81 1105 MET C C 1
ATOM 6402 O O . MET A 1 1105 ? 101.898 155.428 128.309 1.00 20.81 1105 MET C O 1
ATOM 6407 N N . THR A 1 1106 ? 100.422 153.739 128.571 1.00 23.34 1106 THR C N 1
ATOM 6408 C CA . THR A 1 1106 ? 99.931 153.807 127.204 1.00 23.34 1106 THR C CA 1
ATOM 6409 C C . THR A 1 1106 ? 98.422 153.650 127.094 1.00 23.34 1106 THR C C 1
ATOM 6410 O O . THR A 1 1106 ? 97.908 153.619 125.970 1.00 23.34 1106 THR C O 1
ATOM 6414 N N . SER A 1 1107 ? 97.703 153.557 128.211 1.00 24.13 1107 SER C N 1
ATOM 6415 C CA . SER A 1 1107 ? 96.253 153.360 128.226 1.00 24.13 1107 SER C CA 1
ATOM 6416 C C . SER A 1 1107 ? 95.842 152.126 127.428 1.00 24.13 1107 SER C C 1
ATOM 6417 O O . SER A 1 1107 ? 96.557 151.124 127.408 1.00 24.13 1107 SER C O 1
#

Solvent-accessible surface area: 36776 Å² total; per-residue (Å²): 63,118,76,2,60,100,44,36,59,87,30,55,98,28,5,36,104,53,93,52,98,136,88,140,117,86,186,120,98,118,156,62,26,96,60,98,10,22,112,9,20,124,64,0,117,54,76,1,0,42,45,5,3,48,16,17,28,60,28,13,59,37,37,26,126,90,1,42,90,92,22,53,67,62,32,74,123,107,10,140,16,114,9,28,52,103,144,5,64,120,11,38,65,177,129,82,5,35,100,99,9,43,53,104,38,4,136,55,9,231,24,84,90,127,19,33,63,9,27,6,12,8,156,63,33,60,4,107,86,10,73,45,110,24,5,8,61,8,0,39,52,8,16,93,136,18,50,2,20,108,80,6,24,38,4,85,3,55,3,6,9,120,82,123,199,33,74,14,24,26,46,4,86,14,61,28,55,13,0,6,2,0,39,2,0,0,29,3,0,12,105,24,11,54,85,35,78,104,32,70,62,64,4,24,19,68,44,120,67,75,12,25,49,14,0,2,0,0,28,7,2,0,21,10,25,0,101,128,118,61,100,56,1,0,20,1,10,4,11,9,28,88,4,40,50,2,0,0,12,92,2,3,16,64,4,1,74,104,84,56,31,31,114,114,0,0,34,8,2,28,66,9,7,88,57,19,23,8,16,1,14,3,79,153,79,149,13,58,98,0,106,30,8,56,2,1,36,49,65,10,32,4,1,30,16,0,6,15,10,0,3,27,2,1,3,23,20,6,33,92,213,14,13,6,101,1,65,162,49,70,7,19,1,0,0,3,40,47,3,0,0,2,3,0,20,57,82,120,13,0,53,98,4,1,51,16,1,20,66,2,0,136,15,0,17,8,99,24,17,22,177,70,0,0,0,9,1,1,43,36,91,56,202,62,172,119,42,109,68,26,112,110,137,44,3,57,4,48,56,107,76,2,79,25,28,56,62,56,41,10,4,6,18,34,23,68,20,111,7,21,3,40,99,72,37,0,26,114,19,0,32,45,2,9,64,25,0,13,155,1,13,15,82,18,11,6,37,0,18,0,0,11,38,39,0,1,69,44,0,28,45,0,0,2,10,7,114,21,61,30,86,56,0,81,108,2,4,41,53,3,37,147,9,0,11,102,10,0,148,16,51,108,78,12,19,99,7,0,15,13,0,25,25,74,0,0,0,0,20,0,40,3,0,33,0,35,0,0,37,9,0,20,164,17,6,42,38,2,95,96,12,136,29,47,12,0,94,7,0,16,128,11,81,49,3,126,111,21,41,152,57,0,68,117,9,8,154,139,14,5,91,104,33,95,118,70,119,144,43,22,26,81,33,16,17,69,81,86,0,28,77,29,109,5,0,101,32,0,68,15,0,32,127,1,53,10,1,6,63,2,0,97,128,53,14,78,129,12,82,7,168,28,0,3,48,1,0,29,0,1,0,22,7,2,80,6,92,22,12,41,11,86,76,157,106,85,60,52,126,94,36,37,39,4,84,16,40,31,172,70,142,0,28,5,26,3,0,0,29,106,7,127,50,0,101,37,2,54,88,92,9,54,69,112,0,4,62,60,8,3,144,15,1,83,111,15,143,9,99,25,69,75,69,0,149,4,115,11,100,99,30,111,66,69,1,2,0,0,0,19,73,141,44,56,0,0,12,2,9,4,22,22,22,19,4,105,117,48,2,19,70,21,2,124,79,43,84,68,79,12,33,119,50,43,49,5,31,110,73,3,3,59,114,39,66,12,133,118,34,120,39,12,119,11,2,0,0,0,0,2,2,4,0,2,1,0,48,51,0,16,108,36,4,84,85,28,2,32,6,118,80,72,27,0,20,45,2,0,8,18,0,0,88,10,0,17,83,1,30,43,93,2,55,138,86,73,138

B-factor: mean 42.14, std 41.13, range [6.11, 162.86]

Radius of gyration: 33.1 Å; Cα contacts (8 Å, |Δi|>4): 1301; chains: 1; bounding box: 88×87×79 Å

Secondary structure (DSSP, 8-state):
-HHHHHHHHHHHHHHHHHHHHHH--HHHHHHHHHHHHHHHHHH-HHHHHHHHHHTTTS--SS-STTTHHHHHHHHS---------HHHHHHHH---TTPPP-SHHHHHS---------SS---SSTTTSS-HHHHHHHHHHHHHHT---HHHH--EEEEEESSSS--SGGGEEEEEE--HHHHHHHHHHHHHHHHHS---SSB-SSSSS-SSSHHHHHHHHHHHHHHHTT--EEEEEEE-TTTTTS-BHHHHHHHHHHTT--HHHHHHHHHHHHS---EE-BTTB--------B---TT-TTHHHHHHHHHHHHHHTS-SS-SEESSS-EE-EEE-SSEEEEEESSHHHHHHHHHHHHHHHHHTT----TTS-EEEEEEEETTTTEEEE--S---EETTEEPEE-SS-----TTSSS---SSSS-STTTHHHHHHHHHHSS--HHHHHHHIIIIIHHHHTTGGGSS---HHHHHHHHHHHHHHHHHHHT--SSS-HHHHHS-TTTSS-----HHHHHHHHHHHHHHTGGGSS-HHHHHHHSSSHHHHHHHHHHHHHHHT-EEETTTTEEEHHHHHHHHHHTSSTTSTTGGGGT-GGGGSTTTTT-TTS-HHHHHHHHHHHTT-S--TTGGGTT---S-GGGTB-TTS--SB--HHHHHHS-GGGHHHHHHHHHHHHHHHHHHHHHTT---EES--B--SS--B--SEEEEETTEEEEEEEEEE-SSS-HHHHHHHHHHHHHSSSSHHHHHHHHHT-S-TTTSEEEEEEEETTS-B-HHHHHHHHHTS---HHHHSSHHHHHHHHHHHHHHHHHH---